Protein AF-A0A316G0R3-F1 (afdb_monomer)

InterPro domains:
  IPR011990 Tetratricopeptide-like helical domain superfamily [G3DSA:1.25.40.10] (103-240)
  IPR011990 Tetratricopeptide-like helical domain superfamily [G3DSA:1.25.40.10] (241-324)
  IPR011990 Tetratricopeptide-like helical domain superfamily [G3DSA:1.25.40.10] (343-441)
  IPR011990 Tetratricopeptide-like helical domain superfamily [SSF48452] (107-228)
  IPR011990 Tetratricopeptide-like helical domain superfamily [SSF48452] (201-397)
  IPR019734 Tetratricopeptide repeat [PF13176] (358-390)
  IPR019734 Tetratricopeptide repeat [PS50005] (194-227)
  IPR019734 Tetratricopeptide repeat [PS50005] (234-267)
  IPR019734 Tetratricopeptide repeat [SM00028] (151-184)
  IPR019734 Tetratricopeptide repeat [SM00028] (194-227)
  IPR019734 Tetratricopeptide repeat [SM00028] (234-267)
  IPR019734 Tetratricopeptide repeat [SM00028] (274-307)
  IPR019734 Tetratricopeptide repeat [SM00028] (354-387)

Solvent-accessible surface area (backbone atoms only — not comparable to full-atom values): 42081 Å² total; per-residue (Å²): 133,88,85,86,84,86,85,88,88,84,85,84,84,89,87,81,88,88,88,86,78,91,86,85,84,89,87,87,87,79,91,88,86,88,89,83,85,87,83,89,83,82,90,83,84,88,81,90,86,84,87,85,91,86,80,90,78,89,86,82,88,81,87,81,83,80,76,65,91,54,56,65,62,47,67,73,35,96,42,75,65,57,37,46,53,51,41,54,49,53,48,54,57,54,57,74,73,51,58,82,82,60,68,63,79,71,60,60,69,56,54,52,48,50,56,50,44,30,50,51,28,46,71,72,64,42,48,72,59,22,50,51,55,53,55,68,58,64,78,46,62,58,90,79,48,58,69,68,57,51,32,48,51,35,41,51,52,14,52,46,32,43,77,71,69,39,35,52,62,13,31,51,29,18,50,53,31,34,53,57,37,69,69,49,93,95,52,78,42,56,58,55,37,20,50,24,25,40,50,33,15,49,28,28,47,74,68,66,38,52,69,62,13,49,54,28,31,50,59,14,43,69,39,20,77,79,61,46,54,51,54,64,39,18,55,42,31,39,49,52,13,51,47,28,49,74,71,66,37,49,67,60,14,46,51,29,30,50,54,14,34,54,27,18,58,78,52,71,36,61,75,56,34,28,53,37,27,45,53,46,18,54,42,24,48,78,69,73,35,50,70,60,14,48,54,31,33,49,64,23,34,57,53,26,57,79,65,68,34,58,77,56,32,41,54,40,28,45,50,49,19,47,47,25,52,77,66,66,36,55,70,63,17,48,55,28,45,55,52,28,51,56,53,37,54,73,70,68,44,91,61,76,52,42,70,49,29,45,45,53,15,50,51,30,42,76,71,66,40,47,71,62,14,47,51,29,23,52,53,19,24,55,51,16,60,76,68,65,37,64,73,52,30,52,51,26,31,52,51,43,23,52,47,25,48,76,68,67,36,55,71,58,17,49,53,32,46,52,51,39,53,54,49,54,50,56,48,51,54,48,52,50,50,52,50,52,50,46,53,49,51,38,51,53,51,51,50,52,51,51,49,54,51,49,54,53,51,52,54,50,49,52,52,51,51,54,50,50,52,50,50,52,53,53,48,51,54,51,52,51,50,50,52,52,52,50,50,52,54,49,50,53,50,50,54,53,49,52,53,50,53,51,53,52,50,54,51,50,53,49,51,51,53,53,53,54,64,76,61,74,76,58,71,66,59,52,54,53,60,57,37,70,39,81,62,24,39,39,33,26,44,80,84,42,30,29,75,44,54,16,50,34,35,16,61,78,68,74,42,67,36,86,79,51,49,68,42,44,51,64,61,40,44,40,83,84,38,52,78,58,52,55,54,74,70,44,95,60,83,52,62,73,44,76,46,71,74,41,49,36,36,56,98,88,46,78,50,69,37,30,36,36,34,29,59,46,90,64,103,56,59,30,39,40,39,36,51,40,68,100,65,87,78,96,84,92,75,83,66,87,49,55,67,56,70,69,59,49,51,48,49,54,24,50,49,42,46,53,39,50,51,52,46,37,70,72,69,71,46,55,76,63,54,52,21,65,74,66,65,80,38,65,77,45,78,54,100,92,38,84,40,40,76,75,54,64,24,42,69,38,75,92,53,42,57,100,76,63,68,59,68,60,49,54,50,50,42,53,47,46,70,71,77,44,90,64,60,69,71,60,43,54,54,51,51,56,52,51,50,56,56,52,48,26,59,52,42,65,71,75,108

pLDDT: mean 78.02, std 21.44, range [21.06, 98.31]

Foldseek 3Di:
DDDDDDDDDDDDDDDDDDDDDDDDDDDDDDDDDDDDDDDDDDDDDDDDDDDDDDDDDDDDDDDDPDDDPCVVVLVVPLDLVVSLVVLVVVLVVVVVPDDPVPPAEDPPVNLVSLLVNLVSCLVVVVLVVNVVSLVVVVRHPLVRDPLVSVLSSLQSVLSSCVSVVVLLSSLVSLVVSLVSQPPDPPGHDLASNLVSLQSNLVSCVSLVVLVSSLVSLVSSLVSCVPPHALQSNLSSLQVNLVSCVVVVVLVSNLVSLVSSLVSCVVVVVQLSNLVSLQSNLVSCVSVVNLVSSLVSLVSSLVSCVVSVVLVSNLVSLLSNLVSCLVVVVLVSSVVSLVVSVVSCVVVVVPDRALSSLQSVLSSCLSVVVLVSSLVSLVSSLVVCVVVVVLVSNLVSLVSQLVSCVSVVVNVSNVVSVVVNVVSVVVVVVVSVVVSVVSVVVSVVVVVVVVVVVVVVVVVVVVVVVVVVVVVVVVVVVVVVVVVVVVVVVVVVVVVVVVVVVVVVVVVVVVVVVVVVVVVPDPPVVVLVVQQPDLWWKFKAFPQQFTQDTHVNVCVVVVHDGVVRHGDGNCQQQPVVPVVVVVVVPDPDALAFDWDFQGWTADPHDTDGWIWTWHWDDDPTTMIMITTDHPDDDDDDDCPVLADDPVVLLVLLLVLLVLLQVQCCVFVVDHPLVLCVVLVLFDWDADPNDIDRLLSVLSNDSVSADPDHPSVSSLSSLVCCLVVTPGDPVSNVVSVVSSVSSVSNVVSVVVD

Nearest PDB structures (foldseek):
  5a6c-assembly2_A  TM=8.297E-01  e=1.629E-10  Homo sapiens
  6hc2-assembly4_S  TM=7.406E-01  e=2.296E-11  Homo sapiens
  6hc2-assembly1_C  TM=7.325E-01  e=5.173E-11  Homo sapiens
  4wne-assembly1_A  TM=7.743E-01  e=1.481E-10  Homo sapiens
  4jhr-assembly1_A  TM=7.671E-01  e=3.755E-07  Mus musculus

Mean predicted aligned error: 20.79 Å

Radius of gyration: 62.28 Å; Cα contacts (8 Å, |Δi|>4): 761; chains: 1; bounding box: 116×73×169 Å

Sequence (751 aa):
MMLKPAMPSYLCPNQSRSTQLCSGYSFAIILLGLMSLCGACSIVYAEQATGHLSQQKNNTSSVAPNNLPDDHCLIAKDTLAQQIEYCEHIISKTLKKTTLEDTKQTNTSVIDWQLKLVELYTRQGRFKQAEQRLGELQSYNWAQQPLTLQFNYLRRQGILAYRQGRYPHALNLFQQAKALTNRKQNQQFPQLTGKALSDIGTAHLAMTEYPEALQAYQQSLTIKETYASPKSLAVTLNNIGSVYRKLKDWIKAEDYYTQALNYYIQADHQAAIAHTRENLGVIYLEQNQPKKAQQVFSQSLDYFQQSDQQHAQLRLLVLLASNSLHQEQLTIAQQYLDHAQSLELALGANDQSSKLKLALGKLQSLQGNYQQAESLYQSALQQAESQSDRSLELKALDLLVKNASHFSQWQKALQFQTKQMARQVDYFERSHDESLAQKRAFFEYDQQQKEIKLLNQDNRIKQLEISNNKNKITLLILTIFLLVMASVVFIIWLLKKRKQMKATFEQEIAFHRQKVTDLGSNYNSLKSAFGQLTQPIMLFNNQQTLIFSNNALGELLNIAPSKIEGEQLKNIIPFSNQTFWNIWQSEEDIEHRHLKDITLMIKGKSQQYNIIASSIHREEPMVMIIICDHHDAANDLPVNAVLPQASYHQMLVDLMLNSLQIWETTTKTSRIELAEKSGIWRVSIDDGRLRTRSLDRYLTIKTLPKKPRWREVLRTAHFILAECDPPENDKTMLEQKLDRITQHIRAEALL

Secondary structure (DSSP, 8-state):
--------------------------------------------------------------------TTHHHHHT-SSHHHHHHHHHHHHHHHHTTS-TTGGGTS-HHHHHHHHHHHHHHHHTT-HHHHHHHHHHGGGS-GGGS-HHHHHHHHHHHHHHHHHTT-HHHHHHHHHHHHHHTT-STT---HHHHHHHHHHHHHHHHHTT-HHHHHHHHHHHHHHHHHHS-HHHHHHHHHHHHHHHHHTT-HHHHHHHHHHHHHHHHHTT-HHHHHHHHHHHHHHHHHTT-HHHHHHHHHHHHHHHHHTT-HHHHHHHHHHHHHHHHHTT-HHHHHHHHHHHHHHHHHTT-SS--HHHHHHHHHHHHHTT-HHHHHHHHHHHHHHHHHHT-HHHHHHHHHHHHHHHHHTT-HHHHHHHHHHHHHHHHHHHHHHHHHHHHHHHHHHHHHHHHHHHHHHHHHHHHHHHHHHHHHHHHHHHHHHHHHHHHHHHHHHHHHHHHHHHHHHHHHHHHHHHHHHHHHT---HHHHHHHHHT-SS-EEEE-TTSBEEEE-HHHHHHHTS-GGGTTT-BHHHHS-TT-HHHHHHHTSSS--SSEEEEEEEEEETTEEEEEEEEEEEEEESEEEEEEEEEPS--------GGG---HHHHHHHHHHHHHHHHHHHHHHH---HHHHHHHHSSS--EEETTEEE-TTTGGGSSTTTS-SS--HHHHHHHHHHHHHH----HHHHHHHHHHHHHHHHHHHHTTT-

Structure (mmCIF, N/CA/C/O backbone):
data_AF-A0A316G0R3-F1
#
_entry.id   AF-A0A316G0R3-F1
#
loop_
_atom_site.group_PDB
_atom_site.id
_atom_site.type_symbol
_atom_site.label_atom_id
_atom_site.label_alt_id
_atom_site.label_comp_id
_atom_site.label_asym_id
_atom_site.label_entity_id
_atom_site.label_seq_id
_atom_site.pdbx_PDB_ins_code
_atom_site.Cartn_x
_atom_site.Cartn_y
_atom_site.Cartn_z
_atom_site.occupancy
_atom_site.B_iso_or_equiv
_atom_site.auth_seq_id
_atom_site.auth_comp_id
_atom_site.auth_asym_id
_atom_site.auth_atom_id
_atom_site.pdbx_PDB_model_num
ATOM 1 N N . MET A 1 1 ? 29.867 -25.736 31.202 1.00 32.12 1 MET A N 1
ATOM 2 C CA . MET A 1 1 ? 29.608 -26.153 29.805 1.00 32.12 1 MET A CA 1
ATOM 3 C C . MET A 1 1 ? 29.650 -24.884 28.954 1.00 32.12 1 MET A C 1
ATOM 5 O O . MET A 1 1 ? 28.733 -24.093 29.072 1.00 32.12 1 MET A O 1
ATOM 9 N N . MET A 1 2 ? 30.770 -24.467 28.342 1.00 29.81 2 MET A N 1
ATOM 10 C CA . MET A 1 2 ? 31.529 -25.118 27.245 1.00 29.81 2 MET A CA 1
ATOM 11 C C . MET A 1 2 ? 30.582 -25.496 26.091 1.00 29.81 2 MET A C 1
ATOM 13 O O . MET A 1 2 ? 29.720 -26.335 26.307 1.00 29.81 2 MET A O 1
ATOM 17 N N . LEU A 1 3 ? 30.642 -24.879 24.902 1.00 28.70 3 LEU A N 1
ATOM 18 C CA . LEU A 1 3 ? 31.792 -24.860 23.979 1.00 28.70 3 LEU A CA 1
ATOM 19 C C . LEU A 1 3 ? 31.824 -23.629 23.035 1.00 28.70 3 LEU A C 1
ATOM 21 O O . LEU A 1 3 ? 30.791 -23.186 22.543 1.00 28.70 3 LEU A O 1
ATOM 25 N N . LYS A 1 4 ? 33.038 -23.152 22.715 1.00 29.83 4 LYS A N 1
ATOM 26 C CA . LYS A 1 4 ? 33.377 -22.377 21.497 1.00 29.83 4 LYS A CA 1
ATOM 27 C C . LYS A 1 4 ? 33.989 -23.326 20.451 1.00 29.83 4 LYS A C 1
ATOM 29 O O . LYS A 1 4 ? 34.616 -24.307 20.846 1.00 29.83 4 LYS A O 1
ATOM 34 N N . PRO A 1 5 ? 33.932 -22.971 19.159 1.00 36.31 5 PRO A N 1
ATOM 35 C CA . PRO A 1 5 ? 35.145 -22.888 18.322 1.00 36.31 5 PRO A CA 1
ATOM 36 C C . PRO A 1 5 ? 35.230 -21.499 17.641 1.00 36.31 5 PRO A C 1
ATOM 38 O O . PRO A 1 5 ? 34.209 -20.927 17.283 1.00 36.31 5 PRO A O 1
ATOM 41 N N . ALA A 1 6 ? 36.356 -20.778 17.625 1.00 25.94 6 ALA A N 1
ATOM 42 C CA . ALA A 1 6 ? 37.660 -21.043 16.991 1.00 25.94 6 ALA A CA 1
ATOM 43 C C . ALA A 1 6 ? 37.710 -20.605 15.505 1.00 25.94 6 ALA A C 1
ATOM 45 O O . ALA A 1 6 ? 37.047 -21.181 14.650 1.00 25.94 6 ALA A O 1
ATOM 46 N N . MET A 1 7 ? 38.517 -19.570 15.224 1.00 25.06 7 MET A N 1
ATOM 47 C CA . MET A 1 7 ? 38.944 -19.170 13.871 1.00 25.06 7 MET A CA 1
ATOM 48 C C . MET A 1 7 ? 39.979 -20.160 13.308 1.00 25.06 7 MET A C 1
ATOM 50 O O . MET A 1 7 ? 40.611 -20.885 14.078 1.00 25.06 7 MET A O 1
ATOM 54 N N . PRO A 1 8 ? 40.299 -20.042 12.010 1.00 29.86 8 PRO A N 1
ATOM 55 C CA . PRO A 1 8 ? 41.697 -20.067 11.590 1.00 29.86 8 PRO A CA 1
ATOM 56 C C . PRO A 1 8 ? 42.121 -18.776 10.872 1.00 29.86 8 PRO A C 1
ATOM 58 O O . PRO A 1 8 ? 41.415 -18.230 10.026 1.00 29.86 8 PRO A O 1
ATOM 61 N N . SER A 1 9 ? 43.323 -18.316 11.205 1.00 24.22 9 SER A N 1
ATOM 62 C CA . SER A 1 9 ? 44.036 -17.206 10.571 1.00 24.22 9 SER A CA 1
ATOM 63 C C . SER A 1 9 ? 45.083 -17.717 9.577 1.00 24.22 9 SER A C 1
ATOM 65 O O . SER A 1 9 ? 45.884 -18.574 9.943 1.00 24.22 9 SER A O 1
ATOM 67 N N . TYR A 1 10 ? 45.160 -17.116 8.389 1.00 25.67 10 TYR A N 1
ATOM 68 C CA . TYR A 1 10 ? 46.310 -17.202 7.475 1.00 25.67 10 TYR A CA 1
ATOM 69 C C . TYR A 1 10 ? 46.640 -15.768 7.015 1.00 25.67 10 TYR A C 1
ATOM 71 O O . TYR A 1 10 ? 45.784 -15.085 6.466 1.00 25.67 10 TYR A O 1
ATOM 79 N N . LEU A 1 11 ? 47.738 -15.176 7.498 1.00 25.03 11 LEU A N 1
ATOM 80 C CA . LEU A 1 11 ? 49.094 -15.224 6.919 1.00 25.03 11 LEU A CA 1
ATOM 81 C C . LEU A 1 11 ? 49.258 -14.345 5.664 1.00 25.03 11 LEU A C 1
ATOM 83 O O . LEU A 1 11 ? 49.052 -14.786 4.538 1.00 25.03 11 LEU A O 1
ATOM 87 N N . CYS A 1 12 ? 49.722 -13.109 5.881 1.00 23.53 12 CYS A N 1
ATOM 88 C CA . CYS A 1 12 ? 50.415 -12.318 4.859 1.00 23.53 12 CYS A CA 1
ATOM 89 C C . CYS A 1 12 ? 51.850 -12.837 4.667 1.00 23.53 12 CYS A C 1
ATOM 91 O O . CYS A 1 12 ? 52.446 -13.367 5.609 1.00 23.53 12 CYS A O 1
ATOM 93 N N . PRO A 1 13 ? 52.464 -12.539 3.512 1.00 33.66 13 PRO A N 1
ATOM 94 C CA . PRO A 1 13 ? 53.776 -11.895 3.570 1.00 33.66 13 PRO A CA 1
ATOM 95 C C . PRO A 1 13 ? 53.913 -10.672 2.645 1.00 33.66 13 PRO A C 1
ATOM 97 O O . PRO A 1 13 ? 53.275 -10.561 1.601 1.00 33.66 13 PRO A O 1
ATOM 100 N N . ASN A 1 14 ? 54.798 -9.755 3.044 1.00 26.91 14 ASN A N 1
ATOM 101 C CA . ASN A 1 14 ? 55.292 -8.648 2.219 1.00 26.91 14 ASN A CA 1
ATOM 102 C C . ASN A 1 14 ? 56.111 -9.164 1.022 1.00 26.91 14 ASN A C 1
ATOM 104 O O . ASN A 1 14 ? 56.878 -10.106 1.205 1.00 26.91 14 ASN A O 1
ATOM 108 N N . GLN A 1 15 ? 56.132 -8.425 -0.096 1.00 24.91 15 GLN A N 1
ATOM 109 C CA . GLN A 1 15 ? 57.363 -7.750 -0.557 1.00 24.91 15 GLN A CA 1
ATOM 110 C C . GLN A 1 15 ? 57.116 -6.747 -1.700 1.00 24.91 15 GLN A C 1
ATOM 112 O O . GLN A 1 15 ? 55.994 -6.564 -2.164 1.00 24.91 15 GLN A O 1
ATOM 117 N N . SER A 1 16 ? 58.162 -5.994 -2.041 1.00 26.80 16 SER A N 1
ATOM 118 C CA . SER A 1 16 ? 58.119 -4.696 -2.717 1.00 26.80 16 SER A CA 1
ATOM 119 C C . SER A 1 16 ? 58.766 -4.692 -4.111 1.00 26.80 16 SER A C 1
ATOM 121 O O . SER A 1 16 ? 59.514 -5.598 -4.457 1.00 26.80 16 SER A O 1
ATOM 123 N N . ARG A 1 17 ? 58.558 -3.574 -4.831 1.00 26.58 17 ARG A N 1
ATOM 124 C CA . ARG A 1 17 ? 59.246 -3.118 -6.061 1.00 26.58 17 ARG A CA 1
ATOM 125 C C . ARG A 1 17 ? 58.960 -3.884 -7.365 1.00 26.58 17 ARG A C 1
ATOM 127 O O . ARG A 1 17 ? 59.495 -4.960 -7.590 1.00 26.58 17 ARG A O 1
ATOM 134 N N . SER A 1 18 ? 58.408 -3.157 -8.336 1.00 25.27 18 SER A N 1
ATOM 135 C CA . SER A 1 18 ? 59.218 -2.703 -9.481 1.00 25.27 18 SER A CA 1
ATOM 136 C C . SER A 1 18 ? 58.567 -1.523 -10.222 1.00 25.27 18 SER A C 1
ATOM 138 O O . SER A 1 18 ? 57.352 -1.414 -10.346 1.00 25.27 18 SER A O 1
ATOM 140 N N . THR A 1 19 ? 59.414 -0.599 -10.670 1.00 27.97 19 THR A N 1
ATOM 141 C CA . THR A 1 19 ? 59.105 0.550 -11.534 1.00 27.97 19 THR A CA 1
ATOM 142 C C . THR A 1 19 ? 59.698 0.298 -12.914 1.00 27.97 19 THR A C 1
ATOM 144 O O . THR A 1 19 ? 60.868 -0.068 -12.947 1.00 27.97 19 THR A O 1
ATOM 147 N N . GLN A 1 20 ? 58.964 0.561 -14.003 1.00 25.59 20 GLN A N 1
ATOM 148 C CA . GLN A 1 20 ? 59.438 0.880 -15.373 1.00 25.59 20 GLN A CA 1
ATOM 149 C C . GLN A 1 20 ? 58.224 0.858 -16.337 1.00 25.59 20 GLN A C 1
ATOM 151 O O . GLN A 1 20 ? 57.301 0.086 -16.102 1.00 25.59 20 GLN A O 1
ATOM 156 N N . LEU A 1 21 ? 58.148 1.604 -17.447 1.00 25.19 21 LEU A N 1
ATOM 157 C CA . LEU A 1 21 ? 58.711 2.914 -17.832 1.00 25.19 21 LEU A CA 1
ATOM 158 C C . LEU A 1 21 ? 58.043 3.333 -19.164 1.00 25.19 21 LEU A C 1
ATOM 160 O O . LEU A 1 21 ? 57.971 2.473 -20.029 1.00 25.19 21 LEU A O 1
ATOM 164 N N . CYS A 1 22 ? 57.702 4.622 -19.356 1.00 23.16 22 CYS A N 1
ATOM 165 C CA . CYS A 1 22 ? 57.528 5.312 -20.665 1.00 23.16 22 CYS A CA 1
ATOM 166 C C . CYS A 1 22 ? 56.570 4.686 -21.722 1.00 23.16 22 CYS A C 1
ATOM 168 O O . CYS A 1 22 ? 56.152 3.546 -21.631 1.00 23.16 22 CYS A O 1
ATOM 170 N N . SER A 1 23 ? 56.138 5.349 -22.794 1.00 28.22 23 SER A N 1
ATOM 171 C CA . SER A 1 23 ? 55.960 6.755 -23.222 1.00 28.22 23 SER A CA 1
ATOM 172 C C . SER A 1 23 ? 54.929 6.675 -24.378 1.00 28.22 23 SER A C 1
ATOM 174 O O . SER A 1 23 ? 54.683 5.595 -24.902 1.00 28.22 23 SER A O 1
ATOM 176 N N . GLY A 1 24 ? 54.241 7.701 -24.868 1.00 25.95 24 GLY A N 1
ATOM 177 C CA . GLY A 1 24 ? 54.205 9.143 -24.636 1.00 25.95 24 GLY A CA 1
ATOM 178 C C . GLY A 1 24 ? 53.748 9.794 -25.953 1.00 25.95 24 GLY A C 1
ATOM 179 O O . GLY A 1 24 ? 53.981 9.211 -27.002 1.00 25.95 24 GLY A O 1
ATOM 180 N N . TYR A 1 25 ? 53.112 10.966 -25.928 1.00 25.89 25 TYR A N 1
ATOM 181 C CA . TYR A 1 25 ? 53.237 11.971 -26.997 1.00 25.89 25 TYR A CA 1
ATOM 182 C C . TYR A 1 25 ? 52.690 13.308 -26.498 1.00 25.89 25 TYR A C 1
ATOM 184 O O . TYR A 1 25 ? 51.525 13.433 -26.127 1.00 25.89 25 TYR A O 1
ATOM 192 N N . SER A 1 26 ? 53.574 14.297 -26.455 1.00 25.95 26 SER A N 1
ATOM 193 C CA . SER A 1 26 ? 53.270 15.665 -26.049 1.00 25.95 26 SER A CA 1
ATOM 194 C C . SER A 1 26 ? 52.648 16.446 -27.201 1.00 25.95 26 SER A C 1
ATOM 196 O O . SER A 1 26 ? 53.086 16.294 -28.337 1.00 25.95 26 SER A O 1
ATOM 198 N N . PHE A 1 27 ? 51.777 17.403 -26.888 1.00 25.84 27 PHE A N 1
ATOM 199 C CA . PHE A 1 27 ? 51.899 18.737 -27.475 1.00 25.84 27 PHE A CA 1
ATOM 200 C C . PHE A 1 27 ? 51.422 19.786 -26.470 1.00 25.84 27 PHE A C 1
ATOM 202 O O . PHE A 1 27 ? 50.329 19.691 -25.918 1.00 25.84 27 PHE A O 1
ATOM 209 N N . ALA A 1 28 ? 52.274 20.774 -26.226 1.00 26.55 28 ALA A N 1
ATOM 210 C CA . ALA A 1 28 ? 51.985 21.957 -25.429 1.00 26.55 28 ALA A CA 1
ATOM 211 C C . ALA A 1 28 ? 52.308 23.195 -26.265 1.00 26.55 28 ALA A C 1
ATOM 213 O O . ALA A 1 28 ? 53.159 23.107 -27.144 1.00 26.55 28 ALA A O 1
ATOM 214 N N . ILE A 1 29 ? 51.632 24.307 -25.961 1.00 26.19 29 ILE A N 1
ATOM 215 C CA . ILE A 1 29 ? 51.947 25.729 -26.230 1.00 26.19 29 ILE A CA 1
ATOM 216 C C . ILE A 1 29 ? 50.689 26.511 -25.767 1.00 26.19 29 ILE A C 1
ATOM 218 O O . ILE A 1 29 ? 49.590 26.045 -26.040 1.00 26.19 29 ILE A O 1
ATOM 222 N N . ILE A 1 30 ? 50.669 27.673 -25.106 1.00 26.73 30 ILE A N 1
ATOM 223 C CA . ILE A 1 30 ? 51.586 28.474 -24.277 1.00 26.73 30 ILE A CA 1
ATOM 224 C C . ILE A 1 30 ? 50.670 29.517 -23.572 1.00 26.73 30 ILE A C 1
ATOM 226 O O . ILE A 1 30 ? 49.776 30.071 -24.205 1.00 26.73 30 ILE A O 1
ATOM 230 N N . LEU A 1 31 ? 50.872 29.733 -22.267 1.00 25.72 31 LEU A N 1
ATOM 231 C CA . LEU A 1 31 ? 50.729 30.992 -21.499 1.00 25.72 31 LEU A CA 1
ATOM 232 C C . LEU A 1 31 ? 49.933 32.201 -22.051 1.00 25.72 31 LEU A C 1
ATOM 234 O O . LEU A 1 31 ? 50.309 32.800 -23.053 1.00 25.72 31 LEU A O 1
ATOM 238 N N . LEU A 1 32 ? 49.080 32.758 -21.181 1.00 25.42 32 LEU A N 1
ATOM 239 C CA . LEU A 1 32 ? 49.334 34.069 -20.553 1.00 25.42 32 LEU A CA 1
ATOM 240 C C . LEU A 1 32 ? 48.570 34.168 -19.221 1.00 25.42 32 LEU A C 1
ATOM 242 O O . LEU A 1 32 ? 47.438 33.706 -19.113 1.00 25.42 32 LEU A O 1
ATOM 246 N N . GLY A 1 33 ? 49.187 34.756 -18.199 1.00 24.52 33 GLY A N 1
ATOM 247 C CA . GLY A 1 33 ? 48.556 35.022 -16.904 1.00 24.52 33 GLY A CA 1
ATOM 248 C C . GLY A 1 33 ? 49.054 36.343 -16.329 1.00 24.52 33 GLY A C 1
ATOM 249 O O . GLY A 1 33 ? 50.059 36.864 -16.803 1.00 24.52 33 GLY A O 1
ATOM 250 N N . LEU A 1 34 ? 48.371 36.871 -15.310 1.00 24.42 34 LEU A N 1
ATOM 251 C CA . LEU A 1 34 ? 48.857 37.971 -14.469 1.00 24.42 34 LEU A CA 1
ATOM 252 C C . LEU A 1 34 ? 48.139 37.964 -13.107 1.00 24.42 34 LEU A C 1
ATOM 254 O O . LEU A 1 34 ? 46.954 37.648 -13.024 1.00 24.42 34 LEU A O 1
ATOM 258 N N . MET A 1 35 ? 48.878 38.302 -12.047 1.00 25.77 35 MET A N 1
ATOM 259 C CA . MET A 1 35 ? 48.407 38.426 -10.660 1.00 25.77 35 MET A CA 1
ATOM 260 C C . MET A 1 35 ? 48.427 39.889 -10.196 1.00 25.77 35 MET A C 1
ATOM 262 O O . MET A 1 35 ? 49.412 40.579 -10.445 1.00 25.77 35 MET A O 1
ATOM 266 N N . SER A 1 36 ? 47.436 40.285 -9.391 1.00 24.72 36 SER A N 1
ATOM 267 C CA . SER A 1 36 ? 47.541 41.219 -8.244 1.00 24.72 36 SER A CA 1
ATOM 268 C C . SER A 1 36 ? 46.174 41.238 -7.519 1.00 24.72 36 SER A C 1
ATOM 270 O O . SER A 1 36 ? 45.147 41.206 -8.185 1.00 24.72 36 SER A O 1
ATOM 272 N N . LEU A 1 37 ? 46.035 40.995 -6.205 1.00 23.92 37 LEU A N 1
ATOM 273 C CA . LEU A 1 37 ? 46.523 41.653 -4.968 1.00 23.92 37 LEU A CA 1
ATOM 274 C C . LEU A 1 37 ? 45.602 42.778 -4.434 1.00 23.92 37 LEU A C 1
ATOM 276 O O . LEU A 1 37 ? 45.032 43.537 -5.206 1.00 23.92 37 LEU A O 1
ATOM 280 N N . CYS A 1 38 ? 45.538 42.872 -3.092 1.00 22.52 38 CYS A N 1
ATOM 281 C CA . CYS A 1 38 ? 44.674 43.712 -2.227 1.00 22.52 38 CYS A CA 1
ATOM 282 C C . CYS A 1 38 ? 43.197 43.268 -2.078 1.00 22.52 38 CYS A C 1
ATOM 284 O O . CYS A 1 38 ? 42.570 42.838 -3.035 1.00 22.52 38 CYS A O 1
ATOM 286 N N . GLY A 1 39 ? 42.574 43.351 -0.892 1.00 22.16 39 GLY A N 1
ATOM 287 C CA . GLY A 1 39 ? 43.072 43.763 0.434 1.00 22.16 39 GLY A CA 1
ATOM 288 C C . GLY A 1 39 ? 42.038 43.472 1.543 1.00 22.16 39 GLY A C 1
ATOM 289 O O . GLY A 1 39 ? 40.864 43.268 1.248 1.00 22.16 39 GLY A O 1
ATOM 290 N N . ALA A 1 40 ? 42.465 43.397 2.808 1.00 23.59 40 ALA A N 1
ATOM 291 C CA . ALA A 1 40 ? 41.628 42.962 3.939 1.00 23.59 40 ALA A CA 1
ATOM 292 C C . ALA A 1 40 ? 40.940 44.119 4.696 1.00 23.59 40 ALA A C 1
ATOM 294 O O . ALA A 1 40 ? 41.515 45.201 4.783 1.00 23.59 40 ALA A O 1
ATOM 295 N N . CYS A 1 41 ? 39.782 43.860 5.332 1.00 21.06 41 CYS A N 1
ATOM 296 C CA . CYS A 1 41 ? 39.311 44.625 6.504 1.00 21.06 41 CYS A CA 1
ATOM 297 C C . CYS A 1 41 ? 38.259 43.872 7.370 1.00 21.06 41 CYS A C 1
ATOM 299 O O . CYS A 1 41 ? 37.059 43.940 7.138 1.00 21.06 41 CYS A O 1
ATOM 301 N N . SER A 1 42 ? 38.754 43.068 8.313 1.00 21.58 42 SER A N 1
ATOM 302 C CA . SER A 1 42 ? 38.532 43.136 9.774 1.00 21.58 42 SER A CA 1
ATOM 303 C C . SER A 1 42 ? 37.236 43.704 10.431 1.00 21.58 42 SER A C 1
ATOM 305 O O . SER A 1 42 ? 36.905 44.858 10.202 1.00 21.58 42 SER A O 1
ATOM 307 N N . ILE A 1 43 ? 36.749 42.980 11.475 1.00 22.34 43 ILE A N 1
ATOM 308 C CA . ILE A 1 43 ? 36.441 43.467 12.871 1.00 22.34 43 ILE A CA 1
ATOM 309 C C . ILE A 1 43 ? 35.133 44.303 13.104 1.00 22.34 43 ILE A C 1
ATOM 311 O O . ILE A 1 43 ? 34.842 45.177 12.306 1.00 22.34 43 ILE A O 1
ATOM 315 N N . VAL A 1 44 ? 34.308 44.176 14.183 1.00 21.64 44 VAL A N 1
ATOM 316 C CA . VAL A 1 44 ? 34.158 43.212 15.326 1.00 21.64 44 VAL A CA 1
ATOM 317 C C . VAL A 1 44 ? 32.853 43.482 16.165 1.00 21.64 44 VAL A C 1
ATOM 319 O O . VAL A 1 44 ? 32.061 44.322 15.755 1.00 21.64 44 VAL A O 1
ATOM 322 N N . TYR A 1 45 ? 32.680 42.817 17.335 1.00 21.36 45 TYR A N 1
ATOM 323 C CA . TYR A 1 45 ? 31.573 42.827 18.350 1.00 21.36 45 TYR A CA 1
ATOM 324 C C . TYR A 1 45 ? 30.305 42.009 17.975 1.00 21.36 45 TYR A C 1
ATOM 326 O O . TYR A 1 45 ? 29.767 42.194 16.891 1.00 21.36 45 TYR A O 1
ATOM 334 N N . ALA A 1 46 ? 29.828 40.976 18.706 1.00 21.47 46 ALA A N 1
ATOM 335 C CA . ALA A 1 46 ? 29.674 40.672 20.159 1.00 21.47 46 ALA A CA 1
ATOM 336 C C . ALA A 1 46 ? 28.583 41.540 20.829 1.00 21.47 46 ALA A C 1
ATOM 338 O O . ALA A 1 46 ? 28.550 42.734 20.572 1.00 21.47 46 ALA A O 1
ATOM 339 N N . GLU A 1 47 ? 27.590 41.007 21.557 1.00 22.12 47 GLU A N 1
ATOM 340 C CA . GLU A 1 47 ? 27.611 40.215 22.818 1.00 22.12 47 GLU A CA 1
ATOM 341 C C . GLU A 1 47 ? 26.707 38.940 22.753 1.00 22.12 47 GLU A C 1
ATOM 343 O O . GLU A 1 47 ? 25.836 38.857 21.894 1.00 22.12 47 GLU A O 1
ATOM 348 N N . GLN A 1 48 ? 26.984 37.798 23.420 1.00 22.80 48 GLN A N 1
ATOM 349 C CA . GLN A 1 48 ? 26.772 37.443 24.856 1.00 22.80 48 GLN A CA 1
ATOM 350 C C . GLN A 1 48 ? 25.303 37.613 25.343 1.00 22.80 48 GLN A C 1
ATOM 352 O O . GLN A 1 48 ? 24.650 38.558 24.933 1.00 22.80 48 GLN A O 1
ATOM 357 N N . ALA A 1 49 ? 24.680 36.786 26.207 1.00 23.75 49 ALA A N 1
ATOM 358 C CA . ALA A 1 49 ? 25.042 35.587 27.002 1.00 23.75 49 ALA A CA 1
ATOM 359 C C . ALA A 1 49 ? 23.736 34.949 27.605 1.00 23.75 49 ALA A C 1
ATOM 361 O O . ALA A 1 49 ? 22.713 35.622 27.600 1.00 23.75 49 ALA A O 1
ATOM 362 N N . THR A 1 50 ? 23.610 33.722 28.161 1.00 25.98 50 THR A N 1
ATOM 363 C CA . THR A 1 50 ? 24.433 32.483 28.241 1.00 25.98 50 THR A CA 1
ATOM 364 C C . THR A 1 50 ? 23.593 31.276 28.722 1.00 25.98 50 THR A C 1
ATOM 366 O O . THR A 1 50 ? 22.826 31.424 29.665 1.00 25.98 50 THR A O 1
ATOM 369 N N . GLY A 1 51 ? 23.912 30.064 28.237 1.00 22.98 51 GLY A N 1
ATOM 370 C CA . GLY A 1 51 ? 23.994 28.846 29.079 1.00 22.98 51 GLY A CA 1
ATOM 371 C C . GLY A 1 51 ? 22.757 27.926 29.122 1.00 22.98 51 GLY A C 1
ATOM 372 O O . GLY A 1 51 ? 21.634 28.401 29.090 1.00 22.98 51 GLY A O 1
ATOM 373 N N . HIS A 1 52 ? 22.879 26.592 29.187 1.00 24.41 52 HIS A N 1
ATOM 374 C CA . HIS A 1 52 ? 24.017 25.766 29.629 1.00 24.41 52 HIS A CA 1
ATOM 375 C C . HIS A 1 52 ? 24.416 24.624 28.669 1.00 24.41 52 HIS A C 1
ATOM 377 O O . HIS A 1 52 ? 23.609 24.098 27.910 1.00 24.41 52 HIS A O 1
ATOM 383 N N . LEU A 1 53 ? 25.695 24.230 28.749 1.00 22.75 53 LEU A N 1
ATOM 384 C CA . LEU A 1 53 ? 26.323 23.139 27.991 1.00 22.75 53 LEU A CA 1
ATOM 385 C C . LEU A 1 53 ? 26.116 21.754 28.629 1.00 22.75 53 LEU A C 1
ATOM 387 O O . LEU A 1 53 ? 26.164 21.624 29.849 1.00 22.75 53 LEU A O 1
ATOM 391 N N . SER A 1 54 ? 26.116 20.705 27.798 1.00 23.20 54 SER A N 1
ATOM 392 C CA . SER A 1 54 ? 27.086 19.577 27.819 1.00 23.20 54 SER A CA 1
ATOM 393 C C . SER A 1 54 ? 26.631 18.479 26.836 1.00 23.20 54 SER A C 1
ATOM 395 O O . SER A 1 54 ? 25.440 18.319 26.616 1.00 23.20 54 SER A O 1
ATOM 397 N N . GLN A 1 55 ? 27.478 17.689 26.167 1.00 23.81 55 GLN A N 1
ATOM 398 C CA . GLN A 1 55 ? 28.935 17.691 25.968 1.00 23.81 55 GLN A CA 1
ATOM 399 C C . GLN A 1 55 ? 29.211 17.004 24.609 1.00 23.81 55 GLN A C 1
ATOM 401 O O . GLN A 1 55 ? 28.571 16.004 24.291 1.00 23.81 55 GLN A O 1
ATOM 406 N N . GLN A 1 56 ? 30.170 17.486 23.812 1.00 23.70 56 GLN A N 1
ATOM 407 C CA . GLN A 1 56 ? 30.614 16.767 22.607 1.00 23.70 56 GLN A CA 1
ATOM 408 C C . GLN A 1 56 ? 31.585 15.630 22.957 1.00 23.70 56 GLN A C 1
ATOM 410 O O . GLN A 1 56 ? 32.520 15.829 23.733 1.00 23.70 56 GLN A O 1
ATOM 415 N N . LYS A 1 57 ? 31.465 14.493 22.260 1.00 24.39 57 LYS A N 1
ATOM 416 C CA . LYS A 1 57 ? 32.617 13.657 21.890 1.00 24.39 57 LYS A CA 1
ATOM 417 C C . LYS A 1 57 ? 32.514 13.254 20.422 1.00 24.39 57 LYS A C 1
ATOM 419 O O . LYS A 1 57 ? 31.473 12.794 19.966 1.00 24.39 57 LYS A O 1
ATOM 424 N N . ASN A 1 58 ? 33.609 13.464 19.699 1.00 22.45 58 ASN A N 1
ATOM 425 C CA . ASN A 1 58 ? 33.737 13.176 18.273 1.00 22.45 58 ASN A CA 1
ATOM 426 C C . ASN A 1 58 ? 33.698 11.668 17.991 1.00 22.45 58 ASN A C 1
ATOM 428 O O . ASN A 1 58 ? 34.261 10.893 18.762 1.00 22.45 58 ASN A O 1
ATOM 432 N N . ASN A 1 59 ? 33.191 11.285 16.816 1.00 22.78 59 ASN A N 1
ATOM 433 C CA . ASN A 1 59 ? 33.966 10.436 15.908 1.00 22.78 59 ASN A CA 1
ATOM 434 C C . ASN A 1 59 ? 33.490 10.546 14.450 1.00 22.78 59 ASN A C 1
ATOM 436 O O . ASN A 1 59 ? 32.440 11.110 14.152 1.00 22.78 59 ASN A O 1
ATOM 440 N N . THR A 1 60 ? 34.359 10.100 13.548 1.00 22.75 60 THR A N 1
ATOM 441 C CA . THR A 1 60 ? 34.399 10.420 12.116 1.00 22.75 60 THR A CA 1
ATOM 442 C C . THR A 1 60 ? 33.665 9.415 11.218 1.00 22.75 60 THR A C 1
ATOM 444 O O . THR A 1 60 ? 33.433 8.274 11.603 1.00 22.75 60 THR A O 1
ATOM 447 N N . SER A 1 61 ? 33.426 9.835 9.963 1.00 21.69 61 SER A N 1
ATOM 448 C CA . SER A 1 61 ? 32.911 9.052 8.815 1.00 21.69 61 SER A CA 1
ATOM 449 C C . SER A 1 61 ? 31.442 8.589 8.880 1.00 21.69 61 SER A C 1
ATOM 451 O O . SER A 1 61 ? 30.905 8.357 9.952 1.00 21.69 61 SER A O 1
ATOM 453 N N . SER A 1 62 ? 30.728 8.389 7.767 1.00 23.33 62 SER A N 1
ATOM 454 C CA . SER A 1 62 ? 30.711 9.073 6.458 1.00 23.33 62 SER A CA 1
ATOM 455 C C . SER A 1 62 ? 29.402 8.681 5.739 1.00 23.33 62 SER A C 1
ATOM 457 O O . SER A 1 62 ? 28.888 7.587 5.942 1.00 23.33 62 SER A O 1
ATOM 459 N N . VAL A 1 63 ? 28.866 9.556 4.877 1.00 26.22 63 VAL A N 1
ATOM 460 C CA . VAL A 1 63 ? 27.662 9.312 4.042 1.00 26.22 63 VAL A CA 1
ATOM 461 C C . VAL A 1 63 ? 26.332 9.155 4.814 1.00 26.22 63 VAL A C 1
ATOM 463 O O . VAL A 1 63 ? 25.702 8.099 4.827 1.00 26.22 63 VAL A O 1
ATOM 466 N N . ALA A 1 64 ? 25.827 10.267 5.358 1.00 22.19 64 ALA A N 1
ATOM 467 C CA . ALA A 1 64 ? 24.386 10.443 5.569 1.00 22.19 64 ALA A CA 1
ATOM 468 C C . ALA A 1 64 ? 23.739 10.992 4.273 1.00 22.19 64 ALA A C 1
ATOM 470 O O . ALA A 1 64 ? 24.298 11.918 3.679 1.00 22.19 64 ALA A O 1
ATOM 471 N N . PRO A 1 65 ? 22.592 10.464 3.802 1.00 31.19 65 PRO A N 1
ATOM 472 C CA . PRO A 1 65 ? 21.967 10.940 2.572 1.00 31.19 65 PRO A CA 1
ATOM 473 C C . PRO A 1 65 ? 21.121 12.198 2.816 1.00 31.19 65 PRO A C 1
ATOM 475 O O . PRO A 1 65 ? 20.104 12.126 3.497 1.00 31.19 65 PRO A O 1
ATOM 478 N N . ASN A 1 66 ? 21.523 13.311 2.197 1.00 32.25 66 ASN A N 1
ATOM 479 C CA . ASN A 1 66 ? 20.722 14.499 1.864 1.00 32.25 66 ASN A CA 1
ATOM 480 C C . ASN A 1 66 ? 19.503 14.796 2.767 1.00 32.25 66 ASN A C 1
ATOM 482 O O . ASN A 1 66 ? 18.362 14.577 2.357 1.00 32.25 66 ASN A O 1
ATOM 486 N N . ASN A 1 67 ? 19.732 15.414 3.928 1.00 30.70 67 ASN A N 1
ATOM 487 C CA . ASN A 1 67 ? 18.727 16.334 4.470 1.00 30.70 67 ASN A CA 1
ATOM 488 C C . ASN A 1 67 ? 18.744 17.604 3.604 1.00 30.70 67 ASN A C 1
ATOM 490 O O . ASN A 1 67 ? 19.825 18.139 3.342 1.00 30.70 67 ASN A O 1
ATOM 494 N N . LEU A 1 68 ? 17.581 18.112 3.180 1.00 39.44 68 LEU A N 1
ATOM 495 C CA . LEU A 1 68 ? 17.521 19.487 2.680 1.00 39.44 68 LEU A CA 1
ATOM 496 C C . LEU A 1 68 ? 17.805 20.449 3.849 1.00 39.44 68 LEU A C 1
ATOM 498 O O . LEU A 1 68 ? 17.292 20.212 4.946 1.00 39.44 68 LEU A O 1
ATOM 502 N N . PRO A 1 69 ? 18.547 21.554 3.636 1.00 31.88 69 PRO A N 1
ATOM 503 C CA . PRO A 1 69 ? 18.767 22.567 4.674 1.00 31.88 69 PRO A CA 1
ATOM 504 C C . PRO A 1 69 ? 17.470 23.155 5.262 1.00 31.88 69 PRO A C 1
ATOM 506 O O . PRO A 1 69 ? 17.458 23.598 6.407 1.00 31.88 69 PRO A O 1
ATOM 509 N N . ASP A 1 70 ? 16.376 23.120 4.496 1.00 44.12 70 ASP A N 1
ATOM 510 C CA . ASP A 1 70 ? 15.111 23.793 4.809 1.00 44.12 70 ASP A CA 1
ATOM 511 C C . ASP A 1 70 ? 14.052 22.908 5.498 1.00 44.12 70 ASP A C 1
ATOM 513 O O . ASP A 1 70 ? 13.004 23.424 5.891 1.00 44.12 70 ASP A O 1
ATOM 517 N N . ASP A 1 71 ? 14.282 21.600 5.692 1.00 45.25 71 ASP A N 1
ATOM 518 C CA . ASP A 1 71 ? 13.282 20.717 6.334 1.00 45.25 71 ASP A CA 1
ATOM 519 C C . ASP A 1 71 ? 12.962 21.191 7.772 1.00 45.25 71 ASP A C 1
ATOM 521 O O . ASP A 1 71 ? 11.811 21.145 8.207 1.00 45.25 71 ASP A O 1
ATOM 525 N N . HIS A 1 72 ? 13.945 21.765 8.479 1.00 42.62 72 HIS A N 1
ATOM 526 C CA . HIS A 1 72 ? 13.733 22.430 9.772 1.00 42.62 72 HIS A CA 1
ATOM 527 C C . HIS A 1 72 ? 12.826 23.671 9.675 1.00 42.62 72 HIS A C 1
ATOM 529 O O . HIS A 1 72 ? 11.998 23.879 10.559 1.00 42.62 72 HIS A O 1
ATOM 535 N N . CYS A 1 73 ? 12.921 24.468 8.604 1.00 45.41 73 CYS A N 1
ATOM 536 C CA . CYS A 1 73 ? 12.041 25.625 8.388 1.00 45.41 73 CYS A CA 1
ATOM 537 C C . CYS A 1 73 ? 10.609 25.218 8.018 1.00 45.41 73 CYS A C 1
ATOM 539 O O . CYS A 1 73 ? 9.675 25.944 8.352 1.00 45.41 73 CYS A O 1
ATOM 541 N N . LEU A 1 74 ? 10.427 24.072 7.353 1.00 52.34 74 LEU A N 1
ATOM 542 C CA . LEU A 1 74 ? 9.104 23.522 7.052 1.00 52.34 74 LEU A CA 1
ATOM 543 C C . LEU A 1 74 ? 8.449 22.902 8.299 1.00 52.34 74 LEU A C 1
ATOM 545 O O . LEU A 1 74 ? 7.245 23.045 8.495 1.00 52.34 74 LEU A O 1
ATOM 549 N N . ILE A 1 75 ? 9.237 22.244 9.156 1.00 51.47 75 ILE A N 1
ATOM 550 C CA . ILE A 1 75 ? 8.782 21.711 10.451 1.00 51.47 75 ILE A CA 1
ATOM 551 C C . ILE A 1 75 ? 8.420 22.848 11.421 1.00 51.47 75 ILE A C 1
ATOM 553 O O . ILE A 1 75 ? 7.454 22.713 12.162 1.00 51.47 75 ILE A O 1
ATOM 557 N N . ALA A 1 76 ? 9.113 23.990 11.357 1.00 47.50 76 ALA A N 1
ATOM 558 C CA . ALA A 1 76 ? 8.795 25.210 12.108 1.00 47.50 76 ALA A CA 1
ATOM 559 C C . ALA A 1 76 ? 7.571 25.997 11.573 1.00 47.50 76 ALA A C 1
ATOM 561 O O . ALA A 1 76 ? 7.411 27.180 11.878 1.00 47.50 76 ALA A O 1
ATOM 562 N N . LYS A 1 77 ? 6.725 25.381 10.735 1.00 64.44 77 LYS A N 1
ATOM 563 C CA . LYS A 1 77 ? 5.412 25.911 10.342 1.00 64.44 77 LYS A CA 1
ATOM 564 C C . LYS A 1 77 ? 4.320 25.083 11.005 1.00 64.44 77 LYS A C 1
ATOM 566 O O . LYS A 1 77 ? 4.128 23.920 10.639 1.00 64.44 77 LYS A O 1
ATOM 571 N N . ASP A 1 78 ? 3.588 25.710 11.920 1.00 63.41 78 ASP A N 1
ATOM 572 C CA . ASP A 1 78 ? 2.593 25.055 12.778 1.00 63.41 78 ASP A CA 1
ATOM 573 C C . ASP A 1 78 ? 1.408 24.478 11.992 1.00 63.41 78 ASP A C 1
ATOM 575 O O . ASP A 1 78 ? 0.805 23.482 12.393 1.00 63.41 78 ASP A O 1
ATOM 579 N N . THR A 1 79 ? 1.079 25.067 10.835 1.00 73.88 79 THR A N 1
ATOM 580 C CA . THR A 1 79 ? -0.064 24.640 10.016 1.00 73.88 79 THR A CA 1
ATOM 581 C C . THR A 1 79 ? 0.338 24.083 8.652 1.00 73.88 79 THR A C 1
ATOM 583 O O . THR A 1 79 ? 1.257 24.558 7.981 1.00 73.88 79 THR A O 1
ATOM 586 N N . LEU A 1 80 ? -0.441 23.108 8.169 1.00 77.56 80 LEU A N 1
ATOM 587 C CA . LEU A 1 80 ? -0.285 22.539 6.824 1.00 77.56 80 LEU A CA 1
ATOM 588 C C . LEU A 1 80 ? -0.438 23.604 5.716 1.00 77.56 80 LEU A C 1
ATOM 590 O O . LEU A 1 80 ? 0.175 23.480 4.660 1.00 77.56 80 LEU A O 1
ATOM 594 N N . ALA A 1 81 ? -1.228 24.656 5.963 1.00 79.81 81 ALA A N 1
ATOM 595 C CA . ALA A 1 81 ? -1.406 25.777 5.042 1.00 79.81 81 ALA A CA 1
ATOM 596 C C . ALA A 1 81 ? -0.111 26.590 4.870 1.00 79.81 81 ALA A C 1
ATOM 598 O O . ALA A 1 81 ? 0.332 26.788 3.742 1.00 79.81 81 ALA A O 1
ATOM 599 N N . GLN A 1 82 ? 0.549 26.963 5.972 1.00 81.44 82 GLN A N 1
ATOM 600 C CA . GLN A 1 82 ? 1.848 27.650 5.944 1.00 81.44 82 GLN A CA 1
ATOM 601 C C . GLN A 1 82 ? 2.949 26.787 5.301 1.00 81.44 82 GLN A C 1
ATOM 603 O O . GLN A 1 82 ? 3.819 27.312 4.608 1.00 81.44 82 GLN A O 1
ATOM 608 N N . GLN A 1 83 ? 2.916 25.462 5.500 1.00 83.38 83 GLN A N 1
ATOM 609 C CA . GLN A 1 83 ? 3.838 24.529 4.832 1.00 83.38 83 GLN A CA 1
ATOM 610 C C . GLN A 1 83 ? 3.633 24.528 3.308 1.00 83.38 83 GLN A C 1
ATOM 612 O O . GLN A 1 83 ? 4.605 24.553 2.555 1.00 83.38 83 GLN A O 1
ATOM 617 N N . ILE A 1 84 ? 2.376 24.537 2.850 1.00 84.94 84 ILE A N 1
ATOM 618 C CA . ILE A 1 84 ? 2.017 24.612 1.426 1.00 84.94 84 ILE A CA 1
ATOM 619 C C . ILE A 1 84 ? 2.471 25.941 0.816 1.00 84.94 84 ILE A C 1
ATOM 621 O O . ILE A 1 84 ? 3.172 25.927 -0.193 1.00 84.94 84 ILE A O 1
ATOM 625 N N . GLU A 1 85 ? 2.135 27.067 1.449 1.00 85.75 85 GLU A N 1
ATOM 626 C CA . GLU A 1 85 ? 2.510 28.410 0.991 1.00 85.75 85 GLU A CA 1
ATOM 627 C C . GLU A 1 85 ? 4.035 28.567 0.887 1.00 85.75 85 GLU A C 1
ATOM 629 O O . GLU A 1 85 ? 4.551 29.066 -0.114 1.00 85.75 85 GLU A O 1
ATOM 634 N N . TYR A 1 86 ? 4.778 28.064 1.878 1.00 85.94 86 TYR A N 1
ATOM 635 C CA . TYR A 1 86 ? 6.238 28.065 1.853 1.00 85.94 86 TYR A CA 1
ATOM 636 C C . TYR A 1 86 ? 6.797 27.225 0.692 1.00 85.94 86 TYR A C 1
ATOM 638 O O . TYR A 1 86 ? 7.650 27.709 -0.055 1.00 85.94 86 TYR A O 1
ATOM 646 N N . CYS A 1 87 ? 6.293 26.003 0.474 1.00 84.50 87 CYS A N 1
ATOM 647 C CA . CYS A 1 87 ? 6.691 25.182 -0.674 1.00 84.50 87 CYS A CA 1
ATOM 648 C C . CYS A 1 87 ? 6.393 25.878 -2.015 1.00 84.50 87 CYS A C 1
ATOM 650 O O . CYS A 1 87 ? 7.259 25.920 -2.890 1.00 84.50 87 CYS A O 1
ATOM 652 N N . GLU A 1 88 ? 5.201 26.457 -2.179 1.00 85.44 88 GLU A N 1
ATOM 653 C CA . GLU A 1 88 ? 4.809 27.207 -3.381 1.00 85.44 88 GLU A CA 1
ATOM 654 C C . GLU A 1 88 ? 5.719 28.429 -3.611 1.00 85.44 88 GLU A C 1
ATOM 656 O O . GLU A 1 88 ? 6.198 28.648 -4.731 1.00 85.44 88 GLU A O 1
ATOM 661 N N . HIS A 1 89 ? 6.046 29.173 -2.548 1.00 85.06 89 HIS A N 1
ATOM 662 C CA . HIS A 1 89 ? 6.985 30.291 -2.598 1.00 85.06 89 HIS A CA 1
ATOM 663 C C . HIS A 1 89 ? 8.378 29.843 -3.064 1.00 85.06 89 HIS A C 1
ATOM 665 O O . HIS A 1 89 ? 8.912 30.419 -4.016 1.00 85.06 89 HIS A O 1
ATOM 671 N N . ILE A 1 90 ? 8.958 28.805 -2.449 1.00 83.19 90 ILE A N 1
ATOM 672 C CA . ILE A 1 90 ? 10.299 28.303 -2.790 1.00 83.19 90 ILE A CA 1
ATOM 673 C C . ILE A 1 90 ? 10.358 27.781 -4.232 1.00 83.19 90 ILE A C 1
ATOM 675 O O . ILE A 1 90 ? 11.294 28.123 -4.961 1.00 83.19 90 ILE A O 1
ATOM 679 N N . ILE A 1 91 ? 9.342 27.041 -4.692 1.00 82.62 91 ILE A N 1
ATOM 680 C CA . ILE A 1 91 ? 9.232 26.601 -6.094 1.00 82.62 91 ILE A CA 1
ATOM 681 C C . ILE A 1 91 ? 9.223 27.818 -7.032 1.00 82.62 91 ILE A C 1
ATOM 683 O O . ILE A 1 91 ? 10.041 27.892 -7.951 1.00 82.62 91 ILE A O 1
ATOM 687 N N . SER A 1 92 ? 8.366 28.815 -6.774 1.00 82.56 92 SER A N 1
ATOM 688 C CA . SER A 1 92 ? 8.263 30.013 -7.623 1.00 82.56 92 SER A CA 1
ATOM 689 C C . SER A 1 92 ? 9.566 30.828 -7.672 1.00 82.56 92 SER A C 1
ATOM 691 O O . SER A 1 92 ? 9.969 31.302 -8.735 1.00 82.56 92 SER A O 1
ATOM 693 N N . LYS A 1 93 ? 10.266 30.951 -6.537 1.00 82.00 93 LYS A N 1
ATOM 694 C CA . LYS A 1 93 ? 11.540 31.671 -6.395 1.00 82.00 93 LYS A CA 1
ATOM 695 C C . LYS A 1 93 ? 12.682 30.966 -7.126 1.00 82.00 93 LYS A C 1
ATOM 697 O O . LYS A 1 93 ? 13.540 31.633 -7.698 1.00 82.00 93 LYS A O 1
ATOM 702 N N . THR A 1 94 ? 12.683 29.634 -7.119 1.00 75.94 94 THR A N 1
ATOM 703 C CA . THR A 1 94 ? 13.713 28.810 -7.769 1.00 75.94 94 THR A CA 1
ATOM 704 C C . THR A 1 94 ? 13.530 28.800 -9.288 1.00 75.94 94 THR A C 1
ATOM 706 O O . THR A 1 94 ? 14.494 29.005 -10.026 1.00 75.94 94 THR A O 1
ATOM 709 N N . LEU A 1 95 ? 12.283 28.679 -9.761 1.00 73.50 95 LEU A N 1
ATOM 710 C CA . LEU A 1 95 ? 11.940 28.782 -11.185 1.00 73.50 95 LEU A CA 1
ATOM 711 C C . LEU A 1 95 ? 12.260 30.171 -11.763 1.00 73.50 95 LEU A C 1
ATOM 713 O O . LEU A 1 95 ? 12.824 30.261 -12.845 1.00 73.50 95 LEU A O 1
ATOM 717 N N . LYS A 1 96 ? 12.006 31.262 -11.023 1.00 70.50 96 LYS A N 1
ATOM 718 C CA . LYS A 1 96 ? 12.371 32.631 -11.453 1.00 70.50 96 LYS A CA 1
ATOM 719 C C . LYS A 1 96 ? 13.880 32.879 -11.591 1.00 70.50 96 LYS A C 1
ATOM 721 O O . LYS A 1 96 ? 14.264 33.865 -12.212 1.00 70.50 96 LYS A O 1
ATOM 726 N N . LYS A 1 97 ? 14.732 32.035 -10.997 1.00 60.88 97 LYS A N 1
ATOM 727 C CA . LYS A 1 97 ? 16.201 32.153 -11.057 1.00 60.88 97 LYS A CA 1
ATOM 728 C C . LYS A 1 97 ? 16.855 31.301 -12.149 1.00 60.88 97 LYS A C 1
ATOM 730 O O . LYS A 1 97 ? 18.064 31.407 -12.324 1.00 60.88 97 LYS A O 1
ATOM 735 N N . THR A 1 98 ? 16.103 30.450 -12.847 1.00 57.62 98 THR A N 1
ATOM 736 C CA . THR A 1 98 ? 16.636 29.558 -13.889 1.00 57.62 98 THR A CA 1
ATOM 737 C C . THR A 1 98 ? 16.191 30.019 -15.276 1.00 57.62 98 THR A C 1
ATOM 739 O O . THR A 1 98 ? 15.022 30.330 -15.494 1.00 57.62 98 THR A O 1
ATOM 742 N N . THR A 1 99 ? 17.127 30.091 -16.222 1.00 54.00 99 THR A N 1
ATOM 743 C CA . THR A 1 99 ? 16.846 30.388 -17.635 1.00 54.00 99 THR A CA 1
ATOM 744 C C . THR A 1 99 ? 16.060 29.241 -18.272 1.00 54.00 99 THR A C 1
ATOM 746 O O . THR A 1 99 ? 16.229 28.081 -17.895 1.00 54.00 99 THR A O 1
ATOM 749 N N . LEU A 1 100 ? 15.184 29.549 -19.241 1.00 52.09 100 LEU A N 1
ATOM 750 C CA . LEU A 1 100 ? 14.198 28.583 -19.754 1.00 52.09 100 LEU A CA 1
ATOM 751 C C . LEU A 1 100 ? 14.806 27.266 -20.272 1.00 52.09 100 LEU A C 1
ATOM 753 O O . LEU A 1 100 ? 14.152 26.231 -20.151 1.00 52.09 100 LEU A O 1
ATOM 757 N N . GLU A 1 101 ? 16.029 27.274 -20.803 1.00 46.62 101 GLU A N 1
ATOM 758 C CA . GLU A 1 101 ? 16.668 26.075 -21.366 1.00 46.62 101 GLU A CA 1
ATOM 759 C C . GLU A 1 101 ? 17.180 25.089 -20.294 1.00 46.62 101 GLU A C 1
ATOM 761 O O . GLU A 1 101 ? 17.060 23.879 -20.487 1.00 46.62 101 GLU A O 1
ATOM 766 N N . ASP A 1 102 ? 17.615 25.562 -19.118 1.00 47.34 102 ASP A N 1
ATOM 767 C CA . ASP A 1 102 ? 18.061 24.698 -18.006 1.00 47.34 102 ASP A CA 1
ATOM 768 C C . ASP A 1 102 ? 16.895 24.047 -17.231 1.00 47.34 102 ASP A C 1
ATOM 770 O O . ASP A 1 102 ? 17.063 23.031 -16.548 1.00 47.34 102 ASP A O 1
ATOM 774 N N . THR A 1 103 ? 15.679 24.600 -17.329 1.00 49.72 103 THR A N 1
ATOM 775 C CA . THR A 1 103 ? 14.542 24.200 -16.469 1.00 49.72 103 THR A CA 1
ATOM 776 C C . THR A 1 103 ? 14.073 22.746 -16.629 1.00 49.72 103 THR A C 1
ATOM 778 O O . THR A 1 103 ? 13.411 22.225 -15.726 1.00 49.72 103 THR A O 1
ATOM 781 N N . LYS A 1 104 ? 14.405 22.067 -17.739 1.00 51.25 104 LYS A N 1
ATOM 782 C CA . LYS A 1 104 ? 13.848 20.743 -18.091 1.00 51.25 104 LYS A CA 1
ATOM 783 C C . LYS A 1 104 ? 14.771 19.536 -17.900 1.00 51.25 104 LYS A C 1
ATOM 785 O O . LYS A 1 104 ? 14.293 18.415 -18.072 1.00 51.25 104 LYS A O 1
ATOM 790 N N . GLN A 1 105 ? 16.054 19.708 -17.561 1.00 51.09 105 GLN A N 1
ATOM 791 C CA . GLN A 1 105 ? 17.000 18.574 -17.553 1.00 51.09 105 GLN A CA 1
ATOM 792 C C . GLN A 1 105 ? 17.595 18.205 -16.181 1.00 51.09 105 GLN A C 1
ATOM 794 O O . GLN A 1 105 ? 17.748 17.011 -15.916 1.00 51.09 105 GLN A O 1
ATOM 799 N N . THR A 1 106 ? 17.887 19.153 -15.281 1.00 55.66 106 THR A N 1
ATOM 800 C CA . THR A 1 106 ? 18.774 18.856 -14.124 1.00 55.66 106 THR A CA 1
ATOM 801 C C . THR A 1 106 ? 18.395 19.450 -12.763 1.00 55.66 106 THR A C 1
ATOM 803 O O . THR A 1 106 ? 19.065 19.128 -11.781 1.00 55.66 106 THR A O 1
ATOM 806 N N . ASN A 1 107 ? 17.336 20.261 -12.626 1.00 73.56 107 ASN A N 1
ATOM 807 C CA . ASN A 1 107 ? 17.030 20.904 -11.336 1.00 73.56 107 ASN A CA 1
ATOM 808 C C . ASN A 1 107 ? 16.306 19.975 -10.331 1.00 73.56 107 ASN A C 1
ATOM 810 O O . ASN A 1 107 ? 15.108 20.098 -10.066 1.00 73.56 107 ASN A O 1
ATOM 814 N N . THR A 1 108 ? 17.074 19.060 -9.739 1.00 81.06 108 THR A N 1
ATOM 815 C CA . THR A 1 108 ? 16.652 18.095 -8.707 1.00 81.06 108 THR A CA 1
ATOM 816 C C . THR A 1 108 ? 15.969 18.739 -7.498 1.00 81.06 108 THR A C 1
ATOM 818 O O . THR A 1 108 ? 15.066 18.133 -6.924 1.00 81.06 108 THR A O 1
ATOM 821 N N . SER A 1 109 ? 16.348 19.970 -7.131 1.00 80.75 109 SER A N 1
ATOM 822 C CA . SER A 1 109 ? 15.753 20.688 -5.995 1.00 80.75 109 SER A CA 1
ATOM 823 C C . SER A 1 109 ? 14.284 21.056 -6.234 1.00 80.75 109 SER A C 1
ATOM 825 O O . SER A 1 109 ? 13.453 20.879 -5.347 1.00 80.75 109 SER A O 1
ATOM 827 N N . VAL A 1 110 ? 13.935 21.493 -7.451 1.00 83.12 110 VAL A N 1
ATOM 828 C CA . VAL A 1 110 ? 12.547 21.824 -7.822 1.00 83.12 110 VAL A CA 1
ATOM 829 C C . VAL A 1 110 ? 11.680 20.568 -7.825 1.00 83.12 110 VAL A C 1
ATOM 831 O O . VAL A 1 110 ? 10.552 20.610 -7.336 1.00 83.12 110 VAL A O 1
ATOM 834 N N . ILE A 1 111 ? 12.219 19.445 -8.314 1.00 87.00 111 ILE A N 1
ATOM 835 C CA . ILE A 1 111 ? 11.530 18.149 -8.303 1.00 87.00 111 ILE A CA 1
ATOM 836 C C . ILE A 1 111 ? 11.201 17.731 -6.866 1.00 87.00 111 ILE A C 1
ATOM 838 O O . ILE A 1 111 ? 10.061 17.358 -6.592 1.00 87.00 111 ILE A O 1
ATOM 842 N N . ASP A 1 112 ? 12.156 17.817 -5.935 1.00 86.62 112 ASP A N 1
ATOM 843 C CA . ASP A 1 112 ? 11.914 17.403 -4.548 1.00 86.62 112 ASP A CA 1
ATOM 844 C C . ASP A 1 112 ? 10.873 18.298 -3.850 1.00 86.62 112 ASP A C 1
ATOM 846 O O . ASP A 1 112 ? 9.916 17.787 -3.263 1.00 86.62 112 ASP A O 1
ATOM 850 N N . TRP A 1 113 ? 10.947 19.623 -4.035 1.00 87.00 113 TRP A N 1
ATOM 851 C CA . TRP A 1 113 ? 9.923 20.548 -3.537 1.00 87.00 113 TRP A CA 1
ATOM 852 C C . TRP A 1 113 ? 8.533 20.296 -4.137 1.00 87.00 113 TRP A C 1
ATOM 854 O O . TRP A 1 113 ? 7.538 20.348 -3.410 1.00 87.00 113 TRP A O 1
ATOM 864 N N . GLN A 1 114 ? 8.428 19.972 -5.430 1.00 90.06 114 GLN A N 1
ATOM 865 C CA . GLN A 1 114 ? 7.152 19.583 -6.040 1.00 90.06 114 GLN A CA 1
ATOM 866 C C . GLN A 1 114 ? 6.625 18.262 -5.456 1.00 90.06 114 GLN A C 1
ATOM 868 O O . GLN A 1 114 ? 5.445 18.173 -5.114 1.00 90.06 114 GLN A O 1
ATOM 873 N N . LEU A 1 115 ? 7.485 17.258 -5.246 1.00 91.81 115 LEU A N 1
ATOM 874 C CA . LEU A 1 115 ? 7.121 16.003 -4.572 1.00 91.81 115 LEU A CA 1
ATOM 875 C C . LEU A 1 115 ? 6.706 16.215 -3.107 1.00 91.81 115 LEU A C 1
ATOM 877 O O . LEU A 1 115 ? 5.852 15.479 -2.597 1.00 91.81 115 LEU A O 1
ATOM 881 N N . LYS A 1 116 ? 7.273 17.221 -2.432 1.00 90.50 116 LYS A N 1
ATOM 882 C CA . LYS A 1 116 ? 6.867 17.640 -1.087 1.00 90.50 116 LYS A CA 1
ATOM 883 C C . LYS A 1 116 ? 5.504 18.328 -1.100 1.00 90.50 116 LYS A C 1
ATOM 885 O O . LYS A 1 116 ? 4.642 17.973 -0.302 1.00 90.50 116 LYS A O 1
ATOM 890 N N . LEU A 1 117 ? 5.252 19.225 -2.050 1.00 90.31 117 LEU A N 1
ATOM 891 C CA . LEU A 1 117 ? 3.948 19.870 -2.218 1.00 90.31 117 LEU A CA 1
ATOM 892 C C . LEU A 1 117 ? 2.837 18.848 -2.539 1.00 90.31 117 LEU A C 1
ATOM 894 O O . LEU A 1 117 ? 1.751 18.916 -1.963 1.00 90.31 117 LEU A O 1
ATOM 898 N N . VAL A 1 118 ? 3.133 17.835 -3.364 1.00 93.44 118 VAL A N 1
ATOM 899 C CA . VAL A 1 118 ? 2.246 16.680 -3.614 1.00 93.44 118 VAL A CA 1
ATOM 900 C C . VAL A 1 118 ? 1.915 15.931 -2.318 1.00 93.44 118 VAL A C 1
ATOM 902 O O . VAL A 1 118 ? 0.752 15.587 -2.100 1.00 93.44 118 VAL A O 1
ATOM 905 N N . GLU A 1 119 ? 2.892 15.698 -1.430 1.00 91.75 119 GLU A N 1
ATOM 906 C CA . GLU A 1 119 ? 2.641 15.113 -0.102 1.00 91.75 119 GLU A CA 1
ATOM 907 C C . GLU A 1 119 ? 1.648 15.962 0.704 1.00 91.75 119 GLU A C 1
ATOM 909 O O . GLU A 1 119 ? 0.682 15.418 1.242 1.00 91.75 119 GLU A O 1
ATOM 914 N N . LEU A 1 120 ? 1.863 17.279 0.774 1.00 90.06 120 LEU A N 1
ATOM 915 C CA . LEU A 1 120 ? 1.042 18.191 1.573 1.00 90.06 120 LEU A CA 1
ATOM 916 C C . LEU A 1 120 ? -0.400 18.276 1.047 1.00 90.06 120 LEU A C 1
ATOM 918 O O . LEU A 1 120 ? -1.339 18.075 1.820 1.00 90.06 120 LEU A O 1
ATOM 922 N N . TYR A 1 121 ? -0.598 18.459 -0.264 1.00 91.19 121 TYR A N 1
ATOM 923 C CA . TYR A 1 121 ? -1.933 18.427 -0.877 1.00 91.19 121 TYR A CA 1
ATOM 924 C C . TYR A 1 121 ? -2.635 17.078 -0.662 1.00 91.19 121 TYR A C 1
ATOM 926 O O . TYR A 1 121 ? -3.820 17.047 -0.329 1.00 91.19 121 TYR A O 1
ATOM 934 N N . THR A 1 122 ? -1.911 15.959 -0.792 1.00 91.38 122 THR A N 1
ATOM 935 C CA . THR A 1 122 ? -2.466 14.613 -0.557 1.00 91.38 122 THR A CA 1
ATOM 936 C C . THR A 1 122 ? -2.875 14.423 0.906 1.00 91.38 122 THR A C 1
ATOM 938 O O . THR A 1 122 ? -3.913 13.819 1.184 1.00 91.38 122 THR A O 1
ATOM 941 N N . ARG A 1 123 ? -2.108 14.973 1.861 1.00 86.19 123 ARG A N 1
ATOM 942 C CA . ARG A 1 123 ? -2.483 14.992 3.284 1.00 86.19 123 ARG A CA 1
ATOM 943 C C . ARG A 1 123 ? -3.754 15.812 3.520 1.00 86.19 123 ARG A C 1
ATOM 945 O O . ARG A 1 123 ? -4.619 15.315 4.235 1.00 86.19 123 ARG A O 1
ATOM 952 N N . GLN A 1 124 ? -3.887 16.975 2.873 1.00 86.00 124 GLN A N 1
ATOM 953 C CA . GLN A 1 124 ? -5.058 17.865 2.955 1.00 86.00 124 GLN A CA 1
ATOM 954 C C . GLN A 1 124 ? -6.301 17.351 2.194 1.00 86.00 124 GLN A C 1
ATOM 956 O O . GLN A 1 124 ? -7.353 17.974 2.264 1.00 86.00 124 GLN A O 1
ATOM 961 N N . GLY A 1 125 ? -6.203 16.256 1.429 1.00 87.62 125 GLY A N 1
ATOM 962 C CA . GLY A 1 125 ? -7.300 15.769 0.576 1.00 87.62 125 GLY A CA 1
ATOM 963 C C . GLY A 1 125 ? -7.493 16.555 -0.731 1.00 87.62 125 GLY A C 1
ATOM 964 O O . GLY A 1 125 ? -8.444 16.308 -1.469 1.00 87.62 125 GLY A O 1
ATOM 965 N N . ARG A 1 126 ? -6.579 17.474 -1.074 1.00 92.19 126 ARG A N 1
ATOM 966 C CA . ARG A 1 126 ? -6.609 18.296 -2.302 1.00 92.19 126 ARG A CA 1
ATOM 967 C C . ARG A 1 126 ? -6.099 17.505 -3.511 1.00 92.19 126 ARG A C 1
ATOM 969 O O . ARG A 1 126 ? -5.153 17.905 -4.190 1.00 92.19 126 ARG A O 1
ATOM 976 N N . PHE A 1 127 ? -6.721 16.355 -3.772 1.00 93.81 127 PHE A N 1
ATOM 977 C CA . PHE A 1 127 ? -6.219 15.353 -4.717 1.00 93.81 127 PHE A CA 1
ATOM 978 C C . PHE A 1 127 ? -6.021 15.897 -6.136 1.00 93.81 127 PHE A C 1
ATOM 980 O O . PHE A 1 127 ? -4.966 15.660 -6.709 1.00 93.81 127 PHE A O 1
ATOM 987 N N . LYS A 1 128 ? -6.947 16.716 -6.662 1.00 94.19 128 LYS A N 1
ATOM 988 C CA . LYS A 1 128 ? -6.812 17.332 -8.000 1.00 94.19 128 LYS A CA 1
ATOM 989 C C . LYS A 1 128 ? -5.515 18.139 -8.161 1.00 94.19 128 LYS A C 1
ATOM 991 O O . LYS A 1 128 ? -4.880 18.085 -9.208 1.00 94.19 128 LYS A O 1
ATOM 996 N N . GLN A 1 129 ? -5.095 18.860 -7.120 1.00 92.88 129 GLN A N 1
ATOM 997 C CA . GLN A 1 129 ? -3.863 19.655 -7.157 1.00 92.88 129 GLN A CA 1
ATOM 998 C C . GLN A 1 129 ? -2.612 18.782 -6.989 1.00 92.88 129 GLN A C 1
ATOM 1000 O O . GLN A 1 129 ? -1.582 19.063 -7.597 1.00 92.88 129 GLN A O 1
ATOM 1005 N N . ALA A 1 130 ? -2.701 17.695 -6.216 1.00 93.88 130 ALA A N 1
ATOM 1006 C CA . ALA A 1 130 ? -1.646 16.684 -6.157 1.00 93.88 130 ALA A CA 1
ATOM 1007 C C . ALA A 1 130 ? -1.455 15.986 -7.521 1.00 93.88 130 ALA A C 1
ATOM 1009 O O . ALA A 1 130 ? -0.320 15.818 -7.962 1.00 93.88 130 ALA A O 1
ATOM 1010 N N . GLU A 1 131 ? -2.546 15.649 -8.220 1.00 93.25 131 GLU A N 1
ATOM 1011 C CA . GLU A 1 131 ? -2.512 15.087 -9.578 1.00 93.25 131 GLU A CA 1
ATOM 1012 C C . GLU A 1 131 ? -1.932 16.080 -10.590 1.00 93.25 131 GLU A C 1
ATOM 1014 O O . GLU A 1 131 ? -1.046 15.704 -11.352 1.00 93.25 131 GLU A O 1
ATOM 1019 N N . GLN A 1 132 ? -2.343 17.354 -10.553 1.00 91.69 132 GLN A N 1
ATOM 1020 C CA . GLN A 1 132 ? -1.785 18.400 -11.418 1.00 91.69 132 GLN A CA 1
ATOM 1021 C C . GLN A 1 132 ? -0.258 18.517 -11.267 1.00 91.69 132 GLN A C 1
ATOM 1023 O O . GLN A 1 132 ? 0.462 18.476 -12.263 1.00 91.69 132 GLN A O 1
ATOM 1028 N N . ARG A 1 133 ? 0.253 18.599 -10.029 1.00 90.00 133 ARG A N 1
ATOM 1029 C CA . ARG A 1 133 ? 1.703 18.672 -9.765 1.00 90.00 133 ARG A CA 1
ATOM 1030 C C . ARG A 1 133 ? 2.451 17.409 -10.200 1.00 90.00 133 ARG A C 1
ATOM 1032 O O . ARG A 1 133 ? 3.569 17.502 -10.696 1.00 90.00 133 ARG A O 1
ATOM 1039 N N . LEU A 1 134 ? 1.844 16.230 -10.064 1.00 91.94 134 LEU A N 1
ATOM 1040 C CA . LEU A 1 134 ? 2.418 14.991 -10.600 1.00 91.94 134 LEU A CA 1
ATOM 1041 C C . LEU A 1 134 ? 2.398 14.948 -12.136 1.00 91.94 134 LEU A C 1
ATOM 1043 O O . LEU A 1 134 ? 3.302 14.357 -12.717 1.00 91.94 134 LEU A O 1
ATOM 1047 N N . GLY A 1 135 ? 1.420 15.585 -12.784 1.00 87.62 135 GLY A N 1
ATOM 1048 C CA . GLY A 1 135 ? 1.360 15.762 -14.237 1.00 87.62 135 GLY A CA 1
ATOM 1049 C C . GLY A 1 135 ? 2.472 16.669 -14.771 1.00 87.62 135 GLY A C 1
ATOM 1050 O O . GLY A 1 135 ? 3.154 16.300 -15.722 1.00 87.62 135 GLY A O 1
ATOM 1051 N N . GLU A 1 136 ? 2.734 17.803 -14.112 1.00 85.69 136 GLU A N 1
ATOM 1052 C CA . GLU A 1 136 ? 3.876 18.688 -14.422 1.00 85.69 136 GLU A CA 1
ATOM 1053 C C . GLU A 1 136 ? 5.209 17.900 -14.412 1.00 85.69 136 GLU A C 1
ATOM 1055 O O . GLU A 1 136 ? 6.034 18.014 -15.328 1.00 85.69 136 GLU A O 1
ATOM 1060 N N . LEU A 1 137 ? 5.359 17.005 -13.429 1.00 88.00 137 LEU A N 1
ATOM 1061 C CA . LEU A 1 137 ? 6.509 16.117 -13.243 1.00 88.00 137 LEU A CA 1
ATOM 1062 C C . LEU A 1 137 ? 6.645 14.974 -14.277 1.00 88.00 137 LEU A C 1
ATOM 1064 O O . LEU A 1 137 ? 7.723 14.384 -14.383 1.00 88.00 137 LEU A O 1
ATOM 1068 N N . GLN A 1 138 ? 5.618 14.657 -15.078 1.00 85.56 138 GLN A N 1
ATOM 1069 C CA . GLN A 1 138 ? 5.705 13.593 -16.097 1.00 85.56 138 GLN A CA 1
ATOM 1070 C C . GLN A 1 138 ? 6.683 13.926 -17.231 1.00 85.56 138 GLN A C 1
ATOM 1072 O O . GLN A 1 138 ? 7.257 13.021 -17.831 1.00 85.56 138 GLN A O 1
ATOM 1077 N N . SER A 1 139 ? 6.885 15.216 -17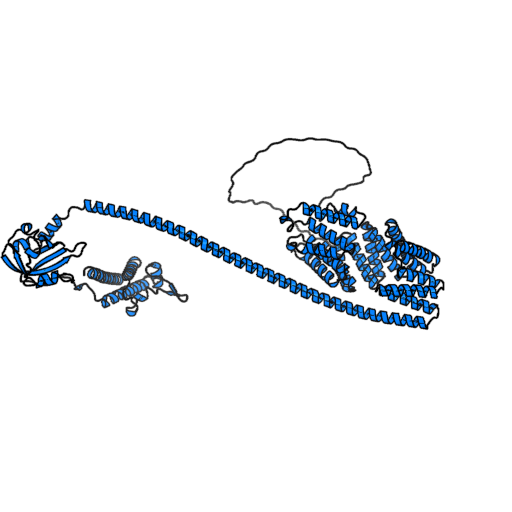.517 1.00 80.25 139 SER A N 1
ATOM 1078 C CA . SER A 1 139 ? 7.708 15.682 -18.643 1.00 80.25 139 SER A CA 1
ATOM 1079 C C . SER A 1 139 ? 9.227 15.583 -18.420 1.00 80.25 139 SER A C 1
ATOM 1081 O O . SER A 1 139 ? 9.997 15.764 -19.365 1.00 80.25 139 SER A O 1
ATOM 1083 N N . TYR A 1 140 ? 9.672 15.284 -17.195 1.00 82.69 140 TYR A N 1
ATOM 1084 C CA . TYR A 1 140 ? 11.090 15.195 -16.840 1.00 82.69 140 TYR A CA 1
ATOM 1085 C C . TYR A 1 140 ? 11.736 13.887 -17.318 1.00 82.69 140 TYR A C 1
ATOM 1087 O O . TYR A 1 140 ? 11.135 12.812 -17.281 1.00 82.69 140 TYR A O 1
ATOM 1095 N N . ASN A 1 141 ? 13.018 13.950 -17.695 1.00 84.62 141 ASN A N 1
ATOM 1096 C CA . ASN A 1 141 ? 13.790 12.761 -18.060 1.00 84.62 141 ASN A CA 1
ATOM 1097 C C . ASN A 1 141 ? 14.201 11.948 -16.818 1.00 84.62 141 ASN A C 1
ATOM 1099 O O . ASN A 1 141 ? 15.340 12.014 -16.349 1.00 84.62 141 ASN A O 1
ATOM 1103 N N . TRP A 1 142 ? 13.265 11.158 -16.289 1.00 85.81 142 TRP A N 1
ATOM 1104 C CA . TRP A 1 142 ? 13.452 10.345 -15.084 1.00 85.81 142 TRP A CA 1
ATOM 1105 C C . TRP A 1 142 ? 14.641 9.380 -15.151 1.00 85.81 142 TRP A C 1
ATOM 1107 O O . TRP A 1 142 ? 15.243 9.111 -14.116 1.00 85.81 142 TRP A O 1
ATOM 1117 N N . ALA A 1 143 ? 15.049 8.921 -16.340 1.00 83.38 143 ALA A N 1
ATOM 1118 C CA . ALA A 1 143 ? 16.208 8.039 -16.499 1.00 83.38 143 ALA A CA 1
ATOM 1119 C C . ALA A 1 143 ? 17.548 8.701 -16.113 1.00 83.38 143 ALA A C 1
ATOM 1121 O O . ALA A 1 143 ? 18.487 7.995 -15.749 1.00 83.38 143 ALA A O 1
ATOM 1122 N N . GLN A 1 144 ? 17.634 10.035 -16.173 1.00 84.00 144 GLN A N 1
ATOM 1123 C CA . GLN A 1 144 ? 18.810 10.813 -15.760 1.00 84.00 144 GLN A CA 1
ATOM 1124 C C . GLN A 1 144 ? 18.747 11.269 -14.292 1.00 84.00 144 GLN A C 1
ATOM 1126 O O . GLN A 1 144 ? 19.764 11.686 -13.742 1.00 84.00 144 GLN A O 1
ATOM 1131 N N . GLN A 1 145 ? 17.584 11.177 -13.638 1.00 86.12 145 GLN A N 1
ATOM 1132 C CA . GLN A 1 145 ? 17.416 11.641 -12.259 1.00 86.12 145 GLN A CA 1
ATOM 1133 C C . GLN A 1 145 ? 17.998 10.650 -11.235 1.00 86.12 145 GLN A C 1
ATOM 1135 O O . GLN A 1 145 ? 18.005 9.438 -11.482 1.00 86.12 145 GLN A O 1
ATOM 1140 N N . PRO A 1 146 ? 18.430 11.119 -10.047 1.00 88.25 146 PRO A N 1
ATOM 1141 C CA . PRO A 1 146 ? 18.792 10.258 -8.924 1.00 88.25 146 PRO A CA 1
ATOM 1142 C C . PRO A 1 146 ? 17.726 9.196 -8.620 1.00 88.25 146 PRO A C 1
ATOM 1144 O O . PRO A 1 146 ? 16.528 9.483 -8.610 1.00 88.25 146 PRO A O 1
ATOM 1147 N N . LEU A 1 147 ? 18.163 7.971 -8.305 1.00 89.25 147 LEU A N 1
ATOM 1148 C CA . LEU A 1 147 ? 17.268 6.843 -8.008 1.00 89.25 147 LEU A CA 1
ATOM 1149 C C . LEU A 1 147 ? 16.317 7.145 -6.837 1.00 89.25 147 LEU A C 1
ATOM 1151 O O . LEU A 1 147 ? 15.171 6.709 -6.851 1.00 89.25 147 LEU A O 1
ATOM 1155 N N . THR A 1 148 ? 16.761 7.943 -5.864 1.00 88.62 148 THR A N 1
ATOM 1156 C CA . THR A 1 148 ? 15.941 8.445 -4.751 1.00 88.62 148 THR A CA 1
ATOM 1157 C C . THR A 1 148 ? 14.761 9.301 -5.219 1.00 88.62 148 THR A C 1
ATOM 1159 O O . THR A 1 148 ? 13.662 9.135 -4.695 1.00 88.62 148 THR A O 1
ATOM 1162 N N . LEU A 1 149 ? 14.946 10.164 -6.225 1.00 90.19 149 LEU A N 1
ATOM 1163 C CA . LEU A 1 149 ? 13.865 10.972 -6.798 1.00 90.19 149 LEU A CA 1
ATOM 1164 C C . LEU A 1 149 ? 12.928 10.127 -7.664 1.00 90.19 149 LEU A C 1
ATOM 1166 O O . LEU A 1 149 ? 11.715 10.244 -7.508 1.00 90.19 149 LEU A O 1
ATOM 1170 N N . GLN A 1 150 ? 13.460 9.224 -8.500 1.00 91.94 150 GLN A N 1
ATOM 1171 C CA . GLN A 1 150 ? 12.637 8.269 -9.264 1.00 91.94 150 GLN A CA 1
ATOM 1172 C C . GLN A 1 150 ? 11.741 7.433 -8.331 1.00 91.94 150 GLN A C 1
ATOM 1174 O O . GLN A 1 150 ? 10.543 7.275 -8.566 1.00 91.94 150 GLN A O 1
ATOM 1179 N N . PHE A 1 151 ? 12.323 6.939 -7.233 1.00 93.88 151 PHE A N 1
ATOM 1180 C CA . PHE A 1 151 ? 11.621 6.208 -6.184 1.00 93.88 151 PHE A CA 1
ATOM 1181 C C . PHE A 1 151 ? 10.548 7.063 -5.504 1.00 93.88 151 PHE A C 1
ATOM 1183 O O . PHE A 1 151 ? 9.398 6.636 -5.392 1.00 93.88 151 PHE A O 1
ATOM 1190 N N . ASN A 1 152 ? 10.907 8.274 -5.063 1.00 93.50 152 ASN A N 1
ATOM 1191 C CA . ASN A 1 152 ? 9.979 9.176 -4.389 1.00 93.50 152 ASN A CA 1
ATOM 1192 C C . ASN A 1 152 ? 8.799 9.543 -5.299 1.00 93.50 152 ASN A C 1
ATOM 1194 O O . ASN A 1 152 ? 7.673 9.546 -4.816 1.00 93.50 152 ASN A O 1
ATOM 1198 N N . TYR A 1 153 ? 9.018 9.782 -6.594 1.00 94.56 153 TYR A N 1
ATOM 1199 C CA . TYR A 1 153 ? 7.955 10.080 -7.558 1.00 94.56 153 TYR A CA 1
ATOM 1200 C C . TYR A 1 153 ? 6.924 8.951 -7.668 1.00 94.56 153 TYR A C 1
ATOM 1202 O O . TYR A 1 153 ? 5.754 9.175 -7.348 1.00 94.56 153 TYR A O 1
ATOM 1210 N N . LEU A 1 154 ? 7.356 7.724 -7.992 1.00 95.81 154 LEU A N 1
ATOM 1211 C CA . LEU A 1 154 ? 6.463 6.555 -8.045 1.00 95.81 154 LEU A CA 1
ATOM 1212 C C . LEU A 1 154 ? 5.750 6.324 -6.705 1.00 95.81 154 LEU A C 1
ATOM 1214 O O . LEU A 1 154 ? 4.550 6.053 -6.662 1.00 95.81 154 LEU A O 1
ATOM 1218 N N . ARG A 1 155 ? 6.465 6.497 -5.587 1.00 95.94 155 ARG A N 1
ATOM 1219 C CA . ARG A 1 155 ? 5.897 6.370 -4.242 1.00 95.94 155 ARG A CA 1
ATOM 1220 C C . ARG A 1 155 ? 4.841 7.440 -3.945 1.00 95.94 155 ARG A C 1
ATOM 1222 O O . ARG A 1 155 ? 3.828 7.119 -3.330 1.00 95.94 155 ARG A O 1
ATOM 1229 N N . ARG A 1 156 ? 5.030 8.700 -4.363 1.00 96.12 156 ARG A N 1
ATOM 1230 C CA . ARG A 1 156 ? 4.016 9.761 -4.192 1.00 96.12 156 ARG A CA 1
ATOM 1231 C C . ARG A 1 156 ? 2.786 9.505 -5.056 1.00 96.12 156 ARG A C 1
ATOM 1233 O O . ARG A 1 156 ? 1.682 9.660 -4.541 1.00 96.12 156 ARG A O 1
ATOM 1240 N N . GLN A 1 157 ? 2.962 9.046 -6.296 1.00 96.19 157 GLN A N 1
ATOM 1241 C CA . GLN A 1 157 ? 1.849 8.597 -7.139 1.00 96.19 157 GLN A CA 1
ATOM 1242 C C . GLN A 1 157 ? 1.072 7.455 -6.465 1.00 96.19 157 GLN A C 1
ATOM 1244 O O . GLN A 1 157 ? -0.148 7.535 -6.346 1.00 96.19 157 GLN A O 1
ATOM 1249 N N . GLY A 1 158 ? 1.770 6.438 -5.944 1.00 96.81 158 GLY A N 1
ATOM 1250 C CA . GLY A 1 158 ? 1.142 5.311 -5.250 1.00 96.81 158 GLY A CA 1
ATOM 1251 C C . GLY A 1 158 ? 0.393 5.730 -3.980 1.00 96.81 158 GLY A C 1
ATOM 1252 O O . GLY A 1 158 ? -0.735 5.296 -3.760 1.00 96.81 158 GLY A O 1
ATOM 1253 N N . ILE A 1 159 ? 0.959 6.635 -3.171 1.00 96.38 159 ILE A N 1
ATOM 1254 C CA . ILE A 1 159 ? 0.287 7.182 -1.978 1.00 96.38 159 ILE A CA 1
ATOM 1255 C C . ILE A 1 159 ? -0.968 7.978 -2.363 1.00 96.38 159 ILE A C 1
ATOM 1257 O O . ILE A 1 159 ? -1.985 7.865 -1.680 1.00 96.38 159 ILE A O 1
ATOM 1261 N N . LEU A 1 160 ? -0.925 8.765 -3.441 1.00 96.00 160 LEU A N 1
ATOM 1262 C CA . LEU A 1 160 ? -2.089 9.508 -3.922 1.00 96.00 160 LEU A CA 1
ATOM 1263 C C . LEU A 1 160 ? -3.191 8.561 -4.414 1.00 96.00 160 LEU A C 1
ATOM 1265 O O . LEU A 1 160 ? -4.326 8.667 -3.952 1.00 96.00 160 LEU A O 1
ATOM 1269 N N . ALA A 1 161 ? -2.839 7.579 -5.249 1.00 94.56 161 ALA A N 1
ATOM 1270 C CA . ALA A 1 161 ? -3.750 6.533 -5.706 1.00 94.56 161 ALA A CA 1
ATOM 1271 C C . ALA A 1 161 ? -4.401 5.788 -4.527 1.00 94.56 161 ALA A C 1
ATOM 1273 O O . ALA A 1 161 ? -5.623 5.646 -4.484 1.00 94.56 161 ALA A O 1
ATOM 1274 N N . TYR A 1 162 ? -3.608 5.400 -3.523 1.00 95.31 162 TYR A N 1
ATOM 1275 C CA . TYR A 1 162 ? -4.086 4.769 -2.291 1.00 95.31 162 TYR A CA 1
ATOM 1276 C C . TYR A 1 162 ? -5.085 5.662 -1.540 1.00 95.31 162 TYR A C 1
ATOM 1278 O O . TYR A 1 162 ? -6.146 5.205 -1.122 1.00 95.31 162 TYR A O 1
ATOM 1286 N N . ARG A 1 163 ? -4.780 6.958 -1.390 1.00 94.06 163 ARG A N 1
ATOM 1287 C CA . ARG A 1 163 ? -5.644 7.927 -0.692 1.00 94.06 163 ARG A CA 1
ATOM 1288 C C . ARG A 1 163 ? -6.944 8.243 -1.437 1.00 94.06 163 ARG A C 1
ATOM 1290 O O . ARG A 1 163 ? -7.877 8.717 -0.798 1.00 94.06 163 ARG A O 1
ATOM 1297 N N . GLN A 1 164 ? -7.014 7.943 -2.732 1.00 90.12 164 GLN A N 1
ATOM 1298 C CA . GLN A 1 164 ? -8.224 7.998 -3.559 1.00 90.12 164 GLN A CA 1
ATOM 1299 C C . GLN A 1 164 ? -8.968 6.647 -3.640 1.00 90.12 164 GLN A C 1
ATOM 1301 O O . GLN A 1 164 ? -9.888 6.516 -4.440 1.00 90.12 164 GLN A O 1
ATOM 1306 N N . GLY A 1 165 ? -8.558 5.621 -2.882 1.00 88.44 165 GLY A N 1
ATOM 1307 C CA . GLY A 1 165 ? -9.171 4.285 -2.918 1.00 88.44 165 GLY A CA 1
ATOM 1308 C C . GLY A 1 165 ? -8.746 3.403 -4.102 1.00 88.44 165 GLY A C 1
ATOM 1309 O O . GLY A 1 165 ? -9.218 2.279 -4.236 1.00 88.44 165 GLY A O 1
ATOM 1310 N N . ARG A 1 166 ? -7.823 3.862 -4.959 1.00 88.75 166 ARG A N 1
ATOM 1311 C CA . ARG A 1 166 ? -7.329 3.122 -6.137 1.00 88.75 166 ARG A CA 1
ATOM 1312 C C . ARG A 1 166 ? -6.240 2.113 -5.742 1.00 88.75 166 ARG A C 1
ATOM 1314 O O . ARG A 1 166 ? -5.111 2.185 -6.231 1.00 88.75 166 ARG A O 1
ATOM 1321 N N . TYR A 1 167 ? -6.554 1.191 -4.829 1.00 89.94 167 TYR A N 1
ATOM 1322 C CA . TYR A 1 167 ? -5.568 0.296 -4.203 1.00 89.94 167 TYR A CA 1
ATOM 1323 C C . TYR A 1 167 ? -4.786 -0.600 -5.187 1.00 89.94 167 TYR A C 1
ATOM 1325 O O . TYR A 1 167 ? -3.563 -0.653 -5.044 1.00 89.94 167 TYR A O 1
ATOM 1333 N N . PRO A 1 168 ? -5.390 -1.208 -6.233 1.00 88.69 168 PRO A N 1
ATOM 1334 C CA . PRO A 1 168 ? -4.635 -1.985 -7.224 1.00 88.69 168 PRO A CA 1
ATOM 1335 C C . PRO A 1 168 ? -3.596 -1.157 -7.995 1.00 88.69 168 PRO A C 1
ATOM 1337 O O . PRO A 1 168 ? -2.468 -1.597 -8.227 1.00 88.69 168 PRO A O 1
ATOM 1340 N N . HIS A 1 169 ? -3.953 0.081 -8.350 1.00 89.88 169 HIS A N 1
ATOM 1341 C CA . HIS A 1 169 ? -3.058 1.021 -9.025 1.00 89.88 169 HIS A CA 1
ATOM 1342 C C . HIS A 1 169 ? -1.915 1.462 -8.096 1.00 89.88 169 HIS A C 1
ATOM 1344 O O . HIS A 1 169 ? -0.753 1.484 -8.505 1.00 89.88 169 HIS A O 1
ATOM 1350 N N . ALA A 1 170 ? -2.227 1.730 -6.822 1.00 95.94 170 ALA A N 1
ATOM 1351 C CA . ALA A 1 170 ? -1.231 2.023 -5.795 1.00 95.94 170 ALA A CA 1
ATOM 1352 C C . ALA A 1 170 ? -0.247 0.861 -5.588 1.00 95.94 170 ALA A C 1
ATOM 1354 O O . ALA A 1 170 ? 0.962 1.089 -5.567 1.00 95.94 170 ALA A O 1
ATOM 1355 N N . LEU A 1 171 ? -0.746 -0.379 -5.499 1.00 95.44 171 LEU A N 1
ATOM 1356 C CA . LEU A 1 171 ? 0.078 -1.582 -5.376 1.00 95.44 171 LEU A CA 1
ATOM 1357 C C . LEU A 1 171 ? 1.074 -1.695 -6.536 1.00 95.44 171 LEU A C 1
ATOM 1359 O O . LEU A 1 171 ? 2.266 -1.871 -6.290 1.00 95.44 171 LEU A O 1
ATOM 1363 N N . ASN A 1 172 ? 0.614 -1.542 -7.783 1.00 94.62 172 ASN A N 1
ATOM 1364 C CA . ASN A 1 172 ? 1.489 -1.601 -8.955 1.00 94.62 172 ASN A CA 1
ATOM 1365 C C . ASN A 1 172 ? 2.569 -0.497 -8.900 1.00 94.62 172 ASN A C 1
ATOM 1367 O O . ASN A 1 172 ? 3.755 -0.783 -9.050 1.00 94.62 172 ASN A O 1
ATOM 1371 N N . LEU A 1 173 ? 2.206 0.745 -8.558 1.00 96.06 173 LEU A N 1
ATOM 1372 C CA . LEU A 1 173 ? 3.169 1.845 -8.389 1.00 96.06 173 LEU A CA 1
ATOM 1373 C C . LEU A 1 173 ? 4.209 1.569 -7.284 1.00 96.06 173 LEU A C 1
ATOM 1375 O O . LEU A 1 173 ? 5.398 1.842 -7.473 1.00 96.06 173 LEU A O 1
ATOM 1379 N N . PHE A 1 174 ? 3.810 0.969 -6.157 1.00 97.44 174 PHE A N 1
ATOM 1380 C CA . PHE A 1 174 ? 4.748 0.562 -5.105 1.00 97.44 174 PHE A CA 1
ATOM 1381 C C . PHE A 1 174 ? 5.633 -0.626 -5.523 1.00 97.44 174 PHE A C 1
ATOM 1383 O O . PHE A 1 174 ? 6.817 -0.656 -5.183 1.00 97.44 174 PHE A O 1
ATOM 1390 N N . GLN A 1 175 ? 5.111 -1.573 -6.309 1.00 95.62 175 GLN A N 1
ATOM 1391 C CA . GLN A 1 175 ? 5.896 -2.656 -6.912 1.00 95.62 175 GLN A CA 1
ATOM 1392 C C . GLN A 1 175 ? 6.919 -2.120 -7.925 1.00 95.62 175 GLN A C 1
ATOM 1394 O O . GLN A 1 175 ? 8.071 -2.553 -7.908 1.00 95.62 175 GLN A O 1
ATOM 1399 N N . GLN A 1 176 ? 6.557 -1.128 -8.746 1.00 94.25 176 GLN A N 1
ATOM 1400 C CA . GLN A 1 176 ? 7.496 -0.435 -9.635 1.00 94.25 176 GLN A CA 1
ATOM 1401 C C . GLN A 1 176 ? 8.583 0.302 -8.838 1.00 94.25 176 GLN A C 1
ATOM 1403 O O . GLN A 1 176 ? 9.767 0.178 -9.160 1.00 94.25 176 GLN A O 1
ATOM 1408 N N . ALA A 1 177 ? 8.215 1.000 -7.756 1.00 94.81 177 ALA A N 1
ATOM 1409 C CA . ALA A 1 177 ? 9.171 1.652 -6.860 1.00 94.81 177 ALA A CA 1
ATOM 1410 C C . ALA A 1 177 ? 10.133 0.640 -6.201 1.00 94.81 177 ALA A C 1
ATOM 1412 O O . ALA A 1 177 ? 11.341 0.877 -6.177 1.00 94.81 177 ALA A O 1
ATOM 1413 N N . LYS A 1 178 ? 9.634 -0.522 -5.748 1.00 94.94 178 LYS A N 1
ATOM 1414 C CA . LYS A 1 178 ? 10.455 -1.654 -5.268 1.00 94.94 178 LYS A CA 1
ATOM 1415 C C . LYS A 1 178 ? 11.361 -2.209 -6.373 1.00 94.94 178 LYS A C 1
ATOM 1417 O O . LYS A 1 178 ? 12.509 -2.543 -6.113 1.00 94.94 178 LYS A O 1
ATOM 1422 N N . ALA A 1 179 ? 10.890 -2.299 -7.616 1.00 91.81 179 ALA A N 1
ATOM 1423 C CA . ALA A 1 179 ? 11.700 -2.805 -8.722 1.00 91.81 179 ALA A CA 1
ATOM 1424 C C . ALA A 1 179 ? 12.891 -1.884 -9.054 1.00 91.81 179 ALA A C 1
ATOM 1426 O O . ALA A 1 179 ? 13.937 -2.381 -9.472 1.00 91.81 179 ALA A O 1
ATOM 1427 N N . LEU A 1 180 ? 12.777 -0.564 -8.841 1.00 89.88 180 LEU A N 1
ATOM 1428 C CA . LEU A 1 180 ? 13.897 0.368 -9.031 1.00 89.88 180 LEU A CA 1
ATOM 1429 C C . LEU A 1 180 ? 15.084 0.069 -8.106 1.00 89.88 180 LEU A C 1
ATOM 1431 O O . LEU A 1 180 ? 16.227 0.174 -8.549 1.00 89.88 180 LEU A O 1
ATOM 1435 N N . THR A 1 181 ? 14.844 -0.331 -6.854 1.00 87.56 181 THR A N 1
ATOM 1436 C CA . THR A 1 181 ? 15.905 -0.505 -5.841 1.00 87.56 181 THR A CA 1
ATOM 1437 C C . THR A 1 181 ? 16.828 -1.699 -6.110 1.00 87.56 181 THR A C 1
ATOM 1439 O O . THR A 1 181 ? 17.874 -1.806 -5.472 1.00 87.56 181 THR A O 1
ATOM 1442 N N . ASN A 1 182 ? 16.476 -2.541 -7.091 1.00 77.56 182 ASN A N 1
ATOM 1443 C CA . ASN A 1 182 ? 17.241 -3.705 -7.544 1.00 77.56 182 ASN A CA 1
ATOM 1444 C C . ASN A 1 182 ? 17.942 -3.496 -8.909 1.00 77.56 182 ASN A C 1
ATOM 1446 O O . ASN A 1 182 ? 18.609 -4.409 -9.392 1.00 77.56 182 ASN A O 1
ATOM 1450 N N . ARG A 1 183 ? 17.779 -2.342 -9.584 1.00 66.38 183 ARG A N 1
ATOM 1451 C CA . ARG A 1 183 ? 18.166 -2.180 -11.008 1.00 66.38 183 ARG A CA 1
ATOM 1452 C C . ARG A 1 183 ? 19.648 -1.928 -11.303 1.00 66.38 183 ARG A C 1
ATOM 1454 O O . ARG A 1 183 ? 20.036 -2.085 -12.459 1.00 66.38 183 ARG A O 1
ATOM 1461 N N . LYS A 1 184 ? 20.474 -1.508 -10.338 1.00 59.97 184 LYS A N 1
ATOM 1462 C CA . LYS A 1 184 ? 21.911 -1.267 -10.572 1.00 59.97 184 LYS A CA 1
ATOM 1463 C C . LYS A 1 184 ? 22.752 -2.410 -10.010 1.00 59.97 184 LYS A C 1
ATOM 1465 O O . LYS A 1 184 ? 22.775 -2.625 -8.800 1.00 59.97 184 LYS A O 1
ATOM 1470 N N . GLN A 1 185 ? 23.461 -3.104 -10.903 1.00 47.47 185 GLN A N 1
ATOM 1471 C CA . GLN A 1 185 ? 24.428 -4.151 -10.565 1.00 47.47 185 GLN A CA 1
ATOM 1472 C C . GLN A 1 185 ? 25.367 -3.657 -9.446 1.00 47.47 185 GLN A C 1
ATOM 1474 O O . GLN A 1 185 ? 26.076 -2.669 -9.618 1.00 47.47 185 GLN A O 1
ATOM 1479 N N . ASN A 1 186 ? 25.333 -4.350 -8.304 1.00 52.28 186 ASN A N 1
ATOM 1480 C CA . ASN A 1 186 ? 26.136 -4.130 -7.091 1.00 52.28 186 ASN A CA 1
ATOM 1481 C C . ASN A 1 186 ? 25.804 -2.915 -6.191 1.00 52.28 186 ASN A C 1
ATOM 1483 O O . ASN A 1 186 ? 26.560 -2.655 -5.258 1.00 52.28 186 ASN A O 1
ATOM 1487 N N . GLN A 1 187 ? 24.673 -2.214 -6.365 1.00 61.50 187 GLN A N 1
ATOM 1488 C CA . GLN A 1 187 ? 24.192 -1.236 -5.366 1.00 61.50 187 GLN A CA 1
ATOM 1489 C C . GLN A 1 187 ? 22.737 -1.499 -4.957 1.00 61.50 187 GLN A C 1
ATOM 1491 O O . GLN A 1 187 ? 21.797 -1.107 -5.647 1.00 61.50 187 GLN A O 1
ATOM 1496 N N . GLN A 1 188 ? 22.562 -2.140 -3.798 1.00 70.38 188 GLN A N 1
ATOM 1497 C CA . GLN A 1 188 ? 21.262 -2.293 -3.142 1.00 70.38 188 GLN A CA 1
ATOM 1498 C C . GLN A 1 188 ? 20.920 -1.033 -2.333 1.00 70.38 188 GLN A C 1
ATOM 1500 O O . GLN A 1 188 ? 21.776 -0.484 -1.642 1.00 70.38 188 GLN A O 1
ATOM 1505 N N . PHE A 1 189 ? 19.652 -0.616 -2.363 1.00 86.44 189 PHE A N 1
ATOM 1506 C CA . PHE A 1 189 ? 19.127 0.488 -1.547 1.00 86.44 189 PHE A CA 1
ATOM 1507 C C . PHE A 1 189 ? 18.158 -0.046 -0.475 1.00 86.44 189 PHE A C 1
ATOM 1509 O O . PHE A 1 189 ? 16.948 0.178 -0.592 1.00 86.44 189 PHE A O 1
ATOM 1516 N N . PRO A 1 190 ? 18.635 -0.773 0.558 1.00 88.88 190 PRO A N 1
ATOM 1517 C CA . PRO A 1 190 ? 17.767 -1.489 1.496 1.00 88.88 190 PRO A CA 1
ATOM 1518 C C . PRO A 1 190 ? 16.742 -0.573 2.180 1.00 88.88 190 PRO A C 1
ATOM 1520 O O . PRO A 1 190 ? 15.578 -0.943 2.312 1.00 88.88 190 PRO A O 1
ATOM 1523 N N . GLN A 1 191 ? 17.107 0.669 2.512 1.00 89.00 191 GLN A N 1
ATOM 1524 C CA . GLN A 1 191 ? 16.191 1.644 3.116 1.00 89.00 191 GLN A CA 1
ATOM 1525 C C . GLN A 1 191 ? 14.995 1.981 2.214 1.00 89.00 191 GLN A C 1
ATOM 1527 O O . GLN A 1 191 ? 13.892 2.218 2.709 1.00 89.00 191 GLN A O 1
ATOM 1532 N N . LEU A 1 192 ? 15.200 2.016 0.894 1.00 92.12 192 LEU A N 1
ATOM 1533 C CA . LEU A 1 192 ? 14.133 2.253 -0.079 1.00 92.12 192 LEU A CA 1
ATOM 1534 C C . LEU A 1 192 ? 13.325 0.972 -0.319 1.00 92.12 192 LEU A C 1
ATOM 1536 O O . LEU A 1 192 ? 12.097 1.034 -0.331 1.00 92.12 192 LEU A O 1
ATOM 1540 N N . THR A 1 193 ? 13.986 -0.189 -0.403 1.00 93.50 193 THR A N 1
ATOM 1541 C CA . THR A 1 193 ? 13.322 -1.500 -0.513 1.00 93.50 193 THR A CA 1
ATOM 1542 C C . THR A 1 193 ? 12.364 -1.732 0.660 1.00 93.50 193 THR A C 1
ATOM 1544 O O . THR A 1 193 ? 11.202 -2.074 0.447 1.00 93.50 193 THR A O 1
ATOM 1547 N N . GLY A 1 194 ? 12.810 -1.472 1.895 1.00 94.19 194 GLY A N 1
ATOM 1548 C CA . GLY A 1 194 ? 11.986 -1.570 3.102 1.00 94.19 194 GLY A CA 1
ATOM 1549 C C . GLY A 1 194 ? 10.821 -0.574 3.117 1.00 94.19 194 GLY A C 1
ATOM 1550 O O . GLY A 1 194 ? 9.711 -0.934 3.499 1.00 94.19 194 GLY A O 1
ATOM 1551 N N . LYS A 1 195 ? 11.015 0.669 2.648 1.00 93.88 195 LYS A N 1
ATOM 1552 C CA . LYS A 1 195 ? 9.899 1.622 2.474 1.00 93.88 195 LYS A CA 1
ATOM 1553 C C . LYS A 1 195 ? 8.857 1.080 1.487 1.00 93.88 195 LYS A C 1
ATOM 1555 O O . LYS A 1 195 ? 7.691 1.002 1.852 1.00 93.88 195 LYS A O 1
ATOM 1560 N N . ALA A 1 196 ? 9.282 0.626 0.308 1.00 95.81 196 ALA A N 1
ATOM 1561 C CA . ALA A 1 196 ? 8.381 0.109 -0.725 1.00 95.81 196 ALA A CA 1
ATOM 1562 C C . ALA A 1 196 ? 7.590 -1.121 -0.268 1.00 95.81 196 ALA A C 1
ATOM 1564 O O . ALA A 1 196 ? 6.392 -1.205 -0.503 1.00 95.81 196 ALA A O 1
ATOM 1565 N N . LEU A 1 197 ? 8.245 -2.059 0.420 1.00 97.00 197 LEU A N 1
ATOM 1566 C CA . LEU A 1 197 ? 7.602 -3.234 1.014 1.00 97.00 197 LEU A CA 1
ATOM 1567 C C . LEU A 1 197 ? 6.534 -2.852 2.048 1.00 97.00 197 LEU A C 1
ATOM 1569 O O . LEU A 1 197 ? 5.450 -3.427 2.058 1.00 97.00 197 LEU A O 1
ATOM 1573 N N . SER A 1 198 ? 6.812 -1.837 2.869 1.00 96.88 198 SER A N 1
ATOM 1574 C CA . SER A 1 198 ? 5.845 -1.277 3.816 1.00 96.88 198 SER A CA 1
ATOM 1575 C C . SER A 1 198 ? 4.643 -0.634 3.111 1.00 96.88 198 SER A C 1
ATOM 1577 O O . SER A 1 198 ? 3.518 -0.759 3.590 1.00 96.88 198 SER A O 1
ATOM 1579 N N . ASP A 1 199 ? 4.853 0.040 1.978 1.00 97.56 199 ASP A N 1
ATOM 1580 C CA . ASP A 1 199 ? 3.765 0.634 1.193 1.00 97.56 199 ASP A CA 1
ATOM 1581 C C . ASP A 1 199 ? 2.936 -0.454 0.468 1.00 97.56 199 ASP A C 1
ATOM 1583 O O . ASP A 1 199 ? 1.708 -0.407 0.487 1.00 97.56 199 ASP A O 1
ATOM 1587 N N . ILE A 1 200 ? 3.589 -1.495 -0.074 1.00 98.12 200 ILE A N 1
ATOM 1588 C CA . ILE A 1 200 ? 2.953 -2.697 -0.653 1.00 98.12 200 ILE A CA 1
ATOM 1589 C C . ILE A 1 200 ? 2.057 -3.395 0.379 1.00 98.12 200 ILE A C 1
ATOM 1591 O O . ILE A 1 200 ? 0.886 -3.646 0.099 1.00 98.12 200 ILE A O 1
ATOM 1595 N N . GLY A 1 201 ? 2.566 -3.651 1.590 1.00 97.19 201 GLY A N 1
ATOM 1596 C CA . GLY A 1 201 ? 1.769 -4.248 2.666 1.00 97.19 201 GLY A CA 1
ATOM 1597 C C . GLY A 1 201 ? 0.579 -3.376 3.082 1.00 97.19 201 GLY A C 1
ATOM 1598 O O . GLY A 1 201 ? -0.468 -3.892 3.468 1.00 97.19 201 GLY A O 1
ATOM 1599 N N . THR A 1 202 ? 0.701 -2.052 2.934 1.00 96.56 202 THR A N 1
ATOM 1600 C CA . THR A 1 202 ? -0.397 -1.107 3.190 1.00 96.56 202 THR A CA 1
ATOM 1601 C C . THR A 1 202 ? -1.474 -1.191 2.107 1.00 96.56 202 THR A C 1
ATOM 1603 O O . THR A 1 202 ? -2.658 -1.177 2.436 1.00 96.56 202 THR A O 1
ATOM 1606 N N . ALA A 1 203 ? -1.092 -1.354 0.836 1.00 95.44 203 ALA A N 1
ATOM 1607 C CA . ALA A 1 203 ? -2.042 -1.579 -0.253 1.00 95.44 203 ALA A CA 1
ATOM 1608 C C . ALA A 1 203 ? -2.807 -2.907 -0.092 1.00 95.44 203 ALA A C 1
ATOM 1610 O O . ALA A 1 203 ? -4.033 -2.895 -0.149 1.00 95.44 203 ALA A O 1
ATOM 1611 N N . HIS A 1 204 ? -2.118 -4.020 0.195 1.00 93.06 204 HIS A N 1
ATOM 1612 C CA . HIS A 1 204 ? -2.770 -5.314 0.462 1.00 93.06 204 HIS A CA 1
ATOM 1613 C C . HIS A 1 204 ? -3.718 -5.254 1.672 1.00 93.06 204 HIS A C 1
ATOM 1615 O O . HIS A 1 204 ? -4.850 -5.725 1.592 1.00 93.06 204 HIS A O 1
ATOM 1621 N N . LEU A 1 205 ? -3.318 -4.589 2.766 1.00 92.00 205 LEU A N 1
ATOM 1622 C CA . LEU A 1 205 ? -4.180 -4.395 3.939 1.00 92.00 205 LEU A CA 1
ATOM 1623 C C . LEU A 1 205 ? -5.480 -3.644 3.596 1.00 92.00 205 LEU A C 1
ATOM 1625 O O . LEU A 1 205 ? -6.541 -4.004 4.104 1.00 92.00 205 LEU A O 1
ATOM 1629 N N . ALA A 1 206 ? -5.423 -2.629 2.729 1.00 89.88 206 ALA A N 1
ATOM 1630 C CA . ALA A 1 206 ? -6.619 -1.910 2.284 1.00 89.88 206 ALA A CA 1
ATOM 1631 C C . ALA A 1 206 ? -7.530 -2.746 1.367 1.00 89.88 206 ALA A C 1
ATOM 1633 O O . ALA A 1 206 ? -8.740 -2.542 1.375 1.00 89.88 206 ALA A O 1
ATOM 1634 N N . MET A 1 207 ? -6.971 -3.722 0.645 1.00 86.94 207 MET A N 1
ATOM 1635 C CA . MET A 1 207 ? -7.716 -4.717 -0.144 1.00 86.94 207 MET A CA 1
ATOM 1636 C C . MET A 1 207 ? -8.144 -5.944 0.690 1.00 86.94 207 MET A C 1
ATOM 1638 O O . MET A 1 207 ? -8.688 -6.904 0.154 1.00 86.94 207 MET A O 1
ATOM 1642 N N . THR A 1 208 ? -7.929 -5.922 2.014 1.00 87.31 208 THR A N 1
ATOM 1643 C CA . THR A 1 208 ? -8.186 -7.022 2.974 1.00 87.31 208 THR A CA 1
ATOM 1644 C C . THR A 1 208 ? -7.380 -8.311 2.742 1.00 87.31 208 THR A C 1
ATOM 1646 O O . THR A 1 208 ? -7.656 -9.349 3.342 1.00 87.31 208 THR A O 1
ATOM 1649 N N . GLU A 1 209 ? -6.313 -8.230 1.948 1.00 86.56 209 GLU A N 1
ATOM 1650 C CA . GLU A 1 209 ? -5.374 -9.317 1.643 1.00 86.56 209 GLU A CA 1
ATOM 1651 C C . GLU A 1 209 ? -4.353 -9.460 2.790 1.00 86.56 209 GLU A C 1
ATOM 1653 O O . GLU A 1 209 ? -3.197 -9.038 2.714 1.00 86.56 209 GLU A O 1
ATOM 1658 N N . TYR A 1 210 ? -4.827 -9.960 3.939 1.00 85.62 210 TYR A N 1
ATOM 1659 C CA . TYR A 1 210 ? -4.047 -9.999 5.182 1.00 85.62 210 TYR A CA 1
ATOM 1660 C C . TYR A 1 210 ? -2.764 -10.858 5.119 1.00 85.62 210 TYR A C 1
ATOM 1662 O O . TYR A 1 210 ? -1.754 -10.399 5.663 1.00 85.62 210 TYR A O 1
ATOM 1670 N N . PRO A 1 211 ? -2.736 -12.055 4.489 1.00 87.44 211 PRO A N 1
ATOM 1671 C CA . PRO A 1 211 ? -1.507 -12.844 4.353 1.00 87.44 211 PRO A CA 1
ATOM 1672 C C . PRO A 1 211 ? -0.417 -12.116 3.553 1.00 87.44 211 PRO A C 1
ATOM 1674 O O . PRO A 1 211 ? 0.729 -12.032 3.996 1.00 87.44 211 PRO A O 1
ATOM 1677 N N . GLU A 1 212 ? -0.783 -11.528 2.416 1.00 90.25 212 GLU A N 1
ATOM 1678 C CA . GLU A 1 212 ? 0.093 -10.766 1.527 1.00 90.25 212 GLU A CA 1
ATOM 1679 C C . GLU A 1 212 ? 0.598 -9.488 2.212 1.00 90.25 212 GLU A C 1
ATOM 1681 O O . GLU A 1 212 ? 1.784 -9.150 2.130 1.00 90.25 212 GLU A O 1
ATOM 1686 N N . ALA A 1 213 ? -0.278 -8.813 2.968 1.00 94.25 213 ALA A N 1
ATOM 1687 C CA . ALA A 1 213 ? 0.093 -7.678 3.803 1.00 94.25 213 ALA A CA 1
ATOM 1688 C C . ALA A 1 213 ? 1.144 -8.068 4.855 1.00 94.25 213 ALA A C 1
ATOM 1690 O O . ALA A 1 213 ? 2.181 -7.408 4.954 1.00 94.25 213 ALA A O 1
ATOM 1691 N N . LEU A 1 214 ? 0.917 -9.153 5.608 1.00 89.12 214 LEU A N 1
ATOM 1692 C CA . LEU A 1 214 ? 1.869 -9.661 6.602 1.00 89.12 214 LEU A CA 1
ATOM 1693 C C . LEU A 1 214 ? 3.205 -10.046 5.963 1.00 89.12 214 LEU A C 1
ATOM 1695 O O . LEU A 1 214 ? 4.243 -9.628 6.469 1.00 89.12 214 LEU A O 1
ATOM 1699 N N . GLN A 1 215 ? 3.199 -10.761 4.836 1.00 90.75 215 GLN A N 1
ATOM 1700 C CA . GLN A 1 215 ? 4.419 -11.147 4.124 1.00 90.75 215 GLN A CA 1
ATOM 1701 C C . GLN A 1 215 ? 5.238 -9.917 3.694 1.00 90.75 215 GLN A C 1
ATOM 1703 O O . GLN A 1 215 ? 6.450 -9.858 3.920 1.00 90.75 215 GLN A O 1
ATOM 1708 N N . ALA A 1 216 ? 4.588 -8.907 3.107 1.00 94.75 216 ALA A N 1
ATOM 1709 C CA . ALA A 1 216 ? 5.250 -7.677 2.683 1.00 94.75 216 ALA A CA 1
ATOM 1710 C C . ALA A 1 216 ? 5.782 -6.861 3.876 1.00 94.75 216 ALA A C 1
ATOM 1712 O O . ALA A 1 216 ? 6.911 -6.364 3.830 1.00 94.75 216 ALA A O 1
ATOM 1713 N N . TYR A 1 217 ? 5.019 -6.764 4.970 1.00 97.00 217 TYR A N 1
ATOM 1714 C CA . TYR A 1 217 ? 5.473 -6.094 6.187 1.00 97.00 217 TYR A CA 1
ATOM 1715 C C . TYR A 1 217 ? 6.610 -6.836 6.896 1.00 97.00 217 TYR A C 1
ATOM 1717 O O . TYR A 1 217 ? 7.530 -6.179 7.370 1.00 97.00 217 TYR A O 1
ATOM 1725 N N . GLN A 1 218 ? 6.607 -8.170 6.934 1.00 91.56 218 GLN A N 1
ATOM 1726 C CA . GLN A 1 218 ? 7.702 -8.964 7.504 1.00 91.56 218 GLN A CA 1
ATOM 1727 C C . GLN A 1 218 ? 8.993 -8.782 6.697 1.00 91.56 218 GLN A C 1
ATOM 1729 O O . GLN A 1 218 ? 10.029 -8.465 7.274 1.00 91.56 218 GLN A O 1
ATOM 1734 N N . GLN A 1 219 ? 8.924 -8.840 5.359 1.00 93.12 219 GLN A N 1
ATOM 1735 C CA . GLN A 1 219 ? 10.069 -8.503 4.499 1.00 93.12 219 GLN A CA 1
ATOM 1736 C C . GLN A 1 219 ? 10.547 -7.056 4.722 1.00 93.12 219 GLN A C 1
ATOM 1738 O O . GLN A 1 219 ? 11.748 -6.789 4.724 1.00 93.12 219 GLN A O 1
ATOM 1743 N N . SER A 1 220 ? 9.624 -6.106 4.925 1.00 95.19 220 SER A N 1
ATOM 1744 C CA . SER A 1 220 ? 9.983 -4.735 5.306 1.00 95.19 220 SER A CA 1
ATOM 1745 C C . SER A 1 220 ? 10.662 -4.674 6.674 1.00 95.19 220 SER A C 1
ATOM 1747 O O . SER A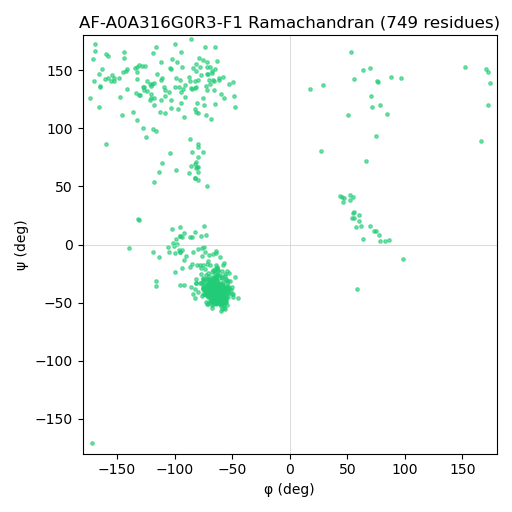 1 220 ? 11.522 -3.813 6.855 1.00 95.19 220 SER A O 1
ATOM 1749 N N . LEU A 1 221 ? 10.234 -5.485 7.641 1.00 91.62 221 LEU A N 1
ATOM 1750 C CA . LEU A 1 221 ? 10.708 -5.443 9.020 1.00 91.62 221 LEU A CA 1
ATOM 1751 C C . LEU A 1 221 ? 12.172 -5.879 9.084 1.00 91.62 221 LEU A C 1
ATOM 1753 O O . LEU A 1 221 ? 13.010 -5.067 9.464 1.00 91.62 221 LEU A O 1
ATOM 1757 N N . THR A 1 222 ? 12.490 -7.065 8.553 1.00 90.56 222 THR A N 1
ATOM 1758 C CA . THR A 1 222 ? 13.856 -7.619 8.495 1.00 90.56 222 THR A CA 1
ATOM 1759 C C . THR A 1 222 ? 14.865 -6.652 7.867 1.00 90.56 222 THR A C 1
ATOM 1761 O O . THR A 1 222 ? 15.994 -6.521 8.326 1.00 90.56 222 THR A O 1
ATOM 1764 N N . ILE A 1 223 ? 14.465 -5.917 6.824 1.00 90.31 223 ILE A N 1
ATOM 1765 C CA . ILE A 1 223 ? 15.339 -4.916 6.193 1.00 90.31 223 ILE A CA 1
ATOM 1766 C C . ILE A 1 223 ? 15.467 -3.655 7.065 1.00 90.31 223 ILE A C 1
ATOM 1768 O O . ILE A 1 223 ? 16.541 -3.059 7.161 1.00 90.31 223 ILE A O 1
ATOM 1772 N N . LYS A 1 224 ? 14.380 -3.206 7.699 1.00 92.31 224 LYS A N 1
ATOM 1773 C CA . LYS A 1 224 ? 14.387 -1.987 8.519 1.00 92.31 224 LYS A CA 1
ATOM 1774 C C . LYS A 1 224 ? 15.128 -2.160 9.845 1.00 92.31 224 LYS A C 1
ATOM 1776 O O . LYS A 1 224 ? 15.706 -1.178 10.294 1.00 92.31 224 LYS A O 1
ATOM 1781 N N . GLU A 1 225 ? 15.160 -3.364 10.416 1.00 89.94 225 GLU A N 1
ATOM 1782 C CA . GLU A 1 225 ? 15.906 -3.697 11.643 1.00 89.94 225 GLU A CA 1
ATOM 1783 C C . GLU A 1 225 ? 17.398 -3.352 11.536 1.00 89.94 225 GLU A C 1
ATOM 1785 O O . GLU A 1 225 ? 17.985 -2.858 12.493 1.00 89.94 225 GLU A O 1
ATOM 1790 N N . THR A 1 226 ? 18.010 -3.566 10.365 1.00 91.19 226 THR A N 1
ATOM 1791 C CA . THR A 1 226 ? 19.431 -3.249 10.132 1.00 91.19 226 THR A CA 1
ATOM 1792 C C . THR A 1 226 ? 19.654 -1.843 9.565 1.00 91.19 226 THR A C 1
ATOM 1794 O O . THR A 1 226 ? 20.669 -1.217 9.861 1.00 91.19 226 THR A O 1
ATOM 1797 N N . TYR A 1 227 ? 18.745 -1.339 8.719 1.00 87.88 227 TYR A N 1
ATOM 1798 C CA . TYR A 1 227 ? 19.053 -0.202 7.837 1.00 87.88 227 TYR A CA 1
ATOM 1799 C C . TYR A 1 227 ? 18.209 1.064 8.047 1.00 87.88 227 TYR A C 1
ATOM 1801 O O . TYR A 1 227 ? 18.493 2.074 7.398 1.00 87.88 227 TYR A O 1
ATOM 1809 N N . ALA A 1 228 ? 17.172 1.053 8.890 1.00 85.44 228 ALA A N 1
ATOM 1810 C CA . ALA A 1 228 ? 16.234 2.173 9.021 1.00 85.44 228 ALA A CA 1
ATOM 1811 C C . ALA A 1 228 ? 16.205 2.797 10.426 1.00 85.44 228 ALA A C 1
ATOM 1813 O O . ALA A 1 228 ? 16.677 2.227 11.401 1.00 85.44 228 ALA A O 1
ATOM 1814 N N . SER A 1 229 ? 15.622 3.996 10.534 1.00 88.69 229 SER A N 1
ATOM 1815 C CA . SER A 1 229 ? 15.451 4.666 11.826 1.00 88.69 229 SER A CA 1
ATOM 1816 C C . SER A 1 229 ? 14.376 3.985 12.692 1.00 88.69 229 SER A C 1
ATOM 1818 O O . SER A 1 229 ? 13.404 3.459 12.131 1.00 88.69 229 SER A O 1
ATOM 1820 N N . PRO A 1 230 ? 14.458 4.084 14.037 1.00 90.62 230 PRO A N 1
ATOM 1821 C CA . PRO A 1 230 ? 13.450 3.548 14.961 1.00 90.62 230 PRO A CA 1
ATOM 1822 C C . PRO A 1 230 ? 12.013 3.945 14.592 1.00 90.62 230 PRO A C 1
ATOM 1824 O O . PRO A 1 230 ? 11.127 3.099 14.516 1.00 90.62 230 PRO A O 1
ATOM 1827 N N . LYS A 1 231 ? 11.796 5.211 14.204 1.00 91.00 231 LYS A N 1
ATOM 1828 C CA . LYS A 1 231 ? 10.512 5.710 13.677 1.00 91.00 231 LYS A CA 1
ATOM 1829 C C . LYS A 1 231 ? 10.002 4.914 12.467 1.00 91.00 231 LYS A C 1
ATOM 1831 O O . LYS A 1 231 ? 8.811 4.636 12.371 1.00 91.00 231 LYS A O 1
ATOM 1836 N N . SER A 1 232 ? 10.868 4.574 11.510 1.00 89.88 232 SER A N 1
ATOM 1837 C CA . SER A 1 232 ? 10.457 3.850 10.296 1.00 89.88 232 SER A CA 1
ATOM 1838 C C . SER A 1 232 ? 10.167 2.372 10.565 1.00 89.88 232 SER A C 1
ATOM 1840 O O . SER A 1 232 ? 9.305 1.789 9.898 1.00 89.88 232 SER A O 1
ATOM 1842 N N . LEU A 1 233 ? 10.858 1.791 11.551 1.00 92.75 233 LEU A N 1
ATOM 1843 C CA . LEU A 1 233 ? 10.606 0.452 12.072 1.00 92.75 233 LEU A CA 1
ATOM 1844 C C . LEU A 1 233 ? 9.245 0.399 12.788 1.00 92.75 233 LEU A C 1
ATOM 1846 O O . LEU A 1 233 ? 8.387 -0.389 12.387 1.00 92.75 233 LEU A O 1
ATOM 1850 N N . ALA A 1 234 ? 9.002 1.327 13.722 1.00 95.62 234 ALA A N 1
ATOM 1851 C CA . ALA A 1 234 ? 7.760 1.479 14.487 1.00 95.62 234 ALA A CA 1
ATOM 1852 C C . ALA A 1 234 ? 6.499 1.568 13.610 1.00 95.62 234 ALA A C 1
ATOM 1854 O O . ALA A 1 234 ? 5.499 0.916 13.900 1.00 95.62 234 ALA A O 1
ATOM 1855 N N . VAL A 1 235 ? 6.554 2.309 12.493 1.00 94.56 235 VAL A N 1
ATOM 1856 C CA . VAL A 1 235 ? 5.451 2.372 11.509 1.00 94.56 235 VAL A CA 1
ATOM 1857 C C . VAL A 1 235 ? 5.098 0.983 10.964 1.00 94.56 235 VAL A C 1
ATOM 1859 O O . VAL A 1 235 ? 3.923 0.658 10.826 1.00 94.56 235 VAL A O 1
ATOM 1862 N N . THR A 1 236 ? 6.099 0.144 10.689 1.00 93.00 236 THR A N 1
ATOM 1863 C CA . THR A 1 236 ? 5.889 -1.225 10.178 1.00 93.00 236 THR A CA 1
ATOM 1864 C C . THR A 1 236 ? 5.241 -2.105 11.238 1.00 93.00 236 THR A C 1
ATOM 1866 O O . THR A 1 236 ? 4.248 -2.765 10.954 1.00 93.00 236 THR A O 1
ATOM 1869 N N . LEU A 1 237 ? 5.764 -2.068 12.466 1.00 96.75 237 LEU A N 1
ATOM 1870 C CA . LEU A 1 237 ? 5.254 -2.835 13.605 1.00 96.75 237 LEU A CA 1
ATOM 1871 C C . LEU A 1 237 ? 3.801 -2.452 13.931 1.00 96.75 237 LEU A C 1
ATOM 1873 O O . LEU A 1 237 ? 2.940 -3.322 14.019 1.00 96.75 237 LEU A O 1
ATOM 1877 N N . ASN A 1 238 ? 3.484 -1.153 13.983 1.00 96.94 238 ASN A N 1
ATOM 1878 C CA . ASN A 1 238 ? 2.115 -0.666 14.179 1.00 96.94 238 ASN A CA 1
ATOM 1879 C C . ASN A 1 238 ? 1.165 -1.127 13.056 1.00 96.94 238 ASN A C 1
ATOM 1881 O O . ASN A 1 238 ? -0.005 -1.433 13.304 1.00 96.94 238 ASN A O 1
ATOM 1885 N N . ASN A 1 239 ? 1.648 -1.199 11.815 1.00 96.44 239 ASN A N 1
ATOM 1886 C CA . ASN A 1 239 ? 0.849 -1.714 10.710 1.00 96.44 239 ASN A CA 1
ATOM 1887 C C . ASN A 1 239 ? 0.628 -3.232 10.824 1.00 96.44 239 ASN A C 1
ATOM 1889 O O . ASN A 1 239 ? -0.503 -3.669 10.630 1.00 96.44 239 ASN A O 1
ATOM 1893 N N . ILE A 1 240 ? 1.637 -4.018 11.222 1.00 95.12 240 ILE A N 1
ATOM 1894 C CA . ILE A 1 240 ? 1.496 -5.460 11.509 1.00 95.12 240 ILE A CA 1
ATOM 1895 C C . ILE A 1 240 ? 0.481 -5.690 12.641 1.00 95.12 240 ILE A C 1
ATOM 1897 O O . ILE A 1 240 ? -0.448 -6.481 12.474 1.00 95.12 240 ILE A O 1
ATOM 1901 N N . GLY A 1 241 ? 0.582 -4.942 13.746 1.00 95.31 241 GLY A N 1
ATOM 1902 C CA . GLY A 1 241 ? -0.404 -4.973 14.834 1.00 95.31 241 GLY A CA 1
ATOM 1903 C C . GLY A 1 241 ? -1.818 -4.625 14.353 1.00 95.31 241 GLY A C 1
ATOM 1904 O O . GLY A 1 241 ? -2.795 -5.243 14.770 1.00 95.31 241 GLY A O 1
ATOM 1905 N N . SER A 1 242 ? -1.933 -3.718 13.377 1.00 95.31 242 SER A N 1
ATOM 1906 C CA . SER A 1 242 ? -3.209 -3.389 12.730 1.00 95.31 242 SER A CA 1
ATOM 1907 C C . SER A 1 242 ? -3.763 -4.516 11.852 1.00 95.31 242 SER A C 1
ATOM 1909 O O . SER A 1 242 ? -4.986 -4.654 11.787 1.00 95.31 242 SER A O 1
ATOM 1911 N N . VAL A 1 243 ? -2.912 -5.346 11.232 1.00 92.06 243 VAL A N 1
ATOM 1912 C CA . VAL A 1 243 ? -3.359 -6.568 10.539 1.00 92.06 243 VAL A CA 1
ATOM 1913 C C . VAL A 1 243 ? -3.871 -7.597 11.546 1.00 92.06 243 VAL A C 1
ATOM 1915 O O . VAL A 1 243 ? -4.994 -8.074 11.406 1.00 92.06 243 VAL A O 1
ATOM 1918 N N . TYR A 1 244 ? -3.111 -7.888 12.606 1.00 91.31 244 TYR A N 1
ATOM 1919 C CA . TYR A 1 244 ? -3.543 -8.849 13.629 1.00 91.31 244 TYR A CA 1
ATOM 1920 C C . TYR A 1 244 ? -4.816 -8.406 14.360 1.00 91.31 244 TYR A C 1
ATOM 1922 O O . TYR A 1 244 ? -5.698 -9.230 14.595 1.00 91.31 244 TYR A O 1
ATOM 1930 N N . ARG A 1 245 ? -5.000 -7.098 14.589 1.00 92.25 245 ARG A N 1
ATOM 1931 C CA . ARG A 1 245 ? -6.268 -6.535 15.081 1.00 92.25 245 ARG A CA 1
ATOM 1932 C C . ARG A 1 245 ? -7.441 -6.820 14.136 1.00 92.25 245 ARG A C 1
ATOM 1934 O O . ARG A 1 245 ? -8.537 -7.109 14.601 1.00 92.25 245 ARG A O 1
ATOM 1941 N N . LYS A 1 246 ? -7.245 -6.755 12.814 1.00 88.56 246 LYS A N 1
ATOM 1942 C CA . LYS A 1 246 ? -8.290 -7.110 11.834 1.00 88.56 246 LYS A CA 1
ATOM 1943 C C . LYS A 1 246 ? -8.570 -8.616 11.794 1.00 88.56 246 LYS A C 1
ATOM 1945 O O . LYS A 1 246 ? -9.724 -8.999 11.631 1.00 88.56 246 LYS A O 1
ATOM 1950 N N . LEU A 1 247 ? -7.549 -9.441 12.023 1.00 86.19 247 LEU A N 1
ATOM 1951 C CA . LEU A 1 247 ? -7.657 -10.896 12.186 1.00 86.19 247 LEU A CA 1
ATOM 1952 C C . LEU A 1 247 ? -8.214 -11.335 13.557 1.00 86.19 247 LEU A C 1
ATOM 1954 O O . LEU A 1 247 ? -8.401 -12.529 13.769 1.00 86.19 247 LEU A O 1
ATOM 1958 N N . LYS A 1 248 ? -8.488 -10.395 14.476 1.00 90.25 248 LYS A N 1
ATOM 1959 C CA . LYS A 1 248 ? -8.904 -10.644 15.872 1.00 90.25 248 LYS A CA 1
ATOM 1960 C C . LYS A 1 248 ? -7.886 -11.429 16.717 1.00 90.25 248 LYS A C 1
ATOM 1962 O O . LYS A 1 248 ? -8.230 -11.968 17.765 1.00 90.25 248 LYS A O 1
ATOM 1967 N N . ASP A 1 249 ? -6.619 -11.454 16.304 1.00 87.88 249 ASP A N 1
ATOM 1968 C CA . ASP A 1 249 ? -5.514 -11.974 17.112 1.00 87.88 249 ASP A CA 1
ATOM 1969 C C . ASP A 1 249 ? -5.017 -10.860 18.043 1.00 87.88 249 ASP A C 1
ATOM 1971 O O . ASP A 1 249 ? -4.055 -10.138 17.763 1.00 87.88 249 ASP A O 1
ATOM 1975 N N . TRP A 1 250 ? -5.754 -10.663 19.136 1.00 93.44 250 TRP A N 1
ATOM 1976 C CA . TRP A 1 250 ? -5.533 -9.556 20.066 1.00 93.44 250 TRP A CA 1
ATOM 1977 C C . TRP A 1 250 ? -4.179 -9.623 20.777 1.00 93.44 250 TRP A C 1
ATOM 1979 O O . TRP A 1 250 ? -3.635 -8.578 21.126 1.00 93.44 250 TRP A O 1
ATOM 1989 N N . ILE A 1 251 ? -3.639 -10.830 20.974 1.00 91.62 251 ILE A N 1
ATOM 1990 C CA . ILE A 1 251 ? -2.365 -11.058 21.665 1.00 91.62 251 ILE A CA 1
ATOM 1991 C C . ILE A 1 251 ? -1.210 -10.616 20.763 1.00 91.62 251 ILE A C 1
ATOM 1993 O O . ILE A 1 251 ? -0.379 -9.812 21.183 1.00 91.62 251 ILE A O 1
ATOM 1997 N N . LYS A 1 252 ? -1.185 -11.051 19.492 1.00 84.50 252 LYS A N 1
ATOM 1998 C CA . LYS A 1 252 ? -0.172 -10.562 18.541 1.00 84.50 252 LYS A CA 1
ATOM 1999 C C . LYS A 1 252 ? -0.347 -9.076 18.240 1.00 84.50 252 LYS A C 1
ATOM 2001 O O . LYS A 1 252 ? 0.643 -8.368 18.081 1.00 84.50 252 LYS A O 1
ATOM 2006 N N . ALA A 1 253 ? -1.583 -8.578 18.177 1.00 94.56 253 ALA A N 1
ATOM 2007 C CA . ALA A 1 253 ? -1.825 -7.151 17.994 1.00 94.56 253 ALA A CA 1
ATOM 2008 C C . ALA A 1 253 ? -1.216 -6.315 19.136 1.00 94.56 253 ALA A C 1
ATOM 2010 O O . ALA A 1 253 ? -0.533 -5.332 18.853 1.00 94.56 253 ALA A O 1
ATOM 2011 N N . GLU A 1 254 ? -1.410 -6.718 20.399 1.00 97.50 254 GLU A N 1
ATOM 2012 C CA . GLU A 1 254 ? -0.787 -6.070 21.563 1.00 97.50 254 GLU A CA 1
ATOM 2013 C C . GLU A 1 254 ? 0.741 -6.091 21.483 1.00 97.50 254 GLU A C 1
ATOM 2015 O O . GLU A 1 254 ? 1.360 -5.040 21.646 1.00 97.50 254 GLU A O 1
ATOM 2020 N N . ASP A 1 255 ? 1.345 -7.248 21.202 1.00 92.12 255 ASP A N 1
ATOM 2021 C CA . ASP A 1 255 ? 2.801 -7.403 21.097 1.00 92.12 255 ASP A CA 1
ATOM 2022 C C . ASP A 1 255 ? 3.396 -6.437 20.056 1.00 92.12 255 ASP A C 1
ATOM 2024 O O . ASP A 1 255 ? 4.213 -5.570 20.383 1.00 92.12 255 ASP A O 1
ATOM 2028 N N . TYR A 1 256 ? 2.896 -6.477 18.817 1.00 94.44 256 TYR A N 1
ATOM 2029 C CA . TYR A 1 256 ? 3.380 -5.604 17.745 1.00 94.44 256 TYR A CA 1
ATOM 2030 C C . TYR A 1 256 ? 3.120 -4.110 18.005 1.00 94.44 256 TYR A C 1
ATOM 2032 O O . TYR A 1 256 ? 3.974 -3.279 17.681 1.00 94.44 256 TYR A O 1
ATOM 2040 N N . TYR A 1 257 ? 1.985 -3.735 18.611 1.00 98.31 257 TYR A N 1
ATOM 2041 C CA . TYR A 1 257 ? 1.748 -2.344 19.013 1.00 98.31 257 TYR A CA 1
ATOM 2042 C C . TYR A 1 257 ? 2.652 -1.910 20.178 1.00 98.31 257 TYR A C 1
ATOM 2044 O O . TYR A 1 257 ? 3.108 -0.769 20.191 1.00 98.31 257 TYR A O 1
ATOM 2052 N N . THR A 1 258 ? 2.965 -2.796 21.124 1.00 98.06 258 THR A N 1
ATOM 2053 C CA . THR A 1 258 ? 3.864 -2.509 22.255 1.00 98.06 258 THR A CA 1
ATOM 2054 C C . THR A 1 258 ? 5.303 -2.318 21.779 1.00 98.06 258 THR A C 1
ATOM 2056 O O . THR A 1 258 ? 5.961 -1.347 22.157 1.00 98.06 258 THR A O 1
ATOM 2059 N N . GLN A 1 259 ? 5.776 -3.169 20.864 1.00 96.38 259 GLN A N 1
ATOM 2060 C CA . GLN A 1 259 ? 7.066 -2.979 20.197 1.00 96.38 259 GLN A CA 1
ATOM 2061 C C . GLN A 1 259 ? 7.104 -1.648 19.425 1.00 96.38 259 GLN A C 1
ATOM 2063 O O . GLN A 1 259 ? 8.051 -0.874 19.573 1.00 96.38 259 GLN A O 1
ATOM 2068 N N . ALA A 1 260 ? 6.055 -1.327 18.655 1.00 97.69 260 ALA A N 1
ATOM 2069 C CA . ALA A 1 260 ? 5.953 -0.048 17.949 1.00 97.69 260 ALA A CA 1
ATOM 2070 C C . ALA A 1 260 ? 5.990 1.159 18.902 1.00 97.69 260 ALA A C 1
ATOM 2072 O O . ALA A 1 260 ? 6.706 2.125 18.638 1.00 97.69 260 ALA A O 1
ATOM 2073 N N . LEU A 1 261 ? 5.263 1.092 20.022 1.00 98.19 261 LEU A N 1
ATOM 2074 C CA . LEU A 1 261 ? 5.238 2.122 21.061 1.00 98.19 261 LEU A CA 1
ATOM 2075 C C . LEU A 1 261 ? 6.640 2.369 21.634 1.00 98.19 261 LEU A C 1
ATOM 2077 O O . LEU A 1 261 ? 7.067 3.519 21.705 1.00 98.19 261 LEU A O 1
ATOM 2081 N N . ASN A 1 262 ? 7.380 1.306 21.961 1.00 97.62 262 ASN A N 1
ATOM 2082 C CA . ASN A 1 262 ? 8.750 1.406 22.471 1.00 97.62 262 ASN A CA 1
ATOM 2083 C C . ASN A 1 262 ? 9.687 2.105 21.471 1.00 97.62 262 ASN A C 1
ATOM 2085 O O . ASN A 1 262 ? 10.434 3.005 21.854 1.00 97.62 262 ASN A O 1
ATOM 2089 N N . TYR A 1 263 ? 9.608 1.769 20.180 1.00 95.94 263 TYR A N 1
ATOM 2090 C CA . TYR A 1 263 ? 10.396 2.452 19.148 1.00 95.94 263 TYR A CA 1
ATOM 2091 C C . TYR A 1 263 ? 9.941 3.898 18.880 1.00 95.94 263 TYR A C 1
ATOM 2093 O O . TYR A 1 263 ? 10.775 4.737 18.538 1.00 95.94 263 TYR A O 1
ATOM 2101 N N . TYR A 1 264 ? 8.656 4.231 19.055 1.00 97.19 264 TYR A N 1
ATOM 2102 C CA . TYR A 1 264 ? 8.193 5.623 18.992 1.00 97.19 264 TYR A CA 1
ATOM 2103 C C . TYR A 1 264 ? 8.644 6.454 20.200 1.00 97.19 264 TYR A C 1
ATOM 2105 O O . TYR A 1 264 ? 8.942 7.631 20.014 1.00 97.19 264 TYR A O 1
ATOM 2113 N N . ILE A 1 265 ? 8.752 5.855 21.392 1.00 96.25 265 ILE A N 1
ATOM 2114 C CA . ILE A 1 265 ? 9.350 6.481 22.584 1.00 96.25 265 ILE A CA 1
ATOM 2115 C C . ILE A 1 265 ? 10.841 6.755 22.343 1.00 96.25 265 ILE A C 1
ATOM 2117 O O . ILE A 1 265 ? 11.289 7.881 22.526 1.00 96.25 265 ILE A O 1
ATOM 2121 N N . GLN A 1 266 ? 11.596 5.773 21.836 1.00 94.94 266 GLN A N 1
ATOM 2122 C CA . GLN A 1 266 ? 13.011 5.954 21.463 1.00 94.94 266 GLN A CA 1
ATOM 2123 C C . GLN A 1 266 ? 13.226 7.018 20.371 1.00 94.94 266 GLN A C 1
ATOM 2125 O O . GLN A 1 266 ? 14.305 7.597 20.279 1.00 94.94 266 GLN A O 1
ATOM 2130 N N . ALA A 1 267 ? 12.219 7.259 19.527 1.00 92.62 267 ALA A N 1
ATOM 2131 C CA . ALA A 1 267 ? 12.241 8.262 18.464 1.00 92.62 267 ALA A CA 1
ATOM 2132 C C . ALA A 1 267 ? 11.610 9.615 18.858 1.00 92.62 267 ALA A C 1
ATOM 2134 O O . ALA A 1 267 ? 11.390 10.435 17.965 1.00 92.62 267 ALA A O 1
ATOM 2135 N N . ASP A 1 268 ? 11.258 9.805 20.137 1.00 93.19 268 ASP A N 1
ATOM 2136 C CA . ASP A 1 268 ? 10.547 10.970 20.694 1.00 93.19 268 ASP A CA 1
ATOM 2137 C C . ASP A 1 268 ? 9.331 11.432 19.859 1.00 93.19 268 ASP A C 1
ATOM 2139 O O . ASP A 1 268 ? 9.085 12.612 19.609 1.00 93.19 268 ASP A O 1
ATOM 2143 N N . HIS A 1 269 ? 8.554 10.475 19.347 1.00 91.25 269 HIS A N 1
ATOM 2144 C CA . HIS A 1 269 ? 7.502 10.761 18.375 1.00 91.25 269 HIS A CA 1
ATOM 2145 C C . HIS A 1 269 ? 6.112 10.850 19.021 1.00 91.25 269 HIS A C 1
ATOM 2147 O O . HIS A 1 269 ? 5.222 10.053 18.708 1.00 91.25 269 HIS A O 1
ATOM 2153 N N . GLN A 1 270 ? 5.918 11.835 19.904 1.00 92.44 270 GLN A N 1
ATOM 2154 C CA . GLN A 1 270 ? 4.748 11.984 20.791 1.00 92.44 270 GLN A CA 1
ATOM 2155 C C . GLN A 1 270 ? 3.379 11.746 20.118 1.00 92.44 270 GLN A C 1
ATOM 2157 O O . GLN A 1 270 ? 2.589 10.935 20.603 1.00 92.44 270 GLN A O 1
ATOM 2162 N N . ALA A 1 271 ? 3.129 12.312 18.932 1.00 90.06 271 ALA A N 1
ATOM 2163 C CA . ALA A 1 271 ? 1.886 12.076 18.182 1.00 90.06 271 ALA A CA 1
ATOM 2164 C C . ALA A 1 271 ? 1.627 10.591 17.845 1.00 90.06 271 ALA A C 1
ATOM 2166 O O . ALA A 1 271 ? 0.492 10.118 17.863 1.00 90.06 271 ALA A O 1
ATOM 2167 N N . ALA A 1 272 ? 2.684 9.832 17.542 1.00 92.88 272 ALA A N 1
ATOM 2168 C CA . ALA A 1 272 ? 2.568 8.404 17.244 1.00 92.88 272 ALA A CA 1
ATOM 2169 C C . ALA A 1 272 ? 2.496 7.551 18.517 1.00 92.88 272 ALA A C 1
ATOM 2171 O O . ALA A 1 272 ? 1.821 6.525 18.509 1.00 92.88 272 ALA A O 1
ATOM 2172 N N . ILE A 1 273 ? 3.119 7.992 19.616 1.00 97.31 273 ILE A N 1
ATOM 2173 C CA . ILE A 1 273 ? 2.952 7.394 20.950 1.00 97.31 273 ILE A CA 1
ATOM 2174 C C . ILE A 1 273 ? 1.468 7.458 21.346 1.00 97.31 273 ILE A C 1
ATOM 2176 O O . ILE A 1 273 ? 0.881 6.425 21.667 1.00 97.31 273 ILE A O 1
ATOM 2180 N N . ALA A 1 274 ? 0.832 8.629 21.229 1.00 96.19 274 ALA A N 1
ATOM 2181 C CA . ALA A 1 274 ? -0.588 8.820 21.533 1.00 96.19 274 ALA A CA 1
ATOM 2182 C C . ALA A 1 274 ? -1.509 7.935 20.668 1.00 96.19 274 ALA A C 1
ATOM 2184 O O . ALA A 1 274 ? -2.347 7.211 21.208 1.00 96.19 274 ALA A O 1
ATOM 2185 N N . HIS A 1 275 ? -1.322 7.901 19.343 1.00 94.81 275 HIS A N 1
ATOM 2186 C CA . HIS A 1 275 ? -2.111 7.018 18.469 1.00 94.81 275 HIS A CA 1
ATOM 2187 C C . HIS A 1 275 ? -1.850 5.519 18.699 1.00 94.81 275 HIS A C 1
ATOM 2189 O O . HIS A 1 275 ? -2.764 4.706 18.566 1.00 94.81 275 HIS A O 1
ATOM 2195 N N . THR A 1 276 ? -0.629 5.122 19.069 1.00 97.44 276 THR A N 1
ATOM 2196 C CA . THR A 1 276 ? -0.334 3.713 19.387 1.00 97.44 276 THR A CA 1
ATOM 2197 C C . THR A 1 276 ? -0.974 3.311 20.720 1.00 97.44 276 THR A C 1
ATOM 2199 O O . THR A 1 276 ? -1.502 2.208 20.833 1.00 97.44 276 THR A O 1
ATOM 2202 N N . ARG A 1 277 ? -1.037 4.229 21.697 1.00 98.06 277 ARG A N 1
ATOM 2203 C CA . ARG A 1 277 ? -1.822 4.072 22.934 1.00 98.06 277 ARG A CA 1
ATOM 2204 C C . ARG A 1 277 ? -3.331 3.981 22.670 1.00 98.06 277 ARG A C 1
ATOM 2206 O O . ARG A 1 277 ? -3.977 3.124 23.260 1.00 98.06 277 ARG A O 1
ATOM 2213 N N . GLU A 1 278 ? -3.883 4.783 21.751 1.00 96.50 278 GLU A N 1
ATOM 2214 C CA . GLU A 1 278 ? -5.286 4.673 21.291 1.00 96.50 278 GLU A CA 1
ATOM 2215 C C . GLU A 1 278 ? -5.562 3.268 20.714 1.00 96.50 278 GLU A C 1
ATOM 2217 O O . GLU A 1 278 ? -6.538 2.620 21.091 1.00 96.50 278 GLU A O 1
ATOM 2222 N N . ASN A 1 279 ? -4.663 2.744 19.870 1.00 97.06 279 ASN A N 1
ATOM 2223 C CA . ASN A 1 279 ? -4.772 1.382 19.335 1.00 97.06 279 ASN A CA 1
ATOM 2224 C C . ASN A 1 279 ? -4.692 0.304 20.432 1.00 97.06 279 ASN A C 1
ATOM 2226 O O . ASN A 1 279 ? -5.538 -0.591 20.457 1.00 97.06 279 ASN A O 1
ATOM 2230 N N . LEU A 1 280 ? -3.723 0.399 21.351 1.00 98.25 280 LEU A N 1
ATOM 2231 C CA . LEU A 1 280 ? -3.589 -0.516 22.493 1.00 98.25 280 LEU A CA 1
ATOM 2232 C C . LEU A 1 280 ? -4.816 -0.478 23.409 1.00 98.25 280 LEU A C 1
ATOM 2234 O O . LEU A 1 280 ? -5.259 -1.527 23.861 1.00 98.25 280 LEU A O 1
ATOM 2238 N N . GLY A 1 281 ? -5.415 0.693 23.636 1.00 97.00 281 GLY A N 1
ATOM 2239 C CA . GLY A 1 281 ? -6.626 0.817 24.447 1.00 97.00 281 GLY A CA 1
ATOM 2240 C C . GLY A 1 281 ? -7.800 0.040 23.859 1.00 97.00 281 GLY A C 1
ATOM 2241 O O . GLY A 1 281 ? -8.501 -0.657 24.587 1.00 97.00 281 GLY A O 1
ATOM 2242 N N . VAL A 1 282 ? -7.960 0.069 22.531 1.00 94.94 282 VAL A N 1
ATOM 2243 C CA . VAL A 1 282 ? -8.953 -0.764 21.835 1.00 94.94 282 VAL A CA 1
ATOM 2244 C C . VAL A 1 282 ? -8.626 -2.253 21.982 1.00 94.94 282 VAL A C 1
ATOM 2246 O O . VAL A 1 282 ? -9.529 -3.030 22.274 1.00 94.94 282 VAL A O 1
ATOM 2249 N N . ILE A 1 283 ? -7.358 -2.663 21.855 1.00 97.31 283 ILE A N 1
ATOM 2250 C CA . ILE A 1 283 ? -6.958 -4.062 22.096 1.00 97.31 283 ILE A CA 1
ATOM 2251 C C . ILE A 1 283 ? -7.268 -4.495 23.536 1.00 97.31 283 ILE A C 1
ATOM 2253 O O . ILE A 1 283 ? -7.806 -5.580 23.743 1.00 97.31 283 ILE A O 1
ATOM 2257 N N . TYR A 1 284 ? -7.010 -3.642 24.529 1.00 97.19 284 TYR A N 1
ATOM 2258 C CA . TYR A 1 284 ? -7.331 -3.936 25.923 1.00 97.19 284 TYR A CA 1
ATOM 2259 C C . TYR A 1 284 ? -8.833 -4.055 26.189 1.00 97.19 284 TYR A C 1
ATOM 2261 O O . TYR A 1 284 ? -9.210 -4.850 27.045 1.00 97.19 284 TYR A O 1
ATOM 2269 N N . LEU A 1 285 ? -9.699 -3.353 25.451 1.00 94.06 285 LEU A N 1
ATOM 2270 C CA . LEU A 1 285 ? -11.146 -3.592 25.513 1.00 94.06 285 LEU A CA 1
ATOM 2271 C C . LEU A 1 285 ? -11.524 -4.976 24.969 1.00 94.06 285 LEU A C 1
ATOM 2273 O O . LEU A 1 285 ? -12.239 -5.711 25.643 1.00 94.06 285 LEU A O 1
ATOM 2277 N N . GLU A 1 286 ? -11.010 -5.357 23.797 1.00 93.00 286 GLU A N 1
ATOM 2278 C CA . GLU A 1 286 ? -11.291 -6.667 23.178 1.00 93.00 286 GLU A CA 1
ATOM 2279 C C . GLU A 1 286 ? -10.740 -7.843 24.015 1.00 93.00 286 GLU A C 1
ATOM 2281 O O . GLU A 1 286 ? -11.314 -8.930 24.026 1.00 93.00 286 GLU A O 1
ATOM 2286 N N . GLN A 1 287 ? -9.661 -7.620 24.777 1.00 94.31 287 GLN A N 1
ATOM 2287 C CA . GLN A 1 287 ? -9.132 -8.566 25.769 1.00 94.31 287 GLN A CA 1
ATOM 2288 C C . GLN A 1 287 ? -9.820 -8.484 27.156 1.00 94.31 287 GLN A C 1
ATOM 2290 O O . GLN A 1 287 ? -9.353 -9.117 28.104 1.00 94.31 287 GLN A O 1
ATOM 2295 N N . ASN A 1 288 ? -10.891 -7.695 27.313 1.00 94.44 288 ASN A N 1
ATOM 2296 C CA . ASN A 1 288 ? -11.609 -7.462 28.576 1.00 94.44 288 ASN A CA 1
ATOM 2297 C C . ASN A 1 288 ? -10.717 -6.971 29.746 1.00 94.44 288 ASN A C 1
ATOM 2299 O O . ASN A 1 288 ? -10.872 -7.380 30.897 1.00 94.44 288 ASN A O 1
ATOM 2303 N N . GLN A 1 289 ? -9.783 -6.060 29.459 1.00 96.44 289 GLN A N 1
ATOM 2304 C CA . GLN A 1 289 ? -8.873 -5.402 30.411 1.00 96.44 289 GLN A CA 1
ATOM 2305 C C . GLN A 1 289 ? -9.169 -3.887 30.525 1.00 96.44 289 GLN A C 1
ATOM 2307 O O . GLN A 1 289 ? -8.306 -3.049 30.232 1.00 96.44 289 GLN A O 1
ATOM 2312 N N . PRO A 1 290 ? -10.373 -3.490 30.988 1.00 95.88 290 PRO A N 1
ATOM 2313 C CA . PRO A 1 290 ? -10.865 -2.112 30.892 1.00 95.88 290 PRO A CA 1
ATOM 2314 C C . PRO A 1 290 ? -10.040 -1.087 31.692 1.00 95.88 290 PRO A C 1
ATOM 2316 O O . PRO A 1 290 ? -9.948 0.079 31.305 1.00 95.88 290 PRO A O 1
ATOM 2319 N N . LYS A 1 291 ? -9.363 -1.512 32.770 1.00 96.00 291 LYS A N 1
ATOM 2320 C CA . LYS A 1 291 ? -8.453 -0.646 33.544 1.00 96.00 291 LYS A CA 1
ATOM 2321 C C . LYS A 1 291 ? -7.204 -0.246 32.746 1.00 96.00 291 LYS A C 1
ATOM 2323 O O . LYS A 1 291 ? -6.822 0.921 32.767 1.00 96.00 291 LYS A O 1
ATOM 2328 N N . LYS A 1 292 ? -6.598 -1.184 32.000 1.00 97.06 292 LYS A N 1
ATOM 2329 C CA . LYS A 1 292 ? -5.472 -0.870 31.099 1.00 97.06 292 LYS A CA 1
ATOM 2330 C C . LYS A 1 292 ? -5.932 0.016 29.944 1.00 97.06 292 LYS A C 1
ATOM 2332 O O . LYS A 1 292 ? -5.244 0.979 29.617 1.00 97.06 292 LYS A O 1
ATOM 2337 N N . ALA A 1 293 ? -7.107 -0.276 29.375 1.00 97.25 293 ALA A N 1
ATOM 2338 C CA . ALA A 1 293 ? -7.711 0.540 28.323 1.00 97.25 293 ALA A CA 1
ATOM 2339 C C . ALA A 1 293 ? -7.888 2.000 28.775 1.00 97.25 293 ALA A C 1
ATOM 2341 O O . ALA A 1 293 ? -7.416 2.910 28.097 1.00 97.25 293 ALA A O 1
ATOM 2342 N N . GLN A 1 294 ? -8.474 2.219 29.959 1.00 96.81 294 GLN A N 1
ATOM 2343 C CA . GLN A 1 294 ? -8.634 3.549 30.553 1.00 96.81 294 GLN A CA 1
ATOM 2344 C C . GLN A 1 294 ? -7.299 4.290 30.671 1.00 96.81 294 GLN A C 1
ATOM 2346 O O . GLN A 1 294 ? -7.192 5.426 30.221 1.00 96.81 294 GLN A O 1
ATOM 2351 N N . GLN A 1 295 ? -6.273 3.637 31.226 1.00 97.56 295 GLN A N 1
ATOM 2352 C CA . GLN A 1 295 ? -4.957 4.241 31.431 1.00 97.56 295 GLN A CA 1
ATOM 2353 C C . GLN A 1 295 ? -4.336 4.743 30.119 1.00 97.56 295 GLN A C 1
ATOM 2355 O O . GLN A 1 295 ? -3.884 5.887 30.054 1.00 97.56 295 GLN A O 1
ATOM 2360 N N . VAL A 1 296 ? -4.317 3.916 29.067 1.00 97.94 296 VAL A N 1
ATOM 2361 C CA . VAL A 1 296 ? -3.696 4.307 27.789 1.00 97.94 296 VAL A CA 1
ATOM 2362 C C . VAL A 1 296 ? -4.555 5.296 26.995 1.00 97.94 296 VAL A C 1
ATOM 2364 O O . VAL A 1 296 ? -3.996 6.147 26.303 1.00 97.94 296 VAL A O 1
ATOM 2367 N N . PHE A 1 297 ? -5.887 5.253 27.129 1.00 98.00 297 PHE A N 1
ATOM 2368 C CA . PHE A 1 297 ? -6.767 6.271 26.552 1.00 98.00 297 PHE A CA 1
ATOM 2369 C C . PHE A 1 297 ? -6.578 7.637 27.220 1.00 98.00 297 PHE A C 1
ATOM 2371 O O . PHE A 1 297 ? -6.411 8.614 26.495 1.00 98.00 297 PHE A O 1
ATOM 2378 N N . SER A 1 298 ? -6.521 7.720 28.555 1.00 96.94 298 SER A N 1
ATOM 2379 C CA . SER A 1 298 ? -6.258 8.986 29.260 1.00 96.94 298 SER A CA 1
ATOM 2380 C C . SER A 1 298 ? -4.901 9.576 28.866 1.00 96.94 298 SER A C 1
ATOM 2382 O O . SER A 1 298 ? -4.843 10.709 28.408 1.00 96.94 298 SER A O 1
ATOM 2384 N N . GLN A 1 299 ? -3.832 8.768 28.872 1.00 96.69 299 GLN A N 1
ATOM 2385 C CA . GLN A 1 299 ? -2.497 9.196 28.414 1.00 96.69 299 GLN A CA 1
ATOM 2386 C C . GLN A 1 299 ? -2.448 9.674 26.951 1.00 96.69 299 GLN A C 1
ATOM 2388 O O . GLN A 1 299 ? -1.496 10.346 26.550 1.00 96.69 299 GLN A O 1
ATOM 2393 N N . SER A 1 300 ? -3.403 9.253 26.118 1.00 96.88 300 SER A N 1
ATOM 2394 C CA . SER A 1 300 ? -3.552 9.725 24.739 1.00 96.88 300 SER A CA 1
ATOM 2395 C C . SER A 1 300 ? -4.387 11.010 24.679 1.00 96.88 300 SER A C 1
ATOM 2397 O O . SER A 1 300 ? -4.067 11.919 23.914 1.00 96.88 300 SER A O 1
ATOM 2399 N N . LEU A 1 301 ? -5.413 11.123 25.532 1.00 97.19 301 LEU A N 1
ATOM 2400 C CA . LEU A 1 301 ? -6.276 12.297 25.642 1.00 97.19 301 LEU A CA 1
ATOM 2401 C C . LEU A 1 301 ? -5.485 13.510 26.136 1.00 97.19 301 LEU A C 1
ATOM 2403 O O . LEU A 1 301 ? -5.564 14.555 25.498 1.00 97.19 301 LEU A O 1
ATOM 2407 N N . ASP A 1 302 ? -4.661 13.343 27.175 1.00 96.56 302 ASP A N 1
ATOM 2408 C CA . ASP A 1 302 ? -3.796 14.395 27.725 1.00 96.56 302 ASP A CA 1
ATOM 2409 C C . ASP A 1 302 ? -2.919 15.027 26.626 1.00 96.56 302 ASP A C 1
ATOM 2411 O O . ASP A 1 302 ? -2.831 16.249 26.498 1.00 96.56 302 ASP A O 1
ATOM 2415 N N . TYR A 1 303 ? -2.318 14.193 25.765 1.00 95.38 303 TYR A N 1
ATOM 2416 C CA . TYR A 1 303 ? -1.512 14.653 24.632 1.00 95.38 303 TYR A CA 1
ATOM 2417 C C . TYR A 1 303 ? -2.346 15.421 23.596 1.00 95.38 303 TYR A C 1
ATOM 2419 O O . TYR A 1 303 ? -1.928 16.477 23.117 1.00 95.38 303 TYR A O 1
ATOM 2427 N N . PHE A 1 304 ? -3.525 14.910 23.228 1.00 93.75 304 PHE A N 1
ATOM 2428 C CA . PHE A 1 304 ? -4.382 15.565 22.236 1.00 93.75 304 PHE A CA 1
ATOM 2429 C C . PHE A 1 304 ? -5.084 16.821 22.766 1.00 93.75 304 PHE A C 1
ATOM 2431 O O . PHE A 1 304 ? -5.454 17.673 21.961 1.00 93.75 304 PHE A O 1
ATOM 2438 N N . GLN A 1 305 ? -5.217 16.974 24.086 1.00 92.94 305 GLN A N 1
ATOM 2439 C CA . GLN A 1 305 ? -5.591 18.229 24.742 1.00 92.94 305 GLN A CA 1
ATOM 2440 C C . GLN A 1 305 ? -4.452 19.252 24.663 1.00 92.94 305 GLN A C 1
ATOM 2442 O O . GLN A 1 305 ? -4.657 20.349 24.156 1.00 92.94 305 GLN A O 1
ATOM 2447 N N . GLN A 1 306 ? -3.232 18.872 25.056 1.00 93.81 306 GLN A N 1
ATOM 2448 C CA . GLN A 1 306 ? -2.052 19.751 24.998 1.00 93.81 306 GLN A CA 1
ATOM 2449 C C . GLN A 1 306 ? -1.684 20.203 23.572 1.00 93.81 306 GLN A C 1
ATOM 2451 O O . GLN A 1 306 ? -1.083 21.258 23.400 1.00 93.81 306 GLN A O 1
ATOM 2456 N N . SER A 1 307 ? -2.039 19.416 22.550 1.00 89.12 307 SER A N 1
ATOM 2457 C CA . SER A 1 307 ? -1.797 19.713 21.126 1.00 89.12 307 SER A CA 1
ATOM 2458 C C . SER A 1 307 ? -3.033 20.216 20.356 1.00 89.12 307 SER A C 1
ATOM 2460 O O . SER A 1 307 ? -3.016 20.229 19.122 1.00 89.12 307 SER A O 1
ATOM 2462 N N . ASP A 1 308 ? -4.103 20.589 21.074 1.00 88.31 308 ASP A N 1
ATOM 2463 C CA . ASP A 1 308 ? -5.390 21.103 20.561 1.00 88.31 308 ASP A CA 1
ATOM 2464 C C . ASP A 1 308 ? -5.990 20.294 19.386 1.00 88.31 308 ASP A C 1
ATOM 2466 O O . ASP A 1 308 ? -6.594 20.803 18.443 1.00 88.31 308 ASP A O 1
ATOM 2470 N N . GLN A 1 309 ? -5.824 18.970 19.422 1.00 85.75 309 GLN A N 1
ATOM 2471 C CA . GLN A 1 309 ? -6.362 18.054 18.414 1.00 85.75 309 GLN A CA 1
ATOM 2472 C C . GLN A 1 309 ? -7.807 17.662 18.754 1.00 85.75 309 GLN A C 1
ATOM 2474 O O . GLN A 1 309 ? -8.093 16.506 19.072 1.00 85.75 309 GLN A O 1
ATOM 2479 N N . GLN A 1 310 ? -8.733 18.618 18.676 1.00 89.75 310 GLN A N 1
ATOM 2480 C CA . GLN A 1 310 ? -10.138 18.481 19.100 1.00 89.75 310 GLN A CA 1
ATOM 2481 C C . GLN A 1 310 ? -10.841 17.219 18.556 1.00 89.75 310 GLN A C 1
ATOM 2483 O O . GLN A 1 310 ? -11.442 16.458 19.314 1.00 89.75 310 GLN A O 1
ATOM 2488 N N . HIS A 1 311 ? -10.683 16.890 17.268 1.00 89.00 311 HIS A N 1
ATOM 2489 C CA . HIS A 1 311 ? -11.239 15.650 16.699 1.00 89.00 311 HIS A CA 1
ATOM 2490 C C . HIS A 1 311 ? -10.655 14.357 17.304 1.00 89.00 311 HIS A C 1
ATOM 2492 O O . HIS A 1 311 ? -11.301 13.309 17.253 1.00 89.00 311 HIS A O 1
ATOM 2498 N N . ALA A 1 312 ? -9.428 14.379 17.833 1.00 90.94 312 ALA A N 1
ATOM 2499 C CA . ALA A 1 312 ? -8.827 13.241 18.530 1.00 90.94 312 ALA A CA 1
ATOM 2500 C C . ALA A 1 312 ? -9.278 13.155 19.990 1.00 90.94 312 ALA A C 1
ATOM 2502 O O . ALA A 1 312 ? -9.592 12.057 20.452 1.00 90.94 312 ALA A O 1
ATOM 2503 N N . GLN A 1 313 ? -9.417 14.300 20.661 1.00 93.81 313 GLN A N 1
ATOM 2504 C CA . GLN A 1 313 ? -10.027 14.384 21.987 1.00 93.81 313 GLN A CA 1
ATOM 2505 C C . GLN A 1 313 ? -11.453 13.806 21.970 1.00 93.81 313 GLN A C 1
ATOM 2507 O O . GLN A 1 313 ? -11.748 12.898 22.744 1.00 93.81 313 GLN A O 1
ATOM 2512 N N . LEU A 1 314 ? -12.298 14.225 21.017 1.00 93.81 314 LEU A N 1
ATOM 2513 C CA . LEU A 1 314 ? -13.673 13.732 20.860 1.00 93.81 314 LEU A CA 1
ATOM 2514 C C . LEU A 1 314 ? -13.743 12.200 20.722 1.00 93.81 314 LEU A C 1
ATOM 2516 O O . LEU A 1 314 ? -14.515 11.547 21.425 1.00 93.81 314 LEU A O 1
ATOM 2520 N N . ARG A 1 315 ? -12.904 11.597 19.862 1.00 93.06 315 ARG A N 1
ATOM 2521 C CA . ARG A 1 315 ? -12.849 10.127 19.722 1.00 93.06 315 ARG A CA 1
ATOM 2522 C C . ARG A 1 315 ? -12.495 9.441 21.040 1.00 93.06 315 ARG A C 1
ATOM 2524 O O . ARG A 1 315 ? -13.100 8.422 21.367 1.00 93.06 315 ARG A O 1
ATOM 2531 N N . LEU A 1 316 ? -11.512 9.968 21.768 1.00 95.94 316 LEU A N 1
ATOM 2532 C CA . LEU A 1 316 ? -11.040 9.369 23.015 1.00 95.94 316 LEU A CA 1
ATOM 2533 C C . LEU A 1 316 ? -12.040 9.528 24.156 1.00 95.94 316 LEU A C 1
ATOM 2535 O O . LEU A 1 316 ? -12.216 8.576 24.908 1.00 95.94 316 LEU A O 1
ATOM 2539 N N . LEU A 1 317 ? -12.755 10.652 24.242 1.00 96.88 317 LEU A N 1
ATOM 2540 C CA . LEU A 1 317 ? -13.865 10.826 25.184 1.00 96.88 317 LEU A CA 1
ATOM 2541 C C . LEU A 1 317 ? -14.962 9.775 24.942 1.00 96.88 317 LEU A C 1
ATOM 2543 O O . LEU A 1 317 ? -15.398 9.118 25.884 1.00 96.88 317 LEU A O 1
ATOM 2547 N N . VAL A 1 318 ? -15.333 9.514 23.682 1.00 95.94 318 VAL A N 1
ATOM 2548 C CA . VAL A 1 318 ? -16.302 8.455 23.331 1.00 95.94 318 VAL A CA 1
ATOM 2549 C C . VAL A 1 318 ? -15.770 7.044 23.641 1.00 95.94 318 VAL A C 1
ATOM 2551 O O . VAL A 1 318 ? -16.540 6.172 24.055 1.00 95.94 318 VAL A O 1
ATOM 2554 N N . LEU A 1 319 ? -14.466 6.790 23.481 1.00 95.88 319 LEU A N 1
ATOM 2555 C CA . LEU A 1 319 ? -13.838 5.511 23.849 1.00 95.88 319 LEU A CA 1
ATOM 2556 C C . LEU A 1 319 ? -13.760 5.313 25.373 1.00 95.88 319 LEU A C 1
ATOM 2558 O O . LEU A 1 319 ? -14.064 4.222 25.856 1.00 95.88 319 LEU A O 1
ATOM 2562 N N . LEU A 1 320 ? -13.425 6.360 26.130 1.00 97.62 320 LEU A N 1
ATOM 2563 C CA . LEU A 1 320 ? -13.434 6.371 27.596 1.00 97.62 320 LEU A CA 1
ATOM 2564 C C . LEU A 1 320 ? -14.850 6.167 28.141 1.00 97.62 320 LEU A C 1
ATOM 2566 O O . LEU A 1 320 ? -15.050 5.292 28.978 1.00 97.62 320 LEU A O 1
ATOM 2570 N N . ALA A 1 321 ? -15.845 6.866 27.589 1.00 96.94 321 ALA A N 1
ATOM 2571 C CA . ALA A 1 321 ? -17.253 6.627 27.889 1.00 96.94 321 ALA A CA 1
ATOM 2572 C C . ALA A 1 321 ? -17.662 5.174 27.608 1.00 96.94 321 ALA A C 1
ATOM 2574 O O . ALA A 1 321 ? -18.254 4.525 28.465 1.00 96.94 321 ALA A O 1
ATOM 2575 N N . SER A 1 322 ? -17.300 4.629 26.441 1.00 94.56 322 SER A N 1
ATOM 2576 C CA . SER A 1 322 ? -17.592 3.232 26.080 1.00 94.56 322 SER A CA 1
ATOM 2577 C C . SER A 1 322 ? -16.957 2.233 27.060 1.00 94.56 322 SER A C 1
ATOM 2579 O O . SER A 1 322 ? -17.595 1.253 27.439 1.00 94.56 322 SER A O 1
ATOM 2581 N N . ASN A 1 323 ? -15.729 2.499 27.512 1.00 96.00 323 ASN A N 1
ATOM 2582 C CA . ASN A 1 323 ? -15.035 1.711 28.531 1.00 96.00 323 ASN A CA 1
ATOM 2583 C C . ASN A 1 323 ? -15.697 1.812 29.920 1.00 96.00 323 ASN A C 1
ATOM 2585 O O . ASN A 1 323 ? -15.762 0.825 30.651 1.00 96.00 323 ASN A O 1
ATOM 2589 N N . SER A 1 324 ? -16.199 2.990 30.295 1.00 96.75 324 SER A N 1
ATOM 2590 C CA . SER A 1 324 ? -16.950 3.191 31.540 1.00 96.75 324 SER A CA 1
ATOM 2591 C C . SER A 1 324 ? -18.323 2.514 31.494 1.00 96.75 324 SER A C 1
ATOM 2593 O O . SER A 1 324 ? -18.714 1.887 32.472 1.00 96.75 324 SER A O 1
ATOM 2595 N N . LEU A 1 325 ? -19.018 2.548 30.350 1.00 95.00 325 LEU A N 1
ATOM 2596 C CA . LEU A 1 325 ? -20.287 1.838 30.129 1.00 95.00 325 LEU A CA 1
ATOM 2597 C C . LEU A 1 325 ? -20.127 0.315 30.194 1.00 95.00 325 LEU A C 1
ATOM 2599 O O . LEU A 1 325 ? -20.992 -0.359 30.744 1.00 95.00 325 LEU A O 1
ATOM 2603 N N . HIS A 1 326 ? -19.021 -0.230 29.676 1.00 91.12 326 HIS A N 1
ATOM 2604 C CA . HIS A 1 326 ? -18.693 -1.661 29.789 1.00 91.12 326 HIS A CA 1
ATOM 2605 C C . HIS A 1 326 ? -18.384 -2.094 31.233 1.00 91.12 326 HIS A C 1
ATOM 2607 O O . HIS A 1 326 ? -18.541 -3.259 31.577 1.00 91.12 326 HIS A O 1
ATOM 2613 N N . GLN A 1 327 ? -17.976 -1.153 32.088 1.00 93.50 327 GLN A N 1
ATOM 2614 C CA . GLN A 1 327 ? -17.801 -1.351 33.532 1.00 93.50 327 GLN A CA 1
ATOM 2615 C C . GLN A 1 327 ? -19.033 -0.924 34.357 1.00 93.50 327 GLN A C 1
ATOM 2617 O O . GLN A 1 327 ? -18.934 -0.849 35.579 1.00 93.50 327 GLN A O 1
ATOM 2622 N N . GLU A 1 328 ? -20.151 -0.574 33.708 1.00 93.69 328 GLU A N 1
ATOM 2623 C CA . GLU A 1 328 ? -21.382 -0.043 34.326 1.00 93.69 328 GLU A CA 1
ATOM 2624 C C . GLU A 1 328 ? -21.172 1.205 35.219 1.00 93.69 328 GLU A C 1
ATOM 2626 O O . GLU A 1 328 ? -22.004 1.567 36.049 1.00 93.69 328 GLU A O 1
ATOM 2631 N N . GLN A 1 329 ? -20.079 1.944 35.003 1.00 96.00 329 GLN A N 1
ATOM 2632 C CA . GLN A 1 329 ? -19.745 3.188 35.705 1.00 96.00 329 GLN A CA 1
ATOM 2633 C C . GLN A 1 329 ? -20.520 4.369 35.096 1.00 96.00 329 GLN A C 1
ATOM 2635 O O . GLN A 1 329 ? -19.939 5.261 34.474 1.00 96.00 329 GLN A O 1
ATOM 2640 N N . LEU A 1 330 ? -21.849 4.358 35.245 1.00 96.69 330 LEU A N 1
ATOM 2641 C CA . LEU A 1 330 ? -22.767 5.256 34.528 1.00 96.69 330 LEU A CA 1
ATOM 2642 C C . LEU A 1 330 ? -22.485 6.750 34.766 1.00 96.69 330 LEU A C 1
ATOM 2644 O O . LEU A 1 330 ? -22.592 7.543 33.836 1.00 96.69 330 LEU A O 1
ATOM 2648 N N . THR A 1 331 ? -22.079 7.138 35.977 1.00 96.94 331 THR A N 1
ATOM 2649 C CA . THR A 1 331 ? -21.747 8.535 36.321 1.00 96.94 331 THR A CA 1
ATOM 2650 C C . THR A 1 331 ? -20.494 9.033 35.598 1.00 96.94 331 THR A C 1
ATOM 2652 O O . THR A 1 331 ? -20.491 10.133 35.053 1.00 96.94 331 THR A O 1
ATOM 2655 N N . ILE A 1 332 ? -19.448 8.206 35.538 1.00 96.25 332 ILE A N 1
ATOM 2656 C CA . ILE A 1 332 ? -18.197 8.507 34.825 1.00 96.25 332 ILE A CA 1
ATOM 2657 C C . ILE A 1 332 ? -18.444 8.501 33.308 1.00 96.25 332 ILE A C 1
ATOM 2659 O O . ILE A 1 332 ? -17.955 9.371 32.589 1.00 96.25 332 ILE A O 1
ATOM 2663 N N . ALA A 1 333 ? -19.256 7.559 32.816 1.00 97.62 333 ALA A N 1
ATOM 2664 C CA . ALA A 1 333 ? -19.675 7.527 31.420 1.00 97.62 333 ALA A CA 1
ATOM 2665 C C . ALA A 1 333 ? -20.427 8.805 31.013 1.00 97.62 333 ALA A C 1
ATOM 2667 O O . ALA A 1 333 ? -20.089 9.394 29.990 1.00 97.62 333 ALA A O 1
ATOM 2668 N N . GLN A 1 334 ? -21.393 9.259 31.823 1.00 97.56 334 GLN A N 1
ATOM 2669 C CA . GLN A 1 334 ? -22.126 10.511 31.606 1.00 97.56 334 GLN A CA 1
ATOM 2670 C C . GLN A 1 334 ? -21.162 11.703 31.496 1.00 97.56 334 GLN A C 1
ATOM 2672 O O . GLN A 1 334 ? -21.211 12.419 30.504 1.00 97.56 334 GLN A O 1
ATOM 2677 N N . GLN A 1 335 ? -20.213 11.855 32.430 1.00 97.38 335 GLN A N 1
ATOM 2678 C CA . GLN A 1 335 ? -19.222 12.944 32.404 1.00 97.38 335 GLN A CA 1
ATOM 2679 C C . GLN A 1 335 ? -18.401 12.985 31.103 1.00 97.38 335 GLN A C 1
ATOM 2681 O O . GLN A 1 335 ? -18.225 14.051 30.510 1.00 97.38 335 GLN A O 1
ATOM 2686 N N . TYR A 1 336 ? -17.914 11.832 30.628 1.00 97.69 336 TYR A N 1
ATOM 2687 C CA . TYR A 1 336 ? -17.193 11.764 29.353 1.00 97.69 336 TYR A CA 1
ATOM 2688 C C . TYR A 1 336 ? -18.093 12.074 28.147 1.00 97.69 336 TYR A C 1
ATOM 2690 O O . TYR A 1 336 ? -17.626 12.677 27.181 1.00 97.69 336 TYR A O 1
ATOM 2698 N N . LEU A 1 337 ? -19.372 11.689 28.194 1.00 96.94 337 LEU A N 1
ATOM 2699 C CA . LEU A 1 337 ? -20.335 11.931 27.117 1.00 96.94 337 LEU A CA 1
ATOM 2700 C C . LEU A 1 337 ? -20.815 13.383 27.070 1.00 96.94 337 LEU A C 1
ATOM 2702 O O . LEU A 1 337 ? -20.990 13.917 25.980 1.00 96.94 337 LEU A O 1
ATOM 2706 N N . ASP A 1 338 ? -20.966 14.055 28.207 1.00 95.94 338 ASP A N 1
ATOM 2707 C CA . ASP A 1 338 ? -21.307 15.481 28.264 1.00 95.94 338 ASP A CA 1
ATOM 2708 C C . ASP A 1 338 ? -20.175 16.340 27.682 1.00 95.94 338 ASP A C 1
ATOM 2710 O O . ASP A 1 338 ? -20.421 17.243 26.881 1.00 95.94 338 ASP A O 1
ATOM 2714 N N . HIS A 1 339 ? -18.921 15.993 27.994 1.00 95.12 339 HIS A N 1
ATOM 2715 C CA . HIS A 1 339 ? -17.744 16.627 27.395 1.00 95.12 339 HIS A CA 1
ATOM 2716 C C . HIS A 1 339 ? -17.611 16.305 25.893 1.00 95.12 339 HIS A C 1
ATOM 2718 O O . HIS A 1 339 ? -17.277 17.179 25.097 1.00 95.12 339 HIS A O 1
ATOM 2724 N N . ALA A 1 340 ? -17.912 15.073 25.470 1.00 94.94 340 ALA A N 1
ATOM 2725 C CA . ALA A 1 340 ? -17.928 14.728 24.048 1.00 94.94 340 ALA A CA 1
ATOM 2726 C C . ALA A 1 340 ? -18.990 15.537 23.276 1.00 94.94 340 ALA A C 1
ATOM 2728 O O . ALA A 1 340 ? -18.694 16.068 22.209 1.00 94.94 340 ALA A O 1
ATOM 2729 N N . GLN A 1 341 ? -20.196 15.686 23.833 1.00 93.62 341 GLN A N 1
ATOM 2730 C CA . GLN A 1 341 ? -21.273 16.476 23.229 1.00 93.62 341 GLN A CA 1
ATOM 2731 C C . GLN A 1 341 ? -20.901 17.959 23.104 1.00 93.62 341 GLN A C 1
ATOM 2733 O O . GLN A 1 341 ? -21.082 18.537 22.034 1.00 93.62 341 GLN A O 1
ATOM 2738 N N . SER A 1 342 ? -20.358 18.579 24.160 1.00 92.00 342 SER A N 1
ATOM 2739 C CA . SER A 1 342 ? -19.981 20.000 24.120 1.00 92.00 342 SER A CA 1
ATOM 2740 C C . SER A 1 342 ? -18.851 20.282 23.124 1.00 92.00 342 SER A C 1
ATOM 2742 O O . SER A 1 342 ? -18.896 21.288 22.415 1.00 92.00 342 SER A O 1
ATOM 2744 N N . LEU A 1 343 ? -17.884 19.368 23.001 1.00 92.25 343 LEU A N 1
ATOM 2745 C CA . LEU A 1 343 ? -16.803 19.464 22.022 1.00 92.25 343 LEU A CA 1
ATOM 2746 C C . LEU A 1 343 ? -17.296 19.266 20.577 1.00 92.25 343 LEU A C 1
ATOM 2748 O O . LEU A 1 343 ? -16.826 19.945 19.668 1.00 92.25 343 LEU A O 1
ATOM 2752 N N . GLU A 1 344 ? -18.256 18.369 20.347 1.00 90.56 344 GLU A N 1
ATOM 2753 C CA . GLU A 1 344 ? -18.843 18.140 19.019 1.00 90.56 344 GLU A CA 1
ATOM 2754 C C . GLU A 1 344 ? -19.703 19.330 18.551 1.00 90.56 344 GLU A C 1
ATOM 2756 O O . GLU A 1 344 ? -19.596 19.754 17.398 1.00 90.56 344 GLU A O 1
ATOM 2761 N N . LEU A 1 345 ? -20.451 19.949 19.474 1.00 88.88 345 LEU A N 1
ATOM 2762 C CA . LEU A 1 345 ? -21.136 21.231 19.266 1.00 88.88 345 LEU A CA 1
ATOM 2763 C C . LEU A 1 345 ? -20.149 22.357 18.908 1.00 88.88 345 LEU A C 1
ATOM 2765 O O . LEU A 1 345 ? -20.381 23.095 17.951 1.00 88.88 345 LEU A O 1
ATOM 2769 N N . ALA A 1 346 ? -19.027 22.468 19.630 1.00 87.88 346 ALA A N 1
ATOM 2770 C CA . ALA A 1 346 ? -17.994 23.475 19.363 1.00 87.88 346 ALA A CA 1
ATOM 2771 C C . ALA A 1 346 ? -17.308 23.296 17.993 1.00 87.88 346 ALA A C 1
ATOM 2773 O O . ALA A 1 346 ? -16.909 24.278 17.370 1.00 87.88 346 ALA A O 1
ATOM 2774 N N . LEU A 1 347 ? -17.227 22.060 17.489 1.00 88.12 347 LEU A N 1
ATOM 2775 C CA . LEU A 1 347 ? -16.720 21.738 16.150 1.00 88.12 347 LEU A CA 1
ATOM 2776 C C . LEU A 1 347 ? -17.697 22.097 15.009 1.00 88.12 347 LEU A C 1
ATOM 2778 O O . LEU A 1 347 ? -17.364 21.890 13.842 1.00 88.12 347 LEU A O 1
ATOM 2782 N N . GLY A 1 348 ? -18.900 22.604 15.311 1.00 79.56 348 GLY A N 1
ATOM 2783 C CA . GLY A 1 348 ? -19.926 22.915 14.309 1.00 79.56 348 GLY A CA 1
ATOM 2784 C C . GLY A 1 348 ? -20.547 21.674 13.653 1.00 79.56 348 GLY A C 1
ATOM 2785 O O . GLY A 1 348 ? -21.187 21.775 12.603 1.00 79.56 348 GLY A O 1
ATOM 2786 N N . ALA A 1 349 ? -20.360 20.493 14.249 1.00 70.38 349 ALA A N 1
ATOM 2787 C CA . ALA A 1 349 ? -21.007 19.265 13.813 1.00 70.38 349 ALA A CA 1
ATOM 2788 C C . ALA A 1 349 ? -22.448 19.241 14.350 1.00 70.38 349 ALA A C 1
ATOM 2790 O O . ALA A 1 349 ? -22.727 18.693 15.411 1.00 70.38 349 ALA A O 1
ATOM 2791 N N . ASN A 1 350 ? -23.373 19.847 13.597 1.00 55.94 350 ASN A N 1
ATOM 2792 C CA . ASN A 1 350 ? -24.787 19.988 13.982 1.00 55.94 350 ASN A CA 1
ATOM 2793 C C . ASN A 1 350 ? -25.543 18.658 14.190 1.00 55.94 350 ASN A C 1
ATOM 2795 O O . ASN A 1 350 ? -26.671 18.679 14.676 1.00 55.94 350 ASN A O 1
ATOM 2799 N N . ASP A 1 351 ? -24.959 17.520 13.809 1.00 62.56 351 ASP A N 1
ATOM 2800 C CA . ASP A 1 351 ? -25.473 16.191 14.127 1.00 62.56 351 ASP A CA 1
ATOM 2801 C C . ASP A 1 351 ? -24.398 15.383 14.854 1.00 62.56 351 ASP A C 1
ATOM 2803 O O . ASP A 1 351 ? -23.252 15.318 14.398 1.00 62.56 351 ASP A O 1
ATOM 2807 N N . GLN A 1 352 ? -24.778 14.748 15.965 1.00 72.50 352 GLN A N 1
ATOM 2808 C CA . GLN A 1 352 ? -23.839 13.981 16.777 1.00 72.50 352 GLN A CA 1
ATOM 2809 C C . GLN A 1 352 ? -23.251 12.824 15.968 1.00 72.50 352 GLN A C 1
ATOM 2811 O O . GLN A 1 352 ? -23.968 12.177 15.201 1.00 72.50 352 GLN A O 1
ATOM 2816 N N . SER A 1 353 ? -21.968 12.507 16.129 1.00 82.81 353 SER A N 1
ATOM 2817 C CA . SER A 1 353 ? -21.371 11.372 15.418 1.00 82.81 353 SER A CA 1
ATOM 2818 C C . SER A 1 353 ? -22.053 10.062 15.815 1.00 82.81 353 SER A C 1
ATOM 2820 O O . SER A 1 353 ? -22.366 9.839 16.987 1.00 82.81 353 SER A O 1
ATOM 2822 N N . SER A 1 354 ? -22.231 9.131 14.866 1.00 89.69 354 SER A N 1
ATOM 2823 C CA . SER A 1 354 ? -22.932 7.867 15.144 1.00 89.69 354 SER A CA 1
ATOM 2824 C C . SER A 1 354 ? -22.315 7.123 16.334 1.00 89.69 354 SER A C 1
ATOM 2826 O O . SER A 1 354 ? -23.026 6.509 17.118 1.00 89.69 354 SER A O 1
ATOM 2828 N N . LYS A 1 355 ? -20.993 7.226 16.533 1.00 91.69 355 LYS A N 1
ATOM 2829 C CA . LYS A 1 355 ? -20.289 6.649 17.692 1.00 91.69 355 LYS A CA 1
ATOM 2830 C C . LYS A 1 355 ? -20.711 7.279 19.024 1.00 91.69 355 LYS A C 1
ATOM 2832 O O . LYS A 1 355 ? -20.905 6.528 19.978 1.00 91.69 355 LYS A O 1
ATOM 2837 N N . LEU A 1 356 ? -20.874 8.604 19.088 1.00 93.88 356 LEU A N 1
ATOM 2838 C CA . LEU A 1 356 ? -21.378 9.284 20.282 1.00 93.88 356 LEU A CA 1
ATOM 2839 C C . LEU A 1 356 ? -22.836 8.894 20.551 1.00 93.88 356 LEU A C 1
ATOM 2841 O O . LEU A 1 356 ? -23.150 8.475 21.663 1.00 93.88 356 LEU A O 1
ATOM 2845 N N . LYS A 1 357 ? -23.693 8.902 19.522 1.00 94.56 357 LYS A N 1
ATOM 2846 C CA . LYS A 1 357 ? -25.093 8.449 19.624 1.00 94.56 357 LYS A CA 1
ATOM 2847 C C . LYS A 1 357 ? -25.218 7.005 20.116 1.00 94.56 357 LYS A C 1
ATOM 2849 O O . LYS A 1 357 ? -26.061 6.726 20.963 1.00 94.56 357 LYS A O 1
ATOM 2854 N N . LEU A 1 358 ? -24.368 6.084 19.646 1.00 95.62 358 LEU A N 1
ATOM 2855 C CA . LEU A 1 358 ? -24.339 4.702 20.148 1.00 95.62 358 LEU A CA 1
ATOM 2856 C C . LEU A 1 358 ? -23.922 4.626 21.626 1.00 95.62 358 LEU A C 1
ATOM 2858 O O . LEU A 1 358 ? -24.456 3.799 22.362 1.00 95.62 358 LEU A O 1
ATOM 2862 N N . ALA A 1 359 ? -22.992 5.469 22.081 1.00 96.31 359 ALA A N 1
ATOM 2863 C CA . ALA A 1 359 ? -22.583 5.499 23.484 1.00 96.31 359 ALA A CA 1
ATOM 2864 C C . ALA A 1 359 ? -23.665 6.124 24.388 1.00 96.31 359 ALA A C 1
ATOM 2866 O O . ALA A 1 359 ? -24.009 5.540 25.414 1.00 96.31 359 ALA A O 1
ATOM 2867 N N . LEU A 1 360 ? -24.279 7.237 23.968 1.00 96.62 360 LEU A N 1
ATOM 2868 C CA . LEU A 1 360 ? -25.435 7.848 24.638 1.00 96.62 360 LEU A CA 1
ATOM 2869 C C . LEU A 1 360 ? -26.631 6.888 24.690 1.00 96.62 360 LEU A C 1
ATOM 2871 O O . LEU A 1 360 ? -27.223 6.700 25.749 1.00 96.62 360 LEU A O 1
ATOM 2875 N N . GLY A 1 361 ? -26.947 6.210 23.583 1.00 97.00 361 GLY A N 1
ATOM 2876 C CA . GLY A 1 361 ? -27.998 5.194 23.539 1.00 97.00 361 GLY A CA 1
ATOM 2877 C C . GLY A 1 361 ? -27.723 4.038 24.503 1.00 97.00 361 GLY A C 1
ATOM 2878 O O . GLY A 1 361 ? -28.638 3.569 25.179 1.00 97.00 361 GLY A O 1
ATOM 2879 N N . LYS A 1 362 ? -26.457 3.624 24.652 1.00 96.81 362 LYS A N 1
ATOM 2880 C CA . LYS A 1 362 ? -26.070 2.588 25.620 1.00 96.81 362 LYS A CA 1
ATOM 2881 C C . LYS A 1 362 ? -26.152 3.065 27.068 1.00 96.81 362 LYS A C 1
ATOM 2883 O O . LYS A 1 362 ? -26.575 2.275 27.909 1.00 96.81 362 LYS A O 1
ATOM 2888 N N . LEU A 1 363 ? -25.843 4.331 27.349 1.00 97.50 363 LEU A N 1
ATOM 2889 C CA . LEU A 1 363 ? -26.090 4.937 28.657 1.00 97.50 363 LEU A CA 1
ATOM 2890 C C . LEU A 1 363 ? -27.589 4.929 28.996 1.00 97.50 363 LEU A C 1
ATOM 2892 O O . LEU A 1 363 ? -27.967 4.390 30.031 1.00 97.50 363 LEU A O 1
ATOM 2896 N N . GLN A 1 364 ? -28.439 5.419 28.087 1.00 97.69 364 GLN A N 1
ATOM 2897 C CA . GLN A 1 364 ? -29.896 5.434 28.273 1.00 97.69 364 GLN A CA 1
ATOM 2898 C C . GLN A 1 364 ? -30.475 4.021 28.447 1.00 97.69 364 GLN A C 1
ATOM 2900 O O . GLN A 1 364 ? -31.329 3.796 29.300 1.00 97.69 364 GLN A O 1
ATOM 2905 N N . SER A 1 365 ? -29.966 3.043 27.692 1.00 96.50 365 SER A N 1
ATOM 2906 C CA . SER A 1 365 ? -30.358 1.632 27.800 1.00 96.50 365 SER A CA 1
ATOM 2907 C C . SER A 1 365 ? -30.029 1.049 29.182 1.00 96.50 365 SER A C 1
ATOM 2909 O O . SER A 1 365 ? -30.874 0.395 29.786 1.00 96.50 365 SER A O 1
ATOM 2911 N N . LEU A 1 366 ? -28.836 1.337 29.723 1.00 95.50 366 LEU A N 1
ATOM 2912 C CA . LEU A 1 366 ? -28.431 0.916 31.074 1.00 95.50 366 LEU A CA 1
ATOM 2913 C C . LEU A 1 366 ? -29.172 1.674 32.192 1.00 95.50 366 LEU A C 1
ATOM 2915 O O . LEU A 1 366 ? -29.326 1.141 33.285 1.00 95.50 366 LEU A O 1
ATOM 2919 N N . GLN A 1 367 ? -29.663 2.886 31.921 1.00 95.50 367 GLN A N 1
ATOM 2920 C CA . GLN A 1 367 ? -30.533 3.653 32.822 1.00 95.50 367 GLN A CA 1
ATOM 2921 C C . GLN A 1 367 ? -32.011 3.204 32.773 1.00 95.50 367 GLN A C 1
ATOM 2923 O O . GLN A 1 367 ? -32.827 3.725 33.528 1.00 95.50 367 GLN A O 1
ATOM 2928 N N . GLY A 1 368 ? -32.377 2.255 31.899 1.00 94.94 368 GLY A N 1
ATOM 2929 C CA . GLY A 1 368 ? -33.758 1.785 31.713 1.00 94.94 368 GLY A CA 1
ATOM 2930 C C . GLY A 1 368 ? -34.622 2.655 30.787 1.00 94.94 368 GLY A C 1
ATOM 2931 O O . GLY A 1 368 ? -35.793 2.348 30.566 1.00 94.94 368 GLY A O 1
ATOM 2932 N N . ASN A 1 369 ? -34.057 3.704 30.183 1.00 97.12 369 ASN A N 1
ATOM 2933 C CA . ASN A 1 369 ? -34.738 4.624 29.266 1.00 97.12 369 ASN A CA 1
ATOM 2934 C C . ASN A 1 369 ? -34.802 4.041 27.839 1.00 97.12 369 ASN A C 1
ATOM 2936 O O . ASN A 1 369 ? -34.315 4.628 26.866 1.00 97.12 369 ASN A O 1
ATOM 2940 N N . TYR A 1 370 ? -35.390 2.849 27.705 1.00 96.62 370 TYR A N 1
ATOM 2941 C CA . TYR A 1 370 ? -35.300 2.018 26.501 1.00 96.62 370 TYR A CA 1
ATOM 2942 C C . TYR A 1 370 ? -35.819 2.688 25.218 1.00 96.62 370 TYR A C 1
ATOM 2944 O O . TYR A 1 370 ? -35.225 2.467 24.161 1.00 96.62 370 TYR A O 1
ATOM 2952 N N . GLN A 1 371 ? -36.870 3.522 25.274 1.00 95.62 371 GLN A N 1
ATOM 2953 C CA . GLN A 1 371 ? -37.350 4.246 24.084 1.00 95.62 371 GLN A CA 1
ATOM 2954 C C . GLN A 1 371 ? -36.368 5.338 23.624 1.00 95.62 371 GLN A C 1
ATOM 2956 O O . GLN A 1 371 ? -36.175 5.527 22.424 1.00 95.62 371 GLN A O 1
ATOM 2961 N N . GLN A 1 372 ? -35.720 6.040 24.561 1.00 96.38 372 GLN A N 1
ATOM 2962 C CA . GLN A 1 372 ? -34.712 7.057 24.235 1.00 96.38 372 GLN A CA 1
ATOM 2963 C C . GLN A 1 372 ? -33.462 6.401 23.637 1.00 96.38 372 GLN A C 1
ATOM 2965 O O . GLN A 1 372 ? -32.933 6.872 22.631 1.00 96.38 372 GLN A O 1
ATOM 2970 N N . ALA A 1 373 ? -33.048 5.262 24.201 1.00 97.69 373 ALA A N 1
ATOM 2971 C CA . ALA A 1 373 ? -31.985 4.431 23.649 1.00 97.69 373 ALA A CA 1
ATOM 2972 C C . ALA A 1 373 ? -32.294 3.969 22.214 1.00 97.69 373 ALA A C 1
ATOM 2974 O O . ALA A 1 373 ? -31.450 4.119 21.333 1.00 97.69 373 ALA A O 1
ATOM 2975 N N . GLU A 1 374 ? -33.509 3.467 21.955 1.00 97.25 374 GLU A N 1
ATOM 2976 C CA . GLU A 1 374 ? -33.938 3.045 20.613 1.00 97.25 374 GLU A CA 1
ATOM 2977 C C . GLU A 1 374 ? -33.856 4.198 19.599 1.00 97.25 374 GLU A C 1
ATOM 2979 O O . GLU A 1 374 ? -33.292 4.013 18.522 1.00 97.25 374 GLU A O 1
ATOM 2984 N N . SER A 1 375 ? -34.330 5.395 19.963 1.00 96.94 375 SER A N 1
ATOM 2985 C CA . SER A 1 375 ? -34.250 6.599 19.119 1.00 96.94 375 SER A CA 1
ATOM 2986 C C . SER A 1 375 ? -32.802 6.984 18.775 1.00 96.94 375 SER A C 1
ATOM 2988 O O . SER A 1 375 ? -32.466 7.207 17.609 1.00 96.94 375 SER A O 1
ATOM 2990 N N . LEU A 1 376 ? -31.905 6.980 19.769 1.00 96.75 376 LEU A N 1
ATOM 2991 C CA . LEU A 1 376 ? -30.481 7.276 19.574 1.00 96.75 376 LEU A CA 1
ATOM 2992 C C . LEU A 1 376 ? -29.795 6.239 18.673 1.00 96.75 376 LEU A C 1
ATOM 2994 O O . LEU A 1 376 ? -29.032 6.607 17.777 1.00 96.75 376 LEU A O 1
ATOM 2998 N N . TYR A 1 377 ? -30.097 4.951 18.853 1.00 97.38 377 TYR A N 1
ATOM 2999 C CA . TYR A 1 377 ? -29.559 3.894 17.997 1.00 97.38 377 TYR A CA 1
ATOM 3000 C C . TYR A 1 377 ? -30.118 3.937 16.568 1.00 97.38 377 TYR A C 1
ATOM 3002 O O . TYR A 1 377 ? -29.363 3.696 15.628 1.00 97.38 377 TYR A O 1
ATOM 3010 N N . GLN A 1 378 ? -31.399 4.269 16.375 1.00 96.44 378 GLN A N 1
ATOM 3011 C CA . GLN A 1 378 ? -31.987 4.457 15.042 1.00 96.44 378 GLN A CA 1
ATOM 3012 C C . GLN A 1 378 ? -31.370 5.660 14.319 1.00 96.44 378 GLN A C 1
ATOM 3014 O O . GLN A 1 378 ? -31.016 5.545 13.148 1.00 96.44 378 GLN A O 1
ATOM 3019 N N . SER A 1 379 ? -31.148 6.777 15.019 1.00 94.81 379 SER A N 1
ATOM 3020 C CA . SER A 1 379 ? -30.441 7.937 14.460 1.00 94.81 379 SER A CA 1
ATOM 3021 C C . SER A 1 379 ? -28.990 7.599 14.085 1.00 94.81 379 SER A C 1
ATOM 3023 O O . SER A 1 379 ? -28.530 7.946 12.996 1.00 94.81 379 SER A O 1
ATOM 3025 N N . ALA A 1 380 ? -28.277 6.856 14.940 1.00 95.00 380 ALA A N 1
ATOM 3026 C CA . ALA A 1 380 ? -26.928 6.373 14.646 1.00 95.00 380 ALA A CA 1
ATOM 3027 C C . ALA A 1 380 ? -26.893 5.413 13.443 1.00 95.00 380 ALA A C 1
ATOM 3029 O O . ALA A 1 380 ? -25.968 5.485 12.633 1.00 95.00 380 ALA A O 1
ATOM 3030 N N . LEU A 1 381 ? -27.898 4.537 13.320 1.00 95.75 381 LEU A N 1
ATOM 3031 C CA . LEU A 1 381 ? -28.069 3.611 12.201 1.00 95.75 381 LEU A CA 1
ATOM 3032 C C . LEU A 1 381 ? -28.304 4.367 10.890 1.00 95.75 381 LEU A C 1
ATOM 3034 O O . LEU A 1 381 ? -27.569 4.146 9.936 1.00 95.75 381 LEU A O 1
ATOM 3038 N N . GLN A 1 382 ? -29.258 5.300 10.860 1.00 94.00 382 GLN A N 1
ATOM 3039 C CA . GLN A 1 382 ? -29.568 6.111 9.678 1.00 94.00 382 GLN A CA 1
ATOM 3040 C C . GLN A 1 382 ? -28.347 6.912 9.196 1.00 94.00 382 GLN A C 1
ATOM 3042 O O . GLN A 1 382 ? -28.086 7.006 7.997 1.00 94.00 382 GLN A O 1
ATOM 3047 N N . GLN A 1 383 ? -27.575 7.467 10.131 1.00 91.75 383 GLN A N 1
ATOM 3048 C CA . GLN A 1 383 ? -26.340 8.192 9.839 1.00 91.75 383 GLN A CA 1
ATOM 3049 C C . GLN A 1 383 ? -25.220 7.256 9.348 1.00 91.75 383 GLN A C 1
ATOM 3051 O O . GLN A 1 383 ? -24.468 7.620 8.450 1.00 91.75 383 GLN A O 1
ATOM 3056 N N . ALA A 1 384 ? -25.111 6.038 9.891 1.00 92.25 384 ALA A N 1
ATOM 3057 C CA . ALA A 1 384 ? -24.175 5.032 9.388 1.00 92.25 384 ALA A CA 1
ATOM 3058 C C . ALA A 1 384 ? -24.558 4.545 7.976 1.00 92.25 384 ALA A C 1
ATOM 3060 O O . ALA A 1 384 ? -23.681 4.428 7.122 1.00 92.25 384 ALA A O 1
ATOM 3061 N N . GLU A 1 385 ? -25.853 4.337 7.706 1.00 91.31 385 GLU A N 1
ATOM 3062 C CA . GLU A 1 385 ? -26.383 4.006 6.376 1.00 91.31 385 GLU A CA 1
ATOM 3063 C C . GLU A 1 385 ? -26.088 5.134 5.367 1.00 91.31 385 GLU A C 1
ATOM 3065 O O . GLU A 1 385 ? -25.581 4.857 4.280 1.00 91.31 385 GLU A O 1
ATOM 3070 N N . SER A 1 386 ? -26.299 6.409 5.729 1.00 90.88 386 SER A N 1
ATOM 3071 C CA . SER A 1 386 ? -26.000 7.549 4.841 1.00 90.88 386 SER A CA 1
ATOM 3072 C C . SER A 1 386 ? -24.502 7.754 4.583 1.00 90.88 386 SER A C 1
ATOM 3074 O O . SER A 1 386 ? -24.116 8.167 3.490 1.00 90.88 386 SER A O 1
ATOM 3076 N N . GLN A 1 387 ? -23.647 7.416 5.553 1.00 87.81 387 GLN A N 1
ATOM 3077 C CA . GLN A 1 387 ? -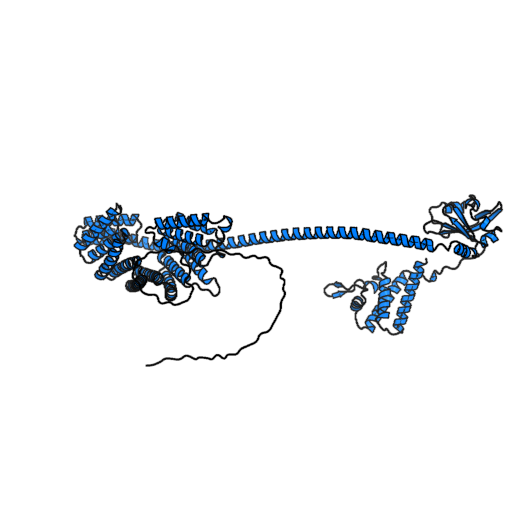22.185 7.435 5.419 1.00 87.81 387 GLN A CA 1
ATOM 3078 C C . GLN A 1 387 ? -21.616 6.158 4.776 1.00 87.81 387 GLN A C 1
ATOM 3080 O O . GLN A 1 387 ? -20.418 6.096 4.504 1.00 87.81 387 GLN A O 1
ATOM 3085 N N . SER A 1 388 ? -22.448 5.136 4.537 1.00 85.88 388 SER A N 1
ATOM 3086 C CA . SER A 1 388 ? -22.025 3.786 4.136 1.00 85.88 388 SER A CA 1
ATOM 3087 C C . SER A 1 388 ? -21.012 3.125 5.096 1.00 85.88 388 SER A C 1
ATOM 3089 O O . SER A 1 388 ? -20.245 2.249 4.687 1.00 85.88 388 SER A O 1
ATOM 3091 N N . ASP A 1 389 ? -21.011 3.495 6.386 1.00 87.06 389 ASP A N 1
ATOM 3092 C CA . ASP A 1 389 ? -20.183 2.842 7.411 1.00 87.06 389 ASP A CA 1
ATOM 3093 C C . ASP A 1 389 ? -20.839 1.527 7.860 1.00 87.06 389 ASP A C 1
ATOM 3095 O O . ASP A 1 389 ? -21.519 1.439 8.887 1.00 87.06 389 ASP A O 1
ATOM 3099 N N . ARG A 1 390 ? -20.576 0.476 7.075 1.00 86.19 390 ARG A N 1
ATOM 3100 C CA . ARG A 1 390 ? -21.039 -0.905 7.301 1.00 86.19 390 ARG A CA 1
ATOM 3101 C C . ARG A 1 390 ? -20.702 -1.417 8.713 1.00 86.19 390 ARG A C 1
ATOM 3103 O O . ARG A 1 390 ? -21.436 -2.224 9.280 1.00 86.19 390 ARG A O 1
ATOM 3110 N N . SER A 1 391 ? -19.591 -0.961 9.305 1.00 87.81 391 SER A N 1
ATOM 3111 C CA . SER A 1 391 ? -19.159 -1.399 10.638 1.00 87.81 391 SER A CA 1
ATOM 3112 C C . SER A 1 391 ? -19.990 -0.764 11.750 1.00 87.81 391 SER A C 1
ATOM 3114 O O . SER A 1 391 ? -20.240 -1.418 12.765 1.00 87.81 391 SER A O 1
ATOM 3116 N N . LEU A 1 392 ? -20.382 0.503 11.600 1.00 91.50 392 LEU A N 1
ATOM 3117 C CA . LEU A 1 392 ? -21.279 1.168 12.544 1.00 91.50 392 LEU A CA 1
ATOM 3118 C C . LEU A 1 392 ? -22.730 0.742 12.336 1.00 91.50 392 LEU A C 1
ATOM 3120 O O . LEU A 1 392 ? -23.441 0.587 13.324 1.00 91.50 392 LEU A O 1
ATOM 3124 N N . GLU A 1 393 ? -23.138 0.456 11.099 1.00 93.69 393 GLU A N 1
ATOM 3125 C CA . GLU A 1 393 ? -24.466 -0.070 10.777 1.00 93.69 393 GLU A CA 1
ATOM 3126 C C . GLU A 1 393 ? -24.752 -1.383 11.530 1.00 93.69 393 GLU A C 1
ATOM 3128 O O . GLU A 1 393 ? -25.711 -1.483 12.300 1.00 93.69 393 GLU A O 1
ATOM 3133 N N . LEU A 1 394 ? -23.861 -2.374 11.394 1.00 93.75 394 LEU A N 1
ATOM 3134 C CA . LEU A 1 394 ? -23.994 -3.667 12.071 1.00 93.75 394 LEU A CA 1
ATOM 3135 C C . LEU A 1 394 ? -23.935 -3.552 13.603 1.00 93.75 394 LEU A C 1
ATOM 3137 O O . LEU A 1 394 ? -24.596 -4.332 14.293 1.00 93.75 394 LEU A O 1
ATOM 3141 N N . LYS A 1 395 ? -23.179 -2.577 14.133 1.00 94.56 395 LYS A N 1
ATOM 3142 C CA . LYS A 1 395 ? -23.093 -2.294 15.576 1.00 94.56 395 LYS A CA 1
ATOM 3143 C C . LYS A 1 395 ? -24.351 -1.599 16.107 1.00 94.56 395 LYS A C 1
ATOM 3145 O O . LYS A 1 395 ? -24.779 -1.895 17.219 1.00 94.56 395 LYS A O 1
ATOM 3150 N N . ALA A 1 396 ? -24.959 -0.706 15.329 1.00 96.81 396 ALA A N 1
ATOM 3151 C CA . ALA A 1 396 ? -26.223 -0.068 15.680 1.00 96.81 396 ALA A CA 1
ATOM 3152 C C . ALA A 1 396 ? -27.371 -1.090 15.706 1.00 96.81 396 ALA A C 1
ATOM 3154 O O . ALA A 1 396 ? -28.163 -1.099 16.645 1.00 96.81 396 ALA A O 1
ATOM 3155 N N . LEU A 1 397 ? -27.409 -2.007 14.731 1.00 97.31 397 LEU A N 1
ATOM 3156 C CA . LEU A 1 397 ? -28.380 -3.105 14.693 1.00 97.31 397 LEU A CA 1
ATOM 3157 C C . LEU A 1 397 ? -28.212 -4.084 15.868 1.00 97.31 397 LEU A C 1
ATOM 3159 O O . LEU A 1 397 ? -29.203 -4.426 16.504 1.00 97.31 397 LEU A O 1
ATOM 3163 N N . ASP A 1 398 ? -26.979 -4.465 16.222 1.00 96.88 398 ASP A N 1
ATOM 3164 C CA . ASP A 1 398 ? -26.687 -5.276 17.422 1.00 96.88 398 ASP A CA 1
ATOM 3165 C C . ASP A 1 398 ? -27.213 -4.619 18.714 1.00 96.88 398 ASP A C 1
ATOM 3167 O O . ASP A 1 398 ? -27.847 -5.268 19.550 1.00 96.88 398 ASP A O 1
ATOM 3171 N N . LEU A 1 399 ? -26.996 -3.309 18.864 1.00 97.25 399 LEU A N 1
ATOM 3172 C CA . LEU A 1 399 ? -27.467 -2.551 20.023 1.00 97.25 399 LEU A CA 1
ATOM 3173 C C . LEU A 1 399 ? -28.997 -2.396 20.042 1.00 97.25 399 LEU A C 1
ATOM 3175 O O . LEU A 1 399 ? -29.592 -2.491 21.116 1.00 97.25 399 LEU A O 1
ATOM 3179 N N . LEU A 1 400 ? -29.644 -2.250 18.880 1.00 98.00 400 LEU A N 1
ATOM 3180 C CA . LEU A 1 400 ? -31.106 -2.264 18.747 1.00 98.00 400 LEU A CA 1
ATOM 3181 C C . LEU A 1 400 ? -31.713 -3.613 19.143 1.00 98.00 400 LEU A C 1
ATOM 3183 O O . LEU A 1 400 ? -32.675 -3.631 19.911 1.00 98.00 400 LEU A O 1
ATOM 3187 N N . VAL A 1 401 ? -31.135 -4.732 18.688 1.00 97.69 401 VAL A N 1
ATOM 3188 C CA . VAL A 1 401 ? -31.552 -6.084 19.103 1.00 97.69 401 VAL A CA 1
ATOM 3189 C C . VAL A 1 401 ? -31.459 -6.220 20.621 1.00 97.69 401 VAL A C 1
ATOM 3191 O O . VAL A 1 401 ? -32.440 -6.593 21.267 1.00 97.69 401 VAL A O 1
ATOM 3194 N N . LYS A 1 402 ? -30.306 -5.880 21.209 1.00 96.50 402 LYS A N 1
ATOM 3195 C CA . LYS A 1 402 ? -30.074 -5.983 22.659 1.00 96.50 402 LYS A CA 1
ATOM 3196 C C . LYS A 1 402 ? -31.053 -5.122 23.455 1.00 96.50 402 LYS A C 1
ATOM 3198 O O . LYS A 1 402 ? -31.667 -5.615 24.395 1.00 96.50 402 LYS A O 1
ATOM 3203 N N . ASN A 1 403 ? -31.262 -3.871 23.049 1.00 97.38 403 ASN A N 1
ATOM 3204 C CA . ASN A 1 403 ? -32.194 -2.952 23.703 1.00 97.38 403 ASN A CA 1
ATOM 3205 C C . ASN A 1 403 ? -33.648 -3.436 23.628 1.00 97.38 403 ASN A C 1
ATOM 3207 O O . ASN A 1 403 ? -34.336 -3.461 24.644 1.00 97.38 403 ASN A O 1
ATOM 3211 N N . ALA A 1 404 ? -34.097 -3.879 22.450 1.00 96.62 404 ALA A N 1
ATOM 3212 C CA . ALA A 1 404 ? -35.432 -4.446 22.274 1.00 96.62 404 ALA A CA 1
ATOM 3213 C C . ALA A 1 404 ? -35.619 -5.735 23.094 1.00 96.62 404 ALA A C 1
ATOM 3215 O O . ALA A 1 404 ? -36.690 -5.944 23.653 1.00 96.62 404 ALA A O 1
ATOM 3216 N N . SER A 1 405 ? -34.576 -6.560 23.225 1.00 95.12 405 SER A N 1
ATOM 3217 C CA . SER A 1 405 ? -34.602 -7.791 24.029 1.00 95.12 405 SER A CA 1
ATOM 3218 C C . SER A 1 405 ? -34.687 -7.490 25.530 1.00 95.12 405 SER A C 1
ATOM 3220 O O . SER A 1 405 ? -35.537 -8.053 26.213 1.00 95.12 405 SER A O 1
ATOM 3222 N N . HIS A 1 406 ? -33.881 -6.551 26.044 1.00 92.38 406 HIS A N 1
ATOM 3223 C CA . HIS A 1 406 ? -33.980 -6.090 27.437 1.00 92.38 406 HIS A CA 1
ATOM 3224 C C . HIS A 1 406 ? -35.349 -5.467 27.744 1.00 92.38 406 HIS A C 1
ATOM 3226 O O . HIS A 1 406 ? -35.918 -5.722 28.803 1.00 92.38 406 HIS A O 1
ATOM 3232 N N . PHE A 1 407 ? -35.926 -4.725 26.795 1.00 94.31 407 PHE A N 1
ATOM 3233 C CA . PHE A 1 407 ? -37.269 -4.154 26.921 1.00 94.31 407 PHE A CA 1
ATOM 3234 C C . PHE A 1 407 ? -38.405 -5.146 26.578 1.00 94.31 407 PHE A C 1
ATOM 3236 O O . PHE A 1 407 ? -39.560 -4.747 26.453 1.00 94.31 407 PHE A O 1
ATOM 3243 N N . SER A 1 408 ? -38.100 -6.443 26.419 1.00 95.12 408 SER A N 1
ATOM 3244 C CA . SER A 1 408 ? -39.057 -7.521 26.096 1.00 95.12 408 SER A CA 1
ATOM 3245 C C . SER A 1 408 ? -39.891 -7.303 24.817 1.00 95.12 408 SER A C 1
ATOM 3247 O O . SER A 1 408 ? -40.949 -7.904 24.632 1.00 95.12 408 SER A O 1
ATOM 3249 N N . GLN A 1 409 ? -39.408 -6.478 23.885 1.00 95.56 409 GLN A N 1
ATOM 3250 C CA . GLN A 1 409 ? -40.022 -6.223 22.578 1.00 95.56 409 GLN A CA 1
ATOM 3251 C C . GLN A 1 409 ? -39.541 -7.246 21.539 1.00 95.56 409 GLN A C 1
ATOM 3253 O O . GLN A 1 409 ? -38.924 -6.899 20.529 1.00 95.56 409 GLN A O 1
ATOM 3258 N N . TRP A 1 410 ? -39.838 -8.525 21.782 1.00 95.06 410 TRP A N 1
ATOM 3259 C CA . TRP A 1 410 ? -39.338 -9.668 21.001 1.00 95.06 410 TRP A CA 1
ATOM 3260 C C . TRP A 1 410 ? -39.580 -9.550 19.489 1.00 95.06 410 TRP A C 1
ATOM 3262 O O . TRP A 1 410 ? -38.708 -9.897 18.696 1.00 95.06 410 TRP A O 1
ATOM 3272 N N . GLN A 1 411 ? -40.724 -8.996 19.075 1.00 96.44 411 GLN A N 1
ATOM 3273 C CA . GLN A 1 411 ? -41.036 -8.773 17.661 1.00 96.44 411 GLN A CA 1
ATOM 3274 C C . GLN A 1 411 ? -40.102 -7.739 17.008 1.00 96.44 411 GLN A C 1
ATOM 3276 O O . GLN A 1 411 ? -39.631 -7.971 15.895 1.00 96.44 411 GLN A O 1
ATOM 3281 N N . LYS A 1 412 ? -39.775 -6.636 17.700 1.00 95.44 412 LYS A N 1
ATOM 3282 C CA . LYS A 1 412 ? -38.785 -5.661 17.212 1.00 95.44 412 LYS A CA 1
ATOM 3283 C C . LYS A 1 412 ? -37.375 -6.242 17.217 1.00 95.44 412 LYS A C 1
ATOM 3285 O O . LYS A 1 412 ? -36.643 -6.054 16.253 1.00 95.44 412 LYS A O 1
ATOM 3290 N N . ALA A 1 413 ? -37.002 -6.969 18.274 1.00 96.56 413 ALA A N 1
ATOM 3291 C CA . ALA A 1 413 ? -35.712 -7.654 18.342 1.00 96.56 413 ALA A CA 1
ATOM 3292 C C . ALA A 1 413 ? -35.525 -8.594 17.139 1.00 96.56 413 ALA A C 1
ATOM 3294 O O . ALA A 1 413 ? -34.496 -8.523 16.473 1.00 96.56 413 ALA A O 1
ATOM 3295 N N . LEU A 1 414 ? -36.547 -9.386 16.790 1.00 96.94 414 LEU A N 1
ATOM 3296 C CA . LEU A 1 414 ? -36.535 -10.232 15.595 1.00 96.94 414 LEU A CA 1
ATOM 3297 C C . LEU A 1 414 ? -36.412 -9.412 14.299 1.00 96.94 414 LEU A C 1
ATOM 3299 O O . LEU A 1 414 ? -35.580 -9.743 13.463 1.00 96.94 414 LEU A O 1
ATOM 3303 N N . GLN A 1 415 ? -37.164 -8.316 14.142 1.00 97.12 415 GLN A N 1
ATOM 3304 C CA . GLN A 1 415 ? -37.051 -7.432 12.970 1.00 97.12 415 GLN A CA 1
ATOM 3305 C C . GLN A 1 415 ? -35.635 -6.852 12.804 1.00 97.12 415 GLN A C 1
ATOM 3307 O O . GLN A 1 415 ? -35.073 -6.893 11.706 1.00 97.12 415 GLN A O 1
ATOM 3312 N N . PHE A 1 416 ? -35.032 -6.348 13.885 1.00 97.06 416 PHE A N 1
ATOM 3313 C CA . PHE A 1 416 ? -33.663 -5.829 13.862 1.00 97.06 416 PHE A CA 1
ATOM 3314 C C . PHE A 1 416 ? -32.636 -6.940 13.597 1.00 97.06 416 PHE A C 1
ATOM 3316 O O . PHE A 1 416 ? -31.718 -6.721 12.808 1.00 97.06 416 PHE A O 1
ATOM 3323 N N . GLN A 1 417 ? -32.824 -8.140 14.160 1.00 96.75 417 GLN A N 1
ATOM 3324 C CA . GLN A 1 417 ? -31.983 -9.314 13.903 1.00 96.75 417 GLN A CA 1
ATOM 3325 C C . GLN A 1 417 ? -32.042 -9.729 12.425 1.00 96.75 417 GLN A C 1
ATOM 3327 O O . GLN A 1 417 ? -31.004 -9.961 11.807 1.00 96.75 417 GLN A O 1
ATOM 3332 N N . THR A 1 418 ? -33.237 -9.768 11.827 1.00 96.69 418 THR A N 1
ATOM 3333 C CA . THR A 1 418 ? -33.421 -10.075 10.401 1.00 96.69 418 THR A CA 1
ATOM 3334 C C . THR A 1 418 ? -32.756 -9.019 9.516 1.00 96.69 418 THR A C 1
ATOM 3336 O O . THR A 1 418 ? -32.033 -9.386 8.588 1.00 96.69 418 THR A O 1
ATOM 3339 N N . LYS A 1 419 ? -32.909 -7.718 9.825 1.00 95.62 419 LYS A N 1
ATOM 3340 C CA . LYS A 1 419 ? -32.185 -6.646 9.111 1.00 95.62 419 LYS A CA 1
ATOM 3341 C C . LYS A 1 419 ? -30.666 -6.810 9.260 1.00 95.62 419 LYS A C 1
ATOM 3343 O O . LYS A 1 419 ? -29.950 -6.683 8.272 1.00 95.62 419 LYS A O 1
ATOM 3348 N N . GLN A 1 420 ? -30.170 -7.145 10.453 1.00 94.75 420 GLN A N 1
ATOM 3349 C CA . GLN A 1 420 ? -28.744 -7.374 10.703 1.00 94.75 420 GLN A CA 1
ATOM 3350 C C . GLN A 1 420 ? -28.189 -8.538 9.873 1.00 94.75 420 GLN A C 1
ATOM 3352 O O . GLN A 1 420 ? -27.164 -8.371 9.216 1.00 94.75 420 GLN A O 1
ATOM 3357 N N . MET A 1 421 ? -28.870 -9.687 9.859 1.00 94.06 421 MET A N 1
ATOM 3358 C CA . MET A 1 421 ? -28.467 -10.850 9.062 1.00 94.06 421 MET A CA 1
ATOM 3359 C C . MET A 1 421 ? -28.459 -10.530 7.562 1.00 94.06 421 MET A C 1
ATOM 3361 O O . MET A 1 421 ? -27.471 -10.812 6.887 1.00 94.06 421 MET A O 1
ATOM 3365 N N . ALA A 1 422 ? -29.501 -9.866 7.050 1.00 93.31 422 ALA A N 1
ATOM 3366 C CA . ALA A 1 422 ? -29.561 -9.448 5.648 1.00 93.31 422 ALA A CA 1
ATOM 3367 C C . ALA A 1 422 ? -28.386 -8.526 5.265 1.00 93.31 422 ALA A C 1
ATOM 3369 O O . ALA A 1 422 ? -27.771 -8.710 4.218 1.00 93.31 422 ALA A O 1
ATOM 3370 N N . ARG A 1 423 ? -28.014 -7.580 6.141 1.00 90.88 423 ARG A N 1
ATOM 3371 C CA . ARG A 1 423 ? -26.845 -6.705 5.940 1.00 90.88 423 ARG A CA 1
ATOM 3372 C C . ARG A 1 423 ? -25.506 -7.435 6.045 1.00 90.88 423 ARG A C 1
ATOM 3374 O O . ARG A 1 423 ? -24.567 -7.061 5.350 1.00 90.88 423 ARG A O 1
ATOM 3381 N N . GLN A 1 424 ? -25.395 -8.470 6.879 1.00 88.31 424 GLN A N 1
ATOM 3382 C CA . GLN A 1 424 ? -24.187 -9.301 6.953 1.00 88.31 424 GLN A CA 1
ATOM 3383 C C . GLN A 1 424 ? -23.969 -10.115 5.670 1.00 88.31 424 GLN A C 1
ATOM 3385 O O . GLN A 1 424 ? -22.830 -10.215 5.218 1.00 88.31 424 GLN A O 1
ATOM 3390 N N . VAL A 1 425 ? -25.041 -10.646 5.071 1.00 90.00 425 VAL A N 1
ATOM 3391 C CA . VAL A 1 425 ? -24.985 -11.363 3.785 1.00 90.00 425 VAL A CA 1
ATOM 3392 C C . VAL A 1 425 ? -24.629 -10.405 2.644 1.00 90.00 425 VAL A C 1
ATOM 3394 O O . VAL A 1 425 ? -23.620 -10.623 1.981 1.00 90.00 425 VAL A O 1
ATOM 3397 N N . ASP A 1 426 ? -25.354 -9.288 2.505 1.00 87.69 426 ASP A N 1
ATOM 3398 C CA . ASP A 1 426 ? -25.077 -8.230 1.514 1.00 87.69 426 ASP A CA 1
ATOM 3399 C C . ASP A 1 426 ? -23.635 -7.690 1.625 1.00 87.69 426 ASP A C 1
ATOM 3401 O O . ASP A 1 426 ? -22.967 -7.442 0.622 1.00 87.69 426 ASP A O 1
ATOM 3405 N N . TYR A 1 427 ? -23.099 -7.568 2.846 1.00 82.25 427 TYR A N 1
ATOM 3406 C CA . TYR A 1 427 ? -21.693 -7.224 3.057 1.00 82.25 427 TYR A CA 1
ATOM 3407 C C . TYR A 1 427 ? -20.724 -8.316 2.581 1.00 82.25 427 TYR A C 1
ATOM 3409 O O . TYR A 1 427 ? -19.706 -7.987 1.971 1.00 82.25 427 TYR A O 1
ATOM 3417 N N . PHE A 1 428 ? -20.999 -9.591 2.868 1.00 80.25 428 PHE A N 1
ATOM 3418 C CA . PHE A 1 428 ? -20.129 -10.697 2.465 1.00 80.25 428 PHE A CA 1
ATOM 3419 C C . PHE A 1 428 ? -20.079 -10.846 0.939 1.00 80.25 428 PHE A C 1
ATOM 3421 O O . PHE A 1 428 ? -18.987 -10.920 0.374 1.00 80.25 428 PHE A O 1
ATOM 3428 N N . GLU A 1 429 ? -21.240 -10.806 0.283 1.00 83.06 429 GLU A N 1
ATOM 3429 C CA . GLU A 1 429 ? -21.375 -10.848 -1.177 1.00 83.06 429 GLU A CA 1
ATOM 3430 C C . GLU A 1 429 ? -20.643 -9.667 -1.826 1.00 83.06 429 GLU A C 1
ATOM 3432 O O . GLU A 1 429 ? -19.729 -9.874 -2.627 1.00 83.06 429 GLU A O 1
ATOM 3437 N N . ARG A 1 430 ? -20.916 -8.427 -1.391 1.00 78.31 430 ARG A N 1
ATOM 3438 C CA . ARG A 1 430 ? -20.209 -7.247 -1.917 1.00 78.31 430 ARG A CA 1
ATOM 3439 C C . ARG A 1 430 ? -18.713 -7.271 -1.653 1.00 78.31 430 ARG A C 1
ATOM 3441 O O . ARG A 1 430 ? -17.967 -6.826 -2.508 1.00 78.31 430 ARG A O 1
ATOM 3448 N N . SER A 1 431 ? -18.253 -7.766 -0.506 1.00 73.88 431 SER A N 1
ATOM 3449 C CA . SER A 1 431 ? -16.816 -7.873 -0.216 1.00 73.88 431 SER A CA 1
ATOM 3450 C C . SER A 1 431 ? -16.125 -8.865 -1.162 1.00 73.88 431 SER A C 1
ATOM 3452 O O . SER A 1 431 ? -15.008 -8.621 -1.629 1.00 73.88 431 SER A O 1
ATOM 3454 N N . HIS A 1 432 ? -16.807 -9.963 -1.507 1.00 74.00 432 HIS A N 1
ATOM 3455 C CA . HIS A 1 432 ? -16.333 -10.919 -2.505 1.00 74.00 432 HIS A CA 1
ATOM 3456 C C . HIS A 1 432 ? -16.282 -10.293 -3.908 1.00 74.00 432 HIS A C 1
ATOM 3458 O O . HIS A 1 432 ? -15.241 -10.350 -4.569 1.00 74.00 432 HIS A O 1
ATOM 3464 N N . ASP A 1 433 ? -17.360 -9.629 -4.328 1.00 78.62 433 ASP A N 1
ATOM 3465 C CA . ASP A 1 433 ? -17.455 -8.962 -5.630 1.00 78.62 433 ASP A CA 1
ATOM 3466 C C . ASP A 1 433 ? -16.483 -7.780 -5.760 1.00 78.62 433 ASP A C 1
ATOM 3468 O O . ASP A 1 433 ? -15.836 -7.628 -6.795 1.00 78.62 433 ASP A O 1
ATOM 3472 N N . GLU A 1 434 ? -16.305 -6.977 -4.705 1.00 74.69 434 GLU A N 1
ATOM 3473 C CA . GLU A 1 434 ? -15.311 -5.900 -4.622 1.00 74.69 434 GLU A CA 1
ATOM 3474 C C . GLU A 1 434 ? -13.889 -6.465 -4.765 1.00 74.69 434 GLU A C 1
ATOM 3476 O O . GLU A 1 434 ? -13.097 -5.917 -5.533 1.00 74.69 434 GLU A O 1
ATOM 3481 N N . SER A 1 435 ? -13.563 -7.586 -4.106 1.00 70.75 435 SER A N 1
ATOM 3482 C CA . SER A 1 435 ? -12.260 -8.256 -4.259 1.00 70.75 435 SER A CA 1
ATOM 3483 C C . SER A 1 435 ? -12.051 -8.791 -5.682 1.00 70.75 435 SER A C 1
ATOM 3485 O O . SER A 1 435 ? -10.985 -8.603 -6.277 1.00 70.75 435 SER A O 1
ATOM 3487 N N . LEU A 1 436 ? -13.077 -9.410 -6.275 1.00 76.00 436 LEU A N 1
ATOM 3488 C CA . LEU A 1 436 ? -13.031 -9.925 -7.644 1.00 76.00 436 LEU A CA 1
ATOM 3489 C C . LEU A 1 436 ? -12.889 -8.791 -8.673 1.00 76.00 436 LEU A C 1
ATOM 3491 O O . LEU A 1 436 ? -12.081 -8.892 -9.599 1.00 76.00 436 LEU A O 1
ATOM 3495 N N . ALA A 1 437 ? -13.620 -7.689 -8.492 1.00 75.88 437 ALA A N 1
ATOM 3496 C CA . ALA A 1 437 ? -13.530 -6.491 -9.318 1.00 75.88 437 ALA A CA 1
ATOM 3497 C C . ALA A 1 437 ? -12.163 -5.803 -9.184 1.00 75.88 437 ALA A C 1
ATOM 3499 O O . ALA A 1 437 ? -11.573 -5.429 -10.195 1.00 75.88 437 ALA A O 1
ATOM 3500 N N . GLN A 1 438 ? -11.604 -5.703 -7.972 1.00 71.25 438 GLN A N 1
ATOM 3501 C CA . GLN A 1 438 ? -10.249 -5.183 -7.748 1.00 71.25 438 GLN A CA 1
ATOM 3502 C C . GLN A 1 438 ? -9.187 -6.036 -8.455 1.00 71.25 438 GLN A C 1
ATOM 3504 O O . GLN A 1 438 ? -8.278 -5.482 -9.075 1.00 71.25 438 GLN A O 1
ATOM 3509 N N . LYS A 1 439 ? -9.323 -7.369 -8.437 1.00 75.75 439 LYS A N 1
ATOM 3510 C CA . LYS A 1 439 ? -8.421 -8.294 -9.149 1.00 75.75 439 LYS A CA 1
ATOM 3511 C C . LYS A 1 439 ? -8.549 -8.191 -10.671 1.00 75.75 439 LYS A C 1
ATOM 3513 O O . LYS A 1 439 ? -7.529 -8.196 -11.360 1.00 75.75 439 LYS A O 1
ATOM 3518 N N . ARG A 1 440 ? -9.766 -8.020 -11.204 1.00 77.25 440 ARG A N 1
ATOM 3519 C CA . ARG A 1 440 ? -9.997 -7.727 -12.634 1.00 77.25 440 ARG A CA 1
ATOM 3520 C C . ARG A 1 440 ? -9.379 -6.388 -13.039 1.00 77.25 440 ARG A C 1
ATOM 3522 O O . ARG A 1 440 ? -8.581 -6.354 -13.968 1.00 77.25 440 ARG A O 1
ATOM 3529 N N . ALA A 1 441 ? -9.639 -5.322 -12.282 1.00 66.81 441 ALA A N 1
ATOM 3530 C CA . ALA A 1 441 ? -9.072 -3.997 -12.530 1.00 66.81 441 ALA A CA 1
ATOM 3531 C C . ALA A 1 441 ? -7.534 -3.977 -12.426 1.00 66.81 441 ALA A C 1
ATOM 3533 O O . ALA A 1 441 ? -6.878 -3.286 -13.203 1.00 66.81 441 ALA A O 1
ATOM 3534 N N . PHE A 1 442 ? -6.939 -4.753 -11.509 1.00 66.69 442 PHE A N 1
ATOM 3535 C CA . PHE A 1 442 ? -5.485 -4.950 -11.449 1.00 66.69 442 PHE A CA 1
ATOM 3536 C C . PHE A 1 442 ? -4.948 -5.567 -12.745 1.00 66.69 442 PHE A C 1
ATOM 3538 O O . PHE A 1 442 ? -3.975 -5.066 -13.310 1.00 66.69 442 PHE A O 1
ATOM 3545 N N . PHE A 1 443 ? -5.591 -6.638 -13.218 1.00 70.81 443 PHE A N 1
ATOM 3546 C CA . PHE A 1 443 ? -5.209 -7.337 -14.440 1.00 70.81 443 PHE A CA 1
ATOM 3547 C C . PHE A 1 443 ? -5.359 -6.442 -15.677 1.00 70.81 443 PHE A C 1
ATOM 3549 O O . PHE A 1 443 ? -4.410 -6.307 -16.443 1.00 70.81 443 PHE A O 1
ATOM 3556 N N . GLU A 1 444 ? -6.504 -5.778 -15.848 1.00 75.00 444 GLU A N 1
ATOM 3557 C CA . GLU A 1 444 ? -6.754 -4.838 -16.950 1.00 75.00 444 GLU A CA 1
ATOM 3558 C C . GLU A 1 444 ? -5.743 -3.685 -16.961 1.00 75.00 444 GLU A C 1
ATOM 3560 O O . GLU A 1 444 ? -5.167 -3.376 -18.005 1.00 75.00 444 GLU A O 1
ATOM 3565 N N . TYR A 1 445 ? -5.456 -3.094 -15.796 1.00 66.62 445 TYR A N 1
ATOM 3566 C CA . TYR A 1 445 ? -4.446 -2.045 -15.670 1.00 66.62 445 TYR A CA 1
ATOM 3567 C C . TYR A 1 445 ? -3.041 -2.544 -16.044 1.00 66.62 445 TYR A C 1
ATOM 3569 O O . TYR A 1 445 ? -2.311 -1.851 -16.751 1.00 66.62 445 TYR A O 1
ATOM 3577 N N . ASP A 1 446 ? -2.652 -3.751 -15.621 1.00 61.09 446 ASP A N 1
ATOM 3578 C CA . ASP A 1 446 ? -1.364 -4.348 -15.992 1.00 61.09 446 ASP A CA 1
ATOM 3579 C C . ASP A 1 446 ? -1.261 -4.626 -17.506 1.00 61.09 446 ASP A C 1
ATOM 3581 O O . ASP A 1 446 ? -0.215 -4.363 -18.106 1.00 61.09 446 ASP A O 1
ATOM 3585 N N . GLN A 1 447 ? -2.348 -5.061 -18.158 1.00 72.56 447 GLN A N 1
ATOM 3586 C CA . GLN A 1 447 ? -2.397 -5.187 -19.622 1.00 72.56 447 GLN A CA 1
ATOM 3587 C C . GLN A 1 447 ? -2.231 -3.826 -20.315 1.00 72.56 447 GLN A C 1
ATOM 3589 O O . GLN A 1 447 ? -1.372 -3.689 -21.187 1.00 72.56 447 GLN A O 1
ATOM 3594 N N . GLN A 1 448 ? -2.956 -2.791 -19.875 1.00 74.44 448 GLN A N 1
ATOM 3595 C CA . GLN A 1 448 ? -2.811 -1.430 -20.409 1.00 74.44 448 GLN A CA 1
ATOM 3596 C C . GLN A 1 448 ? -1.382 -0.888 -20.232 1.00 74.44 448 GLN A C 1
ATOM 3598 O O . GLN A 1 448 ? -0.835 -0.264 -21.140 1.00 74.44 448 GLN A O 1
ATOM 3603 N N . GLN A 1 449 ? -0.729 -1.143 -19.092 1.00 61.56 449 GLN A N 1
ATOM 3604 C CA . GLN A 1 449 ? 0.665 -0.731 -18.881 1.00 61.56 449 GLN A CA 1
ATOM 3605 C C . GLN A 1 449 ? 1.648 -1.480 -19.793 1.00 61.56 449 GLN A C 1
ATOM 3607 O O . GLN A 1 449 ? 2.613 -0.877 -20.274 1.00 61.56 449 GLN A O 1
ATOM 3612 N N . LYS A 1 450 ? 1.412 -2.768 -20.074 1.00 70.62 450 LYS A N 1
ATOM 3613 C CA . LYS A 1 450 ? 2.197 -3.537 -21.056 1.00 70.62 450 LYS A CA 1
ATOM 3614 C C . LYS A 1 450 ? 2.034 -2.977 -22.469 1.00 70.62 450 LYS A C 1
ATOM 3616 O O . LYS A 1 450 ? 3.040 -2.791 -23.152 1.00 70.62 450 LYS A O 1
ATOM 3621 N N . GLU A 1 451 ? 0.810 -2.649 -22.872 1.00 82.06 451 GLU A N 1
ATOM 3622 C CA . GLU A 1 451 ? 0.506 -2.047 -24.174 1.00 82.06 451 GLU A CA 1
ATOM 3623 C C . GLU A 1 451 ? 1.157 -0.662 -24.329 1.00 82.06 451 GLU A C 1
ATOM 3625 O O . GLU A 1 451 ? 1.911 -0.435 -25.274 1.00 82.06 451 GLU A O 1
ATOM 3630 N N . ILE A 1 452 ? 0.981 0.235 -23.351 1.00 70.38 452 ILE A N 1
ATOM 3631 C CA . ILE A 1 452 ? 1.623 1.562 -23.331 1.00 70.38 452 ILE A CA 1
ATOM 3632 C C . ILE A 1 452 ? 3.151 1.434 -23.407 1.00 70.38 452 ILE A C 1
ATOM 3634 O O . ILE A 1 452 ? 3.815 2.217 -24.091 1.00 70.38 452 ILE A O 1
ATOM 3638 N N . LYS A 1 453 ? 3.742 0.450 -22.720 1.00 70.06 453 LYS A N 1
ATOM 3639 C CA . LYS A 1 453 ? 5.185 0.193 -22.788 1.00 70.06 453 LYS A CA 1
ATOM 3640 C C . LYS A 1 453 ? 5.618 -0.249 -24.190 1.00 70.06 453 LYS A C 1
ATOM 3642 O O . LYS A 1 453 ? 6.632 0.258 -24.667 1.00 70.06 453 LYS A O 1
ATOM 3647 N N . LEU A 1 454 ? 4.864 -1.138 -24.838 1.00 81.62 454 LEU A N 1
ATOM 3648 C CA . LEU A 1 454 ? 5.141 -1.609 -26.198 1.00 81.62 454 LEU A CA 1
ATOM 3649 C C . LEU A 1 454 ? 5.033 -0.460 -27.214 1.00 81.62 454 LEU A C 1
ATOM 3651 O O . LEU A 1 454 ? 5.992 -0.188 -27.931 1.00 81.62 454 LEU A O 1
ATOM 3655 N N . LEU A 1 455 ? 3.943 0.313 -27.172 1.00 83.06 455 LEU A N 1
ATOM 3656 C CA . LEU A 1 455 ? 3.740 1.499 -28.015 1.00 83.06 455 LEU A CA 1
ATOM 3657 C C . LEU A 1 455 ? 4.870 2.531 -27.861 1.00 83.06 455 LEU A C 1
ATOM 3659 O O . LEU A 1 455 ? 5.325 3.120 -28.841 1.00 83.06 455 LEU A O 1
ATOM 3663 N N . ASN A 1 456 ? 5.371 2.738 -26.640 1.00 71.88 456 ASN A N 1
ATOM 3664 C CA . ASN A 1 456 ? 6.519 3.614 -26.395 1.00 71.88 456 ASN A CA 1
ATOM 3665 C C . ASN A 1 456 ? 7.841 3.049 -26.946 1.00 71.88 456 ASN A C 1
ATOM 3667 O O . ASN A 1 456 ? 8.701 3.823 -27.375 1.00 71.88 456 ASN A O 1
ATOM 3671 N N . GLN A 1 457 ? 8.020 1.724 -26.962 1.00 77.56 457 GLN A N 1
ATOM 3672 C CA . GLN A 1 457 ? 9.168 1.083 -27.610 1.00 77.56 457 GLN A CA 1
ATOM 3673 C C . GLN A 1 457 ? 9.090 1.235 -29.136 1.00 77.56 457 GLN A C 1
ATOM 3675 O O . GLN A 1 457 ? 10.066 1.688 -29.736 1.00 77.56 457 GLN A O 1
ATOM 3680 N N . ASP A 1 458 ? 7.929 0.991 -29.742 1.00 88.38 458 ASP A N 1
ATOM 3681 C CA . ASP A 1 458 ? 7.703 1.151 -31.185 1.00 88.38 458 ASP A CA 1
ATOM 3682 C C . ASP A 1 458 ? 7.889 2.602 -31.645 1.00 88.38 458 ASP A C 1
ATOM 3684 O O . ASP A 1 458 ? 8.562 2.868 -32.642 1.00 88.38 458 ASP A O 1
ATOM 3688 N N . ASN A 1 459 ? 7.356 3.569 -30.892 1.00 82.31 459 ASN A N 1
ATOM 3689 C CA . ASN A 1 459 ? 7.562 4.992 -31.169 1.00 82.31 459 ASN A CA 1
ATOM 3690 C C . ASN A 1 459 ? 9.046 5.377 -31.098 1.00 82.31 459 ASN A C 1
ATOM 3692 O O . ASN A 1 459 ? 9.521 6.160 -31.923 1.00 82.31 459 ASN A O 1
ATOM 3696 N N . ARG A 1 460 ? 9.809 4.795 -30.163 1.00 82.69 460 ARG A N 1
ATOM 3697 C CA . ARG A 1 460 ? 11.259 5.008 -30.072 1.00 82.69 460 ARG A CA 1
ATOM 3698 C C . ARG A 1 460 ? 12.012 4.369 -31.242 1.00 82.69 460 ARG A C 1
ATOM 3700 O O . ARG A 1 460 ? 12.946 4.990 -31.745 1.00 82.69 460 ARG A O 1
ATOM 3707 N N . ILE A 1 461 ? 11.609 3.182 -31.700 1.00 87.38 461 ILE A N 1
ATOM 3708 C CA . ILE A 1 461 ? 12.173 2.541 -32.900 1.00 87.38 461 ILE A CA 1
ATOM 3709 C C . ILE A 1 461 ? 11.928 3.432 -34.123 1.00 87.38 461 ILE A C 1
ATOM 3711 O O . ILE A 1 461 ? 12.889 3.817 -34.783 1.00 87.38 461 ILE A O 1
ATOM 3715 N N . LYS A 1 462 ? 10.689 3.890 -34.346 1.00 88.88 462 LYS A N 1
ATOM 3716 C CA . LYS A 1 462 ? 10.343 4.821 -35.439 1.00 88.88 462 LYS A CA 1
ATOM 3717 C C . LYS A 1 462 ? 11.150 6.125 -35.384 1.00 88.88 462 LYS A C 1
ATOM 3719 O O . LYS A 1 462 ? 11.629 6.601 -36.410 1.00 88.88 462 LYS A O 1
ATOM 3724 N N . GLN A 1 463 ? 11.363 6.703 -34.198 1.00 84.44 463 GLN A N 1
ATOM 3725 C CA . GLN A 1 463 ? 12.229 7.883 -34.048 1.00 84.44 463 GLN A CA 1
ATOM 3726 C C . GLN A 1 463 ? 13.695 7.595 -34.415 1.00 84.4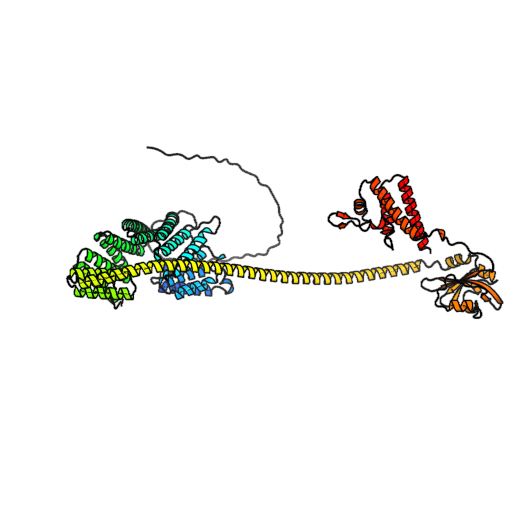4 463 GLN A C 1
ATOM 3728 O O . GLN A 1 463 ? 14.339 8.429 -35.057 1.00 84.44 463 GLN A O 1
ATOM 3733 N N . LEU A 1 464 ? 14.224 6.423 -34.048 1.00 87.81 464 LEU A N 1
ATOM 3734 C CA . LEU A 1 464 ? 15.573 5.994 -34.427 1.00 87.81 464 LEU A CA 1
ATOM 3735 C C . LEU A 1 464 ? 15.687 5.728 -35.935 1.00 87.81 464 LEU A C 1
ATOM 3737 O O . LEU A 1 464 ? 16.686 6.117 -36.532 1.00 87.81 464 LEU A O 1
ATOM 3741 N N . GLU A 1 465 ? 14.668 5.148 -36.571 1.00 91.00 465 GLU A N 1
ATOM 3742 C CA . GLU A 1 465 ? 14.600 4.967 -38.028 1.00 91.00 465 GLU A CA 1
ATOM 3743 C C . GLU A 1 465 ? 14.573 6.307 -38.770 1.00 91.00 465 GLU A C 1
ATOM 3745 O O . GLU A 1 465 ? 15.347 6.507 -39.707 1.00 91.00 465 GLU A O 1
ATOM 3750 N N . ILE A 1 466 ? 13.750 7.260 -38.319 1.00 91.50 466 ILE A N 1
ATOM 3751 C CA . ILE A 1 466 ? 13.706 8.624 -38.868 1.00 91.50 466 ILE A CA 1
ATOM 3752 C C . ILE A 1 466 ? 15.068 9.313 -38.704 1.00 91.50 466 ILE A C 1
ATOM 3754 O O . ILE A 1 466 ? 15.553 9.939 -39.646 1.00 91.50 466 ILE A O 1
ATOM 3758 N N . SER A 1 467 ? 15.712 9.182 -37.540 1.00 86.56 467 SER A N 1
ATOM 3759 C CA . SER A 1 467 ? 17.052 9.732 -37.287 1.00 86.56 467 SER A CA 1
ATOM 3760 C C . SER A 1 467 ? 18.120 9.086 -38.182 1.00 86.56 467 SER A C 1
ATOM 3762 O O . SER A 1 467 ? 18.906 9.783 -38.818 1.00 86.56 467 SER A O 1
ATOM 3764 N N . ASN A 1 468 ? 18.097 7.759 -38.328 1.00 90.69 468 ASN A N 1
ATOM 3765 C CA . ASN A 1 468 ? 18.993 7.014 -39.213 1.00 90.69 468 ASN A CA 1
ATOM 3766 C C . ASN A 1 468 ? 18.804 7.426 -40.683 1.00 90.69 468 ASN A C 1
ATOM 3768 O O . ASN A 1 468 ? 19.775 7.687 -41.387 1.00 90.69 468 ASN A O 1
ATOM 3772 N N . ASN A 1 469 ? 17.560 7.562 -41.145 1.00 92.75 469 ASN A N 1
ATOM 3773 C CA . ASN A 1 469 ? 17.265 8.003 -42.507 1.00 92.75 469 ASN A CA 1
ATOM 3774 C C . ASN A 1 469 ? 17.689 9.462 -42.743 1.00 92.75 469 ASN A C 1
ATOM 3776 O O . ASN A 1 469 ? 18.273 9.747 -43.787 1.00 92.75 469 ASN A O 1
ATOM 3780 N N . LYS A 1 470 ? 17.512 10.361 -41.763 1.00 91.25 470 LYS A N 1
ATOM 3781 C CA . LYS A 1 470 ? 18.100 11.712 -41.808 1.00 91.25 470 LYS A CA 1
ATOM 3782 C C . LYS A 1 470 ? 19.624 11.651 -41.930 1.00 91.25 470 LYS A C 1
ATOM 3784 O O . LYS A 1 470 ? 20.171 12.284 -42.823 1.00 91.25 470 LYS A O 1
ATOM 3789 N N . ASN A 1 471 ? 20.302 10.839 -41.118 1.00 90.31 471 ASN A N 1
ATOM 3790 C CA . ASN A 1 471 ? 21.760 10.690 -41.173 1.00 90.31 471 ASN A CA 1
ATOM 3791 C C . ASN A 1 471 ? 22.247 10.132 -42.522 1.00 90.31 471 ASN A C 1
ATOM 3793 O O . ASN A 1 471 ? 23.236 10.628 -43.055 1.00 90.31 471 ASN A O 1
ATOM 3797 N N . LYS A 1 472 ? 21.537 9.160 -43.115 1.00 93.88 472 LYS A N 1
ATOM 3798 C CA . LYS A 1 472 ? 21.822 8.646 -44.468 1.00 93.88 472 LYS A CA 1
ATOM 3799 C C . LYS A 1 472 ? 21.679 9.731 -45.538 1.00 93.88 472 LYS A C 1
ATOM 3801 O O . LYS A 1 472 ? 22.546 9.836 -46.399 1.00 93.88 472 LYS A O 1
ATOM 3806 N N . ILE A 1 473 ? 20.620 10.543 -45.474 1.00 94.12 473 ILE A N 1
ATOM 3807 C CA . ILE A 1 473 ? 20.401 11.664 -46.403 1.00 94.12 473 ILE A CA 1
ATOM 3808 C C . ILE A 1 473 ? 21.506 12.717 -46.238 1.00 94.12 473 ILE A C 1
ATOM 3810 O O . ILE A 1 473 ? 22.105 13.123 -47.230 1.00 94.12 473 ILE A O 1
ATOM 3814 N N . THR A 1 474 ? 21.843 13.101 -45.003 1.00 92.88 474 THR A N 1
ATOM 3815 C CA . THR A 1 474 ? 22.945 14.034 -44.717 1.00 92.88 474 THR A CA 1
ATOM 3816 C C . THR A 1 474 ? 24.279 13.507 -45.245 1.00 92.88 474 THR A C 1
ATOM 3818 O O . THR A 1 474 ? 25.008 14.251 -45.896 1.00 92.88 474 THR A O 1
ATOM 3821 N N . LEU A 1 475 ? 24.587 12.222 -45.031 1.00 95.25 475 LEU A N 1
ATOM 3822 C CA . LEU A 1 475 ? 25.801 11.592 -45.553 1.00 95.25 475 LEU A CA 1
ATOM 3823 C C . LEU A 1 475 ? 25.827 11.608 -47.087 1.00 95.25 475 LEU A C 1
ATOM 3825 O O . LEU A 1 475 ? 26.856 11.941 -47.662 1.00 95.25 475 LEU A O 1
ATOM 3829 N N . LEU A 1 476 ? 24.705 11.300 -47.744 1.00 96.38 476 LEU A N 1
ATOM 3830 C CA . LEU A 1 476 ? 24.587 11.319 -49.204 1.00 96.38 476 LEU A CA 1
ATOM 3831 C C . LEU A 1 476 ? 24.779 12.731 -49.786 1.00 96.38 476 LEU A C 1
ATOM 3833 O O . LEU A 1 476 ? 25.484 12.897 -50.776 1.00 96.38 476 LEU A O 1
ATOM 3837 N N . ILE A 1 477 ? 24.224 13.763 -49.147 1.00 96.50 477 ILE A N 1
ATOM 3838 C CA . ILE A 1 477 ? 24.468 15.163 -49.531 1.00 96.50 477 ILE A CA 1
ATOM 3839 C C . ILE A 1 477 ? 25.960 15.507 -49.387 1.00 96.50 477 ILE A C 1
ATOM 3841 O O . ILE A 1 477 ? 26.544 16.127 -50.277 1.00 96.50 477 ILE A O 1
ATOM 3845 N N . LEU A 1 478 ? 26.598 15.070 -48.298 1.00 96.31 478 LEU A N 1
ATOM 3846 C CA . LEU A 1 478 ? 28.003 15.360 -48.004 1.00 96.31 478 LEU A CA 1
ATOM 3847 C C . LEU A 1 478 ? 28.961 14.616 -48.957 1.00 96.31 478 LEU A C 1
ATOM 3849 O O . LEU A 1 478 ? 29.953 15.196 -49.399 1.00 96.31 478 LEU A O 1
ATOM 3853 N N . THR A 1 479 ? 28.647 13.378 -49.363 1.00 95.31 479 THR A N 1
ATOM 3854 C CA . THR A 1 479 ? 29.422 12.656 -50.389 1.00 95.31 479 THR A CA 1
ATOM 3855 C C . THR A 1 479 ? 29.255 13.270 -51.777 1.00 95.31 479 THR A C 1
ATOM 3857 O O . THR A 1 479 ? 30.252 13.417 -52.483 1.00 95.31 479 THR A O 1
ATOM 3860 N N . ILE A 1 480 ? 28.047 13.702 -52.159 1.00 96.62 480 ILE A N 1
ATOM 3861 C CA . ILE A 1 480 ? 27.821 14.444 -53.412 1.00 96.62 480 ILE A CA 1
ATOM 3862 C C . ILE A 1 480 ? 28.622 15.754 -53.407 1.00 96.62 480 ILE A C 1
ATOM 3864 O O . ILE A 1 480 ? 29.311 16.051 -54.382 1.00 96.62 480 ILE A O 1
ATOM 3868 N N . PHE A 1 481 ? 28.607 16.504 -52.302 1.00 96.44 481 PHE A N 1
ATOM 3869 C CA . PHE A 1 481 ? 29.395 17.730 -52.158 1.00 96.44 481 PHE A CA 1
ATOM 3870 C C . PHE A 1 481 ? 30.907 17.475 -52.301 1.00 96.44 481 PHE A C 1
ATOM 3872 O O . PHE A 1 481 ? 31.585 18.189 -53.040 1.00 96.44 481 PHE A O 1
ATOM 3879 N N . LEU A 1 482 ? 31.436 16.422 -51.666 1.00 95.44 482 LEU A N 1
ATOM 3880 C CA . LEU A 1 482 ? 32.841 16.022 -51.810 1.00 95.44 482 LEU A CA 1
ATOM 3881 C C . LEU A 1 482 ? 33.197 15.614 -53.248 1.00 95.44 482 LEU A C 1
ATOM 3883 O O . LEU A 1 482 ? 34.264 15.989 -53.732 1.00 95.44 482 LEU A O 1
ATOM 3887 N N . LEU A 1 483 ? 32.312 14.901 -53.953 1.00 95.75 483 LEU A N 1
ATOM 3888 C CA . LEU A 1 483 ? 32.505 14.546 -55.364 1.00 95.75 483 LEU A CA 1
ATOM 3889 C C . LEU A 1 483 ? 32.517 15.783 -56.275 1.00 95.75 483 LEU A C 1
ATOM 3891 O O . LEU A 1 483 ? 33.346 15.861 -57.182 1.00 95.75 483 LEU A O 1
ATOM 3895 N N . VAL A 1 484 ? 31.652 16.769 -56.018 1.00 96.12 484 VAL A N 1
ATOM 3896 C CA . VAL A 1 484 ? 31.660 18.058 -56.732 1.00 96.12 484 VAL A CA 1
ATOM 3897 C C . VAL A 1 484 ? 32.955 18.828 -56.453 1.00 96.12 484 VAL A C 1
ATOM 3899 O O . VAL A 1 484 ? 33.604 19.287 -57.388 1.00 96.12 484 VAL A O 1
ATOM 3902 N N . MET A 1 485 ? 33.399 18.913 -55.198 1.00 95.31 485 MET A N 1
ATOM 3903 C CA . MET A 1 485 ? 34.673 19.559 -54.857 1.00 95.31 485 MET A CA 1
ATOM 3904 C C . MET A 1 485 ? 35.872 18.868 -55.526 1.00 95.31 485 MET A C 1
ATOM 3906 O O . MET A 1 485 ? 36.735 19.537 -56.098 1.00 95.31 485 MET A O 1
ATOM 3910 N N . ALA A 1 486 ? 35.910 17.533 -55.519 1.00 93.44 486 ALA A N 1
ATOM 3911 C CA . ALA A 1 486 ? 36.953 16.760 -56.187 1.00 93.44 486 ALA A CA 1
ATOM 3912 C C . ALA A 1 486 ? 36.941 16.963 -57.713 1.00 93.44 486 ALA A C 1
ATOM 3914 O O . ALA A 1 486 ? 38.007 17.098 -58.316 1.00 93.44 486 ALA A O 1
ATOM 3915 N N . SER A 1 487 ? 35.761 17.041 -58.341 1.00 93.56 487 SER A N 1
ATOM 3916 C CA . SER A 1 487 ? 35.651 17.288 -59.783 1.00 93.56 487 SER A CA 1
ATOM 3917 C C . SER A 1 487 ? 36.121 18.697 -60.162 1.00 93.56 487 SER A C 1
ATOM 3919 O O . SER A 1 487 ? 36.861 18.838 -61.134 1.00 93.56 487 SER A O 1
ATOM 3921 N N . VAL A 1 488 ? 35.815 19.721 -59.356 1.00 95.50 488 VAL A N 1
ATOM 3922 C CA . VAL A 1 488 ? 36.329 21.091 -59.542 1.00 95.50 488 VAL A CA 1
ATOM 3923 C C . VAL A 1 488 ? 37.858 21.128 -59.447 1.00 95.50 488 VAL A C 1
ATOM 3925 O O . VAL A 1 488 ? 38.514 21.668 -60.340 1.00 95.50 488 VAL A O 1
ATOM 3928 N N . VAL A 1 489 ? 38.452 20.498 -58.426 1.00 94.62 489 VAL A N 1
ATOM 3929 C CA . VAL A 1 489 ? 39.919 20.402 -58.284 1.00 94.62 489 VAL A CA 1
ATOM 3930 C C . VAL A 1 489 ? 40.546 19.663 -59.472 1.00 94.62 489 VAL A C 1
ATOM 3932 O O . VAL A 1 489 ? 41.560 20.111 -60.014 1.00 94.62 489 VAL A O 1
ATOM 3935 N N . PHE A 1 490 ? 39.930 18.571 -59.930 1.00 93.69 490 PHE A N 1
ATOM 3936 C CA . PHE A 1 490 ? 40.393 17.808 -61.089 1.00 93.69 490 PHE A CA 1
ATOM 3937 C C . PHE A 1 490 ? 40.311 18.609 -62.399 1.00 93.69 490 PHE A C 1
ATOM 3939 O O . PHE A 1 490 ? 41.250 18.576 -63.194 1.00 93.69 490 PHE A O 1
ATOM 3946 N N . ILE A 1 491 ? 39.245 19.389 -62.608 1.00 93.25 491 ILE A N 1
ATOM 3947 C CA . ILE A 1 491 ? 39.104 20.296 -63.758 1.00 93.25 491 ILE A CA 1
ATOM 3948 C C . ILE A 1 491 ? 40.198 21.372 -63.733 1.00 93.25 491 ILE A C 1
ATOM 3950 O O . ILE A 1 491 ? 40.869 21.583 -64.744 1.00 93.25 491 ILE A O 1
ATOM 3954 N N . ILE A 1 492 ? 40.449 22.004 -62.581 1.00 92.62 492 ILE A N 1
ATOM 3955 C CA . ILE A 1 492 ? 41.528 22.995 -62.419 1.00 92.62 492 ILE A CA 1
ATOM 3956 C C . ILE A 1 492 ? 42.897 22.364 -62.725 1.00 92.62 492 ILE A C 1
ATOM 3958 O O . ILE A 1 492 ? 43.706 22.951 -63.451 1.00 92.62 492 ILE A O 1
ATOM 3962 N N . TRP A 1 493 ? 43.150 21.147 -62.236 1.00 92.31 493 TRP A N 1
ATOM 3963 C CA . TRP A 1 493 ? 44.373 20.399 -62.533 1.00 92.31 493 TRP A CA 1
ATOM 3964 C C . TRP A 1 493 ? 44.511 20.068 -64.026 1.00 92.31 493 TRP A C 1
ATOM 3966 O O . TRP A 1 493 ? 45.581 20.287 -64.596 1.00 92.31 493 TRP A O 1
ATOM 3976 N N . LEU A 1 494 ? 43.439 19.620 -64.692 1.00 89.06 494 LEU A N 1
ATOM 3977 C CA . LEU A 1 494 ? 43.432 19.356 -66.135 1.00 89.06 494 LEU A CA 1
ATOM 3978 C C . LEU A 1 494 ? 43.738 20.616 -66.953 1.00 89.06 494 LEU A C 1
ATOM 3980 O O . LEU A 1 494 ? 44.533 20.553 -67.891 1.00 89.06 494 LEU A O 1
ATOM 3984 N N . LEU A 1 495 ? 43.148 21.761 -66.597 1.00 90.69 495 LEU A N 1
ATOM 3985 C CA . LEU A 1 495 ? 43.417 23.041 -67.257 1.00 90.69 495 LEU A CA 1
ATOM 3986 C C . LEU A 1 495 ? 44.883 23.467 -67.071 1.00 90.69 495 LEU A C 1
ATOM 3988 O O . LEU A 1 495 ? 45.543 23.846 -68.042 1.00 90.69 495 LEU A O 1
ATOM 3992 N N . LYS A 1 496 ? 45.432 23.321 -65.857 1.00 89.75 496 LYS A N 1
ATOM 3993 C CA . LYS A 1 496 ? 46.850 23.594 -65.570 1.00 89.75 496 LYS A CA 1
ATO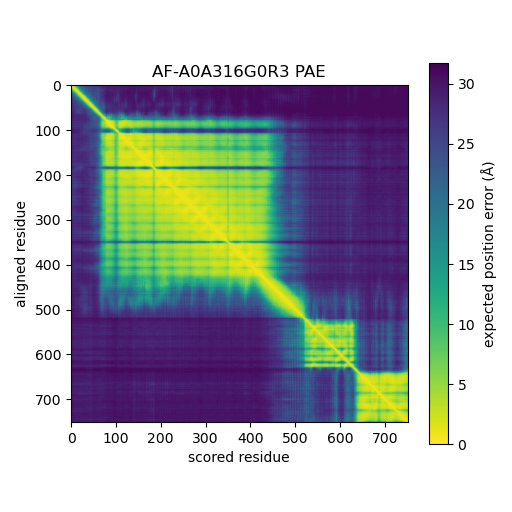M 3994 C C . LYS A 1 496 ? 47.783 22.660 -66.352 1.00 89.75 496 LYS A C 1
ATOM 3996 O O . LYS A 1 496 ? 48.728 23.141 -66.976 1.00 89.75 496 LYS A O 1
ATOM 4001 N N . LYS A 1 497 ? 47.486 21.356 -66.396 1.00 87.44 497 LYS A N 1
ATOM 4002 C CA . LYS A 1 497 ? 48.262 20.355 -67.145 1.00 87.44 497 LYS A CA 1
ATOM 4003 C C . LYS A 1 497 ? 48.216 20.602 -68.655 1.00 87.44 497 LYS A C 1
ATOM 4005 O O . LYS A 1 497 ? 49.252 20.529 -69.307 1.00 87.44 497 LYS A O 1
ATOM 4010 N N . ARG A 1 498 ? 47.054 20.962 -69.218 1.00 82.00 498 ARG A N 1
ATOM 4011 C CA . ARG A 1 498 ? 46.930 21.374 -70.632 1.00 82.00 498 ARG A CA 1
ATOM 4012 C C . ARG A 1 498 ? 47.796 22.596 -70.944 1.00 82.00 498 ARG A C 1
ATOM 4014 O O . ARG A 1 498 ? 48.484 22.590 -71.959 1.00 82.00 498 ARG A O 1
ATOM 4021 N N . LYS A 1 499 ? 47.819 23.605 -70.063 1.00 83.62 499 LYS A N 1
ATOM 4022 C CA . LYS A 1 499 ? 48.676 24.792 -70.229 1.00 83.62 499 LYS A CA 1
ATOM 4023 C C . LYS A 1 499 ? 50.170 24.441 -70.184 1.00 83.62 499 LYS A C 1
ATOM 4025 O O . LYS A 1 499 ? 50.925 24.960 -70.997 1.00 83.62 499 LYS A O 1
ATOM 4030 N N . GLN A 1 500 ? 50.583 23.541 -69.288 1.00 81.38 500 GLN A N 1
ATOM 4031 C CA . GLN A 1 500 ? 51.968 23.053 -69.219 1.00 81.38 500 GLN A CA 1
ATOM 4032 C C . GLN A 1 500 ? 52.373 22.276 -70.479 1.00 81.38 500 GLN A C 1
ATOM 4034 O O . GLN A 1 500 ? 53.394 22.603 -71.070 1.00 81.38 500 GLN A O 1
ATOM 4039 N N . MET A 1 501 ? 51.555 21.316 -70.931 1.00 77.00 501 MET A N 1
ATOM 4040 C CA . MET A 1 501 ? 51.840 20.550 -72.155 1.00 77.00 501 MET A CA 1
ATOM 4041 C C . MET A 1 501 ? 51.903 21.447 -73.398 1.00 77.00 501 MET A C 1
ATOM 4043 O O . MET A 1 501 ? 52.744 21.234 -74.264 1.00 77.00 501 MET A O 1
ATOM 4047 N N . LYS A 1 502 ? 51.054 22.481 -73.484 1.00 79.00 502 LYS A N 1
ATOM 4048 C CA . LYS A 1 502 ? 51.124 23.453 -74.583 1.00 79.00 502 LYS A CA 1
ATOM 4049 C C . LYS A 1 502 ? 52.465 24.201 -74.592 1.00 79.00 502 LYS A C 1
ATOM 4051 O O . LYS A 1 502 ? 53.079 24.296 -75.646 1.00 79.00 502 LYS A O 1
ATOM 4056 N N . ALA A 1 503 ? 52.946 24.653 -73.432 1.00 79.25 503 ALA A N 1
ATOM 4057 C CA . ALA A 1 503 ? 54.236 25.335 -73.326 1.00 79.25 503 ALA A CA 1
ATOM 4058 C C . ALA A 1 503 ? 55.430 24.419 -73.664 1.00 79.25 503 ALA A C 1
ATOM 4060 O O . ALA A 1 503 ? 56.364 24.866 -74.325 1.00 79.25 503 ALA A O 1
ATOM 4061 N N . THR A 1 504 ? 55.398 23.137 -73.272 1.00 78.06 504 THR A N 1
ATOM 4062 C CA . THR A 1 504 ? 56.456 22.184 -73.657 1.00 78.06 504 THR A CA 1
ATOM 4063 C C . THR A 1 504 ? 56.439 21.894 -75.156 1.00 78.06 504 THR A C 1
ATOM 4065 O O . THR A 1 504 ? 57.499 21.901 -75.768 1.00 78.06 504 THR A O 1
ATOM 4068 N N . PHE A 1 505 ? 55.261 21.734 -75.775 1.00 76.06 505 PHE A N 1
ATOM 4069 C CA . PHE A 1 505 ? 55.166 21.584 -77.233 1.00 76.06 505 PHE A CA 1
ATOM 4070 C C . PHE A 1 505 ? 55.625 22.843 -77.983 1.00 76.06 505 PHE A C 1
ATOM 4072 O O . PHE A 1 505 ? 56.280 22.726 -79.012 1.00 76.06 505 PHE A O 1
ATOM 4079 N N . GLU A 1 506 ? 55.340 24.046 -77.479 1.00 76.75 506 GLU A N 1
ATOM 4080 C CA . GLU A 1 506 ? 55.842 25.296 -78.072 1.00 76.75 506 GLU A CA 1
ATOM 4081 C C . GLU A 1 506 ? 57.380 25.386 -78.003 1.00 76.75 506 GLU A C 1
ATOM 4083 O O . GLU A 1 506 ? 58.008 25.784 -78.985 1.00 76.75 506 GLU A O 1
ATOM 4088 N N . GLN A 1 507 ? 58.000 24.944 -76.901 1.00 77.00 507 GLN A N 1
ATOM 4089 C CA . GLN A 1 507 ? 59.463 24.826 -76.793 1.00 77.00 507 GLN A CA 1
ATOM 4090 C C . GLN A 1 507 ? 60.044 23.742 -77.712 1.00 77.00 507 GLN A C 1
ATOM 4092 O O . GLN A 1 507 ? 61.080 23.962 -78.334 1.00 77.00 507 GLN A O 1
ATOM 4097 N N . GLU A 1 508 ? 59.384 22.591 -77.831 1.00 74.56 508 GLU A N 1
ATOM 4098 C CA . GLU A 1 508 ? 59.824 21.476 -78.675 1.00 74.56 508 GLU A CA 1
ATOM 4099 C C . GLU A 1 508 ? 59.726 21.835 -80.169 1.00 74.56 508 GLU A C 1
ATOM 4101 O O . GLU A 1 508 ? 60.674 21.621 -80.923 1.00 74.56 508 GLU A O 1
ATOM 4106 N N . ILE A 1 509 ? 58.651 22.513 -80.591 1.00 69.00 509 ILE A N 1
ATOM 4107 C CA . ILE A 1 509 ? 58.514 23.088 -81.940 1.00 69.00 509 ILE A CA 1
ATOM 4108 C C . ILE A 1 509 ? 59.598 24.145 -82.205 1.00 69.00 509 ILE A C 1
ATOM 4110 O O . ILE A 1 509 ? 60.166 24.170 -83.297 1.00 69.00 509 ILE A O 1
ATOM 4114 N N . ALA A 1 510 ? 59.915 25.006 -81.231 1.00 72.06 510 ALA A N 1
ATOM 4115 C CA . ALA A 1 510 ? 60.993 25.987 -81.369 1.00 72.06 510 ALA A CA 1
ATOM 4116 C C . ALA A 1 510 ? 62.370 25.311 -81.515 1.00 72.06 510 ALA A C 1
ATOM 4118 O O . ALA A 1 510 ? 63.131 25.666 -82.414 1.00 72.06 510 ALA A O 1
ATOM 4119 N N . PHE A 1 511 ? 62.651 24.286 -80.705 1.00 73.88 511 PHE A N 1
ATOM 4120 C CA . PHE A 1 511 ? 63.863 23.472 -80.801 1.00 73.88 511 PHE A CA 1
ATOM 4121 C C . PHE A 1 511 ? 63.973 22.763 -82.156 1.00 73.88 511 PHE A C 1
ATOM 4123 O O . PHE A 1 511 ? 65.025 22.812 -82.789 1.00 73.88 511 PHE A O 1
ATOM 4130 N N . HIS A 1 512 ? 62.890 22.161 -82.655 1.00 58.53 512 HIS A N 1
ATOM 4131 C CA . HIS A 1 512 ? 62.885 21.530 -83.975 1.00 58.53 512 HIS A CA 1
ATOM 4132 C C . HIS A 1 512 ? 63.079 22.540 -85.112 1.00 58.53 512 HIS A C 1
ATOM 4134 O O . HIS A 1 512 ? 63.838 22.249 -86.033 1.00 58.53 512 HIS A O 1
ATOM 4140 N N . ARG A 1 513 ? 62.489 23.742 -85.035 1.00 57.28 513 ARG A N 1
ATOM 4141 C CA . ARG A 1 513 ? 62.753 24.823 -86.004 1.00 57.28 513 ARG A CA 1
ATOM 4142 C C . ARG A 1 513 ? 64.223 25.246 -86.008 1.00 57.28 513 ARG A C 1
ATOM 4144 O O . ARG A 1 513 ? 64.801 25.367 -87.082 1.00 57.28 513 ARG A O 1
ATOM 4151 N N . GLN A 1 514 ? 64.835 25.395 -84.833 1.00 58.94 514 GLN A N 1
ATOM 4152 C CA . GLN A 1 514 ? 66.257 25.730 -84.709 1.00 58.94 514 GLN A CA 1
ATOM 4153 C C . GLN A 1 514 ? 67.162 24.605 -85.245 1.00 58.94 514 GLN A C 1
ATOM 4155 O O . GLN A 1 514 ? 68.119 24.852 -85.975 1.00 58.94 514 GLN A O 1
ATOM 4160 N N . LYS A 1 515 ? 66.804 23.345 -84.979 1.00 55.06 515 LYS A N 1
ATOM 4161 C CA . LYS A 1 515 ? 67.530 22.176 -85.490 1.00 55.06 515 LYS A CA 1
ATOM 4162 C C . LYS A 1 515 ? 67.406 22.018 -87.011 1.00 55.06 515 LYS A C 1
ATOM 4164 O O . LYS A 1 515 ? 68.334 21.530 -87.644 1.00 55.06 515 LYS A O 1
ATOM 4169 N N . VAL A 1 516 ? 66.289 22.451 -87.604 1.00 50.94 516 VAL A N 1
ATOM 4170 C CA . VAL A 1 516 ? 66.102 22.521 -89.064 1.00 50.94 516 VAL A CA 1
ATOM 4171 C C . VAL A 1 516 ? 66.962 23.625 -89.687 1.00 50.94 516 VAL A C 1
ATOM 4173 O O . VAL A 1 516 ? 67.530 23.393 -90.751 1.00 50.94 516 VAL A O 1
ATOM 4176 N N . THR A 1 517 ? 67.140 24.779 -89.030 1.00 49.88 517 THR A N 1
ATOM 4177 C CA . THR A 1 517 ? 68.086 25.806 -89.509 1.00 49.88 517 THR A CA 1
ATOM 4178 C C . THR A 1 517 ? 69.550 25.364 -89.417 1.00 49.88 517 THR A C 1
ATOM 4180 O O . THR A 1 517 ? 70.316 25.659 -90.331 1.00 49.88 517 THR A O 1
ATOM 4183 N N . ASP A 1 518 ? 69.929 24.590 -88.395 1.00 48.66 518 ASP A N 1
ATOM 4184 C CA . ASP A 1 518 ? 71.300 24.066 -88.245 1.00 48.66 518 ASP A CA 1
ATOM 4185 C C . ASP A 1 518 ? 71.621 22.894 -89.205 1.00 48.66 518 ASP A C 1
ATOM 4187 O O . ASP A 1 518 ? 72.788 22.591 -89.453 1.00 48.66 518 ASP A O 1
ATOM 4191 N N . LEU A 1 519 ? 70.603 22.237 -89.779 1.00 45.31 519 LEU A N 1
ATOM 4192 C CA . LEU A 1 519 ? 70.734 21.113 -90.726 1.00 45.31 519 LEU A CA 1
ATOM 4193 C C . LEU A 1 519 ? 70.672 21.538 -92.212 1.00 45.31 519 LEU A C 1
ATOM 4195 O O . LEU A 1 519 ? 70.497 20.698 -93.097 1.00 45.31 519 LEU A O 1
ATOM 4199 N N . GLY A 1 520 ? 70.821 22.834 -92.505 1.00 40.56 520 GLY A N 1
ATOM 4200 C CA . GLY A 1 520 ? 70.680 23.435 -93.839 1.00 40.56 520 GLY A CA 1
ATOM 4201 C C . GLY A 1 520 ? 71.800 23.134 -94.851 1.00 40.56 520 GLY A C 1
ATOM 4202 O O . GLY A 1 520 ? 72.326 24.062 -95.460 1.00 40.56 520 GLY A O 1
ATOM 4203 N N . SER A 1 521 ? 72.177 21.867 -95.058 1.00 39.75 521 SER A N 1
ATOM 4204 C CA . SER A 1 521 ? 73.336 21.478 -95.888 1.00 39.75 521 SER A CA 1
ATOM 4205 C C . SER A 1 521 ? 73.082 20.383 -96.939 1.00 39.75 521 SER A C 1
ATOM 4207 O O . SER A 1 521 ? 74.039 19.764 -97.399 1.00 39.75 521 SER A O 1
ATOM 4209 N N . ASN A 1 522 ? 71.832 20.137 -97.371 1.00 54.12 522 ASN A N 1
ATOM 4210 C CA . ASN A 1 522 ? 71.529 18.957 -98.209 1.00 54.12 522 ASN A CA 1
ATOM 4211 C C . ASN A 1 522 ? 70.692 19.142 -99.495 1.00 54.12 522 ASN A C 1
ATOM 4213 O O . ASN A 1 522 ? 70.184 18.157 -100.025 1.00 54.12 522 ASN A O 1
ATOM 4217 N N . TYR A 1 523 ? 70.618 20.346 -100.076 1.00 49.59 523 TYR A N 1
ATOM 4218 C CA . TYR A 1 523 ? 70.103 20.504 -101.454 1.00 49.59 523 TYR A CA 1
ATOM 4219 C C . TYR A 1 523 ? 71.093 19.950 -102.503 1.00 49.59 523 TYR A C 1
ATOM 4221 O O . TYR A 1 523 ? 70.722 19.186 -103.395 1.00 49.59 523 TYR A O 1
ATOM 4229 N N . ASN A 1 524 ? 72.386 20.263 -102.356 1.00 49.31 524 ASN A N 1
ATOM 4230 C CA . ASN A 1 524 ? 73.413 19.887 -103.338 1.00 49.31 524 ASN A CA 1
ATOM 4231 C C . ASN A 1 524 ? 73.771 18.390 -103.315 1.00 49.31 524 ASN A C 1
ATOM 4233 O O . ASN A 1 524 ? 74.035 17.814 -104.368 1.00 49.31 524 ASN A O 1
ATOM 4237 N N . SER A 1 525 ? 73.741 17.734 -102.152 1.00 49.69 525 SER A N 1
ATOM 4238 C CA . SER A 1 525 ? 74.040 16.296 -102.044 1.00 49.69 525 SER A CA 1
ATOM 4239 C C . SER A 1 525 ? 72.947 15.431 -102.678 1.00 49.69 525 SER A C 1
ATOM 4241 O O . SER A 1 525 ? 73.257 14.424 -103.310 1.00 49.69 525 SER A O 1
ATOM 4243 N N . LEU A 1 526 ? 71.678 15.855 -102.581 1.00 50.69 526 LEU A N 1
ATOM 4244 C CA . LEU A 1 526 ? 70.570 15.223 -103.304 1.00 50.69 526 LEU A CA 1
ATOM 4245 C C . LEU A 1 526 ? 70.750 15.384 -104.822 1.00 50.69 526 LEU A C 1
ATOM 4247 O O . LEU A 1 526 ? 70.648 14.400 -105.554 1.00 50.69 526 LEU A O 1
ATOM 4251 N N . LYS A 1 527 ? 71.111 16.590 -105.290 1.00 53.12 527 LYS A N 1
ATOM 4252 C CA . LYS A 1 527 ? 71.414 16.838 -106.711 1.00 53.12 527 LYS A CA 1
ATOM 4253 C C . LYS A 1 527 ? 72.581 15.974 -107.220 1.00 53.12 527 LYS A C 1
ATOM 4255 O O . LYS A 1 527 ? 72.533 15.496 -108.350 1.00 53.12 527 LYS A O 1
ATOM 4260 N N . SER A 1 528 ? 73.585 15.716 -106.376 1.00 55.91 528 SER A N 1
ATOM 4261 C CA . SER A 1 528 ? 74.707 14.813 -106.680 1.00 55.91 528 SER A CA 1
ATOM 4262 C C . SER A 1 528 ? 74.278 13.342 -106.792 1.00 55.91 528 SER A C 1
ATOM 4264 O O . SER A 1 528 ? 74.657 12.668 -107.747 1.00 55.91 528 SER A O 1
ATOM 4266 N N . ALA A 1 529 ? 73.441 12.851 -105.870 1.00 56.44 529 ALA A N 1
ATOM 4267 C CA . ALA A 1 529 ? 72.997 11.455 -105.855 1.00 56.44 529 ALA A CA 1
ATOM 4268 C C . ALA A 1 529 ? 72.105 11.100 -107.060 1.00 56.44 529 ALA A C 1
ATOM 4270 O O . ALA A 1 529 ? 72.355 10.110 -107.744 1.00 56.44 529 ALA A O 1
ATOM 4271 N N . PHE A 1 530 ? 71.104 11.931 -107.375 1.00 53.81 530 PHE A N 1
ATOM 4272 C CA . PHE A 1 530 ? 70.252 11.707 -108.551 1.00 53.81 530 PHE A CA 1
ATOM 4273 C C . PHE A 1 530 ? 70.977 11.997 -109.878 1.00 53.81 530 PHE A C 1
ATOM 4275 O O . PHE A 1 530 ? 70.644 11.407 -110.906 1.00 53.81 530 PHE A O 1
ATOM 4282 N N . GLY A 1 531 ? 71.996 12.866 -109.869 1.00 60.00 531 GLY A N 1
ATOM 4283 C CA . GLY A 1 531 ? 72.816 13.185 -111.041 1.00 60.00 531 GLY A CA 1
ATOM 4284 C C . GLY A 1 531 ? 73.653 12.016 -111.579 1.00 60.00 531 GLY A C 1
ATOM 4285 O O . GLY A 1 531 ? 74.031 12.048 -112.749 1.00 60.00 531 GLY A O 1
ATOM 4286 N N . GLN A 1 532 ? 73.917 10.996 -110.753 1.00 58.84 532 GLN A N 1
ATOM 4287 C CA . GLN A 1 532 ? 74.707 9.802 -111.095 1.00 58.84 532 GLN A CA 1
ATOM 4288 C C . GLN A 1 532 ? 73.869 8.608 -111.592 1.00 58.84 532 GLN A C 1
ATOM 4290 O O . GLN A 1 532 ? 74.436 7.589 -111.981 1.00 58.84 532 GLN A O 1
ATOM 4295 N N . LEU A 1 533 ? 72.536 8.705 -111.580 1.00 65.25 533 LEU A N 1
ATOM 4296 C CA . LEU A 1 533 ? 71.663 7.631 -112.062 1.00 65.25 533 LEU A CA 1
ATOM 4297 C C . LEU A 1 533 ? 71.707 7.534 -113.594 1.00 65.25 533 LEU A C 1
ATOM 4299 O O . LEU A 1 533 ? 71.625 8.546 -114.287 1.00 65.25 533 LEU A O 1
ATOM 4303 N N . THR A 1 534 ? 71.796 6.307 -114.112 1.00 62.09 534 THR A N 1
ATOM 4304 C CA . THR A 1 534 ? 71.899 6.002 -115.552 1.00 62.09 534 THR A CA 1
ATOM 4305 C C . THR A 1 534 ? 70.573 6.098 -116.307 1.00 62.09 534 THR A C 1
ATOM 4307 O O . THR A 1 534 ? 70.575 6.200 -117.529 1.00 62.09 534 THR A O 1
ATOM 4310 N N . GLN A 1 535 ? 69.437 6.075 -115.606 1.00 72.38 535 GLN A N 1
ATOM 4311 C CA . GLN A 1 535 ? 68.118 6.276 -116.210 1.00 72.38 535 GLN A CA 1
ATOM 4312 C C . GLN A 1 535 ? 67.833 7.778 -116.374 1.00 72.38 535 GLN A C 1
ATOM 4314 O O . GLN A 1 535 ? 68.063 8.526 -115.423 1.00 72.38 535 GLN A O 1
ATOM 4319 N N . PRO A 1 536 ? 67.314 8.254 -117.519 1.00 79.50 536 PRO A N 1
ATOM 4320 C CA . PRO A 1 536 ? 66.906 9.648 -117.692 1.00 79.50 536 PRO A CA 1
ATOM 4321 C C . PRO A 1 536 ? 65.726 10.017 -116.779 1.00 79.50 536 PRO A C 1
ATOM 4323 O O . PRO A 1 536 ? 64.653 9.421 -116.878 1.00 79.50 536 PRO A O 1
ATOM 4326 N N . ILE A 1 537 ? 65.907 11.010 -115.903 1.00 80.25 537 ILE A N 1
ATOM 4327 C CA . ILE A 1 537 ? 64.921 11.403 -114.880 1.00 80.25 537 ILE A CA 1
ATOM 4328 C C . ILE A 1 537 ? 64.606 12.901 -114.970 1.00 80.25 537 ILE A C 1
ATOM 4330 O O . ILE A 1 537 ? 65.506 13.742 -115.047 1.00 80.25 537 ILE A O 1
ATOM 4334 N N . MET A 1 538 ? 63.316 13.223 -114.878 1.00 82.56 538 MET A N 1
ATOM 4335 C CA . MET A 1 538 ? 62.757 14.565 -114.712 1.00 82.56 538 MET A CA 1
ATOM 4336 C C . MET A 1 538 ? 61.921 14.636 -113.429 1.00 82.56 538 MET A C 1
ATOM 4338 O O . MET A 1 538 ? 61.140 13.728 -113.146 1.00 82.56 538 MET A O 1
ATOM 4342 N N . LEU A 1 539 ? 62.047 15.725 -112.668 1.00 79.44 539 LEU A N 1
ATOM 4343 C CA . LEU A 1 539 ? 61.254 15.969 -111.459 1.00 79.44 539 LEU A CA 1
ATOM 4344 C C . LEU A 1 539 ? 60.472 17.282 -111.585 1.00 79.44 539 LEU A C 1
ATOM 4346 O O . LEU A 1 539 ? 61.069 18.339 -111.798 1.00 79.44 539 LEU A O 1
ATOM 4350 N N . PHE A 1 540 ? 59.152 17.220 -111.423 1.00 80.38 540 PHE A N 1
ATOM 4351 C CA . PHE A 1 540 ? 58.240 18.361 -111.512 1.00 80.38 540 PHE A CA 1
ATOM 4352 C C . PHE A 1 540 ? 57.624 18.692 -110.150 1.00 80.38 540 PHE A C 1
ATOM 4354 O O . PHE A 1 540 ? 57.274 17.794 -109.381 1.00 80.38 540 PHE A O 1
ATOM 4361 N N . ASN A 1 541 ? 57.466 19.985 -109.863 1.00 79.69 541 ASN A N 1
ATOM 4362 C CA . ASN A 1 541 ? 56.757 20.461 -108.672 1.00 79.69 541 ASN A CA 1
ATOM 4363 C C . ASN A 1 541 ? 55.234 20.575 -108.897 1.00 79.69 541 ASN A C 1
ATOM 4365 O O . ASN A 1 541 ? 54.731 20.410 -110.010 1.00 79.69 541 ASN A O 1
ATOM 4369 N N . ASN A 1 542 ? 54.503 20.940 -107.840 1.00 72.75 542 ASN A N 1
ATOM 4370 C CA . ASN A 1 542 ? 53.059 21.212 -107.870 1.00 72.75 542 ASN A CA 1
ATOM 4371 C C . ASN A 1 542 ? 52.632 22.330 -108.856 1.00 72.75 542 ASN A C 1
ATOM 4373 O O . ASN A 1 542 ? 51.468 22.389 -109.244 1.00 72.75 542 ASN A O 1
ATOM 4377 N N . GLN A 1 543 ? 53.560 23.184 -109.307 1.00 75.88 543 GLN A N 1
ATOM 4378 C CA . GLN A 1 543 ? 53.354 24.212 -110.340 1.00 75.88 543 GLN A CA 1
ATOM 4379 C C . GLN A 1 543 ? 53.681 23.723 -111.767 1.00 75.88 543 GLN A C 1
ATOM 4381 O O . GLN A 1 543 ? 53.720 24.527 -112.699 1.00 75.88 543 GLN A O 1
ATOM 4386 N N . GLN A 1 544 ? 53.914 22.417 -111.951 1.00 80.69 544 GLN A N 1
ATOM 4387 C CA . GLN A 1 544 ? 54.250 21.781 -113.233 1.00 80.69 544 GLN A CA 1
ATOM 4388 C C . GLN A 1 544 ? 55.551 22.312 -113.873 1.00 80.69 544 GLN A C 1
ATOM 4390 O O . GLN A 1 544 ? 55.741 22.222 -115.088 1.00 80.69 544 GLN A O 1
ATOM 4395 N N . THR A 1 545 ? 56.465 22.842 -113.057 1.00 80.25 545 THR A N 1
ATOM 4396 C CA . THR A 1 545 ? 57.796 23.312 -113.468 1.00 80.25 545 THR A CA 1
ATOM 4397 C C . THR A 1 545 ? 58.833 22.218 -113.227 1.00 80.25 545 THR A C 1
ATOM 4399 O O . THR A 1 545 ? 58.843 21.609 -112.154 1.00 80.25 545 THR A O 1
ATOM 4402 N N . LEU A 1 546 ? 59.726 21.983 -114.193 1.00 81.62 546 LEU A N 1
ATOM 4403 C CA . LEU A 1 546 ? 60.853 21.062 -114.045 1.00 81.62 546 LEU A CA 1
ATOM 4404 C C . LEU A 1 546 ? 61.864 21.634 -113.037 1.00 81.62 546 LEU A C 1
ATOM 4406 O O . LEU A 1 546 ? 62.571 22.593 -113.343 1.00 81.62 546 LEU A O 1
ATOM 4410 N N . ILE A 1 547 ? 61.947 21.041 -111.847 1.00 78.56 547 ILE A N 1
ATOM 4411 C CA . ILE A 1 547 ? 62.843 21.481 -110.763 1.00 78.56 547 ILE A CA 1
ATOM 4412 C C . ILE A 1 547 ? 64.190 20.746 -110.748 1.00 78.56 547 ILE A C 1
ATOM 4414 O O . ILE A 1 547 ? 65.155 21.254 -110.179 1.00 78.56 547 ILE A O 1
ATOM 4418 N N . PHE A 1 548 ? 64.277 19.570 -111.376 1.00 80.44 548 PHE A N 1
ATOM 4419 C CA . PHE A 1 548 ? 65.518 18.803 -111.487 1.00 80.44 548 PHE A CA 1
ATOM 4420 C C . PHE A 1 548 ? 65.528 17.916 -112.738 1.00 80.44 548 PHE A C 1
ATOM 4422 O O . PHE A 1 548 ? 64.511 17.316 -113.092 1.00 80.44 548 PHE A O 1
ATOM 4429 N N . SER A 1 549 ? 66.703 17.789 -113.359 1.00 78.81 549 SER A N 1
ATOM 4430 C CA . SER A 1 549 ? 67.008 16.741 -114.341 1.00 78.81 549 SER A CA 1
ATOM 4431 C C . SER A 1 549 ? 68.440 16.223 -114.177 1.00 78.81 549 SER A C 1
ATOM 4433 O O . SER A 1 549 ? 69.320 16.953 -113.716 1.00 78.81 549 SER A O 1
ATOM 4435 N N . ASN A 1 550 ? 68.681 14.957 -114.533 1.00 78.19 550 ASN A N 1
ATOM 4436 C CA . ASN A 1 550 ? 69.989 14.313 -114.380 1.00 78.19 550 ASN A CA 1
ATOM 4437 C C . ASN A 1 550 ? 70.819 14.274 -115.678 1.00 78.19 550 ASN A C 1
ATOM 4439 O O . ASN A 1 550 ? 70.348 14.614 -116.763 1.00 78.19 550 ASN A O 1
ATOM 4443 N N . ASN A 1 551 ? 72.080 13.845 -115.563 1.00 75.12 551 ASN A N 1
ATOM 4444 C CA . ASN A 1 551 ? 73.016 13.816 -116.690 1.00 75.12 551 ASN A CA 1
ATOM 4445 C C . ASN A 1 551 ? 72.583 12.841 -117.797 1.00 75.12 551 ASN A C 1
ATOM 4447 O O . ASN A 1 551 ? 72.699 13.194 -118.965 1.00 75.12 551 ASN A O 1
ATOM 4451 N N . ALA A 1 552 ? 72.003 11.685 -117.449 1.00 74.12 552 ALA A N 1
ATOM 4452 C CA . ALA A 1 552 ? 71.481 10.719 -118.421 1.00 74.12 552 ALA A CA 1
ATOM 4453 C C . ALA A 1 552 ? 70.387 11.317 -119.329 1.00 74.12 552 ALA A C 1
ATOM 4455 O O . ALA A 1 552 ? 70.359 11.053 -120.529 1.00 74.12 552 ALA A O 1
ATOM 4456 N N . LEU A 1 553 ? 69.523 12.189 -118.789 1.00 77.12 553 LEU A N 1
ATOM 4457 C CA . LEU A 1 553 ? 68.585 12.968 -119.602 1.00 77.12 553 LEU A CA 1
ATOM 4458 C C . LEU A 1 553 ? 69.311 13.965 -120.513 1.00 77.12 553 LEU A C 1
ATOM 4460 O O . LEU A 1 553 ? 68.948 14.120 -121.678 1.00 77.12 553 LEU A O 1
ATOM 4464 N N . GLY A 1 554 ? 70.346 14.631 -120.001 1.00 72.00 554 GLY A N 1
ATOM 4465 C CA . GLY A 1 554 ? 71.135 15.569 -120.793 1.00 72.00 554 GLY A CA 1
ATOM 4466 C C . GLY A 1 554 ? 71.884 14.915 -121.959 1.00 72.00 554 GLY A C 1
ATOM 4467 O O . GLY A 1 554 ? 71.980 15.509 -123.033 1.00 72.00 554 GLY A O 1
ATOM 4468 N N . GLU A 1 555 ? 72.356 13.682 -121.777 1.00 75.50 555 GLU A N 1
ATOM 4469 C CA . GLU A 1 555 ? 72.973 12.861 -122.824 1.00 75.50 555 GLU A CA 1
ATOM 4470 C C . GLU A 1 555 ? 71.939 12.389 -123.855 1.00 75.50 555 GLU A C 1
ATOM 4472 O O . GLU A 1 555 ? 72.130 12.638 -125.046 1.00 75.50 555 GLU A O 1
ATOM 4477 N N . LEU A 1 556 ? 70.807 11.819 -123.412 1.00 74.69 556 LEU A N 1
ATOM 4478 C CA . LEU A 1 556 ? 69.709 11.377 -124.287 1.00 74.69 556 LEU A CA 1
ATOM 4479 C C . LEU A 1 556 ? 69.214 12.499 -125.216 1.00 74.69 556 LEU A C 1
ATOM 4481 O O . LEU A 1 556 ? 68.910 12.266 -126.385 1.00 74.69 556 LEU A O 1
ATOM 4485 N N . LEU A 1 557 ? 69.126 13.720 -124.687 1.00 70.69 557 LEU A N 1
ATOM 4486 C CA . LEU A 1 557 ? 68.604 14.889 -125.395 1.00 70.69 557 LEU A CA 1
ATOM 4487 C C . LEU A 1 557 ? 69.690 15.749 -126.060 1.00 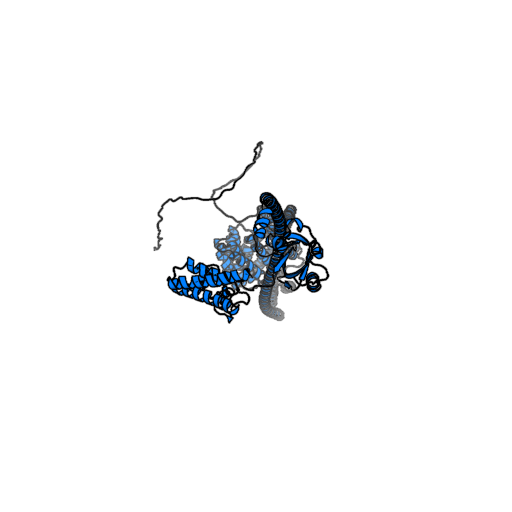70.69 557 LEU A C 1
ATOM 4489 O O . LEU A 1 557 ? 69.361 16.698 -126.774 1.00 70.69 557 LEU A O 1
ATOM 4493 N N . ASN A 1 558 ? 70.970 15.442 -125.825 1.00 73.25 558 ASN A N 1
ATOM 4494 C CA . ASN A 1 558 ? 72.137 16.228 -126.243 1.00 73.25 558 ASN A CA 1
ATOM 4495 C C . ASN A 1 558 ? 72.068 17.717 -125.812 1.00 73.25 558 ASN A C 1
ATOM 4497 O O . ASN A 1 558 ? 72.355 18.638 -126.584 1.00 73.25 558 ASN A O 1
ATOM 4501 N N . ILE A 1 559 ? 71.631 17.969 -124.571 1.00 75.88 559 ILE A N 1
ATOM 4502 C CA . ILE A 1 559 ? 71.446 19.301 -123.970 1.00 75.88 559 ILE A CA 1
ATOM 4503 C C . ILE A 1 559 ? 71.873 19.256 -122.495 1.00 75.88 559 ILE A C 1
ATOM 4505 O O . ILE A 1 559 ? 71.453 18.385 -121.749 1.00 75.88 559 ILE A O 1
ATOM 4509 N N . ALA A 1 560 ? 72.649 20.238 -122.026 1.00 74.00 560 ALA A N 1
ATOM 4510 C CA . ALA A 1 560 ? 73.013 20.328 -120.607 1.00 74.00 560 ALA A CA 1
ATOM 4511 C C . ALA A 1 560 ? 71.761 20.458 -119.696 1.00 74.00 560 ALA A C 1
ATOM 4513 O O . ALA A 1 560 ? 70.967 21.373 -119.940 1.00 74.00 560 ALA A O 1
ATOM 4514 N N . PRO A 1 561 ? 71.605 19.646 -118.625 1.00 67.00 561 PRO A N 1
ATOM 4515 C CA . PRO A 1 561 ? 70.416 19.644 -117.754 1.00 67.00 561 PRO A CA 1
ATOM 4516 C C . PRO A 1 561 ? 70.007 21.030 -117.224 1.00 67.00 561 PRO A C 1
ATOM 4518 O O . PRO A 1 561 ? 68.836 21.410 -117.248 1.00 67.00 561 PRO A O 1
ATOM 4521 N N . SER A 1 562 ? 70.993 21.860 -116.869 1.00 68.50 562 SER A N 1
ATOM 4522 C CA . SER A 1 562 ? 70.808 23.243 -116.399 1.00 68.50 562 SER A CA 1
ATOM 4523 C C . SER A 1 562 ? 70.211 24.219 -117.427 1.00 68.50 562 SER A C 1
ATOM 4525 O O . SER A 1 562 ? 69.949 25.370 -117.086 1.00 68.50 562 SER A O 1
ATOM 4527 N N . LYS A 1 563 ? 70.010 23.799 -118.684 1.00 71.94 563 LYS A N 1
ATOM 4528 C CA . LYS A 1 563 ? 69.321 24.572 -119.736 1.00 71.94 563 LYS A CA 1
ATOM 4529 C C . LYS A 1 563 ? 67.867 24.137 -119.968 1.00 71.94 563 LYS A C 1
ATOM 4531 O O . LYS A 1 563 ? 67.227 24.718 -120.843 1.00 71.94 563 LYS A O 1
ATOM 4536 N N . ILE A 1 564 ? 67.386 23.118 -119.250 1.00 73.25 564 ILE A N 1
ATOM 4537 C CA . ILE A 1 564 ? 66.000 22.619 -119.307 1.00 73.25 564 ILE A CA 1
ATOM 4538 C C . ILE A 1 564 ? 65.300 22.814 -117.949 1.00 73.25 564 ILE A C 1
ATOM 4540 O O . ILE A 1 564 ? 64.101 23.077 -117.917 1.00 73.25 564 ILE A O 1
ATOM 4544 N N . GLU A 1 565 ? 66.032 22.747 -116.828 1.00 79.19 565 GLU A N 1
ATOM 4545 C CA . GLU A 1 565 ? 65.518 23.138 -115.502 1.00 79.19 565 GLU A CA 1
ATOM 4546 C C . GLU A 1 565 ? 64.833 24.524 -115.557 1.00 79.19 565 GLU A C 1
ATOM 4548 O O . GLU A 1 565 ? 65.405 25.494 -116.054 1.00 79.19 565 GLU A O 1
ATOM 4553 N N . GLY A 1 566 ? 63.595 24.607 -115.060 1.00 75.38 566 GLY A N 1
ATOM 4554 C CA . GLY A 1 566 ? 62.724 25.785 -115.154 1.00 75.38 566 GLY A CA 1
ATOM 4555 C C . GLY A 1 566 ? 61.678 25.750 -116.280 1.00 75.38 566 GLY A C 1
ATOM 4556 O O . GLY A 1 566 ? 60.748 26.556 -116.251 1.00 75.38 566 GLY A O 1
ATOM 4557 N N . GLU A 1 567 ? 61.765 24.822 -117.240 1.00 80.06 567 GLU A N 1
ATOM 4558 C CA . GLU A 1 567 ? 60.726 24.647 -118.265 1.00 80.06 567 GLU A CA 1
ATOM 4559 C C . GLU A 1 567 ? 59.417 24.080 -117.695 1.00 80.06 567 GLU A C 1
ATOM 4561 O O . GLU A 1 567 ? 59.380 23.358 -116.694 1.00 80.06 567 GLU A O 1
ATOM 4566 N N . GLN A 1 568 ? 58.313 24.410 -118.362 1.00 80.69 568 GLN A N 1
ATOM 4567 C CA . GLN A 1 568 ? 56.969 23.960 -117.997 1.00 80.69 568 GLN A CA 1
ATOM 4568 C C . GLN A 1 568 ? 56.653 22.601 -118.634 1.00 80.69 568 GLN A C 1
ATOM 4570 O O . GLN A 1 568 ? 56.945 22.386 -119.810 1.00 80.69 568 GLN A O 1
ATOM 4575 N N . LEU A 1 569 ? 55.969 21.712 -117.905 1.00 82.31 569 LEU A N 1
ATOM 4576 C CA . LEU A 1 569 ? 55.608 20.363 -118.369 1.00 82.31 569 LEU A CA 1
ATOM 4577 C C . LEU A 1 569 ? 54.937 20.362 -119.754 1.00 82.31 569 LEU A C 1
ATOM 4579 O O . LEU A 1 569 ? 55.305 19.568 -120.612 1.00 82.31 569 LEU A O 1
ATOM 4583 N N . LYS A 1 570 ? 54.023 21.308 -120.006 1.00 80.25 570 LYS A N 1
ATOM 4584 C CA . LYS A 1 570 ? 53.325 21.497 -121.296 1.00 80.25 570 LYS A CA 1
ATOM 4585 C C . LYS A 1 570 ? 54.232 21.844 -122.487 1.00 80.25 570 LYS A C 1
ATOM 4587 O O . LYS A 1 570 ? 53.830 21.640 -123.629 1.00 80.25 570 LYS A O 1
ATOM 4592 N N . ASN A 1 571 ? 55.420 22.398 -122.230 1.00 80.31 571 ASN A N 1
ATOM 4593 C CA . ASN A 1 571 ? 56.402 22.722 -123.265 1.00 80.31 571 ASN A CA 1
ATOM 4594 C C . ASN A 1 571 ? 57.208 21.471 -123.651 1.00 80.31 571 ASN A C 1
ATOM 4596 O O . ASN A 1 571 ? 57.566 21.323 -124.815 1.00 80.31 571 ASN A O 1
ATOM 4600 N N . ILE A 1 572 ? 57.453 20.578 -122.683 1.00 81.38 572 ILE A N 1
ATOM 4601 C CA . ILE A 1 572 ? 58.211 19.327 -122.843 1.00 81.38 572 ILE A CA 1
ATOM 4602 C C . ILE A 1 572 ? 57.310 18.202 -123.382 1.00 81.38 572 ILE A C 1
ATOM 4604 O O . ILE A 1 572 ? 57.713 17.470 -124.283 1.00 81.38 572 ILE A O 1
ATOM 4608 N N . ILE A 1 573 ? 56.081 18.081 -122.866 1.00 83.25 573 ILE A N 1
ATOM 4609 C CA . ILE A 1 573 ? 55.055 17.115 -123.283 1.00 83.25 573 ILE A CA 1
ATOM 4610 C C . ILE A 1 573 ? 53.856 17.895 -123.850 1.00 83.25 573 ILE A C 1
ATOM 4612 O O . ILE A 1 573 ? 53.004 18.356 -123.086 1.00 83.25 573 ILE A O 1
ATOM 4616 N N . PRO A 1 574 ? 53.736 18.048 -125.181 1.00 80.06 574 PRO A N 1
ATOM 4617 C CA . PRO A 1 574 ? 52.634 18.792 -125.780 1.00 80.06 574 PRO A CA 1
ATOM 4618 C C . PRO A 1 574 ? 51.269 18.158 -125.512 1.00 80.06 574 PRO A C 1
ATOM 4620 O O . PRO A 1 574 ? 51.147 16.944 -125.324 1.00 80.06 574 PRO A O 1
ATOM 4623 N N . PHE A 1 575 ? 50.220 18.974 -125.621 1.00 80.31 575 PHE A N 1
ATOM 4624 C CA . PHE A 1 575 ? 48.820 18.542 -125.522 1.00 80.31 575 PHE A CA 1
ATOM 4625 C C . PHE A 1 575 ? 48.364 17.570 -126.628 1.00 80.31 575 PHE A C 1
ATOM 4627 O O . PHE A 1 575 ? 47.274 17.014 -126.531 1.00 80.31 575 PHE A O 1
ATOM 4634 N N . SER A 1 576 ? 49.187 17.305 -127.651 1.00 75.56 576 SER A N 1
ATOM 4635 C CA . SER A 1 576 ? 48.942 16.218 -128.611 1.00 75.56 576 SER A CA 1
ATOM 4636 C C . SER A 1 576 ? 49.029 14.826 -127.970 1.00 75.56 576 SER A C 1
ATOM 4638 O O . SER A 1 576 ? 48.414 13.891 -128.475 1.00 75.56 576 SER A O 1
ATOM 4640 N N . ASN A 1 577 ? 49.730 14.675 -126.839 1.00 82.62 577 ASN A N 1
ATOM 4641 C CA . ASN A 1 577 ? 49.788 13.425 -126.078 1.00 82.62 577 ASN A CA 1
ATOM 4642 C C . ASN A 1 577 ? 48.532 13.241 -125.209 1.00 82.62 577 ASN A C 1
ATOM 4644 O O . ASN A 1 577 ? 48.606 13.283 -123.979 1.00 82.62 577 ASN A O 1
ATOM 4648 N N . GLN A 1 578 ? 47.369 13.046 -125.836 1.00 77.38 578 GLN A N 1
ATOM 4649 C CA . GLN A 1 578 ? 46.089 12.899 -125.128 1.00 77.38 578 GLN A CA 1
ATOM 4650 C C . GLN A 1 578 ? 46.125 11.786 -124.065 1.00 77.38 578 GLN A C 1
ATOM 4652 O O . GLN A 1 578 ? 45.601 11.973 -122.972 1.00 77.38 578 GLN A O 1
ATOM 4657 N N . THR A 1 579 ? 46.820 10.674 -124.323 1.00 77.81 579 THR A N 1
ATOM 4658 C CA . THR A 1 579 ? 46.991 9.566 -123.364 1.00 77.81 579 THR A CA 1
ATOM 4659 C C . THR A 1 579 ? 47.686 9.994 -122.067 1.00 77.81 579 THR A C 1
ATOM 4661 O O . THR A 1 579 ? 47.294 9.550 -120.993 1.00 77.81 579 THR A O 1
ATOM 4664 N N . PHE A 1 580 ? 48.688 10.879 -122.146 1.00 81.12 580 PHE A N 1
ATOM 4665 C CA . PHE A 1 580 ? 49.362 11.430 -120.966 1.00 81.12 580 PHE A CA 1
ATOM 4666 C C . PHE A 1 580 ? 48.449 12.407 -120.224 1.00 81.12 580 PHE A C 1
ATOM 4668 O O . PHE A 1 580 ? 48.238 12.270 -119.021 1.00 81.12 580 PHE A O 1
ATOM 4675 N N . TRP A 1 581 ? 47.871 13.372 -120.945 1.00 81.81 581 TRP A N 1
ATOM 4676 C CA . TRP A 1 581 ? 47.087 14.445 -120.331 1.00 81.81 581 TRP A CA 1
ATOM 4677 C C . TRP A 1 581 ? 45.762 13.967 -119.727 1.00 81.81 581 TRP A C 1
ATOM 4679 O O . TRP A 1 581 ? 45.356 14.505 -118.703 1.00 81.81 581 TRP A O 1
ATOM 4689 N N . ASN A 1 582 ? 45.137 12.923 -120.278 1.00 79.31 582 ASN A N 1
ATOM 4690 C CA . ASN A 1 582 ? 43.940 12.314 -119.692 1.00 79.31 582 ASN A CA 1
ATOM 4691 C C . ASN A 1 582 ? 44.230 11.662 -118.329 1.00 79.31 582 ASN A C 1
ATOM 4693 O O . ASN A 1 582 ? 43.428 11.805 -117.412 1.00 79.31 582 ASN A O 1
ATOM 4697 N N . ILE A 1 583 ? 45.375 10.982 -118.172 1.00 72.56 583 ILE A N 1
ATOM 4698 C CA . ILE A 1 583 ? 45.787 10.416 -116.875 1.00 72.56 583 ILE A CA 1
ATOM 4699 C C . ILE A 1 583 ? 46.200 11.541 -115.919 1.00 72.56 583 ILE A C 1
ATOM 4701 O O . ILE A 1 583 ? 45.764 11.557 -114.772 1.00 72.56 583 ILE A O 1
ATOM 4705 N N . TRP A 1 584 ? 46.956 12.529 -116.409 1.00 74.25 584 TRP A N 1
ATOM 4706 C CA . TRP A 1 584 ? 47.381 13.701 -115.634 1.00 74.25 584 TRP A CA 1
ATOM 4707 C C . TRP A 1 584 ? 46.217 14.530 -115.060 1.00 74.25 584 TRP A C 1
ATOM 4709 O O . TRP A 1 584 ? 46.383 15.213 -114.053 1.00 74.25 584 TRP A O 1
ATOM 4719 N N . GLN A 1 585 ? 45.054 14.507 -115.716 1.00 71.19 585 GLN A N 1
ATOM 4720 C CA . GLN A 1 585 ? 43.847 15.239 -115.311 1.00 71.19 585 GLN A CA 1
ATOM 4721 C C . GLN A 1 585 ? 42.798 14.361 -114.606 1.00 71.19 585 GLN A C 1
ATOM 4723 O O . GLN A 1 585 ? 41.729 14.864 -114.261 1.00 71.19 585 GLN A O 1
ATOM 4728 N N . SER A 1 586 ? 43.069 13.069 -114.405 1.00 66.62 586 SER A N 1
ATOM 4729 C CA . SER A 1 586 ? 42.164 12.163 -113.687 1.00 66.62 586 SER A CA 1
ATOM 4730 C C . SER A 1 586 ? 42.309 12.293 -112.164 1.00 66.62 586 SER A C 1
ATOM 4732 O O . SER A 1 586 ? 43.368 12.669 -111.671 1.00 66.62 586 SER A O 1
ATOM 4734 N N . GLU A 1 587 ? 41.258 11.950 -111.411 1.00 53.00 587 GLU A N 1
ATOM 4735 C CA . GLU A 1 587 ? 41.312 11.841 -109.939 1.00 53.00 587 GLU A CA 1
ATOM 4736 C C . GLU A 1 587 ? 41.993 10.537 -109.454 1.00 53.00 587 GLU A C 1
ATOM 4738 O O . GLU A 1 587 ? 41.968 10.238 -108.263 1.00 53.00 587 GLU A O 1
ATOM 4743 N N . GLU A 1 588 ? 42.585 9.735 -110.351 1.00 56.81 588 GLU A N 1
ATOM 4744 C CA . GLU A 1 588 ? 43.358 8.546 -109.972 1.00 56.81 588 GLU A CA 1
ATOM 4745 C C . GLU A 1 588 ? 44.808 8.918 -109.639 1.00 56.81 588 GLU A C 1
ATOM 4747 O O . GLU A 1 588 ? 45.478 9.601 -110.416 1.00 56.81 588 GLU A O 1
ATOM 4752 N N . ASP A 1 589 ? 45.330 8.395 -108.525 1.00 58.50 589 ASP A N 1
ATOM 4753 C CA . ASP A 1 589 ? 46.732 8.583 -108.154 1.00 58.50 589 ASP A CA 1
ATOM 4754 C C . ASP A 1 589 ? 47.675 8.087 -109.267 1.00 58.50 589 ASP A C 1
ATOM 4756 O O . ASP A 1 589 ? 47.615 6.940 -109.737 1.00 58.50 589 ASP A O 1
ATOM 4760 N N . ILE A 1 590 ? 48.574 8.978 -109.697 1.00 64.19 590 ILE A N 1
ATOM 4761 C CA . ILE A 1 590 ? 49.583 8.707 -110.727 1.00 64.19 590 ILE A CA 1
ATOM 4762 C C . ILE A 1 590 ? 50.748 7.940 -110.089 1.00 64.19 590 ILE A C 1
ATOM 4764 O O . ILE A 1 590 ? 51.866 8.434 -110.042 1.00 64.19 590 ILE A O 1
ATOM 4768 N N . GLU A 1 591 ? 50.508 6.741 -109.565 1.00 63.69 591 GLU A N 1
ATOM 4769 C CA . GLU A 1 591 ? 51.570 5.863 -109.067 1.00 63.69 591 GLU A CA 1
ATOM 4770 C C . GLU A 1 591 ? 51.998 4.867 -110.154 1.00 63.69 591 GLU A C 1
ATOM 4772 O O . GLU A 1 591 ? 51.189 4.083 -110.653 1.00 63.69 591 GLU A O 1
ATOM 4777 N N . HIS A 1 592 ? 53.285 4.892 -110.519 1.00 64.19 592 HIS A N 1
ATOM 4778 C CA . HIS A 1 592 ? 53.950 3.906 -111.382 1.00 64.19 592 HIS A CA 1
ATOM 4779 C C . HIS A 1 592 ? 53.240 3.639 -112.726 1.00 64.19 592 HIS A C 1
ATOM 4781 O O . HIS A 1 592 ? 53.194 2.512 -113.226 1.00 64.19 592 HIS A O 1
ATOM 4787 N N . ARG A 1 593 ? 52.685 4.685 -113.352 1.00 72.31 593 ARG A N 1
ATOM 4788 C CA . ARG A 1 593 ? 51.969 4.573 -114.631 1.00 72.31 593 ARG A CA 1
ATOM 4789 C C . ARG A 1 593 ? 52.952 4.538 -115.800 1.00 72.31 593 ARG A C 1
ATOM 4791 O O . ARG A 1 593 ? 53.609 5.534 -116.098 1.00 72.31 593 ARG A O 1
ATOM 4798 N N . HIS A 1 594 ? 53.009 3.399 -116.489 1.00 73.06 594 HIS A N 1
ATOM 4799 C CA . HIS A 1 594 ? 53.755 3.231 -117.737 1.00 73.06 594 HIS A CA 1
ATOM 4800 C C . HIS A 1 594 ? 52.952 3.776 -118.924 1.00 73.06 594 HIS A C 1
ATOM 4802 O O . HIS A 1 594 ? 51.852 3.303 -119.214 1.00 73.06 594 HIS A O 1
ATOM 4808 N N . LEU A 1 595 ? 53.527 4.735 -119.641 1.00 74.31 595 LEU A N 1
ATOM 4809 C CA . LEU A 1 595 ? 52.958 5.373 -120.822 1.00 74.31 595 LEU A CA 1
ATOM 4810 C C . LEU A 1 595 ? 53.879 5.159 -122.023 1.00 74.31 595 LEU A C 1
ATOM 4812 O O . LEU A 1 595 ? 55.096 5.275 -121.903 1.00 74.31 595 LEU A O 1
ATOM 4816 N N . LYS A 1 596 ? 53.295 4.829 -123.176 1.00 76.25 596 LYS A N 1
ATOM 4817 C CA . LYS A 1 596 ? 54.026 4.509 -124.409 1.00 76.25 596 LYS A CA 1
ATOM 4818 C C . LYS A 1 596 ? 53.821 5.576 -125.475 1.00 76.25 596 LYS A C 1
ATOM 4820 O O . LYS A 1 596 ? 52.825 6.297 -125.435 1.00 76.25 596 LYS A O 1
ATOM 4825 N N . ASP A 1 597 ? 54.770 5.648 -126.404 1.00 74.06 597 ASP A N 1
ATOM 4826 C CA . ASP A 1 597 ? 54.735 6.496 -127.603 1.00 74.06 597 ASP A CA 1
ATOM 4827 C C . ASP A 1 597 ? 54.528 8.001 -127.309 1.00 74.06 597 ASP A C 1
ATOM 4829 O O . ASP A 1 597 ? 53.991 8.759 -128.124 1.00 74.06 597 ASP A O 1
ATOM 4833 N N . ILE A 1 598 ? 54.972 8.460 -126.130 1.00 81.94 598 ILE A N 1
ATOM 4834 C CA . ILE A 1 598 ? 54.826 9.849 -125.692 1.00 81.94 598 ILE A CA 1
ATOM 4835 C C . ILE A 1 598 ? 55.818 10.727 -126.445 1.00 81.94 598 ILE A C 1
ATOM 4837 O O . ILE A 1 598 ? 57.033 10.561 -126.365 1.00 81.94 598 ILE A O 1
ATOM 4841 N N . THR A 1 599 ? 55.275 11.698 -127.169 1.00 79.88 599 THR A N 1
ATOM 4842 C CA . THR A 1 599 ? 56.029 12.654 -127.975 1.00 79.88 599 THR A CA 1
ATOM 4843 C C . THR A 1 599 ? 56.594 13.753 -127.082 1.00 79.88 599 THR A C 1
ATOM 4845 O O . THR A 1 599 ? 55.830 14.556 -126.544 1.00 79.88 599 THR A O 1
ATOM 4848 N N . LEU A 1 600 ? 57.916 13.824 -126.945 1.00 80.00 600 LEU A N 1
ATOM 4849 C CA . LEU A 1 600 ? 58.606 14.922 -126.270 1.00 80.00 600 LEU A CA 1
ATOM 4850 C C . LEU A 1 600 ? 58.999 16.000 -127.289 1.00 80.00 600 LEU A C 1
ATOM 4852 O O . LEU A 1 600 ? 59.532 15.690 -128.357 1.00 80.00 600 LEU A O 1
ATOM 4856 N N . MET A 1 601 ? 58.742 17.267 -126.956 1.00 74.94 601 MET A N 1
ATOM 4857 C CA . MET A 1 601 ? 59.085 18.433 -127.776 1.00 74.94 601 MET A CA 1
ATOM 4858 C C . MET A 1 601 ? 60.156 19.266 -127.091 1.00 74.94 601 MET A C 1
ATOM 4860 O O . MET A 1 601 ? 59.917 19.868 -126.049 1.00 74.94 601 MET A O 1
ATOM 4864 N N . ILE A 1 602 ? 61.348 19.329 -127.685 1.00 66.62 602 ILE A N 1
ATOM 4865 C CA . ILE A 1 602 ? 62.492 20.005 -127.064 1.00 66.62 602 ILE A CA 1
ATOM 4866 C C . ILE A 1 602 ? 63.212 20.844 -128.120 1.00 66.62 602 ILE A C 1
ATOM 4868 O O . ILE A 1 602 ? 63.724 20.335 -129.117 1.00 66.62 602 ILE A O 1
ATOM 4872 N N . LYS A 1 603 ? 63.166 22.172 -127.935 1.00 60.84 603 LYS A N 1
ATOM 4873 C CA . LYS A 1 603 ? 63.671 23.202 -128.871 1.00 60.84 603 LYS A CA 1
ATOM 4874 C C . LYS A 1 603 ? 63.328 22.952 -130.352 1.00 60.84 603 LYS A C 1
ATOM 4876 O O . LYS A 1 603 ? 64.148 23.179 -131.237 1.00 60.84 603 LYS A O 1
ATOM 4881 N N . GLY A 1 604 ? 62.096 22.515 -130.617 1.00 60.31 604 GLY A N 1
ATOM 4882 C CA . GLY A 1 604 ? 61.564 22.335 -131.973 1.00 60.31 604 GLY A CA 1
ATOM 4883 C C . GLY A 1 604 ? 61.869 20.986 -132.633 1.00 60.31 604 GLY A C 1
ATOM 4884 O O . GLY A 1 604 ? 61.486 20.795 -133.783 1.00 60.31 604 GLY A O 1
ATOM 4885 N N . LYS A 1 605 ? 62.511 20.043 -131.930 1.00 64.56 605 LYS A N 1
ATOM 4886 C CA . LYS A 1 605 ? 62.570 18.632 -132.341 1.00 64.56 605 LYS A CA 1
ATOM 4887 C C . LYS A 1 605 ? 61.519 17.816 -131.587 1.00 64.56 605 LYS A C 1
ATOM 4889 O O . LYS A 1 605 ? 61.277 18.074 -130.410 1.00 64.56 605 LYS A O 1
ATOM 4894 N N . SER A 1 606 ? 60.933 16.850 -132.291 1.00 73.50 606 SER A N 1
ATOM 4895 C CA . SER A 1 606 ? 59.881 15.945 -131.821 1.00 73.50 606 SER A CA 1
ATOM 4896 C C . SER A 1 606 ? 60.397 14.508 -131.863 1.00 73.50 606 SER A C 1
ATOM 4898 O O . SER A 1 606 ? 60.873 14.081 -132.917 1.00 73.50 606 SER A O 1
ATOM 4900 N N . GLN A 1 607 ? 60.325 13.776 -130.752 1.00 74.94 607 GLN A N 1
ATOM 4901 C CA . GLN A 1 607 ? 60.738 12.369 -130.678 1.00 74.94 607 GLN A CA 1
ATOM 4902 C C . GLN A 1 607 ? 59.879 11.608 -129.658 1.00 74.94 607 GLN A C 1
ATOM 4904 O O . GLN A 1 607 ? 59.473 12.177 -128.645 1.00 74.94 607 GLN A O 1
ATOM 4909 N N . GLN A 1 608 ? 59.562 10.344 -129.944 1.00 77.38 608 GLN A N 1
ATOM 4910 C CA . GLN A 1 608 ? 58.703 9.505 -129.102 1.00 77.38 608 GLN A CA 1
ATOM 4911 C C . GLN A 1 608 ? 59.515 8.629 -128.147 1.00 77.38 608 GLN A C 1
ATOM 4913 O O . GLN A 1 608 ? 60.555 8.095 -128.529 1.00 77.38 608 GLN A O 1
ATOM 4918 N N . TYR A 1 609 ? 59.006 8.470 -126.925 1.00 80.50 609 TYR A N 1
ATOM 4919 C CA . TYR A 1 609 ? 59.600 7.654 -125.868 1.00 80.50 609 TYR A CA 1
ATOM 4920 C C . TYR A 1 609 ? 58.528 6.954 -125.022 1.00 80.50 609 TYR A C 1
ATOM 4922 O O . TYR A 1 609 ? 57.380 7.400 -124.953 1.00 80.50 609 TYR A O 1
ATOM 4930 N N . ASN A 1 610 ? 58.923 5.899 -124.308 1.00 78.62 610 ASN A N 1
ATOM 4931 C CA . ASN A 1 610 ? 58.127 5.369 -123.204 1.00 78.62 610 ASN A CA 1
ATOM 4932 C C . ASN A 1 610 ? 58.512 6.113 -121.919 1.00 78.62 610 ASN A C 1
ATOM 4934 O O . ASN A 1 610 ? 59.680 6.445 -121.720 1.00 78.62 610 ASN A O 1
ATOM 4938 N N . ILE A 1 611 ? 57.555 6.372 -121.031 1.00 80.81 611 ILE A N 1
ATOM 4939 C CA . ILE A 1 611 ? 57.815 7.022 -119.741 1.00 80.81 611 ILE A CA 1
ATOM 4940 C C . ILE A 1 611 ? 57.097 6.304 -118.598 1.00 80.81 611 ILE A C 1
ATOM 4942 O O . ILE A 1 611 ? 56.032 5.717 -118.789 1.00 80.81 611 ILE A O 1
ATOM 4946 N N . ILE A 1 612 ? 57.660 6.391 -117.397 1.00 78.25 612 ILE A N 1
ATOM 4947 C CA . ILE A 1 612 ? 57.016 5.998 -116.141 1.00 78.25 612 ILE A CA 1
ATOM 4948 C C . ILE A 1 612 ? 56.773 7.271 -115.339 1.00 78.25 612 ILE A C 1
ATOM 4950 O O . ILE A 1 612 ? 57.717 8.017 -115.083 1.00 78.25 612 ILE A O 1
ATOM 4954 N N . ALA A 1 613 ? 55.524 7.515 -114.946 1.00 76.69 613 ALA A N 1
ATOM 4955 C CA . ALA A 1 613 ? 55.155 8.620 -114.068 1.00 76.69 613 ALA A CA 1
ATOM 4956 C C . ALA A 1 613 ? 54.762 8.096 -112.677 1.00 76.69 613 ALA A C 1
ATOM 4958 O O . ALA A 1 613 ? 53.894 7.226 -112.573 1.00 76.69 613 ALA A O 1
ATOM 4959 N N . SER A 1 614 ? 55.382 8.653 -111.633 1.00 72.69 614 SER A N 1
ATOM 4960 C CA . SER A 1 614 ? 55.047 8.396 -110.226 1.00 72.69 614 SER A CA 1
ATOM 4961 C C . SER A 1 614 ? 54.905 9.706 -109.448 1.00 72.69 614 SER A C 1
ATOM 4963 O O . SER A 1 614 ? 55.807 10.549 -109.465 1.00 72.69 614 SER A O 1
ATOM 4965 N N . SER A 1 615 ? 53.798 9.868 -108.727 1.00 67.62 615 SER A N 1
ATOM 4966 C CA . SER A 1 615 ? 53.634 10.884 -107.694 1.00 67.62 615 SER A CA 1
ATOM 4967 C C . SER A 1 615 ? 54.485 10.521 -106.473 1.00 67.62 615 SER A C 1
ATOM 4969 O O . SER A 1 615 ? 54.711 9.355 -106.153 1.00 67.62 615 SER A O 1
ATOM 4971 N N . ILE A 1 616 ? 55.004 11.540 -105.790 1.00 60.78 616 ILE A N 1
ATOM 4972 C CA . ILE A 1 616 ? 55.751 11.388 -104.542 1.00 60.78 616 ILE A CA 1
ATOM 4973 C C . ILE A 1 616 ? 54.975 12.140 -103.467 1.00 60.78 616 ILE A C 1
ATOM 4975 O O . ILE A 1 616 ? 55.043 13.366 -103.363 1.00 60.78 616 ILE A O 1
ATOM 4979 N N . HIS A 1 617 ? 54.201 11.404 -102.672 1.00 50.12 617 HIS A N 1
ATOM 4980 C CA . HIS A 1 617 ? 53.342 11.975 -101.639 1.00 50.12 617 HIS A CA 1
ATOM 4981 C C . HIS A 1 617 ? 54.069 12.181 -100.301 1.00 50.12 617 HIS A C 1
ATOM 4983 O O . HIS A 1 617 ? 54.052 11.323 -99.418 1.00 50.12 617 HIS A O 1
ATOM 4989 N N . ARG A 1 618 ? 54.652 13.377 -100.118 1.00 44.50 618 ARG A N 1
ATOM 4990 C CA . ARG A 1 618 ? 54.933 13.968 -98.794 1.00 44.50 618 ARG A CA 1
ATOM 4991 C C . ARG A 1 618 ? 54.782 15.489 -98.813 1.00 44.50 618 ARG A C 1
ATOM 4993 O O . ARG A 1 618 ? 55.621 16.169 -99.386 1.00 44.50 618 ARG A O 1
ATOM 5000 N N . GLU A 1 619 ? 53.755 15.979 -98.116 1.00 43.94 619 GLU A N 1
ATOM 5001 C CA . GLU A 1 619 ? 53.404 17.390 -97.829 1.00 43.94 619 GLU A CA 1
ATOM 5002 C C . GLU A 1 619 ? 53.173 18.324 -99.040 1.00 43.94 619 GLU A C 1
ATOM 5004 O O . GLU A 1 619 ? 52.204 19.079 -99.017 1.00 43.94 619 GLU A O 1
ATOM 5009 N N . GLU A 1 620 ? 53.933 18.210 -100.131 1.00 51.97 620 GLU A N 1
ATOM 5010 C CA . GLU A 1 620 ? 53.629 18.798 -101.443 1.00 51.97 620 GLU A CA 1
ATOM 5011 C C . GLU A 1 620 ? 53.697 17.715 -102.539 1.00 51.97 620 GLU A C 1
ATOM 5013 O O . GLU A 1 620 ? 54.640 16.921 -102.552 1.00 51.97 620 GLU A O 1
ATOM 5018 N N . PRO A 1 621 ? 52.733 17.646 -103.480 1.00 59.50 621 PRO A N 1
ATOM 5019 C CA . PRO A 1 621 ? 52.781 16.670 -104.562 1.00 59.50 621 PRO A CA 1
ATOM 5020 C C . PRO A 1 621 ? 53.861 17.050 -105.586 1.00 59.50 621 PRO A C 1
ATOM 5022 O O . PRO A 1 621 ? 53.729 18.030 -106.322 1.00 59.50 621 PRO A O 1
ATOM 5025 N N . MET A 1 622 ? 54.921 16.244 -105.648 1.00 67.75 622 MET A N 1
ATOM 5026 C CA . MET A 1 622 ? 55.897 16.244 -106.741 1.00 67.75 622 MET A CA 1
ATOM 5027 C C . MET A 1 622 ? 55.648 15.047 -107.657 1.00 67.75 622 MET A C 1
ATOM 5029 O O . MET A 1 622 ? 55.189 14.002 -107.195 1.00 67.75 622 MET A O 1
ATOM 5033 N N . VAL A 1 623 ? 55.984 15.177 -108.941 1.00 72.75 623 VAL A N 1
ATOM 5034 C CA . VAL A 1 623 ? 55.889 14.075 -109.909 1.00 72.75 623 VAL A CA 1
ATOM 5035 C C . VAL A 1 623 ? 57.257 13.787 -110.508 1.00 72.75 623 VAL A C 1
ATOM 5037 O O . VAL A 1 623 ? 57.916 14.677 -111.047 1.00 72.75 623 VAL A O 1
ATOM 5040 N N . MET A 1 624 ? 57.674 12.529 -110.419 1.00 76.25 624 MET A N 1
ATOM 5041 C CA . MET A 1 624 ? 58.851 12.004 -111.095 1.00 76.25 624 MET A CA 1
ATOM 5042 C C . MET A 1 624 ? 58.431 11.372 -112.420 1.00 76.25 624 MET A C 1
ATOM 5044 O O . MET A 1 624 ? 57.498 10.570 -112.460 1.00 76.25 624 MET A O 1
ATOM 5048 N N . ILE A 1 625 ? 59.133 11.728 -113.494 1.00 79.69 625 ILE A N 1
ATOM 5049 C CA . ILE A 1 625 ? 59.004 11.108 -114.811 1.00 79.69 625 ILE A CA 1
ATOM 5050 C C . ILE A 1 625 ? 60.352 10.485 -115.171 1.00 79.69 625 ILE A C 1
ATOM 5052 O O . ILE A 1 625 ? 61.360 11.187 -115.260 1.00 79.69 625 ILE A O 1
ATOM 5056 N N . ILE A 1 626 ? 60.361 9.173 -115.385 1.00 78.06 626 ILE A N 1
ATOM 5057 C CA . ILE A 1 626 ? 61.523 8.407 -115.849 1.00 78.06 626 ILE A CA 1
ATOM 5058 C C . ILE A 1 626 ? 61.298 8.076 -117.323 1.00 78.06 626 ILE A C 1
ATOM 5060 O O . ILE A 1 626 ? 60.215 7.609 -117.674 1.00 78.06 626 ILE A O 1
ATOM 5064 N N . ILE A 1 627 ? 62.285 8.311 -118.189 1.00 75.12 627 ILE A N 1
ATOM 5065 C CA . ILE A 1 627 ? 62.203 7.901 -119.598 1.00 75.12 627 ILE A CA 1
ATOM 5066 C C . ILE A 1 627 ? 62.787 6.497 -119.741 1.00 75.12 627 ILE A C 1
ATOM 5068 O O . ILE A 1 627 ? 63.927 6.246 -119.353 1.00 75.12 627 ILE A O 1
ATOM 5072 N N . CYS A 1 628 ? 62.009 5.598 -120.334 1.00 70.94 628 CYS A N 1
ATOM 5073 C CA . CYS A 1 628 ? 62.449 4.272 -120.735 1.00 70.94 628 CYS A CA 1
ATOM 5074 C C . CYS A 1 628 ? 62.667 4.265 -122.251 1.00 70.94 628 CYS A C 1
ATOM 5076 O O . CYS A 1 628 ? 61.750 4.569 -123.022 1.00 70.94 628 CYS A O 1
ATOM 5078 N N . ASP A 1 629 ? 63.872 3.894 -122.680 1.00 56.31 629 ASP A N 1
ATOM 5079 C CA . ASP A 1 629 ? 64.123 3.580 -124.086 1.00 56.31 629 ASP A CA 1
ATOM 5080 C C . ASP A 1 629 ? 63.312 2.331 -124.499 1.00 56.31 629 ASP A C 1
ATOM 5082 O O . ASP A 1 629 ? 62.693 1.653 -123.675 1.00 56.31 629 ASP A O 1
ATOM 5086 N N . HIS A 1 630 ? 63.258 2.020 -125.790 1.00 52.38 630 HIS A N 1
ATOM 5087 C CA . HIS A 1 630 ? 62.406 0.960 -126.331 1.00 52.38 630 HIS A CA 1
ATOM 5088 C C . HIS A 1 630 ? 62.876 -0.476 -126.022 1.00 52.38 630 HIS A C 1
ATOM 5090 O O . HIS A 1 630 ? 62.293 -1.427 -126.553 1.00 52.38 630 HIS A O 1
ATOM 5096 N N . HIS A 1 631 ? 63.895 -0.654 -125.176 1.00 41.38 631 HIS A N 1
ATOM 5097 C CA . HIS A 1 631 ? 64.425 -1.946 -124.741 1.00 41.38 631 HIS A CA 1
ATOM 5098 C C . HIS A 1 631 ? 64.619 -2.021 -123.222 1.00 41.38 631 HIS A C 1
ATOM 5100 O O . HIS A 1 631 ? 65.068 -1.068 -122.593 1.00 41.38 631 HIS A O 1
ATOM 5106 N N . ASP A 1 632 ? 64.323 -3.221 -122.714 1.00 36.12 632 ASP A N 1
ATOM 5107 C CA . ASP A 1 632 ? 64.631 -3.774 -121.392 1.00 36.12 632 ASP A CA 1
ATOM 5108 C C . ASP A 1 632 ? 64.024 -3.100 -120.144 1.00 36.12 632 ASP A C 1
ATOM 5110 O O . ASP A 1 632 ? 63.816 -1.896 -120.067 1.00 36.12 632 ASP A O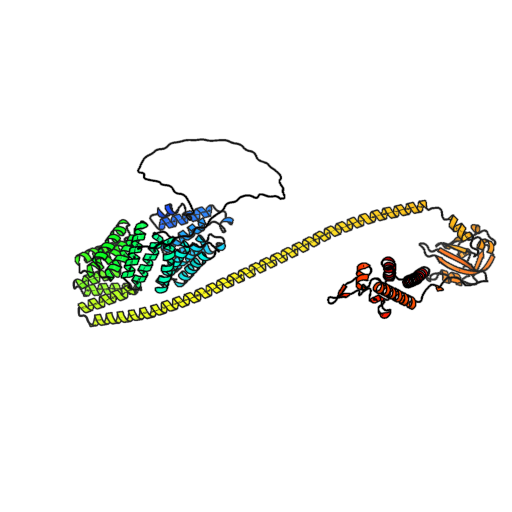 1
ATOM 5114 N N . ALA A 1 633 ? 63.758 -3.816 -119.051 1.00 32.91 633 ALA A N 1
ATOM 5115 C CA . ALA A 1 633 ? 63.287 -5.194 -118.856 1.00 32.91 633 ALA A CA 1
ATOM 5116 C C . ALA A 1 633 ? 62.822 -5.259 -117.387 1.00 32.91 633 ALA A C 1
ATOM 5118 O O . ALA A 1 633 ? 63.495 -4.728 -116.505 1.00 32.91 633 ALA A O 1
ATOM 5119 N N . ALA A 1 634 ? 61.677 -5.874 -117.092 1.00 39.22 634 ALA A N 1
ATOM 5120 C CA . ALA A 1 634 ? 61.205 -5.960 -115.709 1.00 39.22 634 ALA A CA 1
ATOM 5121 C C . ALA A 1 634 ? 62.005 -7.004 -114.911 1.00 39.22 634 ALA A C 1
ATOM 5123 O O . ALA A 1 634 ? 62.053 -8.155 -115.340 1.00 39.22 634 ALA A O 1
ATOM 5124 N N . ASN A 1 635 ? 62.580 -6.604 -113.767 1.00 37.47 635 ASN A N 1
ATOM 5125 C CA . ASN A 1 635 ? 62.661 -7.356 -112.498 1.00 37.47 635 ASN A CA 1
ATOM 5126 C C . ASN A 1 635 ? 63.573 -6.628 -111.488 1.00 37.47 635 ASN A C 1
ATOM 5128 O O . ASN A 1 635 ? 64.743 -6.419 -111.781 1.00 37.47 635 ASN A O 1
ATOM 5132 N N . ASP A 1 636 ? 63.026 -6.255 -110.323 1.00 37.41 636 ASP A N 1
ATOM 5133 C CA . ASP A 1 636 ? 63.577 -6.556 -108.981 1.00 37.41 636 ASP A CA 1
ATOM 5134 C C . ASP A 1 636 ? 62.898 -5.710 -107.884 1.00 37.41 636 ASP A C 1
ATOM 5136 O O . ASP A 1 636 ? 63.348 -4.635 -107.492 1.00 37.41 636 ASP A O 1
ATOM 5140 N N . LEU A 1 637 ? 61.807 -6.253 -107.338 1.00 38.78 637 LEU A N 1
ATOM 5141 C CA . LEU A 1 637 ? 61.240 -5.891 -106.034 1.00 38.78 637 LEU A CA 1
ATOM 5142 C C . LEU A 1 637 ? 61.019 -7.207 -105.260 1.00 38.78 637 LEU A C 1
ATOM 5144 O O . LEU A 1 637 ? 60.435 -8.140 -105.820 1.00 38.78 637 LEU A O 1
ATOM 5148 N N . PRO A 1 638 ? 61.491 -7.350 -104.005 1.00 40.69 638 PRO A N 1
ATOM 5149 C CA . PRO A 1 638 ? 61.586 -8.650 -103.336 1.00 40.69 638 PRO A CA 1
ATOM 5150 C C . PRO A 1 638 ? 60.254 -9.106 -102.708 1.00 40.69 638 PRO A C 1
ATOM 5152 O O . PRO A 1 638 ? 60.116 -9.214 -101.489 1.00 40.69 638 PRO A O 1
ATOM 5155 N N . VAL A 1 639 ? 59.273 -9.446 -103.549 1.00 47.38 639 VAL A N 1
ATOM 5156 C CA . VAL A 1 639 ? 57.929 -9.914 -103.139 1.00 47.38 639 VAL A CA 1
ATOM 5157 C C . VAL A 1 639 ? 57.971 -11.235 -102.339 1.00 47.38 639 VAL A C 1
ATOM 5159 O O . VAL A 1 639 ? 57.081 -11.514 -101.537 1.00 47.38 639 VAL A O 1
ATOM 5162 N N . ASN A 1 640 ? 59.042 -12.025 -102.470 1.00 48.28 640 ASN A N 1
ATOM 5163 C CA . ASN A 1 640 ? 59.180 -13.359 -101.864 1.00 48.28 640 ASN A CA 1
ATOM 5164 C C . ASN A 1 640 ? 59.266 -13.390 -100.320 1.00 48.28 640 ASN A C 1
ATOM 5166 O O . ASN A 1 640 ? 59.237 -14.475 -99.740 1.00 48.28 640 ASN A O 1
ATOM 5170 N N . ALA A 1 641 ? 59.383 -12.242 -99.641 1.00 50.22 641 ALA A N 1
ATOM 5171 C CA . ALA A 1 641 ? 59.463 -12.168 -98.176 1.00 50.22 641 ALA A CA 1
ATOM 5172 C C . ALA A 1 641 ? 58.095 -12.029 -97.470 1.00 50.22 641 ALA A C 1
ATOM 5174 O O . ALA A 1 641 ? 58.017 -12.140 -96.243 1.00 50.22 641 ALA A O 1
ATOM 5175 N N . VAL A 1 642 ? 57.006 -11.792 -98.213 1.00 58.81 642 VAL A N 1
ATOM 5176 C CA . VAL A 1 642 ? 55.665 -11.623 -97.634 1.00 58.81 642 VAL A CA 1
ATOM 5177 C C . VAL A 1 642 ? 54.931 -12.959 -97.583 1.00 58.81 642 VAL A C 1
ATOM 5179 O O . VAL A 1 642 ? 54.516 -13.521 -98.594 1.00 58.81 642 VAL A O 1
ATOM 5182 N N . LEU A 1 643 ? 54.753 -13.471 -96.367 1.00 63.69 643 LEU A N 1
ATOM 5183 C CA . LEU A 1 643 ? 53.999 -14.689 -96.102 1.00 63.69 643 LEU A CA 1
ATOM 5184 C C . LEU A 1 643 ? 52.490 -14.481 -96.333 1.00 63.69 643 LEU A C 1
ATOM 5186 O O . LEU A 1 643 ? 51.944 -13.458 -95.912 1.00 63.69 643 LEU A O 1
ATOM 5190 N N . PRO A 1 644 ? 51.770 -15.471 -96.893 1.00 73.06 644 PRO A N 1
ATOM 5191 C CA . PRO A 1 644 ? 50.312 -15.455 -96.923 1.00 73.06 644 PRO A CA 1
ATOM 5192 C C . PRO A 1 644 ? 49.713 -15.360 -95.513 1.00 73.06 644 PRO A C 1
ATOM 5194 O O . PRO A 1 644 ? 50.198 -15.998 -94.574 1.00 73.06 644 PRO A O 1
ATOM 5197 N N . GLN A 1 645 ? 48.600 -14.634 -95.365 1.00 72.25 645 GLN A N 1
ATOM 5198 C CA . GLN A 1 645 ? 47.972 -14.359 -94.062 1.00 72.25 645 GLN A CA 1
ATOM 5199 C C . GLN A 1 645 ? 47.676 -15.629 -93.235 1.00 72.25 645 GLN A C 1
ATOM 5201 O O . GLN A 1 645 ? 47.813 -15.627 -92.011 1.00 72.25 645 GLN A O 1
ATOM 5206 N N . ALA A 1 646 ? 47.299 -16.732 -93.892 1.00 76.00 646 ALA A N 1
ATOM 5207 C CA . ALA A 1 646 ? 47.087 -18.023 -93.237 1.00 76.00 646 ALA A CA 1
ATOM 5208 C C . ALA A 1 646 ? 48.385 -18.585 -92.624 1.00 76.00 646 ALA A C 1
ATOM 5210 O O . ALA A 1 646 ? 48.391 -18.995 -91.463 1.00 76.00 646 ALA A O 1
ATOM 5211 N N . SER A 1 647 ? 49.492 -18.535 -93.370 1.00 78.06 647 SER A N 1
ATOM 5212 C CA . SER A 1 647 ? 50.818 -18.976 -92.925 1.00 78.06 647 SER A CA 1
ATOM 5213 C C . SER A 1 647 ? 51.345 -18.119 -91.772 1.00 78.06 647 SER A C 1
ATOM 5215 O O . SER A 1 647 ? 51.901 -18.660 -90.819 1.00 78.06 647 SER A O 1
ATOM 5217 N N . TYR A 1 648 ? 51.120 -16.802 -91.808 1.00 83.94 648 TYR A N 1
ATOM 5218 C CA . TYR A 1 648 ? 51.470 -15.895 -90.709 1.00 83.94 648 TYR A CA 1
ATOM 5219 C C . TYR A 1 648 ? 50.695 -16.204 -89.418 1.00 83.94 648 TYR A C 1
ATOM 5221 O O . TYR A 1 648 ? 51.290 -16.341 -88.347 1.00 83.94 648 TYR A O 1
ATOM 5229 N N . HIS A 1 649 ? 49.372 -16.377 -89.509 1.00 86.88 649 HIS A N 1
ATOM 5230 C CA . HIS A 1 649 ? 48.544 -16.757 -88.361 1.00 86.88 649 HIS A CA 1
ATOM 5231 C C . HIS A 1 649 ? 48.947 -18.111 -87.765 1.00 86.88 649 HIS A C 1
ATOM 5233 O O . HIS A 1 649 ? 48.964 -18.254 -86.542 1.00 86.88 649 HIS A O 1
ATOM 5239 N N . GLN A 1 650 ? 49.306 -19.082 -88.608 1.00 87.38 650 GLN A N 1
ATOM 5240 C CA . GLN A 1 650 ? 49.813 -20.373 -88.155 1.00 87.38 650 GLN A CA 1
ATOM 5241 C C . GLN A 1 650 ? 51.159 -20.227 -87.431 1.00 87.38 650 GLN A C 1
ATOM 5243 O O . GLN A 1 650 ? 51.293 -20.722 -86.317 1.00 87.38 650 GLN A O 1
ATOM 5248 N N . MET A 1 651 ? 52.103 -19.448 -87.972 1.00 86.75 651 MET A N 1
ATOM 5249 C CA . MET A 1 651 ? 53.391 -19.183 -87.315 1.00 86.75 651 MET A CA 1
ATOM 5250 C C . MET A 1 651 ? 53.260 -18.490 -85.951 1.00 86.75 651 MET A C 1
ATOM 5252 O O . MET A 1 651 ? 54.014 -18.817 -85.038 1.00 86.75 651 MET A O 1
ATOM 5256 N N . LEU A 1 652 ? 52.295 -17.580 -85.769 1.00 89.62 652 LEU A N 1
ATOM 5257 C CA . LEU A 1 652 ? 52.029 -16.967 -84.459 1.00 89.62 652 LEU A CA 1
ATOM 5258 C C . LEU A 1 652 ? 51.510 -17.981 -83.425 1.00 89.62 652 LEU A C 1
ATOM 5260 O O . LEU A 1 652 ? 51.916 -17.925 -82.264 1.00 89.62 652 LEU A O 1
ATOM 5264 N N . VAL A 1 653 ? 50.628 -18.900 -83.832 1.00 92.75 653 VAL A N 1
ATOM 5265 C CA . VAL A 1 653 ? 50.130 -19.978 -82.958 1.00 92.75 653 VAL A CA 1
ATOM 5266 C C . VAL A 1 653 ? 51.250 -20.972 -82.648 1.00 92.75 653 VAL A C 1
ATOM 5268 O O . VAL A 1 653 ? 51.453 -21.314 -81.486 1.00 92.75 653 VAL A O 1
ATOM 5271 N N . ASP A 1 654 ? 52.036 -21.367 -83.650 1.00 91.00 654 ASP A N 1
ATOM 5272 C CA . ASP A 1 654 ? 53.177 -22.265 -83.471 1.00 91.00 654 ASP A CA 1
ATOM 5273 C C . ASP A 1 654 ? 54.220 -21.658 -82.524 1.00 91.00 654 ASP A C 1
ATOM 5275 O O . ASP A 1 654 ? 54.682 -22.341 -81.610 1.00 91.00 654 ASP A O 1
ATOM 5279 N N . LEU A 1 655 ? 54.572 -20.376 -82.687 1.00 93.44 655 LEU A N 1
ATOM 5280 C CA . LEU A 1 655 ? 55.494 -19.685 -81.782 1.00 93.44 655 LEU A CA 1
ATOM 5281 C C . LEU A 1 655 ? 54.962 -19.692 -80.341 1.00 93.44 655 LEU A C 1
ATOM 5283 O O . LEU A 1 655 ? 55.716 -19.996 -79.416 1.00 93.44 655 LEU A O 1
ATOM 5287 N N . MET A 1 656 ? 53.668 -19.418 -80.147 1.00 93.75 656 MET A N 1
ATOM 5288 C CA . MET A 1 656 ? 53.034 -19.427 -78.826 1.00 93.75 656 MET A CA 1
ATOM 5289 C C . MET A 1 656 ? 53.034 -20.824 -78.183 1.00 93.75 656 MET A C 1
ATOM 5291 O O . MET A 1 656 ? 53.349 -20.955 -77.001 1.00 93.75 656 MET A O 1
ATOM 5295 N N . LEU A 1 657 ? 52.707 -21.871 -78.947 1.00 93.44 657 LEU A N 1
ATOM 5296 C CA . LEU A 1 657 ? 52.678 -23.251 -78.454 1.00 93.44 657 LEU A CA 1
ATOM 5297 C C . LEU A 1 657 ? 54.075 -23.754 -78.073 1.00 93.44 657 LEU A C 1
ATOM 5299 O O . LEU A 1 657 ? 54.239 -24.319 -76.996 1.00 93.44 657 LEU A O 1
ATOM 5303 N N . ASN A 1 658 ? 55.087 -23.493 -78.908 1.00 92.81 658 ASN A N 1
ATOM 5304 C CA . ASN A 1 658 ? 56.468 -23.890 -78.614 1.00 92.81 658 ASN A CA 1
ATOM 5305 C C . ASN A 1 658 ? 57.021 -23.120 -77.404 1.00 92.81 658 ASN A C 1
ATOM 5307 O O . ASN A 1 658 ? 57.646 -23.723 -76.537 1.00 92.81 658 ASN A O 1
ATOM 5311 N N . SER A 1 659 ? 56.708 -21.824 -77.287 1.00 93.50 659 SER A N 1
ATOM 5312 C CA . SER A 1 659 ? 57.029 -21.022 -76.097 1.00 93.50 659 SER A CA 1
ATOM 5313 C C . SER A 1 659 ? 56.469 -21.666 -74.819 1.00 93.50 659 SER A C 1
ATOM 5315 O O . SER A 1 659 ? 57.199 -21.911 -73.862 1.00 93.50 659 SER A O 1
ATOM 5317 N N . LEU A 1 660 ? 55.175 -21.997 -74.809 1.00 92.69 660 LEU A N 1
ATOM 5318 C CA . LEU A 1 660 ? 54.521 -22.605 -73.646 1.00 92.69 660 LEU A CA 1
ATOM 5319 C C . LEU A 1 660 ? 55.075 -23.987 -73.308 1.00 92.69 660 LEU A C 1
ATOM 5321 O O . LEU A 1 660 ? 55.285 -24.276 -72.135 1.00 92.69 660 LEU A O 1
ATOM 5325 N N . GLN A 1 661 ? 55.346 -24.810 -74.321 1.00 91.19 661 GLN A N 1
ATOM 5326 C CA . GLN A 1 661 ? 55.951 -26.121 -74.128 1.00 91.19 661 GLN A CA 1
ATOM 5327 C C . GLN A 1 661 ? 57.317 -26.000 -73.444 1.00 91.19 661 GLN A C 1
ATOM 5329 O O . GLN A 1 661 ? 57.537 -26.677 -72.447 1.00 91.19 661 GLN A O 1
ATOM 5334 N N . ILE A 1 662 ? 58.187 -25.100 -73.919 1.00 91.38 662 ILE A N 1
ATOM 5335 C CA . ILE A 1 662 ? 59.510 -24.838 -73.328 1.00 91.38 662 ILE A CA 1
ATOM 5336 C C . ILE A 1 662 ? 59.386 -24.341 -71.879 1.00 91.38 662 ILE A C 1
ATOM 5338 O O . ILE A 1 662 ? 60.119 -24.791 -70.998 1.00 91.38 662 ILE A O 1
ATOM 5342 N N . TRP A 1 663 ? 58.436 -23.445 -71.599 1.00 92.12 663 TRP A N 1
ATOM 5343 C CA . TRP A 1 663 ? 58.183 -22.979 -70.234 1.00 92.12 663 TRP A CA 1
ATOM 5344 C C . TRP A 1 663 ? 57.764 -24.124 -69.300 1.00 92.12 663 TRP A C 1
ATOM 5346 O O . TRP A 1 663 ? 58.335 -24.282 -68.217 1.00 92.12 663 TRP A O 1
ATOM 5356 N N . GLU A 1 664 ? 56.783 -24.934 -69.707 1.00 91.06 664 GLU A N 1
ATOM 5357 C CA . GLU A 1 664 ? 56.238 -26.026 -68.893 1.00 91.06 664 GLU A CA 1
ATOM 5358 C C . GLU A 1 664 ? 57.255 -27.175 -68.719 1.00 91.06 664 GLU A C 1
ATOM 5360 O O . GLU A 1 664 ? 57.337 -27.768 -67.638 1.00 91.06 664 GLU A O 1
ATOM 5365 N N . THR A 1 665 ? 58.096 -27.465 -69.723 1.00 88.38 665 THR A N 1
ATOM 5366 C CA . THR A 1 665 ? 59.155 -28.483 -69.608 1.00 88.38 665 THR A CA 1
ATOM 5367 C C . THR A 1 665 ? 60.314 -28.033 -68.725 1.00 88.38 665 THR A C 1
ATOM 5369 O O . THR A 1 665 ? 60.761 -28.841 -67.906 1.00 88.38 665 THR A O 1
ATOM 5372 N N . THR A 1 666 ? 60.778 -26.787 -68.851 1.00 86.88 666 THR A N 1
ATOM 5373 C CA . THR A 1 666 ? 61.969 -26.283 -68.146 1.00 86.88 666 THR A CA 1
ATOM 5374 C C . THR A 1 666 ? 61.655 -25.841 -66.718 1.00 86.88 666 THR A C 1
ATOM 5376 O O . THR A 1 666 ? 62.350 -26.241 -65.789 1.00 86.88 666 THR A O 1
ATOM 5379 N N . THR A 1 667 ? 60.576 -25.080 -66.502 1.00 87.19 667 THR A N 1
ATOM 5380 C CA . THR A 1 667 ? 60.244 -24.553 -65.161 1.00 87.19 667 THR A CA 1
ATOM 5381 C C . THR A 1 667 ? 59.424 -25.516 -64.302 1.00 87.19 667 THR A C 1
ATOM 5383 O O . THR A 1 667 ? 59.355 -25.338 -63.089 1.00 87.19 667 THR A O 1
ATOM 5386 N N . LYS A 1 668 ? 58.757 -26.507 -64.917 1.00 88.31 668 LYS A N 1
ATOM 5387 C CA . LYS A 1 668 ? 57.706 -27.347 -64.300 1.00 88.31 668 LYS A CA 1
ATOM 5388 C C . LYS A 1 668 ? 56.506 -26.563 -63.741 1.00 88.31 668 LYS A C 1
ATOM 5390 O O . LYS A 1 668 ? 55.702 -27.126 -62.999 1.00 88.31 668 LYS A O 1
ATOM 5395 N N . THR A 1 669 ? 56.353 -25.291 -64.111 1.00 88.25 669 THR A N 1
ATOM 5396 C CA . THR A 1 669 ? 55.233 -24.435 -63.694 1.00 88.25 669 THR A CA 1
ATOM 5397 C C . THR A 1 669 ? 54.196 -24.282 -64.803 1.00 88.25 669 THR A C 1
ATOM 5399 O O . THR A 1 669 ? 54.478 -24.515 -65.976 1.00 88.25 669 THR A O 1
ATOM 5402 N N . SER A 1 670 ? 52.969 -23.898 -64.445 1.00 90.12 670 SER A N 1
ATOM 5403 C CA . SER A 1 670 ? 51.868 -23.791 -65.413 1.00 90.12 670 SER A CA 1
ATOM 5404 C C . SER A 1 670 ? 51.926 -22.512 -66.256 1.00 90.12 670 SER A C 1
ATOM 5406 O O . SER A 1 670 ? 52.459 -21.487 -65.826 1.00 90.12 670 SER A O 1
ATOM 5408 N N . ARG A 1 671 ? 51.232 -22.502 -67.404 1.00 88.44 671 ARG A N 1
ATOM 5409 C CA . ARG A 1 671 ? 50.991 -21.275 -68.189 1.00 88.44 671 ARG A CA 1
ATOM 5410 C C . ARG A 1 671 ? 50.285 -20.121 -67.456 1.00 88.44 671 ARG A C 1
ATOM 5412 O O . ARG A 1 671 ? 50.275 -19.002 -67.965 1.00 88.44 671 ARG A O 1
ATOM 5419 N N . ILE A 1 672 ? 49.654 -20.372 -66.303 1.00 89.38 672 ILE A N 1
ATOM 5420 C CA . ILE A 1 672 ? 49.106 -19.302 -65.450 1.00 89.38 672 ILE A CA 1
ATOM 5421 C C . ILE A 1 672 ? 50.261 -18.576 -64.757 1.00 89.38 672 ILE A C 1
ATOM 5423 O O . ILE A 1 672 ? 50.308 -17.352 -64.766 1.00 89.38 672 ILE A O 1
ATOM 5427 N N . GLU A 1 673 ? 51.244 -19.323 -64.263 1.00 88.69 673 GLU A N 1
ATOM 5428 C CA . GLU A 1 673 ? 52.427 -18.773 -63.601 1.00 88.69 673 GLU A CA 1
ATOM 5429 C C . GLU A 1 673 ? 53.343 -18.027 -64.588 1.00 88.69 673 GLU A C 1
ATOM 5431 O O . GLU A 1 673 ? 53.891 -16.985 -64.239 1.00 88.69 673 GLU A O 1
ATOM 5436 N N . LEU A 1 674 ? 53.418 -18.466 -65.856 1.00 90.06 674 LEU A N 1
ATOM 5437 C CA . LEU A 1 674 ? 54.022 -17.673 -66.941 1.00 90.06 674 LEU A CA 1
ATOM 5438 C C . LEU A 1 674 ? 53.333 -16.309 -67.105 1.00 90.06 674 LEU A C 1
ATOM 5440 O O . LEU A 1 674 ? 54.001 -15.294 -67.301 1.00 90.06 674 LEU A O 1
ATOM 5444 N N . ALA A 1 675 ? 51.999 -16.270 -67.062 1.00 89.44 675 ALA A N 1
ATOM 5445 C CA . ALA A 1 675 ? 51.244 -15.029 -67.220 1.00 89.44 675 ALA A CA 1
ATOM 5446 C C . ALA A 1 675 ? 51.489 -14.062 -66.048 1.00 89.44 675 ALA A C 1
ATOM 5448 O O . ALA A 1 675 ? 51.680 -12.869 -66.282 1.00 89.44 675 ALA A O 1
ATOM 5449 N N . GLU A 1 676 ? 51.562 -14.576 -64.816 1.00 87.81 676 GLU A N 1
ATOM 5450 C CA . GLU A 1 676 ? 51.877 -13.780 -63.620 1.00 87.81 676 GLU A CA 1
ATOM 5451 C C . GLU A 1 676 ? 53.327 -13.280 -63.620 1.00 87.81 676 GLU A C 1
ATOM 5453 O O . GLU A 1 676 ? 53.546 -12.084 -63.435 1.00 87.81 676 GLU A O 1
ATOM 5458 N N . LYS A 1 677 ? 54.312 -14.151 -63.890 1.00 85.88 677 LYS A N 1
ATOM 5459 C CA . LYS A 1 677 ? 55.742 -13.785 -63.883 1.00 85.88 677 LYS A CA 1
ATOM 5460 C C . LYS A 1 677 ? 56.129 -12.842 -65.022 1.00 85.88 677 LYS A C 1
ATOM 5462 O O . LYS A 1 677 ? 56.883 -11.903 -64.798 1.00 85.88 677 LYS A O 1
ATOM 5467 N N . SER A 1 678 ? 55.604 -13.056 -66.230 1.00 87.56 678 SER A N 1
ATOM 5468 C CA . SER A 1 678 ? 55.924 -12.197 -67.381 1.00 87.56 678 SER A CA 1
ATOM 5469 C C . SER A 1 678 ? 55.183 -10.855 -67.371 1.00 87.56 678 SER A C 1
ATOM 5471 O O . SER A 1 678 ? 55.620 -9.901 -68.016 1.00 87.56 678 SER A O 1
ATOM 5473 N N . GLY A 1 679 ? 54.016 -10.777 -66.718 1.00 86.31 679 GLY A N 1
ATOM 5474 C CA . GLY A 1 679 ? 53.124 -9.613 -66.772 1.00 86.31 679 GLY A CA 1
ATOM 5475 C C . GLY A 1 679 ? 52.544 -9.306 -68.166 1.00 86.31 679 GLY A C 1
ATOM 5476 O O . GLY A 1 679 ? 51.862 -8.294 -68.339 1.00 86.31 679 GLY A O 1
ATOM 5477 N N . ILE A 1 680 ? 52.799 -10.156 -69.171 1.00 89.62 680 ILE A N 1
ATOM 5478 C CA . ILE A 1 680 ? 52.356 -9.970 -70.565 1.00 89.62 680 ILE A CA 1
ATOM 5479 C C . ILE A 1 680 ? 50.858 -10.279 -70.702 1.00 89.62 680 ILE A C 1
ATOM 5481 O O . ILE A 1 680 ? 50.123 -9.592 -71.417 1.00 89.62 680 ILE A O 1
ATOM 5485 N N . TRP A 1 681 ? 50.386 -11.301 -69.986 1.00 91.25 681 TRP A N 1
ATOM 5486 C CA . TRP A 1 681 ? 49.020 -11.809 -70.070 1.00 91.25 681 TRP A CA 1
ATOM 5487 C C . TRP A 1 681 ? 48.307 -11.652 -68.728 1.00 91.25 681 TRP A C 1
ATOM 5489 O O . TRP A 1 681 ? 48.877 -11.904 -67.674 1.00 91.25 681 TRP A O 1
ATOM 5499 N N . ARG A 1 682 ? 47.032 -11.248 -68.745 1.00 85.06 682 ARG A N 1
ATOM 5500 C CA . ARG A 1 682 ? 46.258 -11.090 -67.502 1.00 85.06 682 ARG A CA 1
ATOM 5501 C C . ARG A 1 682 ? 45.713 -12.428 -67.019 1.00 85.06 682 ARG A C 1
ATOM 5503 O O . ARG A 1 682 ? 45.089 -13.147 -67.805 1.00 85.06 682 ARG A O 1
ATOM 5510 N N . VAL A 1 683 ? 45.845 -12.671 -65.718 1.00 87.19 683 VAL A N 1
ATOM 5511 C CA . VAL A 1 683 ? 45.118 -13.719 -64.996 1.00 87.19 683 VAL A CA 1
ATOM 5512 C C . VAL A 1 683 ? 43.811 -13.149 -64.437 1.00 87.19 683 VAL A C 1
ATOM 5514 O O . VAL A 1 683 ? 43.774 -12.026 -63.935 1.00 87.19 683 VAL A O 1
ATOM 5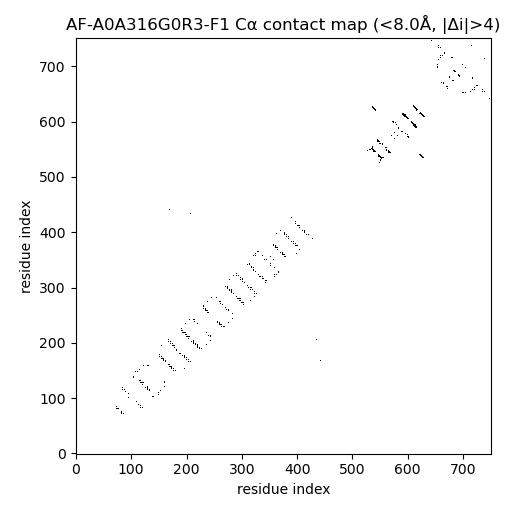517 N N . SER A 1 684 ? 42.722 -13.908 -64.554 1.00 85.25 684 SER A N 1
ATOM 5518 C CA . SER A 1 684 ? 41.413 -13.603 -63.964 1.00 85.25 684 SER A CA 1
ATOM 5519 C C . SER A 1 684 ? 40.892 -14.792 -63.161 1.00 85.25 684 SER A C 1
ATOM 5521 O O . SER A 1 684 ? 41.234 -15.935 -63.458 1.00 85.25 684 SER A O 1
ATOM 5523 N N . ILE A 1 685 ? 40.045 -14.533 -62.163 1.00 82.88 685 ILE A N 1
ATOM 5524 C CA . ILE A 1 685 ? 39.347 -15.576 -61.400 1.00 82.88 685 ILE A CA 1
ATOM 5525 C C . ILE A 1 685 ? 37.946 -15.743 -61.991 1.00 82.88 685 ILE A C 1
ATOM 5527 O O . ILE A 1 685 ? 37.143 -14.816 -61.932 1.00 82.88 685 ILE A O 1
ATOM 5531 N N . ASP A 1 686 ? 37.660 -16.929 -62.527 1.00 71.62 686 ASP A N 1
ATOM 5532 C CA . ASP A 1 686 ? 36.338 -17.339 -63.008 1.00 71.62 686 ASP A CA 1
ATOM 5533 C C . ASP A 1 686 ? 35.898 -18.586 -62.231 1.00 71.62 686 ASP A C 1
ATOM 5535 O O . ASP A 1 686 ? 36.670 -19.542 -62.138 1.00 71.62 686 ASP A O 1
ATOM 5539 N N . ASP A 1 687 ? 34.687 -18.596 -61.667 1.00 70.69 687 ASP A N 1
ATOM 5540 C CA . ASP A 1 687 ? 34.126 -19.727 -60.900 1.00 70.69 687 ASP A CA 1
ATOM 5541 C C . ASP A 1 687 ? 35.100 -20.315 -59.852 1.00 70.69 687 ASP A C 1
ATOM 5543 O O . ASP A 1 687 ? 35.232 -21.528 -59.679 1.00 70.69 687 ASP A O 1
ATOM 5547 N N . GLY A 1 688 ? 35.842 -19.431 -59.174 1.00 72.25 688 GLY A N 1
ATOM 5548 C CA . GLY A 1 688 ? 36.832 -19.795 -58.155 1.00 72.25 688 GLY A CA 1
ATOM 5549 C C . GLY A 1 688 ? 38.145 -20.386 -58.689 1.00 72.25 688 GLY A C 1
ATOM 5550 O O . GLY A 1 688 ? 38.930 -20.904 -57.898 1.00 72.25 688 GLY A O 1
ATOM 5551 N N . ARG A 1 689 ? 38.416 -20.326 -60.001 1.00 79.00 689 ARG A N 1
ATOM 5552 C CA . ARG A 1 689 ? 39.655 -20.831 -60.623 1.00 79.00 689 ARG A CA 1
ATOM 5553 C C . ARG A 1 689 ? 40.378 -19.740 -61.414 1.00 79.00 689 ARG A C 1
ATOM 5555 O O . ARG A 1 689 ? 39.749 -18.954 -62.119 1.00 79.00 689 ARG A O 1
ATOM 5562 N N . LEU A 1 690 ? 41.710 -19.726 -61.337 1.00 81.75 690 LEU A N 1
ATOM 5563 C CA . LEU A 1 690 ? 42.556 -18.836 -62.139 1.00 81.75 690 LEU A CA 1
ATOM 5564 C C . LEU A 1 690 ? 42.515 -19.241 -63.624 1.00 81.75 690 LEU A C 1
ATOM 5566 O O . LEU A 1 690 ? 42.537 -20.428 -63.961 1.00 81.75 690 LEU A O 1
ATOM 5570 N N . ARG A 1 691 ? 42.436 -18.251 -64.519 1.00 83.75 691 ARG A N 1
ATOM 5571 C CA . ARG A 1 691 ? 42.315 -18.407 -65.979 1.00 83.75 691 ARG A CA 1
ATOM 5572 C C . ARG A 1 691 ? 43.116 -17.340 -66.721 1.00 83.75 691 ARG A C 1
ATOM 5574 O O . ARG A 1 691 ? 43.201 -16.201 -66.274 1.00 83.75 691 ARG A O 1
ATOM 5581 N N . THR A 1 692 ? 43.613 -17.675 -67.911 1.00 85.06 692 THR A N 1
ATOM 5582 C CA . THR A 1 692 ? 44.373 -16.770 -68.792 1.00 85.06 692 THR A CA 1
ATOM 5583 C C . THR A 1 692 ? 43.652 -16.556 -70.130 1.00 85.06 692 THR A C 1
ATOM 5585 O O . THR A 1 692 ? 44.235 -16.687 -71.205 1.00 85.06 692 THR A O 1
ATOM 5588 N N . ARG A 1 693 ? 42.369 -16.148 -70.086 1.00 83.12 693 ARG A N 1
ATOM 5589 C CA . ARG A 1 693 ? 41.456 -16.036 -71.257 1.00 83.12 693 ARG A CA 1
ATOM 5590 C C . ARG A 1 693 ? 42.021 -15.311 -72.489 1.00 83.12 693 ARG A C 1
ATOM 5592 O O . ARG A 1 693 ? 41.543 -15.527 -73.601 1.00 83.12 693 ARG A O 1
ATOM 5599 N N . SER A 1 694 ? 42.956 -14.379 -72.294 1.00 85.31 694 SER A N 1
ATOM 5600 C CA . SER A 1 694 ? 43.592 -13.627 -73.386 1.00 85.31 694 SER A CA 1
ATOM 5601 C C . SER A 1 694 ? 44.723 -14.399 -74.073 1.00 85.31 694 SER A C 1
ATOM 5603 O O . SER A 1 694 ? 44.863 -14.271 -75.287 1.00 85.31 694 SER A O 1
ATOM 5605 N N . LEU A 1 695 ? 45.450 -15.226 -73.317 1.00 88.44 695 LEU A N 1
ATOM 5606 C CA . LEU A 1 695 ? 46.511 -16.131 -73.762 1.00 88.44 695 LEU A CA 1
ATOM 5607 C C . LEU A 1 695 ? 45.910 -17.364 -74.451 1.00 88.44 695 LEU A C 1
ATOM 5609 O O . LEU A 1 695 ? 46.322 -17.710 -75.553 1.00 88.44 695 LEU A O 1
ATOM 5613 N N . ASP A 1 696 ? 44.859 -17.957 -73.866 1.00 89.19 696 ASP A N 1
ATOM 5614 C CA . ASP A 1 696 ? 44.171 -19.154 -74.390 1.00 89.19 696 ASP A CA 1
ATOM 5615 C C . ASP A 1 696 ? 43.681 -18.996 -75.853 1.00 89.19 696 ASP A C 1
ATOM 5617 O O . ASP A 1 696 ? 43.502 -19.972 -76.585 1.00 89.19 696 ASP A O 1
ATOM 5621 N N . ARG A 1 697 ? 43.490 -17.752 -76.317 1.00 89.38 697 ARG A N 1
ATOM 5622 C CA . ARG A 1 697 ? 43.128 -17.422 -77.707 1.00 89.38 697 ARG A CA 1
ATOM 5623 C C . ARG A 1 697 ? 44.254 -17.616 -78.725 1.00 89.38 697 ARG A C 1
ATOM 5625 O O . ARG A 1 697 ? 43.962 -17.684 -79.908 1.00 89.38 697 ARG A O 1
ATOM 5632 N N . TYR A 1 698 ? 45.507 -17.714 -78.295 1.00 93.81 698 TYR A N 1
ATOM 5633 C CA . TYR A 1 698 ? 46.668 -17.898 -79.175 1.00 93.81 698 TYR A CA 1
ATOM 5634 C C . TYR A 1 698 ? 47.123 -19.364 -79.257 1.00 93.81 698 TYR A C 1
ATOM 5636 O O . TYR A 1 698 ? 48.110 -19.659 -79.917 1.00 93.81 698 TYR A O 1
ATOM 5644 N N . LEU A 1 699 ? 46.390 -20.290 -78.622 1.00 90.50 699 LEU A N 1
ATOM 5645 C CA . LEU A 1 699 ? 46.701 -21.726 -78.616 1.00 90.50 699 LEU A CA 1
ATOM 5646 C C . LEU A 1 699 ? 46.158 -22.483 -79.837 1.00 90.50 699 LEU A C 1
ATOM 5648 O O . LEU A 1 699 ? 46.568 -23.610 -80.085 1.00 90.50 699 LEU A O 1
ATOM 5652 N N . THR A 1 700 ? 45.207 -21.908 -80.583 1.00 90.81 700 THR A N 1
ATOM 5653 C CA . THR A 1 700 ? 44.659 -22.529 -81.800 1.00 90.81 700 THR A CA 1
ATOM 5654 C C . THR A 1 700 ? 44.331 -21.473 -82.850 1.00 90.81 700 THR A C 1
ATOM 5656 O O . THR A 1 700 ? 43.872 -20.382 -82.515 1.00 90.81 700 THR A O 1
ATOM 5659 N N . ILE A 1 701 ? 44.455 -21.822 -84.133 1.00 88.06 701 ILE A N 1
ATOM 5660 C CA . ILE A 1 701 ? 44.071 -20.937 -85.249 1.00 88.06 701 ILE A CA 1
ATOM 5661 C C . ILE A 1 701 ? 42.581 -20.545 -85.162 1.00 88.06 701 ILE A C 1
ATOM 5663 O O . ILE A 1 701 ? 42.217 -19.412 -85.463 1.00 88.06 701 ILE A O 1
ATOM 5667 N N . LYS A 1 702 ? 41.715 -21.447 -84.673 1.00 87.56 702 LYS A N 1
ATOM 5668 C CA . LYS A 1 702 ? 40.267 -21.209 -84.517 1.00 87.56 702 LYS A CA 1
ATOM 5669 C C . LYS A 1 702 ? 39.931 -20.140 -83.467 1.00 87.56 702 LYS A C 1
ATOM 5671 O O . LYS A 1 702 ? 38.885 -19.503 -83.571 1.00 87.56 702 LYS A O 1
ATOM 5676 N N . THR A 1 703 ? 40.774 -19.961 -82.448 1.00 88.44 703 THR A N 1
ATOM 5677 C CA . THR A 1 703 ? 40.561 -18.983 -81.365 1.00 88.44 703 THR A CA 1
ATOM 5678 C C . THR A 1 703 ? 41.351 -17.682 -81.548 1.00 88.44 703 THR A C 1
ATOM 5680 O O . THR A 1 703 ? 41.101 -16.719 -80.812 1.00 88.44 703 THR A O 1
ATOM 5683 N N . LEU A 1 704 ? 42.236 -17.622 -82.552 1.00 88.31 704 LEU A N 1
ATOM 5684 C CA . LEU A 1 704 ? 43.093 -16.476 -82.845 1.00 88.31 704 LEU A CA 1
ATOM 5685 C C . LEU A 1 704 ? 42.271 -15.243 -83.291 1.00 88.31 704 LEU A C 1
ATOM 5687 O O . LEU A 1 704 ? 41.393 -15.356 -84.151 1.00 88.31 704 LEU A O 1
ATOM 5691 N N . PRO A 1 705 ? 42.529 -14.033 -82.753 1.00 84.94 705 PRO A N 1
ATOM 5692 C CA . PRO A 1 705 ? 41.842 -12.821 -83.201 1.00 84.94 705 PRO A CA 1
ATOM 5693 C C . PRO A 1 705 ? 42.181 -12.452 -84.655 1.00 84.94 705 PRO A C 1
ATOM 5695 O O . PRO A 1 705 ? 43.349 -12.463 -85.026 1.00 84.94 705 PRO A O 1
ATOM 5698 N N . LYS A 1 706 ? 41.189 -11.983 -85.437 1.00 78.69 706 LYS A N 1
ATOM 5699 C CA . LYS A 1 706 ? 41.363 -11.512 -86.837 1.00 78.69 706 LYS A CA 1
ATOM 5700 C C . LYS A 1 706 ? 42.465 -10.453 -87.038 1.00 78.69 706 LYS A C 1
ATOM 5702 O O . LYS A 1 706 ? 42.955 -10.293 -88.147 1.00 78.69 706 LYS A O 1
ATOM 5707 N N . LYS A 1 707 ? 42.801 -9.701 -85.986 1.00 81.38 707 LYS A N 1
ATOM 5708 C CA . LYS A 1 707 ? 43.981 -8.830 -85.899 1.00 81.38 707 LYS A CA 1
ATOM 5709 C C . LYS A 1 707 ? 44.767 -9.259 -84.649 1.00 81.38 707 LYS A C 1
ATOM 5711 O O . LYS A 1 707 ? 44.407 -8.823 -83.549 1.00 81.38 707 LYS A O 1
ATOM 5716 N N . PRO A 1 708 ? 45.748 -10.173 -84.765 1.00 84.75 708 PRO A N 1
ATOM 5717 C CA . PRO A 1 708 ? 46.448 -10.728 -83.611 1.00 84.75 708 PRO A CA 1
ATOM 5718 C C . PRO A 1 708 ? 47.394 -9.699 -82.979 1.00 84.75 708 PRO A C 1
ATOM 5720 O O . PRO A 1 708 ? 48.007 -8.879 -83.662 1.00 84.75 708 PRO A O 1
ATOM 5723 N N . ARG A 1 709 ? 47.560 -9.761 -81.653 1.00 88.25 709 ARG A N 1
ATOM 5724 C CA . ARG A 1 709 ? 48.524 -8.931 -80.910 1.00 88.25 709 ARG A CA 1
ATOM 5725 C C . ARG A 1 709 ? 49.924 -9.538 -80.996 1.00 88.25 709 ARG A C 1
ATOM 5727 O O . ARG A 1 709 ? 50.473 -9.977 -79.989 1.00 88.25 709 ARG A O 1
ATOM 5734 N N . TRP A 1 710 ? 50.489 -9.566 -82.202 1.00 85.62 710 TRP A N 1
ATOM 5735 C CA . TRP A 1 710 ? 51.776 -10.208 -82.499 1.00 85.62 710 TRP A CA 1
ATOM 5736 C C . TRP A 1 710 ? 52.902 -9.793 -81.539 1.00 85.62 710 TRP A C 1
ATOM 5738 O O . TRP A 1 710 ? 53.676 -10.641 -81.107 1.00 85.62 710 TRP A O 1
ATOM 5748 N N . ARG A 1 711 ? 52.931 -8.522 -81.108 1.00 84.25 711 ARG A N 1
ATOM 5749 C CA . ARG A 1 711 ? 53.909 -8.004 -80.134 1.00 84.25 711 ARG A CA 1
ATOM 5750 C C . ARG A 1 711 ? 53.924 -8.776 -78.813 1.00 84.25 711 ARG A C 1
ATOM 5752 O O . ARG A 1 711 ? 55.001 -9.021 -78.289 1.00 84.25 711 ARG A O 1
ATOM 5759 N N . GLU A 1 712 ? 52.770 -9.187 -78.288 1.00 86.50 712 GLU A N 1
ATOM 5760 C CA . GLU A 1 712 ? 52.716 -9.933 -77.020 1.00 86.50 712 GLU A CA 1
ATOM 5761 C C . GLU A 1 712 ? 53.168 -11.391 -77.199 1.00 86.50 712 GLU A C 1
ATOM 5763 O O . GLU A 1 712 ? 53.758 -11.970 -76.289 1.00 86.50 712 GLU A O 1
ATOM 5768 N N . VAL A 1 713 ? 52.971 -11.969 -78.391 1.00 88.50 713 VAL A N 1
ATOM 5769 C CA . VAL A 1 713 ? 53.481 -13.306 -78.739 1.00 88.50 713 VAL A CA 1
ATOM 5770 C C . VAL A 1 713 ? 55.012 -13.284 -78.833 1.00 88.50 713 VAL A C 1
ATOM 5772 O O . VAL A 1 713 ? 55.666 -14.084 -78.168 1.00 88.50 713 VAL A O 1
ATOM 5775 N N . LEU A 1 714 ? 55.593 -12.314 -79.556 1.00 88.88 714 LEU A N 1
ATOM 5776 C CA . LEU A 1 714 ? 57.054 -12.137 -79.622 1.00 88.88 714 LEU A CA 1
ATOM 5777 C C . LEU A 1 714 ? 57.656 -11.877 -78.233 1.00 88.88 714 LEU A C 1
ATOM 5779 O O . LEU A 1 714 ? 58.649 -12.498 -77.864 1.00 88.88 714 LEU A O 1
ATOM 5783 N N . ARG A 1 715 ? 57.036 -11.000 -77.427 1.00 87.00 715 ARG A N 1
ATOM 5784 C CA . ARG A 1 715 ? 57.475 -10.736 -76.045 1.00 87.00 715 ARG A CA 1
ATOM 5785 C C . ARG A 1 715 ? 57.415 -11.980 -75.164 1.00 87.00 715 ARG A C 1
ATOM 5787 O O . ARG A 1 715 ? 58.274 -12.122 -74.305 1.00 87.00 715 ARG A O 1
ATOM 5794 N N . THR A 1 716 ? 56.444 -12.873 -75.371 1.00 91.00 716 THR A N 1
ATOM 5795 C CA . THR A 1 716 ? 56.349 -14.133 -74.615 1.00 91.00 716 THR A CA 1
ATOM 5796 C C . THR A 1 716 ? 57.533 -15.044 -74.936 1.00 91.00 716 THR A C 1
ATOM 5798 O O . THR A 1 716 ? 58.194 -15.524 -74.021 1.00 91.00 716 THR A O 1
ATOM 5801 N N . ALA A 1 717 ? 57.858 -15.216 -76.220 1.00 89.44 717 ALA A N 1
ATOM 5802 C CA . ALA A 1 717 ? 59.008 -16.010 -76.647 1.00 89.44 717 ALA A CA 1
ATOM 5803 C C . ALA A 1 717 ? 60.348 -15.406 -76.177 1.00 89.44 717 ALA A C 1
ATOM 5805 O O . ALA A 1 717 ? 61.172 -16.122 -75.616 1.00 89.44 717 ALA A O 1
ATOM 5806 N N . HIS A 1 718 ? 60.547 -14.087 -76.308 1.00 90.56 718 HIS A N 1
ATOM 5807 C CA . HIS A 1 718 ? 61.747 -13.415 -75.789 1.00 90.56 718 HIS A CA 1
ATOM 5808 C C . HIS A 1 718 ? 61.862 -13.473 -74.259 1.00 90.56 718 HIS A C 1
ATOM 5810 O O . HIS A 1 718 ? 62.967 -13.622 -73.751 1.00 90.56 718 HIS A O 1
ATOM 5816 N N . PHE A 1 719 ? 60.750 -13.381 -73.520 1.00 89.75 719 PHE A N 1
ATOM 5817 C CA . PHE A 1 719 ? 60.755 -13.562 -72.065 1.00 89.75 719 PHE A CA 1
ATOM 5818 C C . PHE A 1 719 ? 61.233 -14.968 -71.689 1.00 89.75 719 PHE A C 1
ATOM 5820 O O . PHE A 1 719 ? 62.051 -15.115 -70.792 1.00 89.75 719 PHE A O 1
ATOM 5827 N N . ILE A 1 720 ? 60.791 -15.998 -72.414 1.00 88.88 720 ILE A N 1
ATOM 5828 C CA . ILE A 1 720 ? 61.213 -17.382 -72.165 1.00 88.88 720 ILE A CA 1
ATOM 5829 C C . ILE A 1 720 ? 62.683 -17.609 -72.543 1.00 88.88 720 ILE A C 1
ATOM 5831 O O . ILE A 1 720 ? 63.376 -18.282 -71.793 1.00 88.88 720 ILE A O 1
ATOM 5835 N N . LEU A 1 721 ? 63.189 -17.003 -73.623 1.00 86.62 721 LEU A N 1
ATOM 5836 C CA . LEU A 1 721 ? 64.624 -17.038 -73.964 1.00 86.62 721 LEU A CA 1
ATOM 5837 C C . LEU A 1 721 ? 65.524 -16.297 -72.959 1.00 86.62 721 LEU A C 1
ATOM 5839 O O . LEU A 1 721 ? 66.724 -16.547 -72.932 1.00 86.62 721 LEU A O 1
ATOM 5843 N N . ALA A 1 722 ? 64.970 -15.361 -72.182 1.00 84.62 722 ALA A N 1
ATOM 5844 C CA . ALA A 1 722 ? 65.713 -14.583 -71.190 1.00 84.62 722 ALA A CA 1
ATOM 5845 C C . ALA A 1 722 ? 65.628 -15.169 -69.768 1.00 84.62 722 ALA A C 1
ATOM 5847 O O . ALA A 1 722 ? 66.590 -15.067 -69.013 1.00 84.62 722 ALA A O 1
ATOM 5848 N N . GLU A 1 723 ? 64.481 -15.747 -69.400 1.00 81.88 723 GLU A N 1
ATOM 5849 C CA . GLU A 1 723 ? 64.175 -16.217 -68.039 1.00 81.88 723 GLU A CA 1
ATOM 5850 C C . GLU A 1 723 ? 64.358 -17.738 -67.873 1.00 81.88 723 GLU A C 1
ATOM 5852 O O . GLU A 1 723 ? 64.558 -18.229 -66.764 1.00 81.88 723 GLU A O 1
ATOM 5857 N N . CYS A 1 724 ? 64.274 -18.508 -68.962 1.00 77.50 724 CYS A N 1
ATOM 5858 C CA . CYS A 1 724 ? 64.605 -19.932 -68.973 1.00 77.50 724 CYS A CA 1
ATOM 5859 C C . CYS A 1 724 ? 65.963 -20.144 -69.647 1.00 77.50 724 CYS A C 1
ATOM 5861 O O . CYS A 1 724 ? 66.320 -19.414 -70.567 1.00 77.50 724 CYS A O 1
ATOM 5863 N N . ASP A 1 725 ? 66.659 -21.210 -69.255 1.00 79.00 725 ASP A N 1
ATOM 5864 C CA . ASP A 1 725 ? 67.823 -21.743 -69.972 1.00 79.00 725 ASP A CA 1
ATOM 5865 C C . ASP A 1 725 ? 67.388 -23.022 -70.722 1.00 79.00 725 ASP A C 1
ATOM 5867 O O . ASP A 1 725 ? 67.504 -24.131 -70.189 1.00 79.00 725 ASP A O 1
ATOM 5871 N N . PRO A 1 726 ? 66.705 -22.897 -71.882 1.00 81.31 726 PRO A N 1
ATOM 5872 C CA . PRO A 1 726 ? 66.185 -24.044 -72.618 1.00 81.31 726 PRO A CA 1
ATOM 5873 C C . PRO A 1 726 ? 67.308 -24.844 -73.299 1.00 81.31 726 PRO A C 1
ATOM 5875 O O . PRO A 1 726 ? 68.351 -24.281 -73.632 1.00 81.31 726 PRO A O 1
ATOM 5878 N N . PRO A 1 727 ? 67.083 -26.136 -73.610 1.00 83.00 727 PRO A N 1
ATOM 5879 C CA . PRO A 1 727 ? 68.011 -26.911 -74.428 1.00 83.00 727 PRO A CA 1
ATOM 5880 C C . PRO A 1 727 ? 68.332 -26.190 -75.746 1.00 83.00 727 PRO A C 1
ATOM 5882 O O . PRO A 1 727 ? 67.426 -25.682 -76.406 1.00 83.00 727 PRO A O 1
ATOM 5885 N N . GLU A 1 728 ? 69.598 -26.188 -76.170 1.00 80.50 728 GLU A N 1
ATOM 5886 C CA . GLU A 1 728 ? 70.057 -25.423 -77.348 1.00 80.50 728 GLU A CA 1
ATOM 5887 C C . GLU A 1 728 ? 69.274 -25.732 -78.644 1.00 80.50 728 GLU A C 1
ATOM 5889 O O . GLU A 1 728 ? 69.047 -24.842 -79.465 1.00 80.50 728 GLU A O 1
ATOM 5894 N N . ASN A 1 729 ? 68.757 -26.956 -78.801 1.00 81.56 729 ASN A N 1
ATOM 5895 C CA . ASN A 1 729 ? 67.861 -27.311 -79.910 1.00 81.56 729 ASN A CA 1
ATOM 5896 C C . ASN A 1 729 ? 66.531 -26.529 -79.872 1.00 81.56 729 ASN A C 1
ATOM 5898 O O . ASN A 1 729 ? 66.077 -26.026 -80.902 1.00 81.56 729 ASN A O 1
ATOM 5902 N N . ASP A 1 730 ? 65.915 -26.408 -78.693 1.00 84.56 730 ASP A N 1
ATOM 5903 C CA . ASP A 1 730 ? 64.645 -25.699 -78.498 1.00 84.56 730 ASP A CA 1
ATOM 5904 C C . ASP A 1 730 ? 64.836 -24.181 -78.606 1.00 84.56 730 ASP A C 1
ATOM 5906 O O . ASP A 1 730 ? 64.008 -23.486 -79.200 1.00 84.56 730 ASP A O 1
ATOM 5910 N N . LYS A 1 731 ? 65.966 -23.678 -78.094 1.00 84.31 731 LYS A N 1
ATOM 5911 C CA . LYS A 1 731 ? 66.410 -22.285 -78.217 1.00 84.31 731 LYS A CA 1
ATOM 5912 C C . LYS A 1 731 ? 66.568 -21.874 -79.681 1.00 84.31 731 LYS A C 1
ATOM 5914 O O . LYS A 1 731 ? 65.880 -20.963 -80.141 1.00 84.31 731 LYS A O 1
ATOM 5919 N N . THR A 1 732 ? 67.373 -22.628 -80.433 1.00 83.88 732 THR A N 1
ATOM 5920 C CA . THR A 1 732 ? 67.627 -22.402 -81.864 1.00 83.88 732 THR A CA 1
ATOM 5921 C C . THR A 1 732 ? 66.326 -22.461 -82.674 1.00 83.88 732 THR A C 1
ATOM 5923 O O . THR A 1 732 ? 66.094 -21.630 -83.553 1.00 83.88 732 THR A O 1
ATOM 5926 N N . MET A 1 733 ? 65.427 -23.406 -82.365 1.00 89.25 733 MET A N 1
ATOM 5927 C CA . MET A 1 733 ? 64.104 -23.477 -82.996 1.00 89.25 733 MET A CA 1
ATOM 5928 C C . MET A 1 733 ? 63.261 -22.221 -82.720 1.00 89.25 733 MET A C 1
ATOM 5930 O O . MET A 1 733 ? 62.575 -21.731 -83.623 1.00 89.25 733 MET A O 1
ATOM 5934 N N . LEU A 1 734 ? 63.256 -21.721 -81.482 1.00 88.62 734 LEU A N 1
ATOM 5935 C CA . LEU A 1 734 ? 62.428 -20.581 -81.089 1.00 88.62 734 LEU A CA 1
ATOM 5936 C C . LEU A 1 734 ? 62.940 -19.271 -81.712 1.00 88.62 734 LEU A C 1
ATOM 5938 O O . LEU A 1 734 ? 62.137 -18.490 -82.226 1.00 88.62 734 LEU A O 1
ATOM 5942 N N . GLU A 1 735 ? 64.260 -19.084 -81.763 1.00 85.81 735 GLU A N 1
ATOM 5943 C CA . GLU A 1 735 ? 64.930 -17.968 -82.448 1.00 85.81 735 GLU A CA 1
ATOM 5944 C C . GLU A 1 735 ? 64.633 -17.963 -83.959 1.00 85.81 735 GLU A C 1
ATOM 5946 O O . GLU A 1 735 ? 64.171 -16.955 -84.496 1.00 85.81 735 GLU A O 1
ATOM 5951 N N . GLN A 1 736 ? 64.740 -19.109 -84.644 1.00 84.56 736 GLN A N 1
ATOM 5952 C CA . GLN A 1 736 ? 64.396 -19.211 -86.073 1.00 84.56 736 GLN A CA 1
ATOM 5953 C C . GLN A 1 736 ? 62.929 -18.849 -86.377 1.00 84.56 736 GLN A C 1
ATOM 5955 O O . GLN A 1 736 ? 62.628 -18.284 -87.436 1.00 84.56 736 GLN A O 1
ATOM 5960 N N . LYS A 1 737 ? 61.993 -19.167 -85.470 1.00 86.00 737 LYS A N 1
ATOM 5961 C CA . LYS A 1 737 ? 60.575 -18.787 -85.614 1.00 86.00 737 LYS A CA 1
ATOM 5962 C C . LYS A 1 737 ? 60.358 -17.290 -85.364 1.00 86.00 737 LYS A C 1
ATOM 5964 O O . LYS A 1 737 ? 59.572 -16.674 -86.087 1.00 86.00 737 LYS A O 1
ATOM 5969 N N . LEU A 1 738 ? 61.066 -16.701 -84.397 1.00 86.19 738 LEU A N 1
ATOM 5970 C CA . LEU A 1 738 ? 61.068 -15.256 -84.139 1.00 86.19 738 LEU A CA 1
ATOM 5971 C C . LEU A 1 738 ? 61.571 -14.458 -85.351 1.00 86.19 738 LEU A C 1
ATOM 5973 O O . LEU A 1 738 ? 60.919 -13.491 -85.761 1.00 86.19 738 LEU A O 1
ATOM 5977 N N . ASP A 1 739 ? 62.674 -14.888 -85.965 1.00 79.62 739 ASP A N 1
ATOM 5978 C CA . ASP A 1 739 ? 63.268 -14.205 -87.117 1.00 79.62 739 ASP A CA 1
ATOM 5979 C C . ASP A 1 739 ? 62.351 -14.219 -88.341 1.00 79.62 739 ASP A C 1
ATOM 5981 O O . ASP A 1 739 ? 62.119 -13.169 -88.942 1.00 79.62 739 ASP A O 1
ATOM 5985 N N . ARG A 1 740 ? 61.752 -15.368 -88.685 1.00 78.75 740 ARG A N 1
ATOM 5986 C CA . ARG A 1 740 ? 60.814 -15.467 -89.823 1.00 78.75 740 ARG A CA 1
ATOM 5987 C C . ARG A 1 740 ? 59.599 -14.551 -89.668 1.00 78.75 740 ARG A C 1
ATOM 5989 O O . ARG A 1 740 ? 59.198 -13.886 -90.622 1.00 78.75 740 ARG A O 1
ATOM 5996 N N . ILE A 1 741 ? 59.032 -14.483 -88.463 1.00 81.44 741 ILE A N 1
ATOM 5997 C CA . ILE A 1 741 ? 57.899 -13.597 -88.164 1.00 81.44 741 ILE A CA 1
ATOM 5998 C C . ILE A 1 741 ? 58.334 -12.124 -88.247 1.00 81.44 741 ILE A C 1
ATOM 6000 O O . ILE A 1 741 ? 57.610 -11.294 -88.795 1.00 81.44 741 ILE A O 1
ATOM 6004 N N . THR A 1 742 ? 59.541 -11.802 -87.778 1.00 75.50 742 THR A N 1
ATOM 6005 C CA . THR A 1 742 ? 60.104 -10.443 -87.833 1.00 75.50 742 THR A CA 1
ATOM 6006 C C . THR A 1 742 ? 60.429 -9.998 -89.264 1.00 75.50 742 THR A C 1
ATOM 6008 O O . THR A 1 742 ? 60.186 -8.842 -89.612 1.00 75.50 742 THR A O 1
ATOM 6011 N N . GLN A 1 743 ? 60.934 -10.896 -90.115 1.00 72.50 743 GLN A N 1
ATOM 6012 C CA . GLN A 1 743 ? 61.200 -10.633 -91.534 1.00 72.50 743 GLN A CA 1
ATOM 6013 C C . GLN A 1 743 ? 59.915 -10.293 -92.297 1.00 72.50 743 GLN A C 1
ATOM 6015 O O . GLN A 1 743 ? 59.882 -9.292 -93.008 1.00 72.50 743 GLN A O 1
ATOM 6020 N N . HIS A 1 744 ? 58.841 -11.058 -92.086 1.00 76.00 744 HIS A N 1
ATOM 6021 C CA . HIS A 1 744 ? 57.543 -10.785 -92.706 1.00 76.00 744 HIS A CA 1
ATOM 6022 C C . HIS A 1 744 ? 56.974 -9.416 -92.307 1.00 76.00 744 HIS A C 1
ATOM 6024 O O . HIS A 1 744 ? 56.566 -8.660 -93.183 1.00 76.00 744 HIS A O 1
ATOM 6030 N N . ILE A 1 745 ? 57.031 -9.056 -91.018 1.00 74.31 745 ILE A N 1
ATOM 6031 C CA . ILE A 1 745 ? 56.573 -7.744 -90.522 1.00 74.31 745 ILE A CA 1
ATOM 6032 C C . ILE A 1 745 ? 57.401 -6.589 -91.117 1.00 74.31 745 ILE A C 1
ATOM 6034 O O . ILE A 1 745 ? 56.879 -5.495 -91.315 1.00 74.31 745 ILE A O 1
ATOM 6038 N N . ARG A 1 746 ? 58.691 -6.806 -91.417 1.00 64.81 746 ARG A N 1
ATOM 6039 C CA . ARG A 1 746 ? 59.530 -5.811 -92.111 1.00 64.81 746 ARG A CA 1
ATOM 6040 C C . ARG A 1 746 ? 59.191 -5.701 -93.597 1.00 64.81 746 ARG A C 1
ATOM 604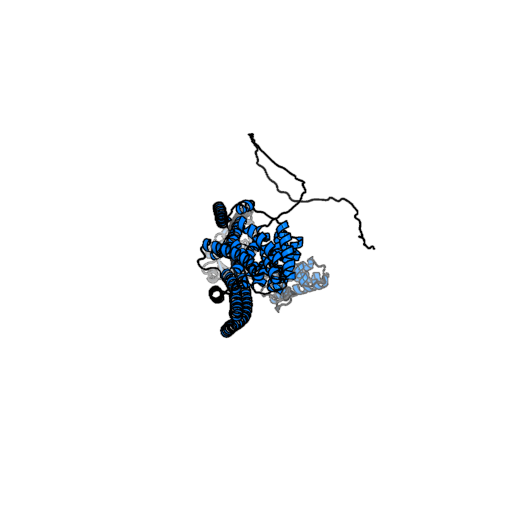2 O O . ARG A 1 746 ? 59.180 -4.591 -94.109 1.00 64.81 746 ARG A O 1
ATOM 6049 N N . ALA A 1 747 ? 58.910 -6.817 -94.269 1.00 60.25 747 ALA A N 1
ATOM 6050 C CA . ALA A 1 747 ? 58.531 -6.825 -95.681 1.00 60.25 747 ALA A CA 1
ATOM 6051 C C . ALA A 1 747 ? 57.145 -6.192 -95.915 1.00 60.25 747 ALA A C 1
ATOM 6053 O O . ALA A 1 747 ? 56.996 -5.389 -96.826 1.00 60.25 747 ALA A O 1
ATOM 6054 N N . GLU A 1 748 ? 56.165 -6.471 -95.046 1.00 65.44 748 GLU A N 1
ATOM 6055 C CA . GLU A 1 748 ? 54.827 -5.843 -95.062 1.00 65.44 748 GLU A CA 1
ATOM 6056 C C . GLU A 1 748 ? 54.874 -4.322 -94.804 1.00 65.44 748 GLU A C 1
ATOM 6058 O O . GLU A 1 748 ? 53.933 -3.619 -95.141 1.00 65.44 748 GLU A O 1
ATOM 6063 N N . ALA A 1 749 ? 55.957 -3.801 -94.215 1.00 54.69 749 ALA A N 1
ATOM 6064 C CA . ALA A 1 749 ? 56.153 -2.370 -93.958 1.00 54.69 749 ALA A CA 1
ATOM 6065 C C . ALA A 1 749 ? 57.015 -1.648 -95.019 1.00 54.69 749 ALA A C 1
ATOM 6067 O O . ALA A 1 749 ? 57.313 -0.463 -94.853 1.00 54.69 749 ALA A O 1
ATOM 6068 N N . LEU A 1 750 ? 57.474 -2.371 -96.048 1.00 49.59 750 LEU A N 1
ATOM 6069 C CA . LEU A 1 750 ? 58.247 -1.854 -97.187 1.00 49.59 750 LEU A CA 1
ATOM 6070 C C . LEU A 1 750 ? 57.476 -1.936 -98.518 1.00 49.59 750 LEU A C 1
ATOM 6072 O O . LEU A 1 750 ? 57.935 -1.362 -99.506 1.00 49.59 750 LEU A O 1
ATOM 6076 N N . LEU A 1 751 ? 56.343 -2.647 -98.523 1.00 50.53 751 LEU A N 1
ATOM 6077 C CA . LEU A 1 751 ? 55.274 -2.558 -99.520 1.00 50.53 751 LEU A CA 1
ATOM 6078 C C . LEU A 1 751 ? 54.204 -1.556 -99.052 1.00 50.53 751 LEU A C 1
ATOM 6080 O O . LEU A 1 751 ? 53.479 -1.063 -99.938 1.00 50.53 751 LEU A O 1
#

Organism: NCBI:txid523701